Protein AF-A0A0S4IZ83-F1 (afdb_monomer_lite)

Foldseek 3Di:
DLVVQLVPDPVSVLVVCQVVCVPCVPCLLVSCVSHPDLLVSLVSHDPVCLLDQVSLLSSLLVALCSLQVRDLNLLADLSSLQSNCLNALVSLLSHDLVSLADLVNLLSSLLRALLCLQSGDLNLLADPVSNLSSCVNPVLSLLSHDLVVLQDCVSVLVSCVVPVLSLLSHHPVSLQDQVSLLVNCVVPLVSLLNRDPNNLPDPSSLLSSLLSALLCLQVRDPVCLAVLNSNLSNCLNPLVSVLSHDLVLLADPVSLLSSLLRALLSLQSHDPVLLAPQVSNLSNCLNALVSLQSHDLVNLADPVSLLSSLLRALLSLQSRDLVLLAPQNSLLSSLLRALLSLLSHDLVNLADLVSNQNSCVRPVLSLLSHDLVNLLPCVNQLVSCLVPVVSLQSHDLSSLARLSNLLSSLLNPLVSLLRHDPVLLQPQVSLLSSLLRYLVSLLVRPPNLLPDPSSLLSNLLNALLCLQVRPLVLLAVPVSCVSNCVVPVLSVQSRDPVCLPPPVNLVSDDPASNCVRNVDDDDDDPPQQEQAFDDLVQADDPVPDQAALQARHGDDPPWDWDAARRQNGTHTPVQKDWAGDYDPDPDDTGIHGPLLVVLRVLVRVLCVVLVQDPDPPPPPCLVVLLCCLCVAQVARSRLSVLLCLLVQAQEEEEDELAQQQQAFDPQDDQRHDDPDDDDDDDRTDGLLNSVLSLVQSVLVSCLVVVHFYHYAYPPPGPPDPDDPDRDGTDRHSVVCVVVSVDHGHDDAQPLVVVVVCCVVPDDPPDPGAYEYEYEDADAHPPGLVVVLVCLQVPPPLSRYAYEYEHSYPPVVVLVSLCQQAQAFDQDPVRDTHTGHRQRYHYAYRLVVLQVQLVVLPAPDTQHSSLSSSSSNRCSVRNSSVVSSHHSHDDPPDDDPDPPDDDDDDD

Sequence (906 aa):
MVQLAIERDYNAIVFATTSVLKKFESQICELISAIPSPLLLWQQLPSSIRHQRAIAIALLKRSGMTLDQMPSSIQNDEEAVVAAVENNGDAIRFACRSLRGTKRIALMAVQRDGLELQDLPSAMTDDIDVVTAAVRQNTLALQFASRRLRGNTDLVSRAVLFNPSVLLFASDDLQADPDLATRLISRNPAAFVDLCRSAKQKREISLAAVKRNGLLLKEVPSEFQKDPDVVLAAVTQNGDAIQFASRSLRADKGLALVAVRRDGMELRDLANSLQKDVDVVLAAVTQNGDALQFACRSLRANKQIALIAVSRDGLELRDVSSNLQNDDEVVSAACQQNGLALQFASKRLRGVASIVKLSVQRAKEALQYASVEQQCDDTIAVPVVTFSPIIFSLLCDEARAVESIALAACKAHGSMFMYIASKFRTVEAFALASMATYPSGYSNLPTVMQRNRNVVLTTVTVSGIELVNAPSEFRKDKGIVMAAMRNNRVAFQFADGSLKSDTELLTMLNDDLRYRFTGNWGIPLPQTYWVAACPKSSWVSDGVAPGCAACNKEFGMFRRRHHCRACGHVICGDCSFVGVAMANKSRGLHRCCTQCFQASRLHVQIRRSIGIPLVPHVEKGVEAYHTFLETTLGVPRQYCPFMDLVTAADIAVILDDSGSMKFPTNGAGTPGKSFAASRSGSDATSRWLEMQAILSNMFDVWSWLGLSIDVVFMNRNRVQRGGRTAPPPVSSMAELQSAFDAPPYGGTPSVTTLQSVFSRRLSNDASRPLLTYLFTDGEPDGSFEAFERFIEDRPHKQHSLLSVILCTDETEIVERYRRLENEVVLMPDGVWNSLGISGVDVTEDYAGEARDVALAGRPTPLLPGEYLVKCMVGALDPAVHLIDLPARPTFWRQPPVQQADGGGGD

InterPro domains:
  IPR000306 FYVE zinc finger [PF01363] (539-599)
  IPR000306 FYVE zinc finger [SM00064] (534-602)
  IPR011011 Zinc finger, FYVE/PHD-type [SSF57903] (538-604)
  IPR013083 Zinc finger, RING/FYVE/PHD-type [G3DSA:3.30.40.10] (531-605)
  IPR017455 Zinc finger, FYVE-related [PS50178] (542-601)
  IPR025197 Domain of unknown function DUF4116 [PF13475] (55-100)
  IPR025197 Domain of unknown function DUF4116 [PF13475] (104-150)
  IPR025197 Domain of unknown function DUF4116 [PF13475] (203-250)
  IPR025197 Domain of unknown function DUF4116 [PF13475] (252-300)
  IPR025197 Domain of unknown function DUF4116 [PF13475] (302-350)
  IPR025197 Domain of unknown function DUF4116 [PF13475] (452-500)
  IPR036465 von Willebrand factor A-like domain superfamily [SSF53300] (649-807)
  IPR052113 FYVE-type Zinc Finger Domain-Containing Protein [PTHR39490] (444-600)

Secondary structure (DSSP, 8-state):
-HHHHHTT-HHHHHHHHHHHHTT-TTSHHHHHHT-S-HHHHHHHS-TTTTT-HHHHHHHHTT-GGGGGGS-HHHHT-HHHHHHHHHH-GGGGGGS-HHHHT-HHHHHHHHHH-GGGGGGS-HHHHT-HHHHHHHHHH-GGGGGGS-HHHHT-HHHHHHHHHH-GGGGGGS-HHHHT-HHHHHHHHHH-TTHHHHS-HHHHTSHHHHHHHHHH-GGGGGTS-TTGGG-HHHHHHHHHH-GGGGGGS-TTGGG-HHHHHHHHHH-GGGGGTS-TTGGG-HHHHHHHHHH-GGGGGGS-HHHHT-HHHHHHHHHH-GGGGGTS-TTGGG-HHHHHHHHHH-GGGGGGS-TTGGG-HHHHHHHHHH-GGGGGGS-HHHHT-HHHHHHHHHH-GGGGGGS-HHHHT-HHHHHHHHHH-GGGGGGS-GGGTT-HHHHHHHHTT-GGGGGGS-HHHHT-HHHHHHHHHH-GGGGGGS-HHHHS-HHHHHHHHHH-GGGGGGS-GGGTT-HHHHHTS-HHHHHHHH----S---S---BPPPPGGGSPPGGG-SB-TTT-PBPBTTB--EE-TTT--EE-GGGEEEEE-BTTSSSS-EEEEHHHHHHHHHHHHHHHHTT-------TTTHHHHHHHHHHHS---TTTHHHHGGGGGSEEEEEE--SGGGGSBP-----SS------S------BHHHHHHHHHHHHHHHHHHTT--BEEEETTT----SS-S-PPPPB-SHHHHHHHHTSPP-S---HHHHHHHHHHHH--TT-SS-EEEEEEESSPPTT-HHHHHHHHHT-TTGGGEEEEEEE----HHHHHHHHTT--EEEE-TTS-EEEES-TTEEEE--HHHHHHHHHHTT-SSPPPHHHHHHHHHHTTT-GGGGGGSS-----TT-PPP----------

Organism: Bodo saltans (NCBI:txid75058)

Radius of gyration: 40.24 Å; chains: 1; bounding box: 96×80×108 Å

Structure (mmCIF, N/CA/C/O backbone):
data_AF-A0A0S4IZ83-F1
#
_entry.id   AF-A0A0S4IZ83-F1
#
loop_
_atom_site.group_PDB
_atom_site.id
_atom_site.type_symbol
_atom_site.label_atom_id
_atom_site.label_alt_id
_atom_site.label_comp_id
_atom_site.label_asym_id
_atom_site.label_entity_id
_atom_site.label_seq_id
_atom_site.pdbx_PDB_ins_code
_atom_site.Cartn_x
_atom_site.Cartn_y
_atom_site.Cartn_z
_atom_site.occupancy
_atom_site.B_iso_or_equiv
_atom_site.auth_seq_id
_atom_site.auth_comp_id
_atom_site.auth_asym_id
_atom_site.auth_atom_id
_atom_site.pdbx_PDB_model_num
ATOM 1 N N . MET A 1 1 ? 53.713 37.966 -8.383 1.00 41.47 1 MET A N 1
ATOM 2 C CA . MET A 1 1 ? 53.003 39.264 -8.504 1.00 41.47 1 MET A CA 1
ATOM 3 C C . MET A 1 1 ? 51.887 39.219 -9.538 1.00 41.47 1 MET A C 1
ATOM 5 O O . MET A 1 1 ? 50.761 39.463 -9.147 1.00 41.47 1 MET A O 1
ATOM 9 N N . VAL A 1 2 ? 52.147 38.847 -10.800 1.00 45.22 2 VAL A N 1
ATOM 10 C CA . VAL A 1 2 ? 51.085 38.672 -11.820 1.00 45.22 2 VAL A CA 1
ATOM 11 C C . VAL A 1 2 ? 50.038 37.641 -11.376 1.00 45.22 2 VAL A C 1
ATOM 13 O O . VAL A 1 2 ? 48.855 37.935 -11.386 1.00 45.22 2 VAL A O 1
ATOM 16 N N . GLN A 1 3 ? 50.475 36.490 -10.863 1.00 44.22 3 GLN A N 1
ATOM 17 C CA . GLN A 1 3 ? 49.598 35.430 -10.341 1.00 44.22 3 GLN A CA 1
ATOM 18 C C . GLN A 1 3 ? 48.741 35.876 -9.138 1.00 44.22 3 GLN A C 1
ATOM 20 O O . GLN A 1 3 ? 47.563 35.565 -9.072 1.00 44.22 3 GLN A O 1
ATOM 25 N N . LEU A 1 4 ? 49.302 36.715 -8.258 1.00 46.03 4 LEU A N 1
ATOM 26 C CA . LEU A 1 4 ? 48.592 37.340 -7.129 1.00 46.03 4 LEU A CA 1
ATOM 27 C C . LEU A 1 4 ? 47.621 38.454 -7.564 1.00 46.03 4 LEU A C 1
ATOM 29 O O . LEU A 1 4 ? 46.640 38.720 -6.875 1.00 46.03 4 LEU A O 1
ATOM 33 N N . ALA A 1 5 ? 47.891 39.121 -8.690 1.00 50.09 5 ALA A N 1
ATOM 34 C CA . ALA A 1 5 ? 46.977 40.089 -9.296 1.00 50.09 5 ALA A CA 1
ATOM 35 C C . ALA A 1 5 ? 45.812 39.388 -10.020 1.00 50.09 5 ALA A C 1
ATOM 37 O O . ALA A 1 5 ? 44.705 39.923 -10.042 1.00 50.09 5 ALA A O 1
ATOM 38 N N . ILE A 1 6 ? 46.047 38.175 -10.545 1.00 50.38 6 ILE A N 1
ATOM 39 C CA . ILE A 1 6 ? 45.040 37.346 -11.223 1.00 50.38 6 ILE A CA 1
ATOM 40 C C . ILE A 1 6 ? 43.911 36.891 -10.293 1.00 50.38 6 ILE A C 1
ATOM 42 O O . ILE A 1 6 ? 42.781 36.713 -10.731 1.00 50.38 6 ILE A O 1
ATOM 46 N N . GLU A 1 7 ? 44.178 36.789 -8.997 1.00 47.78 7 GLU A N 1
ATOM 47 C CA . GLU A 1 7 ? 43.197 36.328 -8.012 1.00 47.78 7 GLU A CA 1
ATOM 48 C C . GLU A 1 7 ? 42.296 37.443 -7.447 1.00 47.78 7 GLU A C 1
ATOM 50 O O . GLU A 1 7 ? 41.349 37.138 -6.725 1.00 47.78 7 GLU A O 1
ATOM 55 N N . ARG A 1 8 ? 42.575 38.731 -7.719 1.00 47.19 8 ARG A N 1
ATOM 56 C CA . ARG A 1 8 ? 41.964 39.849 -6.962 1.00 47.19 8 ARG A CA 1
ATOM 57 C C . ARG A 1 8 ? 41.268 40.946 -7.767 1.00 47.19 8 ARG A C 1
ATOM 59 O O . ARG A 1 8 ? 40.446 41.644 -7.182 1.00 47.19 8 ARG A O 1
ATOM 66 N N . ASP A 1 9 ? 41.553 41.120 -9.058 1.00 51.41 9 ASP A N 1
ATOM 67 C CA . ASP A 1 9 ? 40.913 42.168 -9.871 1.00 51.41 9 ASP A CA 1
ATOM 68 C C . ASP A 1 9 ? 40.878 41.795 -11.364 1.00 51.41 9 ASP A C 1
ATOM 70 O O . ASP A 1 9 ? 41.912 41.677 -12.027 1.00 51.41 9 ASP A O 1
ATOM 74 N N . TYR A 1 10 ? 39.667 41.638 -11.909 1.00 48.94 10 TYR A N 1
ATOM 75 C CA . TYR A 1 10 ? 39.438 41.206 -13.289 1.00 48.94 10 TYR A CA 1
ATOM 76 C C . TYR A 1 10 ? 39.984 42.202 -14.328 1.00 48.94 10 TYR A C 1
ATOM 78 O O . TYR A 1 10 ? 40.468 41.791 -15.381 1.00 48.94 10 TYR A O 1
ATOM 86 N N . ASN A 1 11 ? 39.979 43.509 -14.044 1.00 48.81 11 ASN A N 1
ATOM 87 C CA . ASN A 1 11 ? 40.490 44.519 -14.981 1.00 48.81 11 ASN A CA 1
ATOM 88 C C . ASN A 1 11 ? 42.025 44.621 -14.945 1.00 48.81 11 ASN A C 1
ATOM 90 O O . ASN A 1 11 ? 42.657 44.894 -15.970 1.00 48.81 11 ASN A O 1
ATOM 94 N N . ALA A 1 12 ? 42.639 44.324 -13.796 1.00 52.41 12 ALA A N 1
ATOM 95 C CA . ALA A 1 12 ? 44.092 44.247 -13.656 1.00 52.41 12 ALA A CA 1
ATOM 96 C C . ALA A 1 12 ? 44.684 43.035 -14.401 1.00 52.41 12 ALA A C 1
ATOM 98 O O . ALA A 1 12 ? 45.762 43.155 -14.989 1.00 52.41 12 ALA A O 1
ATOM 99 N N . ILE A 1 13 ? 43.961 41.904 -14.450 1.00 50.78 13 ILE A N 1
ATOM 100 C CA . ILE A 1 13 ? 44.312 40.714 -15.251 1.00 50.78 13 ILE A CA 1
ATOM 101 C C . ILE A 1 13 ? 44.521 41.110 -16.702 1.00 50.78 13 ILE A C 1
ATOM 103 O O . ILE A 1 13 ? 45.573 40.866 -17.275 1.00 50.78 13 ILE A O 1
ATOM 107 N N . VAL A 1 14 ? 43.544 41.773 -17.296 1.00 51.72 14 VAL A N 1
ATOM 108 C CA . VAL A 1 14 ? 43.506 42.077 -18.727 1.00 51.72 14 VAL A CA 1
ATOM 109 C C . VAL A 1 14 ? 44.645 43.014 -19.138 1.00 51.72 14 VAL A C 1
ATOM 111 O O . VAL A 1 14 ? 45.334 42.785 -20.140 1.00 51.72 14 VAL A O 1
ATOM 114 N N . PHE A 1 15 ? 44.901 44.038 -18.320 1.00 52.09 15 PHE A N 1
ATOM 115 C CA . PHE A 1 15 ? 45.951 45.026 -18.560 1.00 52.09 15 PHE A CA 1
ATOM 116 C C . PHE A 1 15 ? 47.362 44.441 -18.363 1.00 52.09 15 PHE A C 1
ATOM 118 O O . PHE A 1 15 ? 48.266 44.688 -19.170 1.00 52.09 15 PHE A O 1
ATOM 125 N N . ALA A 1 16 ? 47.548 43.599 -17.337 1.00 52.81 16 ALA A N 1
ATOM 126 C CA . ALA A 1 16 ? 48.803 42.889 -17.093 1.00 52.81 16 ALA A CA 1
ATOM 127 C C . ALA A 1 16 ? 49.077 41.837 -18.177 1.00 52.81 16 ALA A C 1
ATOM 129 O O . ALA A 1 16 ? 50.183 41.783 -18.712 1.00 52.81 16 ALA A O 1
ATOM 130 N N . THR A 1 17 ? 48.063 41.063 -18.570 1.00 54.91 17 THR A N 1
ATOM 131 C CA . THR A 1 17 ? 48.169 40.007 -19.589 1.00 54.91 17 THR A CA 1
ATOM 132 C C . THR A 1 17 ? 48.562 40.609 -20.940 1.00 54.91 17 THR A C 1
ATOM 134 O O . THR A 1 17 ? 49.468 40.111 -21.590 1.00 54.91 17 THR A O 1
ATOM 137 N N . THR A 1 18 ? 48.019 41.767 -21.319 1.00 53.75 18 THR A N 1
ATOM 138 C CA . THR A 1 18 ? 48.386 42.453 -22.572 1.00 53.75 18 THR A CA 1
ATOM 139 C C . THR A 1 18 ? 49.872 42.848 -22.654 1.00 53.75 18 THR A C 1
ATOM 141 O O . THR A 1 18 ? 50.501 42.736 -23.710 1.00 53.75 18 THR A O 1
ATOM 144 N N . SER A 1 19 ? 50.456 43.287 -21.535 1.00 55.12 19 SER A N 1
ATOM 145 C CA . SER A 1 19 ? 51.868 43.694 -21.453 1.00 55.12 19 SER A CA 1
ATOM 146 C C . SER A 1 19 ? 52.820 42.505 -21.254 1.00 55.12 19 SER A C 1
ATOM 148 O O . SER A 1 19 ? 53.958 42.540 -21.721 1.00 55.12 19 SER A O 1
ATOM 150 N N . VAL A 1 20 ? 52.351 41.444 -20.588 1.00 56.31 20 VAL A N 1
ATOM 151 C CA . VAL A 1 20 ? 53.094 40.200 -20.317 1.00 56.31 20 VAL A CA 1
ATOM 152 C C . VAL A 1 20 ? 53.119 39.278 -21.542 1.00 56.31 20 VAL A C 1
ATOM 154 O O . VAL A 1 20 ? 54.177 38.740 -21.863 1.00 56.31 20 VAL A O 1
ATOM 157 N N . LEU A 1 21 ? 52.015 39.171 -22.294 1.00 54.91 21 LEU A N 1
ATOM 158 C CA . LEU A 1 21 ? 51.926 38.386 -23.537 1.00 54.91 21 LEU A CA 1
ATOM 159 C C . LEU A 1 21 ? 52.879 38.899 -24.626 1.00 54.91 21 LEU A C 1
ATOM 161 O O . LEU A 1 21 ? 53.385 38.105 -25.407 1.00 54.91 21 LEU A O 1
ATOM 165 N N . LYS A 1 22 ? 53.202 40.203 -24.645 1.00 54.97 22 LYS A N 1
ATOM 166 C CA . LYS A 1 22 ? 54.238 40.765 -25.536 1.00 54.97 22 LYS A CA 1
ATOM 167 C C . LYS A 1 22 ? 55.662 40.282 -25.223 1.00 54.97 22 LYS A C 1
ATOM 169 O O . LYS A 1 22 ? 56.531 40.442 -26.072 1.00 54.97 22 LYS A O 1
ATOM 174 N N . LYS A 1 23 ? 55.929 39.780 -24.009 1.00 53.94 23 LYS A N 1
ATOM 175 C CA . LYS A 1 23 ? 57.286 39.480 -23.509 1.00 53.94 23 LYS A CA 1
ATOM 176 C C . LYS A 1 23 ? 57.587 37.988 -23.329 1.00 53.94 23 LYS A C 1
ATOM 178 O O . LYS A 1 23 ? 58.762 37.643 -23.278 1.00 53.94 23 LYS A O 1
ATOM 183 N N . PHE A 1 24 ? 56.576 37.123 -23.224 1.00 55.47 24 PHE A N 1
ATOM 184 C CA . PHE A 1 24 ? 56.755 35.710 -22.863 1.00 55.47 24 PHE A CA 1
ATOM 185 C C . PHE A 1 24 ? 55.904 34.781 -23.734 1.00 55.47 24 PHE A C 1
ATOM 187 O O . PHE A 1 24 ? 54.884 34.275 -23.285 1.00 55.47 24 PHE A O 1
ATOM 194 N N . GLU A 1 25 ? 56.340 34.541 -24.972 1.00 53.16 25 GLU A N 1
ATOM 195 C CA . GLU A 1 25 ? 55.628 33.721 -25.968 1.00 53.16 25 GLU A CA 1
ATOM 196 C C . GLU A 1 25 ? 55.525 32.229 -25.581 1.00 53.16 25 GLU A C 1
ATOM 198 O O . GLU A 1 25 ? 54.550 31.558 -25.909 1.00 53.16 25 GLU A O 1
ATOM 203 N N . SER A 1 26 ? 56.485 31.719 -24.800 1.00 54.91 26 SER A N 1
ATOM 204 C CA . SER A 1 26 ? 56.558 30.312 -24.380 1.00 54.91 26 SER A CA 1
ATOM 205 C C . SER A 1 26 ? 55.694 29.949 -23.164 1.00 54.91 26 SER A C 1
ATOM 207 O O . SER A 1 26 ? 55.408 28.774 -22.962 1.00 54.91 26 SER A O 1
ATOM 209 N N . GLN A 1 27 ? 55.248 30.929 -22.368 1.00 57.53 27 GLN A N 1
ATOM 210 C CA . GLN A 1 27 ? 54.473 30.711 -21.128 1.00 57.53 27 GLN A CA 1
ATOM 211 C C . GLN A 1 27 ? 52.979 31.051 -21.281 1.00 57.53 27 GLN A C 1
ATOM 213 O O . GLN A 1 27 ? 52.202 30.983 -20.329 1.00 57.53 27 GLN A O 1
ATOM 218 N N . ILE A 1 28 ? 52.554 31.407 -22.498 1.00 59.16 28 ILE A N 1
ATOM 219 C CA . ILE A 1 28 ? 51.202 31.905 -22.783 1.00 59.16 28 ILE A CA 1
ATOM 220 C C . ILE A 1 28 ? 50.119 30.855 -22.496 1.00 59.16 28 ILE A C 1
ATOM 222 O O . ILE A 1 28 ? 49.052 31.197 -21.988 1.00 59.16 28 ILE A O 1
ATOM 226 N N . CYS A 1 29 ? 50.386 29.577 -22.770 1.00 56.94 29 CYS A N 1
ATOM 227 C CA . CYS A 1 29 ? 49.402 28.509 -22.577 1.00 56.94 29 CYS A CA 1
ATOM 228 C C . CYS A 1 29 ? 49.044 28.289 -21.092 1.00 56.94 29 CYS A C 1
ATOM 230 O O . CYS A 1 29 ? 47.876 28.061 -20.770 1.00 56.94 29 CYS A O 1
ATOM 232 N N . GLU A 1 30 ? 50.015 28.414 -20.181 1.00 58.94 30 GLU A N 1
ATOM 233 C CA . GLU A 1 30 ? 49.791 28.288 -18.731 1.00 58.94 30 GLU A CA 1
ATOM 234 C C . GLU A 1 30 ? 48.971 29.465 -18.184 1.00 58.94 30 GLU A C 1
ATOM 236 O O . GLU A 1 30 ? 48.028 29.271 -17.418 1.00 58.94 30 GLU A O 1
ATOM 241 N N . LEU A 1 31 ? 49.257 30.684 -18.653 1.00 58.81 31 LEU A N 1
ATOM 242 C CA . LEU A 1 31 ? 48.514 31.896 -18.290 1.00 58.81 31 LEU A CA 1
ATOM 243 C C . LEU A 1 31 ? 47.069 31.878 -18.803 1.00 58.81 31 LEU A C 1
ATOM 245 O O . LEU A 1 31 ? 46.152 32.230 -18.063 1.00 58.81 31 LEU A O 1
ATOM 249 N N . ILE A 1 32 ? 46.846 31.432 -20.044 1.00 63.03 32 ILE A N 1
ATOM 250 C CA . ILE A 1 32 ? 45.499 31.306 -20.621 1.00 63.03 32 ILE A CA 1
ATOM 251 C C . ILE A 1 32 ? 44.657 30.300 -19.835 1.00 63.03 32 ILE A C 1
ATOM 253 O O . ILE A 1 32 ? 43.453 30.504 -19.707 1.00 63.03 32 ILE A O 1
ATOM 257 N N . SER A 1 33 ? 45.260 29.249 -19.277 1.00 60.88 33 SER A N 1
ATOM 258 C CA . SER A 1 33 ? 44.553 28.208 -18.517 1.00 60.88 33 SER A CA 1
ATOM 259 C C . SER A 1 33 ? 43.950 28.719 -17.200 1.00 60.88 33 SER A C 1
ATOM 261 O O . SER A 1 33 ? 42.930 28.197 -16.757 1.00 60.88 33 SER A O 1
ATOM 263 N N . ALA A 1 34 ? 44.520 29.778 -16.614 1.00 59.62 34 ALA A N 1
ATOM 264 C CA . ALA A 1 34 ? 44.091 30.356 -15.337 1.00 59.62 34 ALA A CA 1
ATOM 265 C C . ALA A 1 34 ? 42.948 31.390 -15.452 1.00 59.62 34 ALA A C 1
ATOM 267 O O . ALA A 1 34 ? 42.458 31.884 -14.438 1.00 59.62 34 ALA A O 1
ATOM 268 N N . ILE A 1 35 ? 42.521 31.750 -16.669 1.00 64.19 35 ILE A N 1
ATOM 269 C CA . ILE A 1 35 ? 41.580 32.862 -16.890 1.00 64.19 35 ILE A CA 1
ATOM 270 C C . ILE A 1 35 ? 40.125 32.352 -16.962 1.00 64.19 35 ILE A C 1
ATOM 272 O O . ILE A 1 35 ? 39.859 31.425 -17.725 1.00 64.19 35 ILE A O 1
ATOM 276 N N . PRO A 1 36 ? 39.148 32.941 -16.246 1.00 60.97 36 PRO A N 1
ATOM 277 C CA . PRO A 1 36 ? 37.779 32.408 -16.197 1.00 60.97 36 PRO A CA 1
ATOM 278 C C . PRO A 1 36 ? 36.993 32.474 -17.519 1.00 60.97 36 PRO A C 1
ATOM 280 O O . PRO A 1 36 ? 36.208 31.571 -17.790 1.00 60.97 36 PRO A O 1
ATOM 283 N N . SER A 1 37 ? 37.200 33.503 -18.357 1.00 76.12 37 SER A N 1
ATOM 284 C CA . SER A 1 37 ? 36.454 33.694 -19.618 1.00 76.12 37 SER A CA 1
ATOM 285 C C . SER A 1 37 ? 37.382 33.868 -20.834 1.00 76.12 37 SER A C 1
ATOM 287 O O . SER A 1 37 ? 37.955 34.948 -21.019 1.00 76.12 37 SER A O 1
ATOM 289 N N . PRO A 1 38 ? 37.522 32.839 -21.698 1.00 74.31 38 PRO A N 1
ATOM 290 C CA . PRO A 1 38 ? 38.321 32.908 -22.929 1.00 74.31 38 PRO A CA 1
ATOM 291 C C . PRO A 1 38 ? 37.839 33.976 -23.924 1.00 74.31 38 PRO A C 1
ATOM 293 O O . PRO A 1 38 ? 38.654 34.605 -24.598 1.00 74.31 38 PRO A O 1
ATOM 296 N N . LEU A 1 39 ? 36.523 34.211 -23.986 1.00 73.44 39 LEU A N 1
ATOM 297 C CA . LEU A 1 39 ? 35.908 35.182 -24.894 1.00 73.44 39 LEU A CA 1
ATOM 298 C C . LEU A 1 39 ? 36.241 36.625 -24.505 1.00 73.44 39 LEU A C 1
ATOM 300 O O . LEU A 1 39 ? 36.649 37.424 -25.346 1.00 73.44 39 LEU A O 1
ATOM 304 N N . LEU A 1 40 ? 36.095 36.952 -23.220 1.00 72.38 40 LEU A N 1
ATOM 305 C CA . LEU A 1 40 ? 36.361 38.301 -22.727 1.00 72.38 40 LEU A CA 1
ATOM 306 C C . LEU A 1 40 ? 37.855 38.636 -22.836 1.00 72.38 40 LEU A C 1
ATOM 308 O O . LEU A 1 40 ? 38.213 39.741 -23.238 1.00 72.38 40 LEU A O 1
ATOM 312 N N . LEU A 1 41 ? 38.719 37.645 -22.590 1.00 74.56 41 LEU A N 1
ATOM 313 C CA . LEU A 1 41 ? 40.152 37.763 -22.835 1.00 74.56 41 LEU A CA 1
ATOM 314 C C . LEU A 1 41 ? 40.448 38.073 -24.307 1.00 74.56 41 LEU A C 1
ATOM 316 O O . LEU A 1 41 ? 41.164 39.032 -24.587 1.00 74.56 41 LEU A O 1
ATOM 320 N N . TRP A 1 42 ? 39.866 37.320 -25.247 1.00 74.62 42 TRP A N 1
ATOM 321 C CA . TRP A 1 42 ? 40.037 37.569 -26.682 1.00 74.62 42 TRP A CA 1
ATOM 322 C C . TRP A 1 42 ? 39.644 38.999 -27.082 1.00 74.62 42 TRP A C 1
ATOM 324 O O . TRP A 1 42 ? 40.405 39.695 -27.760 1.00 74.62 42 TRP A O 1
ATOM 334 N N . GLN A 1 43 ? 38.485 39.466 -26.611 1.00 76.00 43 GLN A N 1
ATOM 335 C CA . GLN A 1 43 ? 37.952 40.801 -26.903 1.00 76.00 43 GLN A CA 1
ATOM 336 C C . GLN A 1 43 ? 38.812 41.949 -26.371 1.00 76.00 43 GLN A C 1
ATOM 338 O O . GLN A 1 43 ? 38.663 43.078 -26.842 1.00 76.00 43 GLN A O 1
ATOM 343 N N . GLN A 1 44 ? 39.717 41.688 -25.431 1.00 73.88 44 GLN A N 1
ATOM 344 C CA . GLN A 1 44 ? 40.561 42.709 -24.817 1.00 73.88 44 GLN A CA 1
ATOM 345 C C . GLN A 1 44 ? 42.028 42.647 -25.273 1.00 73.88 44 GLN A C 1
ATOM 347 O O . GLN A 1 44 ? 42.786 43.578 -25.006 1.00 73.88 44 GLN A O 1
ATOM 352 N N . LEU A 1 45 ? 42.434 41.616 -26.027 1.00 71.81 45 LEU A N 1
ATOM 353 C CA . LEU A 1 45 ? 43.773 41.554 -26.624 1.00 71.81 45 LEU A CA 1
ATOM 354 C C . LEU A 1 45 ? 43.977 42.686 -27.653 1.00 71.81 45 LEU A C 1
ATOM 356 O O . LEU A 1 45 ? 43.051 42.992 -28.406 1.00 71.81 45 LEU A O 1
ATOM 360 N N . PRO A 1 46 ? 45.171 43.289 -27.776 1.00 70.50 46 PRO A N 1
ATOM 361 C CA . PRO A 1 46 ? 45.480 44.222 -28.860 1.00 70.50 46 PRO A CA 1
ATOM 362 C C . PRO A 1 46 ? 45.376 43.563 -30.235 1.00 70.50 46 PRO A C 1
ATOM 364 O O . PRO A 1 46 ? 45.693 42.382 -30.388 1.00 70.50 46 PRO A O 1
ATOM 367 N N . SER A 1 47 ? 45.036 44.346 -31.262 1.00 68.69 47 SER A N 1
ATOM 368 C CA . SER A 1 47 ? 44.961 43.872 -32.653 1.00 68.69 47 SER A CA 1
ATOM 369 C C . SER A 1 47 ? 46.253 43.198 -33.129 1.00 68.69 47 SER A C 1
ATOM 371 O O . SER A 1 47 ? 46.187 42.193 -33.826 1.00 68.69 47 SER A O 1
ATOM 373 N N . SER A 1 48 ? 47.423 43.664 -32.680 1.00 68.62 48 SER A N 1
ATOM 374 C CA . SER A 1 48 ? 48.720 43.060 -33.018 1.00 68.62 48 SER A CA 1
ATOM 375 C C . SER A 1 48 ? 48.930 41.638 -32.478 1.00 68.62 48 SER A C 1
ATOM 377 O O . SER A 1 48 ? 49.756 40.912 -33.020 1.00 68.62 48 SER A O 1
ATOM 379 N N . ILE A 1 49 ? 48.193 41.228 -31.438 1.00 69.38 49 ILE A N 1
ATOM 380 C CA . ILE A 1 49 ? 48.270 39.887 -30.830 1.00 69.38 49 ILE A CA 1
ATOM 381 C C . ILE A 1 49 ? 47.139 38.979 -31.339 1.00 69.38 49 ILE A C 1
ATOM 383 O O . ILE A 1 49 ? 47.330 37.773 -31.459 1.00 69.38 49 ILE A O 1
ATOM 387 N N . ARG A 1 50 ? 45.985 39.536 -31.734 1.00 70.69 50 ARG A N 1
ATOM 388 C CA . ARG A 1 50 ? 44.843 38.771 -32.287 1.00 70.69 50 ARG A CA 1
ATOM 389 C C . ARG A 1 50 ? 45.121 38.066 -33.624 1.00 70.69 50 ARG A C 1
ATOM 391 O O . ARG A 1 50 ? 44.263 37.349 -34.124 1.00 70.69 50 ARG A O 1
ATOM 398 N N . HIS A 1 51 ? 46.305 38.239 -34.205 1.00 71.00 51 HIS A N 1
ATOM 399 C CA . HIS A 1 51 ? 46.757 37.475 -35.371 1.00 71.00 51 HIS A CA 1
ATOM 400 C C . HIS A 1 51 ? 47.701 36.313 -35.010 1.00 71.00 51 HIS A C 1
ATOM 402 O O . HIS A 1 51 ? 48.103 35.559 -35.893 1.00 71.00 51 HIS A O 1
ATOM 408 N N . GLN A 1 52 ? 48.056 36.135 -33.732 1.00 78.44 52 GLN A N 1
ATOM 409 C CA . GLN A 1 52 ? 48.938 35.056 -33.294 1.00 78.44 52 GLN A CA 1
ATOM 410 C C . GLN A 1 52 ? 48.185 33.726 -33.168 1.00 78.44 52 GLN A C 1
ATOM 412 O O . GLN A 1 52 ? 47.362 33.517 -32.274 1.00 78.44 52 GLN A O 1
ATOM 417 N N . ARG A 1 53 ? 48.538 32.795 -34.056 1.00 81.56 53 ARG A N 1
ATOM 418 C CA . ARG A 1 53 ? 47.946 31.456 -34.192 1.00 81.56 53 ARG A CA 1
ATOM 419 C C . ARG A 1 53 ? 47.945 30.641 -32.893 1.00 81.56 53 ARG A C 1
ATOM 421 O O . ARG A 1 53 ? 46.919 30.077 -32.528 1.00 81.56 53 ARG A O 1
ATOM 428 N N . ALA A 1 54 ? 49.065 30.617 -32.169 1.00 79.00 54 ALA A N 1
ATOM 429 C CA . ALA A 1 54 ? 49.216 29.819 -30.947 1.00 79.00 54 ALA A CA 1
ATOM 430 C C . ALA A 1 54 ? 48.239 30.236 -29.831 1.00 79.00 54 ALA A C 1
ATOM 432 O O . ALA A 1 54 ? 47.673 29.388 -29.142 1.00 79.00 54 ALA A O 1
ATOM 433 N N . ILE A 1 55 ? 47.994 31.542 -29.692 1.00 77.81 55 ILE A N 1
ATOM 434 C CA . ILE A 1 55 ? 47.078 32.104 -28.691 1.00 77.81 55 ILE A CA 1
ATOM 435 C C . ILE A 1 55 ? 45.632 31.776 -29.045 1.00 77.81 55 ILE A C 1
ATOM 437 O O . ILE A 1 55 ? 44.869 31.346 -28.182 1.00 77.81 55 ILE A O 1
ATOM 441 N N . ALA A 1 56 ? 45.265 31.941 -30.317 1.00 81.12 56 ALA A N 1
ATOM 442 C CA . ALA A 1 56 ? 43.929 31.616 -30.793 1.00 81.12 56 ALA A CA 1
ATOM 443 C C . ALA A 1 56 ? 43.593 30.133 -30.555 1.00 81.12 56 ALA A C 1
ATOM 445 O O . ALA A 1 56 ? 42.565 29.835 -29.953 1.00 81.12 56 ALA A O 1
ATOM 446 N N . ILE A 1 57 ? 44.494 29.211 -30.915 1.00 84.50 57 ILE A N 1
ATOM 447 C CA . ILE A 1 57 ? 44.315 27.766 -30.684 1.00 84.50 57 ILE A CA 1
ATOM 448 C C . ILE A 1 57 ? 44.152 27.455 -29.188 1.00 84.50 57 ILE A C 1
ATOM 450 O O . ILE A 1 57 ? 43.254 26.704 -28.812 1.00 84.50 57 ILE A O 1
ATOM 454 N N . ALA A 1 58 ? 44.983 28.042 -28.320 1.00 82.12 58 ALA A N 1
ATOM 455 C CA . ALA A 1 58 ? 44.895 27.825 -26.874 1.00 82.12 58 ALA A CA 1
ATOM 456 C C . ALA A 1 58 ? 43.539 28.267 -26.289 1.00 82.12 58 ALA A C 1
ATOM 458 O O . ALA A 1 58 ? 43.005 27.604 -25.399 1.00 82.12 58 ALA A O 1
ATOM 459 N N . LEU A 1 59 ? 42.956 29.353 -26.808 1.00 83.06 59 LEU A N 1
ATOM 460 C CA . LEU A 1 59 ? 41.625 29.820 -26.407 1.00 83.06 59 LEU A CA 1
ATOM 461 C C . LEU A 1 59 ? 40.511 28.918 -26.944 1.00 83.06 59 LEU A C 1
ATOM 463 O O . LEU A 1 59 ? 39.587 28.586 -26.201 1.00 83.06 59 LEU A O 1
ATOM 467 N N . LEU A 1 60 ? 40.615 28.481 -28.200 1.00 87.56 60 LEU A N 1
ATOM 468 C CA . LEU A 1 60 ? 39.625 27.615 -28.848 1.00 87.56 60 LEU A CA 1
ATOM 469 C C . LEU A 1 60 ? 39.519 26.241 -28.181 1.00 87.56 60 LEU A C 1
ATOM 471 O O . LEU A 1 60 ? 38.412 25.739 -28.021 1.00 87.56 60 LEU A O 1
ATOM 475 N N . LYS A 1 61 ? 40.630 25.694 -27.670 1.00 86.94 61 LYS A N 1
ATOM 476 C CA . LYS A 1 61 ? 40.623 24.461 -26.859 1.00 86.94 61 LYS A CA 1
ATOM 477 C C . LYS A 1 61 ? 39.780 24.572 -25.583 1.00 86.94 61 LYS A C 1
ATOM 479 O O . LYS A 1 61 ? 39.331 23.554 -25.062 1.00 86.94 61 LYS A O 1
ATOM 484 N N . ARG A 1 62 ? 39.579 25.788 -25.062 1.00 85.12 62 ARG A N 1
ATOM 485 C CA . ARG A 1 62 ? 38.761 26.058 -23.866 1.00 85.12 62 ARG A CA 1
ATOM 486 C C . ARG A 1 62 ? 37.334 26.484 -24.205 1.00 85.12 62 ARG A C 1
ATOM 488 O O . ARG A 1 62 ? 36.436 26.235 -23.410 1.00 85.12 62 ARG A O 1
ATOM 495 N N . SER A 1 63 ? 37.143 27.156 -25.339 1.00 86.62 63 SER A N 1
ATOM 496 C CA . SER A 1 63 ? 35.847 27.648 -25.809 1.00 86.62 63 SER A CA 1
ATOM 497 C C . SER A 1 63 ? 35.836 27.726 -27.336 1.00 86.62 63 SER A C 1
ATOM 499 O O . SER A 1 63 ? 36.250 28.735 -27.919 1.00 86.62 63 SER A O 1
ATOM 501 N N . GLY A 1 64 ? 35.336 26.676 -27.989 1.00 86.44 64 GLY A N 1
ATOM 502 C CA . GLY A 1 64 ? 35.281 26.574 -29.450 1.00 86.44 64 GLY A CA 1
ATOM 503 C C . GLY A 1 64 ? 34.422 27.660 -30.103 1.00 86.44 64 GLY A C 1
ATOM 504 O O . GLY A 1 64 ? 34.779 28.178 -31.157 1.00 86.44 64 GLY A O 1
ATOM 505 N N . MET A 1 65 ? 33.364 28.116 -29.420 1.00 87.94 65 MET A N 1
ATOM 506 C CA . MET A 1 65 ? 32.471 29.188 -29.900 1.00 87.94 65 MET A CA 1
ATOM 507 C C . MET A 1 65 ? 33.160 30.548 -30.050 1.00 87.94 65 MET A C 1
ATOM 509 O O . MET A 1 65 ? 32.634 31.445 -30.702 1.00 87.94 65 MET A O 1
ATOM 513 N N . THR A 1 66 ? 34.356 30.715 -29.479 1.00 86.69 66 THR A N 1
ATOM 514 C CA . THR A 1 66 ? 35.149 31.944 -29.638 1.00 86.69 66 THR A CA 1
ATOM 515 C C . THR A 1 66 ? 35.570 32.160 -31.099 1.00 86.69 66 THR A C 1
ATOM 517 O O . THR A 1 66 ? 35.868 33.292 -31.476 1.00 86.69 66 THR A O 1
ATOM 520 N N . LEU A 1 67 ? 35.556 31.108 -31.932 1.00 89.25 67 LEU A N 1
ATOM 521 C CA . LEU A 1 67 ? 35.948 31.149 -33.344 1.00 89.25 67 LEU A CA 1
ATOM 522 C C . LEU A 1 67 ? 35.156 32.179 -34.168 1.00 89.25 67 LEU A C 1
ATOM 524 O O . LEU A 1 67 ? 35.736 32.822 -35.041 1.00 89.25 67 LEU A O 1
ATOM 528 N N . ASP A 1 68 ? 33.874 32.394 -33.857 1.00 89.81 68 ASP A N 1
ATOM 529 C CA . ASP A 1 68 ? 33.006 33.387 -34.516 1.00 89.81 68 ASP A CA 1
ATOM 530 C C . ASP A 1 68 ? 33.585 34.811 -34.468 1.00 89.81 68 ASP A C 1
ATOM 532 O O . ASP A 1 68 ? 33.511 35.578 -35.424 1.00 89.81 68 ASP A O 1
ATOM 536 N N . GLN A 1 69 ? 34.251 35.151 -33.362 1.00 86.31 69 GLN A N 1
ATOM 537 C CA . GLN A 1 69 ? 34.803 36.488 -33.126 1.00 86.31 69 GLN A CA 1
ATOM 538 C C . GLN A 1 69 ? 36.280 36.616 -33.523 1.00 86.31 69 GLN A C 1
ATOM 540 O O . GLN A 1 69 ? 36.914 37.650 -33.273 1.00 86.31 69 GLN A O 1
ATOM 545 N N . MET A 1 70 ? 36.866 35.563 -34.093 1.00 88.38 70 MET A N 1
ATOM 546 C CA . MET A 1 70 ? 38.252 35.553 -34.555 1.00 88.38 70 MET A CA 1
ATOM 547 C C . MET A 1 70 ? 38.342 36.007 -36.023 1.00 88.38 70 MET A C 1
ATOM 549 O O . MET A 1 70 ? 37.405 35.809 -36.790 1.00 88.38 70 MET A O 1
ATOM 553 N N . PRO A 1 71 ? 39.451 36.639 -36.455 1.00 86.06 71 PRO A N 1
ATOM 554 C CA . PRO A 1 71 ? 39.593 37.108 -37.829 1.00 86.06 71 PRO A CA 1
ATOM 555 C C . PRO A 1 71 ? 39.593 35.942 -38.821 1.00 86.06 71 PRO A C 1
ATOM 557 O O . PRO A 1 71 ? 39.974 34.817 -38.487 1.00 86.06 71 PRO A O 1
ATOM 560 N N . SER A 1 72 ? 39.267 36.238 -40.081 1.00 86.00 72 SER A N 1
ATOM 561 C CA . SER A 1 72 ? 39.215 35.245 -41.162 1.00 86.00 72 SER A CA 1
ATOM 562 C C . SER A 1 72 ? 40.519 34.459 -41.331 1.00 86.00 72 SER A C 1
ATOM 564 O O . SER A 1 72 ? 40.483 33.291 -41.698 1.00 86.00 72 SER A O 1
ATOM 566 N N . SER A 1 73 ? 41.675 35.045 -40.997 1.00 85.94 73 SER A N 1
ATOM 567 C CA . SER A 1 73 ? 42.964 34.342 -40.999 1.00 85.94 73 SER A CA 1
ATOM 568 C C . SER A 1 73 ? 43.012 33.140 -40.045 1.00 85.94 73 SER A C 1
ATOM 570 O O . SER A 1 73 ? 43.725 32.189 -40.330 1.00 85.94 73 SER A O 1
ATOM 572 N N . ILE A 1 74 ? 42.266 33.175 -38.933 1.00 85.62 74 ILE A N 1
ATOM 573 C CA . ILE A 1 74 ? 42.157 32.083 -37.951 1.00 85.62 74 ILE A CA 1
ATOM 574 C C . ILE A 1 74 ? 40.972 31.163 -38.275 1.00 85.62 74 ILE A C 1
ATOM 576 O O . ILE A 1 74 ? 41.101 29.951 -38.167 1.00 85.62 74 ILE A O 1
ATOM 580 N N . GLN A 1 75 ? 39.842 31.707 -38.742 1.00 88.19 75 GLN A N 1
ATOM 581 C CA . GLN A 1 75 ? 38.695 30.903 -39.209 1.00 88.19 75 GLN A CA 1
ATOM 582 C C . GLN A 1 75 ? 39.019 30.046 -40.449 1.00 88.19 75 GLN A C 1
ATOM 584 O O . GLN A 1 75 ? 38.334 29.062 -40.735 1.00 88.19 75 GLN A O 1
ATOM 589 N N . ASN A 1 76 ? 40.071 30.420 -41.185 1.00 88.00 76 ASN A N 1
ATOM 590 C CA . ASN A 1 76 ? 40.626 29.673 -42.313 1.00 88.00 76 ASN A CA 1
ATOM 591 C C . ASN A 1 76 ? 41.815 28.776 -41.922 1.00 88.00 76 ASN A C 1
ATOM 593 O O . ASN A 1 76 ? 42.362 28.108 -42.799 1.00 88.00 76 ASN A O 1
ATOM 597 N N . ASP A 1 77 ? 42.242 28.771 -40.656 1.00 90.62 77 ASP A N 1
ATOM 598 C CA . ASP A 1 77 ? 43.341 27.928 -40.184 1.00 90.62 77 ASP A CA 1
ATOM 599 C C . ASP A 1 77 ? 42.813 26.560 -39.744 1.00 90.62 77 ASP A C 1
ATOM 601 O O . ASP A 1 77 ? 41.963 26.451 -38.861 1.00 90.62 77 ASP A O 1
ATOM 605 N N . GLU A 1 78 ? 43.331 25.498 -40.360 1.00 91.81 78 GLU A N 1
ATOM 606 C CA . GLU A 1 78 ? 42.864 24.133 -40.114 1.00 91.81 78 GLU A CA 1
ATOM 607 C C . GLU A 1 78 ? 43.057 23.691 -38.654 1.00 91.81 78 GLU A C 1
ATOM 609 O O . GLU A 1 78 ? 42.183 23.035 -38.093 1.00 91.81 78 GLU A O 1
ATOM 614 N N . GLU A 1 79 ? 44.168 24.059 -38.013 1.00 91.12 79 GLU A N 1
ATOM 615 C CA . GLU A 1 79 ? 44.475 23.638 -36.639 1.00 91.12 79 GLU A CA 1
ATOM 616 C C . GLU A 1 79 ? 43.622 24.395 -35.616 1.00 91.12 79 GLU A C 1
ATOM 618 O O . GLU A 1 79 ? 43.154 23.806 -34.642 1.00 91.12 79 GLU A O 1
ATOM 623 N N . ALA A 1 80 ? 43.355 25.680 -35.863 1.00 90.06 80 ALA A N 1
ATOM 624 C CA . ALA A 1 80 ? 42.418 26.467 -35.068 1.00 90.06 80 ALA A CA 1
ATOM 625 C C . ALA A 1 80 ? 40.989 25.921 -35.167 1.00 90.06 80 ALA A C 1
ATOM 627 O O . ALA A 1 80 ? 40.345 25.715 -34.138 1.00 90.06 80 ALA A O 1
ATOM 628 N N . VAL A 1 81 ? 40.510 25.624 -36.379 1.00 92.31 81 VAL A N 1
ATOM 629 C CA . VAL A 1 81 ? 39.177 25.038 -36.587 1.00 92.31 81 VAL A CA 1
ATOM 630 C C . VAL A 1 81 ? 39.070 23.669 -35.919 1.00 92.31 81 VAL A C 1
ATOM 632 O O . VAL A 1 81 ? 38.082 23.404 -35.243 1.00 92.31 81 VAL A O 1
ATOM 635 N N . VAL A 1 82 ? 40.094 22.820 -36.034 1.00 93.25 82 VAL A N 1
ATOM 636 C CA . VAL A 1 82 ? 40.145 21.529 -35.332 1.00 93.25 82 VAL A CA 1
ATOM 637 C C . VAL A 1 82 ? 40.041 21.715 -33.824 1.00 93.25 82 VAL A C 1
ATOM 639 O O . VAL A 1 82 ? 39.181 21.100 -33.205 1.00 93.25 82 VAL A O 1
ATOM 642 N N . ALA A 1 83 ? 40.858 22.592 -33.240 1.00 90.81 83 ALA A N 1
ATOM 643 C CA . ALA A 1 83 ? 40.832 22.855 -31.804 1.00 90.81 83 ALA A CA 1
ATOM 644 C C . ALA A 1 83 ? 39.466 23.376 -31.326 1.00 90.81 83 ALA A C 1
ATOM 646 O O . ALA A 1 83 ? 39.029 23.041 -30.225 1.00 90.81 83 ALA A O 1
ATOM 647 N N . ALA A 1 84 ? 38.789 24.177 -32.153 1.00 92.44 84 ALA A N 1
ATOM 648 C CA . ALA A 1 84 ? 37.456 24.684 -31.864 1.00 92.44 84 ALA A CA 1
ATOM 649 C C . ALA A 1 84 ? 36.396 23.574 -31.913 1.00 92.44 84 ALA A C 1
ATOM 651 O O . ALA A 1 84 ? 35.626 23.429 -30.967 1.00 92.44 84 ALA A O 1
ATOM 652 N N . VAL A 1 85 ? 36.399 22.769 -32.981 1.00 93.19 85 VAL A N 1
ATOM 653 C CA . VAL A 1 85 ? 35.448 21.668 -33.215 1.00 93.19 85 VAL A CA 1
ATOM 654 C C . VAL A 1 85 ? 35.629 20.532 -32.203 1.00 93.19 85 VAL A C 1
ATOM 656 O O . VAL A 1 85 ? 34.650 19.943 -31.753 1.00 93.19 85 VAL A O 1
ATOM 659 N N . GLU A 1 86 ? 36.866 20.232 -31.796 1.00 91.69 86 GLU A N 1
ATOM 660 C CA . GLU A 1 86 ? 37.152 19.245 -30.744 1.00 91.69 86 GLU A CA 1
ATOM 661 C C . GLU A 1 86 ? 36.518 19.619 -29.404 1.00 91.69 86 GLU A C 1
ATOM 663 O O . GLU A 1 86 ? 36.064 18.733 -28.677 1.00 91.69 86 GLU A O 1
ATOM 668 N N . ASN A 1 87 ? 36.501 20.916 -29.086 1.00 89.75 87 ASN A N 1
ATOM 669 C CA . ASN A 1 87 ? 35.880 21.447 -27.880 1.00 89.75 87 ASN A CA 1
ATOM 670 C C . ASN A 1 87 ? 34.352 21.522 -28.016 1.00 89.75 87 ASN A C 1
ATOM 672 O O . ASN A 1 87 ? 33.639 21.087 -27.114 1.00 89.75 87 ASN A O 1
ATOM 676 N N . ASN A 1 88 ? 33.860 22.064 -29.132 1.00 89.69 88 ASN A N 1
ATOM 677 C CA . ASN A 1 88 ? 32.440 22.210 -29.422 1.00 89.69 88 ASN A CA 1
ATOM 678 C C . ASN A 1 88 ? 32.185 21.990 -30.921 1.00 89.69 88 ASN A C 1
ATOM 680 O O . ASN A 1 88 ? 32.635 22.796 -31.736 1.00 89.69 88 ASN A O 1
ATOM 684 N N . GLY A 1 89 ? 31.441 20.930 -31.267 1.00 88.94 89 GLY A N 1
ATOM 685 C CA . GLY A 1 89 ? 31.116 20.580 -32.656 1.00 88.94 89 GLY A CA 1
ATOM 686 C C . GLY A 1 89 ? 30.498 21.745 -33.428 1.00 88.94 89 GLY A C 1
ATOM 687 O O . GLY A 1 89 ? 30.858 21.969 -34.583 1.00 88.94 89 GLY A O 1
ATOM 688 N N . ASP A 1 90 ? 29.707 22.558 -32.728 1.00 90.00 90 ASP A N 1
ATOM 689 C CA . ASP A 1 90 ? 29.016 23.726 -33.259 1.00 90.00 90 ASP A CA 1
ATOM 690 C C . ASP A 1 90 ? 29.943 24.818 -33.813 1.00 90.00 90 ASP A C 1
ATOM 692 O O . ASP A 1 90 ? 29.594 25.619 -34.682 1.00 90.00 90 ASP A O 1
ATOM 696 N N . ALA A 1 91 ? 31.205 24.828 -33.382 1.00 91.94 91 ALA A N 1
ATOM 697 C CA . ALA A 1 91 ? 32.186 25.769 -33.904 1.00 91.94 91 ALA A CA 1
ATOM 698 C C . ALA A 1 91 ? 32.405 25.623 -35.424 1.00 91.94 91 ALA A C 1
ATOM 700 O O . ALA A 1 91 ? 32.887 26.559 -36.068 1.00 91.94 91 ALA A O 1
ATOM 701 N N . ILE A 1 92 ? 32.032 24.481 -36.021 1.00 92.31 92 ILE A N 1
ATOM 702 C CA . ILE A 1 92 ? 32.193 24.229 -37.453 1.00 92.31 92 ILE A CA 1
ATOM 703 C C . ILE A 1 92 ? 31.445 25.241 -38.326 1.00 92.31 92 ILE A C 1
ATOM 705 O O . ILE A 1 92 ? 31.940 25.568 -39.409 1.00 92.31 92 ILE A O 1
ATOM 709 N N . ARG A 1 93 ? 30.315 25.800 -37.867 1.00 91.38 93 ARG A N 1
ATOM 710 C CA . ARG A 1 93 ? 29.527 26.779 -38.640 1.00 91.38 93 ARG A CA 1
ATOM 711 C C . ARG A 1 93 ? 30.319 28.049 -38.978 1.00 91.38 93 ARG A C 1
ATOM 713 O O . ARG A 1 93 ? 30.067 28.677 -40.007 1.00 91.38 93 ARG A O 1
ATOM 720 N N . PHE A 1 94 ? 31.311 28.385 -38.150 1.00 90.56 94 PHE A N 1
ATOM 721 C CA . PHE A 1 94 ? 32.180 29.555 -38.313 1.00 90.56 94 PHE A CA 1
ATOM 722 C C . PHE A 1 94 ? 33.419 29.276 -39.176 1.00 90.56 94 PHE A C 1
ATOM 724 O O . PHE A 1 94 ? 34.142 30.203 -39.537 1.00 90.56 94 PHE A O 1
ATOM 731 N N . ALA A 1 95 ? 33.673 28.016 -39.542 1.00 89.31 95 ALA A N 1
ATOM 732 C CA . ALA A 1 95 ? 34.765 27.659 -40.437 1.00 89.31 95 ALA A CA 1
ATOM 733 C C . ALA A 1 95 ? 34.432 27.992 -41.902 1.00 89.31 95 ALA A C 1
ATOM 735 O O . ALA A 1 95 ? 33.279 27.957 -42.362 1.00 89.31 95 ALA A O 1
ATOM 736 N N . CYS A 1 96 ? 35.466 28.270 -42.694 1.00 88.31 96 CYS A N 1
ATOM 737 C CA . CYS A 1 96 ? 35.275 28.538 -44.113 1.00 88.31 96 CYS A CA 1
ATOM 738 C C . CYS A 1 96 ? 34.769 27.307 -44.876 1.00 88.31 96 CYS A C 1
ATOM 740 O O . CYS A 1 96 ? 34.969 26.157 -44.480 1.00 88.31 96 CYS A O 1
ATOM 742 N N . ARG A 1 97 ? 34.109 27.544 -46.016 1.00 85.00 97 ARG A N 1
ATOM 743 C CA . ARG A 1 97 ? 33.440 26.489 -46.798 1.00 85.00 97 ARG A CA 1
ATOM 744 C C . ARG A 1 97 ? 34.379 25.350 -47.215 1.00 85.00 97 ARG A C 1
ATOM 746 O O . ARG A 1 97 ? 33.932 24.212 -47.286 1.00 85.00 97 ARG A O 1
ATOM 753 N N . SER A 1 98 ? 35.651 25.663 -47.474 1.00 88.25 98 SER A N 1
ATOM 754 C CA . SER A 1 98 ? 36.673 24.666 -47.812 1.00 88.25 98 SER A CA 1
ATOM 755 C C . SER A 1 98 ? 36.903 23.694 -46.650 1.00 88.25 98 SER A C 1
ATOM 757 O O . SER A 1 98 ? 36.773 22.488 -46.829 1.00 88.25 98 SER A O 1
ATOM 759 N N . LEU A 1 99 ? 37.129 24.216 -45.437 1.00 90.75 99 LEU A N 1
ATOM 760 C CA . LEU A 1 99 ? 37.383 23.408 -44.240 1.00 90.75 99 LEU A CA 1
ATOM 761 C C . LEU A 1 99 ? 36.143 22.637 -43.770 1.00 90.75 99 LEU A C 1
ATOM 763 O O . LEU A 1 99 ? 36.264 21.479 -43.376 1.00 90.75 99 LEU A O 1
ATOM 767 N N . ARG A 1 100 ? 34.941 23.218 -43.896 1.00 89.81 100 ARG A N 1
ATOM 768 C CA . ARG A 1 100 ? 33.675 22.492 -43.667 1.00 89.81 100 ARG A CA 1
ATOM 769 C C . ARG A 1 100 ? 33.461 21.334 -44.645 1.00 89.81 100 ARG A C 1
ATOM 771 O O . ARG A 1 100 ? 32.748 20.388 -44.334 1.00 89.81 100 ARG A O 1
ATOM 778 N N . GLY A 1 101 ? 34.053 21.413 -45.836 1.00 87.06 101 GLY A N 1
ATOM 779 C CA . GLY A 1 101 ? 34.026 20.349 -46.841 1.00 87.06 101 GLY A CA 1
ATOM 780 C C . GLY A 1 101 ? 35.044 19.235 -46.599 1.00 87.06 101 GLY A C 1
ATOM 781 O O . GLY A 1 101 ? 35.033 18.240 -47.322 1.00 87.06 101 GLY A O 1
ATOM 782 N N . THR A 1 102 ? 35.922 19.371 -45.605 1.00 94.00 102 THR A N 1
ATOM 783 C CA . THR A 1 102 ? 36.921 18.354 -45.286 1.00 94.00 102 THR A CA 1
ATOM 784 C C . THR A 1 102 ? 36.288 17.245 -44.454 1.00 94.00 102 THR A C 1
ATOM 786 O O . THR A 1 102 ? 35.933 17.458 -43.294 1.00 94.00 102 THR A O 1
ATOM 789 N N . LYS A 1 103 ? 36.239 16.022 -45.000 1.00 93.88 103 LYS A N 1
ATOM 790 C CA . LYS A 1 103 ? 35.661 14.838 -44.334 1.00 93.88 103 LYS A CA 1
ATOM 791 C C . LYS A 1 103 ? 36.174 14.623 -42.907 1.00 93.88 103 LYS A C 1
ATOM 793 O O . LYS A 1 103 ? 35.395 14.277 -42.029 1.00 93.88 103 LYS A O 1
ATOM 798 N N . ARG A 1 104 ? 37.467 14.871 -42.660 1.00 94.38 104 ARG A N 1
ATOM 799 C CA . ARG A 1 104 ? 38.077 14.778 -41.323 1.00 94.38 104 ARG A CA 1
ATOM 800 C C . ARG A 1 104 ? 37.393 15.702 -40.309 1.00 94.38 104 ARG A C 1
ATOM 802 O O . ARG A 1 104 ? 36.977 15.234 -39.260 1.00 94.38 104 ARG A O 1
ATOM 809 N N . ILE A 1 105 ? 37.262 16.989 -40.631 1.00 93.50 105 ILE A N 1
ATOM 810 C CA . ILE A 1 105 ? 36.685 18.001 -39.731 1.00 93.50 105 ILE A CA 1
ATOM 811 C C . ILE A 1 105 ? 35.172 17.792 -39.604 1.00 93.50 105 ILE A C 1
ATOM 813 O O . ILE A 1 105 ? 34.638 17.862 -38.501 1.00 93.50 105 ILE A O 1
ATOM 817 N N . ALA A 1 106 ? 34.501 17.448 -40.708 1.00 94.69 106 ALA A N 1
ATOM 818 C CA . ALA A 1 106 ? 33.087 17.087 -40.712 1.00 94.69 106 ALA A CA 1
ATOM 819 C C . ALA A 1 106 ? 32.791 15.906 -39.773 1.00 94.69 106 ALA A C 1
ATOM 821 O O . ALA A 1 106 ? 31.884 16.002 -38.954 1.00 94.69 106 ALA A O 1
ATOM 822 N N . LEU A 1 107 ? 33.586 14.826 -39.834 1.00 96.12 107 LEU A N 1
ATOM 823 C CA . LEU A 1 107 ? 33.463 13.685 -38.920 1.00 96.12 107 LEU A CA 1
ATOM 824 C C . LEU A 1 107 ? 33.660 14.099 -37.461 1.00 96.12 107 LEU A C 1
ATOM 826 O O . LEU A 1 107 ? 32.885 13.677 -36.610 1.00 96.12 107 LEU A O 1
ATOM 830 N N . MET A 1 108 ? 34.659 14.937 -37.175 1.00 93.50 108 MET A N 1
ATOM 831 C CA . MET A 1 108 ? 34.913 15.425 -35.817 1.00 93.50 108 MET A CA 1
ATOM 832 C C . MET A 1 108 ? 33.732 16.234 -35.271 1.00 93.50 108 MET A C 1
ATOM 834 O O . MET A 1 108 ? 33.353 16.031 -34.121 1.00 93.50 108 MET A O 1
ATOM 838 N N . ALA A 1 109 ? 33.123 17.095 -36.092 1.00 94.50 109 ALA A N 1
ATOM 839 C CA . ALA A 1 109 ? 31.957 17.878 -35.691 1.00 94.50 109 ALA A CA 1
ATOM 840 C C . ALA A 1 109 ? 30.740 16.989 -35.421 1.00 94.50 109 ALA A C 1
ATOM 842 O O . ALA A 1 109 ? 30.202 17.023 -34.318 1.00 94.50 109 ALA A O 1
ATOM 843 N N . VAL A 1 110 ? 30.366 16.119 -36.367 1.00 96.06 110 VAL A N 1
ATOM 844 C CA . VAL A 1 110 ? 29.159 15.285 -36.218 1.00 96.06 110 VAL A CA 1
ATOM 845 C C . VAL A 1 110 ? 29.290 14.199 -35.146 1.00 96.06 110 VAL A C 1
ATOM 847 O O . VAL A 1 110 ? 28.293 13.728 -34.609 1.00 96.06 110 VAL A O 1
ATOM 850 N N . GLN A 1 111 ? 30.516 13.782 -34.815 1.00 95.81 111 GLN A N 1
ATOM 851 C CA . GLN A 1 111 ? 30.774 12.886 -33.682 1.00 95.81 111 GLN A CA 1
ATOM 852 C C . GLN A 1 111 ? 30.624 13.592 -32.331 1.00 95.81 111 GLN A C 1
ATOM 854 O O . GLN A 1 111 ? 30.376 12.922 -31.328 1.00 95.81 111 GLN A O 1
ATOM 859 N N . ARG A 1 112 ? 30.781 14.921 -32.287 1.00 93.31 112 ARG A N 1
ATOM 860 C CA . ARG A 1 112 ? 30.536 15.733 -31.089 1.00 93.31 112 ARG A CA 1
ATOM 861 C C . ARG A 1 112 ? 29.060 16.064 -30.950 1.00 93.31 112 ARG A C 1
ATOM 863 O O . ARG A 1 112 ? 28.495 15.783 -29.895 1.00 93.31 112 ARG A O 1
ATOM 870 N N . ASP A 1 113 ? 28.450 16.571 -32.014 1.00 92.94 113 ASP A N 1
ATOM 871 C CA . ASP A 1 113 ? 27.013 16.813 -32.113 1.00 92.94 113 ASP A CA 1
ATOM 872 C C . ASP A 1 113 ? 26.504 16.420 -33.508 1.00 92.94 113 ASP A C 1
ATOM 874 O O . ASP A 1 113 ? 26.868 17.011 -34.519 1.00 92.94 113 ASP A O 1
ATOM 878 N N . GLY A 1 114 ? 25.665 15.386 -33.581 1.00 94.19 114 GLY A N 1
ATOM 879 C CA . GLY A 1 114 ? 25.158 14.851 -34.840 1.00 94.19 114 GLY A CA 1
ATOM 880 C C . GLY A 1 114 ? 24.290 15.844 -35.613 1.00 94.19 114 GLY A C 1
ATOM 881 O O . GLY A 1 114 ? 24.181 15.724 -36.835 1.00 94.19 114 GLY A O 1
ATOM 882 N N . LEU A 1 115 ? 23.696 16.840 -34.944 1.00 95.50 115 LEU A N 1
ATOM 883 C CA . LEU A 1 115 ? 22.872 17.861 -35.599 1.00 95.50 115 LEU A CA 1
ATOM 884 C C . LEU A 1 115 ? 23.697 18.841 -36.442 1.00 95.50 115 LEU A C 1
ATOM 886 O O . LEU A 1 115 ? 23.145 19.431 -37.370 1.00 95.50 115 LEU A O 1
ATOM 890 N N . GLU A 1 116 ? 25.015 18.911 -36.232 1.00 95.00 116 GLU A N 1
ATOM 891 C CA . GLU A 1 116 ? 25.949 19.726 -37.031 1.00 95.00 116 GLU A CA 1
ATOM 892 C C . GLU A 1 116 ? 25.991 19.330 -38.507 1.00 95.00 116 GLU A C 1
ATOM 894 O O . GLU A 1 116 ? 26.500 20.067 -39.351 1.00 95.00 116 GLU A O 1
ATOM 899 N N . LEU A 1 117 ? 25.408 18.181 -38.860 1.00 95.75 117 LEU A N 1
ATOM 900 C CA . LEU A 1 117 ? 25.195 17.799 -40.249 1.00 95.75 117 LEU A CA 1
ATOM 901 C C . LEU A 1 117 ? 24.443 18.884 -41.046 1.00 95.75 117 LEU A C 1
ATOM 903 O O . LEU A 1 117 ? 24.683 19.012 -42.245 1.00 95.75 117 LEU A O 1
ATOM 907 N N . GLN A 1 118 ? 23.584 19.682 -40.400 1.00 95.00 118 GLN A N 1
ATOM 908 C CA . GLN A 1 118 ? 22.858 20.792 -41.033 1.00 95.00 118 GLN A CA 1
ATOM 909 C C . GLN A 1 118 ? 23.776 21.921 -41.540 1.00 95.00 118 GLN A C 1
ATOM 911 O O . GLN A 1 118 ? 23.440 22.596 -42.514 1.00 95.00 118 GLN A O 1
ATOM 916 N N . ASP A 1 119 ? 24.930 22.120 -40.895 1.00 92.19 119 ASP A N 1
ATOM 917 C CA . ASP A 1 119 ? 25.855 23.233 -41.144 1.00 92.19 119 ASP A CA 1
ATOM 918 C C . ASP A 1 119 ? 26.964 22.869 -42.154 1.00 92.19 119 ASP A C 1
ATOM 920 O O . ASP A 1 119 ? 27.767 23.717 -42.587 1.00 92.19 119 ASP A O 1
ATOM 924 N N . LEU A 1 120 ? 26.981 21.602 -42.580 1.00 94.62 120 LEU A N 1
ATOM 925 C CA . LEU A 1 120 ? 27.915 21.039 -43.543 1.00 94.62 120 LEU A CA 1
ATOM 926 C C . LEU A 1 120 ? 27.465 21.247 -45.004 1.00 94.62 120 LEU A C 1
ATOM 928 O O . LEU A 1 120 ? 26.276 21.284 -45.318 1.00 94.62 120 LEU A O 1
ATOM 932 N N . PRO A 1 121 ? 28.411 21.359 -45.957 1.00 94.44 121 PRO A N 1
ATOM 933 C CA . PRO A 1 121 ? 28.077 21.475 -47.372 1.00 94.44 121 PRO A CA 1
ATOM 934 C C . PRO A 1 121 ? 27.447 20.185 -47.915 1.00 94.44 121 PRO A C 1
ATOM 936 O O . PRO A 1 121 ? 27.694 19.091 -47.407 1.00 94.44 121 PRO A O 1
ATOM 939 N N . SER A 1 122 ? 26.715 20.302 -49.029 1.00 93.38 122 SER A N 1
ATOM 940 C CA . SER A 1 122 ? 25.963 19.189 -49.631 1.00 93.38 122 SER A CA 1
ATOM 941 C C . SER A 1 122 ? 26.791 17.917 -49.857 1.00 93.38 122 SER A C 1
ATOM 943 O O . SER A 1 122 ? 26.291 16.817 -49.634 1.00 93.38 122 SER A O 1
ATOM 945 N N . ALA A 1 123 ? 28.070 18.065 -50.225 1.00 93.69 123 ALA A N 1
ATOM 946 C CA . ALA A 1 123 ? 29.009 16.958 -50.400 1.00 93.69 123 ALA A CA 1
ATOM 947 C C . ALA A 1 123 ? 29.176 16.088 -49.139 1.00 93.69 123 ALA A C 1
ATOM 949 O O . ALA A 1 123 ? 29.335 14.881 -49.259 1.00 93.69 123 ALA A O 1
ATOM 950 N N . MET A 1 124 ? 29.117 16.681 -47.941 1.00 95.81 124 MET A N 1
ATOM 951 C CA . MET A 1 124 ? 29.209 15.958 -46.667 1.00 95.81 124 MET A CA 1
ATOM 952 C C . MET A 1 124 ? 27.848 15.407 -46.223 1.00 95.81 124 MET A C 1
ATOM 954 O O . MET A 1 124 ? 27.782 14.304 -45.695 1.00 95.81 124 MET A O 1
ATOM 958 N N . THR A 1 125 ? 26.749 16.120 -46.500 1.00 95.19 125 THR A N 1
ATOM 959 C CA . THR A 1 125 ? 25.382 15.619 -46.234 1.00 95.19 125 THR A CA 1
ATOM 960 C C . THR A 1 125 ? 24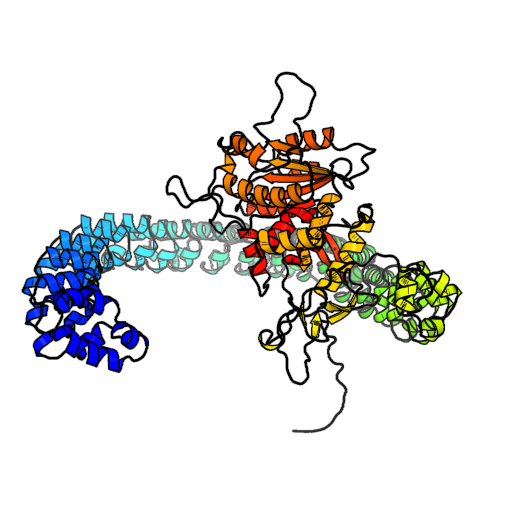.966 14.451 -47.141 1.00 95.19 125 THR A C 1
ATOM 962 O O . THR A 1 125 ? 23.951 13.801 -46.892 1.00 95.19 125 THR A O 1
ATOM 965 N N . ASP A 1 126 ? 25.732 14.189 -48.206 1.00 95.69 126 ASP A N 1
ATOM 966 C CA . ASP A 1 126 ? 25.592 13.027 -49.092 1.00 95.69 126 ASP A CA 1
ATOM 967 C C . ASP A 1 126 ? 26.733 11.997 -48.924 1.00 95.69 126 ASP A C 1
ATOM 969 O O . ASP A 1 126 ? 26.726 10.964 -49.597 1.00 95.69 126 ASP A O 1
ATOM 973 N N . ASP A 1 127 ? 27.694 12.222 -48.017 1.00 97.06 127 ASP A N 1
ATOM 974 C CA . ASP A 1 127 ? 28.736 11.241 -47.678 1.00 97.06 127 ASP A CA 1
ATOM 975 C C . ASP A 1 127 ? 28.200 10.252 -46.631 1.00 97.06 127 ASP A C 1
ATOM 977 O O . ASP A 1 127 ? 27.787 10.633 -45.534 1.00 97.06 127 ASP A O 1
ATOM 981 N N . ILE A 1 128 ? 28.199 8.960 -46.968 1.00 95.88 128 ILE A N 1
ATOM 982 C CA . ILE A 1 128 ? 27.601 7.924 -46.117 1.00 95.88 128 ILE A CA 1
ATOM 983 C C . ILE A 1 128 ? 28.300 7.792 -44.761 1.00 95.88 128 ILE A C 1
ATOM 985 O O . ILE A 1 128 ? 27.622 7.521 -43.772 1.00 95.88 128 ILE A O 1
ATOM 989 N N . ASP A 1 129 ? 29.616 7.995 -44.677 1.00 96.81 129 ASP A N 1
ATOM 990 C CA . ASP A 1 129 ? 30.355 7.813 -43.425 1.00 96.81 129 ASP A CA 1
ATOM 991 C C . ASP A 1 129 ? 30.079 8.973 -42.470 1.00 96.81 129 ASP A C 1
ATOM 993 O O . ASP A 1 129 ? 29.844 8.749 -41.281 1.00 96.81 129 ASP A O 1
ATOM 997 N N . VAL A 1 130 ? 30.045 10.202 -42.999 1.00 97.25 130 VAL A N 1
ATOM 998 C CA . VAL A 1 130 ? 29.701 11.407 -42.229 1.00 97.25 130 VAL A CA 1
ATOM 999 C C . VAL A 1 130 ? 28.266 11.311 -41.721 1.00 97.25 130 VAL A C 1
ATOM 1001 O O . VAL A 1 130 ? 28.030 11.453 -40.523 1.00 97.25 130 VAL A O 1
ATOM 1004 N N . VAL A 1 131 ? 27.311 10.991 -42.599 1.00 97.44 131 VAL A N 1
ATOM 1005 C CA . VAL A 1 131 ? 25.902 10.848 -42.209 1.00 97.44 131 VAL A CA 1
ATOM 1006 C C . VAL A 1 131 ? 25.709 9.687 -41.235 1.00 97.44 131 VAL A C 1
ATOM 1008 O O . VAL A 1 131 ? 24.969 9.825 -40.267 1.00 97.44 131 VAL A O 1
ATOM 1011 N N . THR A 1 132 ? 26.389 8.554 -41.426 1.00 96.50 132 THR A N 1
ATOM 1012 C CA . THR A 1 132 ? 26.304 7.426 -40.485 1.00 96.50 132 THR A CA 1
ATOM 1013 C C . THR A 1 132 ? 26.857 7.804 -39.114 1.00 96.50 132 THR A C 1
ATOM 1015 O O . THR A 1 132 ? 26.262 7.431 -38.105 1.00 96.50 132 THR A O 1
ATOM 1018 N N . ALA A 1 133 ? 27.969 8.543 -39.049 1.00 95.88 133 ALA A N 1
ATOM 1019 C CA . ALA A 1 133 ? 28.513 9.044 -37.789 1.00 95.88 133 ALA A CA 1
ATOM 1020 C C . ALA A 1 133 ? 27.541 10.019 -37.103 1.00 95.88 133 ALA A C 1
ATOM 1022 O O . ALA A 1 133 ? 27.267 9.852 -35.916 1.00 95.88 133 ALA A O 1
ATOM 1023 N N . ALA A 1 134 ? 26.957 10.952 -37.863 1.00 96.50 134 ALA A N 1
ATOM 1024 C CA . ALA A 1 134 ? 25.961 11.902 -37.372 1.00 96.50 134 ALA A CA 1
ATOM 1025 C C . ALA A 1 134 ? 24.717 11.196 -36.812 1.00 96.50 134 ALA A C 1
ATOM 1027 O O . ALA A 1 134 ? 24.325 11.433 -35.676 1.00 96.50 134 ALA A O 1
ATOM 1028 N N . VAL A 1 135 ? 24.139 10.262 -37.576 1.00 95.81 135 VAL A N 1
ATOM 1029 C CA . VAL A 1 135 ? 22.941 9.494 -37.191 1.00 95.81 135 VAL A CA 1
ATOM 1030 C C . VAL A 1 135 ? 23.206 8.577 -35.994 1.00 95.81 135 VAL A C 1
ATOM 1032 O O . VAL A 1 135 ? 22.314 8.375 -35.172 1.00 95.81 135 VAL A O 1
ATOM 1035 N N . ARG A 1 136 ? 24.421 8.022 -35.873 1.00 94.62 136 ARG A N 1
ATOM 1036 C CA . ARG A 1 136 ? 24.834 7.233 -34.699 1.00 94.62 136 ARG A CA 1
ATOM 1037 C C . ARG A 1 136 ? 24.922 8.073 -33.430 1.00 94.62 136 ARG A C 1
ATOM 1039 O O . ARG A 1 136 ? 24.619 7.548 -32.366 1.00 94.62 136 ARG A O 1
ATOM 1046 N N . GLN A 1 137 ? 25.355 9.326 -33.542 1.00 94.25 137 GLN A N 1
ATOM 1047 C CA . GLN A 1 137 ? 25.412 10.255 -32.415 1.00 94.25 137 GLN A CA 1
ATOM 1048 C C . GLN A 1 137 ? 23.997 10.744 -32.063 1.00 94.25 137 GLN A C 1
ATOM 1050 O O . GLN A 1 137 ? 23.576 10.627 -30.914 1.00 94.25 137 GLN A O 1
ATOM 1055 N N . ASN A 1 138 ? 23.236 11.204 -33.062 1.00 93.88 138 ASN A N 1
ATOM 1056 C CA . ASN A 1 138 ? 21.857 11.657 -32.922 1.00 93.88 138 ASN A CA 1
ATOM 1057 C C . ASN A 1 138 ? 21.026 11.268 -34.150 1.00 93.88 138 ASN A C 1
ATOM 1059 O O . ASN A 1 138 ? 21.192 11.792 -35.249 1.00 93.88 138 ASN A O 1
ATOM 1063 N N . THR A 1 139 ? 20.058 10.379 -33.940 1.00 93.12 139 THR A N 1
ATOM 1064 C CA . THR A 1 139 ? 19.182 9.855 -35.001 1.00 93.12 139 THR A CA 1
ATOM 1065 C C . THR A 1 139 ? 18.387 10.932 -35.754 1.00 93.12 139 THR A C 1
ATOM 1067 O O . THR A 1 139 ? 18.100 10.753 -36.939 1.00 93.12 139 THR A O 1
ATOM 1070 N N . LEU A 1 140 ? 18.084 12.076 -35.121 1.00 93.00 140 LEU A N 1
ATOM 1071 C CA . LEU A 1 140 ? 17.397 13.205 -35.764 1.00 93.00 140 LEU A CA 1
ATOM 1072 C C . LEU A 1 140 ? 18.258 13.892 -36.833 1.00 93.00 140 LEU A C 1
ATOM 1074 O O . LEU A 1 140 ? 17.710 14.600 -37.677 1.00 93.00 140 LEU A O 1
ATOM 1078 N N . ALA A 1 141 ? 19.574 13.653 -36.860 1.00 95.38 141 ALA A N 1
ATOM 1079 C CA . ALA A 1 141 ? 20.463 14.147 -37.910 1.00 95.38 141 ALA A CA 1
ATOM 1080 C C . ALA A 1 141 ? 20.064 13.640 -39.305 1.00 95.38 141 ALA A C 1
ATOM 1082 O O . ALA A 1 141 ? 20.342 14.300 -40.305 1.00 95.38 141 ALA A O 1
ATOM 1083 N N . LEU A 1 142 ? 19.349 12.508 -39.387 1.00 95.19 142 LEU A N 1
ATOM 1084 C CA . LEU A 1 142 ? 18.858 11.949 -40.648 1.00 95.19 142 LEU A CA 1
ATOM 1085 C C . LEU A 1 142 ? 18.051 12.970 -41.468 1.00 95.19 142 LEU A C 1
ATOM 1087 O O . LEU A 1 142 ? 18.099 12.919 -42.693 1.00 95.19 142 LEU A O 1
ATOM 1091 N N . GLN A 1 143 ? 17.361 13.921 -40.824 1.00 94.75 143 GLN A N 1
ATOM 1092 C CA . GLN A 1 143 ? 16.581 14.962 -41.506 1.00 94.75 143 GLN A CA 1
ATOM 1093 C C . GLN A 1 143 ? 17.426 15.864 -42.423 1.00 94.75 143 GLN A C 1
ATOM 1095 O O . GLN A 1 143 ? 16.915 16.367 -43.424 1.00 94.75 143 GLN A O 1
ATOM 1100 N N . PHE A 1 144 ? 18.715 16.027 -42.113 1.00 95.81 144 PHE A N 1
ATOM 1101 C CA . PHE A 1 144 ? 19.656 16.862 -42.864 1.00 95.81 144 PHE A CA 1
ATOM 1102 C C . PHE A 1 144 ? 20.410 16.089 -43.952 1.00 95.81 144 PHE A C 1
ATOM 1104 O O . PHE A 1 144 ? 21.113 16.689 -44.763 1.00 95.81 144 PHE A O 1
ATOM 1111 N N . ALA A 1 145 ? 20.259 14.763 -44.007 1.00 96.06 145 ALA A N 1
ATOM 1112 C CA . ALA A 1 145 ? 20.893 13.944 -45.028 1.00 96.06 145 ALA A CA 1
ATOM 1113 C C . ALA A 1 145 ? 20.274 14.170 -46.420 1.00 96.06 145 ALA A C 1
ATOM 1115 O O . ALA A 1 145 ? 19.098 14.534 -46.585 1.00 96.06 145 ALA A O 1
ATOM 1116 N N . SER A 1 146 ? 21.067 13.894 -47.455 1.00 95.38 146 SER A N 1
ATOM 1117 C CA . SER A 1 146 ? 20.613 13.951 -48.843 1.00 95.38 146 SER A CA 1
ATOM 1118 C C . SER A 1 146 ? 19.392 13.049 -49.077 1.00 95.38 146 SER A C 1
ATOM 1120 O O . SER A 1 146 ? 19.208 12.028 -48.411 1.00 95.38 146 SER A O 1
ATOM 1122 N N . ARG A 1 147 ? 18.554 13.374 -50.074 1.00 91.06 147 ARG A N 1
ATOM 1123 C CA . ARG A 1 147 ? 17.408 12.515 -50.445 1.00 91.06 147 ARG A CA 1
ATOM 1124 C C . ARG A 1 147 ? 17.833 11.072 -50.741 1.00 91.06 147 ARG A C 1
ATOM 1126 O O . ARG A 1 147 ? 17.118 10.148 -50.376 1.00 91.06 147 ARG A O 1
ATOM 1133 N N . ARG A 1 148 ? 19.008 10.890 -51.357 1.00 93.81 148 ARG A N 1
ATOM 1134 C CA . ARG A 1 148 ? 19.589 9.578 -51.664 1.00 93.81 148 ARG A CA 1
ATOM 1135 C C . ARG A 1 148 ? 19.863 8.774 -50.392 1.00 93.81 148 ARG A C 1
ATOM 1137 O O . ARG A 1 148 ? 19.507 7.604 -50.332 1.00 93.81 148 ARG A O 1
ATOM 1144 N N . LEU A 1 149 ? 20.461 9.394 -49.373 1.00 95.25 149 LEU A N 1
ATOM 1145 C CA . LEU A 1 149 ? 20.767 8.728 -48.104 1.00 95.25 149 LEU A CA 1
ATOM 1146 C C . LEU A 1 149 ? 19.539 8.555 -47.202 1.00 95.25 149 LEU A C 1
ATOM 1148 O O . LEU A 1 149 ? 19.445 7.550 -46.507 1.00 95.25 149 LEU A O 1
ATOM 1152 N N . ARG A 1 150 ? 18.549 9.451 -47.277 1.00 93.12 150 ARG A N 1
ATOM 1153 C CA . ARG A 1 150 ? 17.231 9.250 -46.639 1.00 93.12 150 ARG A CA 1
ATOM 1154 C C . ARG A 1 150 ? 16.415 8.124 -47.287 1.00 93.12 150 ARG A C 1
ATOM 1156 O O . ARG A 1 150 ? 15.468 7.643 -46.676 1.00 93.12 150 ARG A O 1
ATOM 1163 N N . GLY A 1 151 ? 16.797 7.689 -48.489 1.00 89.50 151 GLY A N 1
ATOM 1164 C CA . GLY A 1 151 ? 16.317 6.470 -49.146 1.00 89.50 151 GLY A CA 1
ATOM 1165 C C . GLY A 1 151 ? 17.222 5.247 -48.958 1.00 89.50 151 GLY A C 1
ATOM 1166 O O . GLY A 1 151 ? 16.983 4.213 -49.574 1.00 89.50 151 GLY A O 1
ATOM 1167 N N . ASN A 1 152 ? 18.277 5.329 -48.140 1.00 92.81 152 ASN A N 1
ATOM 1168 C CA . ASN A 1 152 ? 19.162 4.195 -47.889 1.00 92.81 152 ASN A CA 1
ATOM 1169 C C . ASN A 1 152 ? 18.549 3.258 -46.838 1.00 92.81 152 ASN A C 1
ATOM 1171 O O . ASN A 1 152 ? 18.495 3.591 -45.653 1.00 92.81 152 ASN A O 1
ATOM 1175 N N . THR A 1 153 ? 18.131 2.068 -47.272 1.00 87.69 153 THR A N 1
ATOM 1176 C CA . THR A 1 153 ? 17.440 1.088 -46.425 1.00 87.69 153 THR A CA 1
ATOM 1177 C C . THR A 1 153 ? 18.239 0.702 -45.183 1.00 87.69 153 THR A C 1
ATOM 1179 O O . THR A 1 153 ? 17.657 0.630 -44.105 1.00 87.69 153 THR A O 1
ATOM 1182 N N . ASP A 1 154 ? 19.554 0.494 -45.288 1.00 88.50 154 ASP A N 1
ATOM 1183 C CA . ASP A 1 154 ? 20.387 0.062 -44.157 1.00 88.50 154 ASP A CA 1
ATOM 1184 C C . ASP A 1 154 ? 20.558 1.163 -43.106 1.00 88.50 154 ASP A C 1
ATOM 1186 O O . ASP A 1 154 ? 20.440 0.907 -41.904 1.00 88.50 154 ASP A O 1
ATOM 1190 N N . LEU A 1 155 ? 20.834 2.391 -43.552 1.00 91.56 155 LEU A N 1
ATOM 1191 C CA . LEU A 1 155 ? 20.988 3.555 -42.682 1.00 91.56 155 LEU A CA 1
ATOM 1192 C C . LEU A 1 155 ? 19.679 3.848 -41.945 1.00 91.56 155 LEU A C 1
ATOM 1194 O O . LEU A 1 155 ? 19.671 3.939 -40.717 1.00 91.56 155 LEU A O 1
ATOM 1198 N N . VAL A 1 156 ? 18.578 3.950 -42.696 1.00 88.88 156 VAL A N 1
ATOM 1199 C CA . VAL A 1 156 ? 17.252 4.252 -42.150 1.00 88.88 156 VAL A CA 1
ATOM 1200 C C . VAL A 1 156 ? 16.788 3.119 -41.247 1.00 88.88 156 VAL A C 1
ATOM 1202 O O . VAL A 1 156 ? 16.429 3.380 -40.105 1.00 88.88 156 VAL A O 1
ATOM 1205 N N . SER A 1 157 ? 16.869 1.857 -41.684 1.00 82.56 157 SER A N 1
ATOM 1206 C CA . SER A 1 157 ? 16.430 0.726 -40.858 1.00 82.56 157 SER A CA 1
ATOM 1207 C C . SER A 1 157 ? 17.147 0.716 -39.518 1.00 82.56 157 SER A C 1
ATOM 1209 O O . SER A 1 157 ? 16.483 0.579 -38.501 1.00 82.56 157 SER A O 1
ATOM 1211 N N . ARG A 1 158 ? 18.470 0.936 -39.476 1.00 84.25 158 ARG A N 1
ATOM 1212 C CA . ARG A 1 158 ? 19.212 1.022 -38.207 1.00 84.25 158 ARG A CA 1
ATOM 1213 C C . ARG A 1 158 ? 18.785 2.223 -37.368 1.00 84.25 158 ARG A C 1
ATOM 1215 O O . ARG A 1 158 ? 18.581 2.046 -36.173 1.00 84.25 158 ARG A O 1
ATOM 1222 N N . ALA A 1 159 ? 18.633 3.405 -37.966 1.00 88.12 159 ALA A N 1
ATOM 1223 C CA . ALA A 1 159 ? 18.235 4.618 -37.249 1.00 88.12 159 ALA A CA 1
ATOM 1224 C C . ALA A 1 159 ? 16.864 4.462 -36.574 1.00 88.12 159 ALA A C 1
ATOM 1226 O O . ALA A 1 159 ? 16.703 4.784 -35.396 1.00 88.12 159 ALA A O 1
ATOM 1227 N N . VAL A 1 160 ? 15.898 3.893 -37.298 1.00 81.19 160 VAL A N 1
ATOM 1228 C CA . VAL A 1 160 ? 14.523 3.744 -36.815 1.00 81.19 160 VAL A CA 1
ATOM 1229 C C . VAL A 1 160 ? 14.421 2.686 -35.697 1.00 81.19 160 VAL A C 1
ATOM 1231 O O . VAL A 1 160 ? 13.521 2.767 -34.863 1.00 81.19 160 VAL A O 1
ATOM 1234 N N . LEU A 1 161 ? 15.372 1.740 -35.583 1.00 76.81 161 LEU A N 1
ATOM 1235 C CA . LEU A 1 161 ? 15.431 0.829 -34.423 1.00 76.81 161 LEU A CA 1
ATOM 1236 C C . LEU A 1 161 ? 15.731 1.552 -33.104 1.00 76.81 161 LEU A C 1
ATOM 1238 O O . LEU A 1 161 ? 15.328 1.047 -32.058 1.00 76.81 161 LEU A O 1
ATOM 1242 N N . PHE A 1 162 ? 16.443 2.680 -33.145 1.00 81.75 162 PHE A N 1
ATOM 1243 C CA . PHE A 1 162 ? 16.778 3.467 -31.956 1.00 81.75 162 PHE A CA 1
ATOM 1244 C C . PHE A 1 162 ? 15.754 4.573 -31.691 1.00 81.75 162 PHE A C 1
ATOM 1246 O O . PHE A 1 162 ? 15.437 4.840 -30.536 1.00 81.75 162 PHE A O 1
ATOM 1253 N N . ASN A 1 163 ? 15.216 5.198 -32.743 1.00 84.75 163 ASN A N 1
ATOM 1254 C CA . ASN A 1 163 ? 14.198 6.240 -32.628 1.00 84.75 163 ASN A CA 1
ATOM 1255 C C . ASN A 1 163 ? 13.152 6.108 -33.752 1.00 84.75 163 ASN A C 1
ATOM 1257 O O . ASN A 1 163 ? 13.418 6.533 -34.875 1.00 84.75 163 ASN A O 1
ATOM 1261 N N . PRO A 1 164 ? 11.959 5.551 -33.477 1.00 78.69 164 PRO A N 1
ATOM 1262 C CA . PRO A 1 164 ? 10.945 5.308 -34.502 1.00 78.69 164 PRO A CA 1
ATOM 1263 C C . PRO A 1 164 ? 10.457 6.555 -35.250 1.00 78.69 164 PRO A C 1
ATOM 1265 O O . PRO A 1 164 ? 10.163 6.474 -36.443 1.00 78.69 164 PRO A O 1
ATOM 1268 N N . SER A 1 165 ? 10.429 7.717 -34.592 1.00 79.19 165 SER A N 1
ATOM 1269 C CA . SER A 1 165 ? 9.917 8.955 -35.190 1.00 79.19 165 SER A 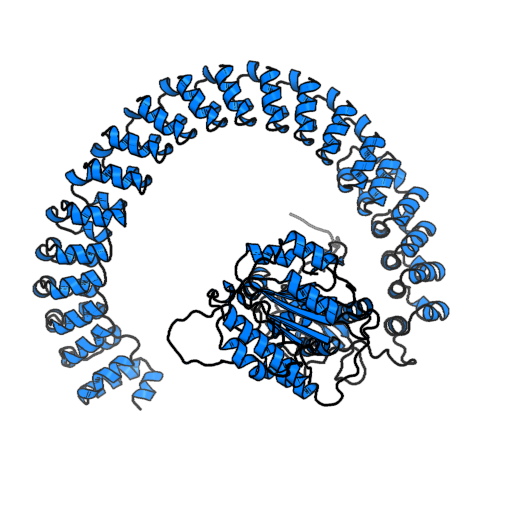CA 1
ATOM 1270 C C . SER A 1 165 ? 10.812 9.500 -36.307 1.00 79.19 165 SER A C 1
ATOM 1272 O O . SER A 1 165 ? 10.372 10.342 -37.084 1.00 79.19 165 SER A O 1
ATOM 1274 N N . VAL A 1 166 ? 12.043 8.991 -36.473 1.00 85.69 166 VAL A N 1
ATOM 1275 C CA . VAL A 1 166 ? 12.914 9.390 -37.598 1.00 85.69 166 VAL A CA 1
ATOM 1276 C C . VAL A 1 166 ? 12.443 8.857 -38.946 1.00 85.69 166 VAL A C 1
ATOM 1278 O O . VAL A 1 166 ? 12.919 9.325 -39.980 1.00 85.69 166 VAL A O 1
ATOM 1281 N N . LEU A 1 167 ? 11.494 7.915 -38.959 1.00 82.94 167 LEU A N 1
ATOM 1282 C CA . LEU A 1 167 ? 10.890 7.424 -40.194 1.00 82.94 167 LEU A CA 1
ATOM 1283 C C . LEU A 1 167 ? 10.221 8.555 -40.993 1.00 82.94 167 LEU A C 1
ATOM 1285 O O . LEU A 1 167 ? 10.293 8.535 -42.217 1.00 82.94 167 LEU A O 1
ATOM 1289 N N . LEU A 1 168 ? 9.685 9.581 -40.318 1.00 82.38 168 LEU A N 1
ATOM 1290 C CA . LEU A 1 168 ? 9.198 10.839 -40.911 1.00 82.38 168 LEU A CA 1
ATOM 1291 C C . LEU A 1 168 ? 10.191 11.462 -41.906 1.00 82.38 168 LEU A C 1
ATOM 1293 O O . LEU A 1 168 ? 9.789 12.129 -42.860 1.00 82.38 168 LEU A O 1
ATOM 1297 N N . PHE A 1 169 ? 11.491 11.289 -41.663 1.00 87.38 169 PHE A N 1
ATOM 1298 C CA . PHE A 1 169 ? 12.547 11.879 -42.479 1.00 87.38 169 PHE A CA 1
ATOM 1299 C C . PHE A 1 169 ? 12.994 10.976 -43.631 1.00 87.38 169 PHE A C 1
ATOM 1301 O O . PHE A 1 169 ? 13.652 11.468 -44.553 1.00 87.38 169 PHE A O 1
ATOM 1308 N N . ALA A 1 170 ? 12.644 9.686 -43.609 1.00 87.19 170 ALA A N 1
ATOM 1309 C CA . ALA A 1 170 ? 12.964 8.746 -44.679 1.00 87.19 170 ALA A CA 1
ATOM 1310 C C . ALA A 1 170 ? 12.272 9.137 -45.997 1.00 87.19 170 ALA A C 1
ATOM 1312 O O . ALA A 1 170 ? 11.323 9.919 -46.012 1.00 87.19 170 ALA A O 1
ATOM 1313 N N . SER A 1 171 ? 12.736 8.595 -47.121 1.00 86.62 171 SER A N 1
ATOM 1314 C CA . SER A 1 171 ? 12.050 8.749 -48.411 1.00 86.62 171 SER A CA 1
ATOM 1315 C C . SER A 1 171 ? 10.644 8.141 -48.382 1.00 86.62 171 SER A C 1
ATOM 1317 O O . SER A 1 171 ? 10.457 7.107 -47.740 1.00 86.62 171 SER A O 1
ATOM 1319 N N . ASP A 1 172 ? 9.712 8.697 -49.160 1.00 79.75 172 ASP A N 1
ATOM 1320 C CA . ASP A 1 172 ? 8.325 8.215 -49.268 1.00 79.75 172 ASP A CA 1
ATOM 1321 C C . ASP A 1 172 ? 8.229 6.699 -49.534 1.00 79.75 172 ASP A C 1
ATOM 1323 O O . ASP A 1 172 ? 7.403 6.021 -48.922 1.00 79.75 172 ASP A O 1
ATOM 1327 N N . ASP A 1 173 ? 9.124 6.152 -50.366 1.00 82.19 173 ASP A N 1
ATOM 1328 C CA . ASP A 1 173 ? 9.187 4.717 -50.679 1.00 82.19 173 ASP A CA 1
ATOM 1329 C C . ASP A 1 173 ? 9.467 3.852 -49.438 1.00 82.19 173 ASP A C 1
ATOM 1331 O O . ASP A 1 173 ? 8.798 2.845 -49.216 1.00 82.19 173 ASP A O 1
ATOM 1335 N N . LEU A 1 174 ? 10.415 4.272 -48.591 1.00 82.69 174 LEU A N 1
ATOM 1336 C CA . LEU A 1 174 ? 10.750 3.586 -47.337 1.00 82.69 174 LEU A CA 1
ATOM 1337 C C . LEU A 1 174 ? 9.690 3.803 -46.255 1.00 82.69 174 LEU A C 1
ATOM 1339 O O . LEU A 1 174 ? 9.434 2.899 -45.465 1.00 82.69 174 LEU A O 1
ATOM 1343 N N . GLN A 1 175 ? 9.045 4.973 -46.212 1.00 78.75 175 GLN A N 1
ATOM 1344 C CA . GLN A 1 175 ? 7.913 5.197 -45.305 1.00 78.75 175 GLN A CA 1
ATOM 1345 C C . GLN A 1 175 ? 6.728 4.285 -45.643 1.00 78.75 175 GLN A C 1
ATOM 1347 O O . GLN A 1 175 ? 5.979 3.883 -44.753 1.00 78.75 175 GLN A O 1
ATOM 1352 N N . ALA A 1 176 ? 6.564 3.954 -46.926 1.00 75.38 176 ALA A N 1
ATOM 1353 C CA . ALA A 1 176 ? 5.528 3.062 -47.426 1.00 75.38 176 ALA A CA 1
ATOM 1354 C C . ALA A 1 176 ? 5.946 1.580 -47.474 1.00 75.38 176 ALA A C 1
ATOM 1356 O O . ALA A 1 176 ? 5.126 0.754 -47.889 1.00 75.38 176 ALA A O 1
ATOM 1357 N N . ASP A 1 177 ? 7.169 1.223 -47.070 1.00 83.25 177 ASP A N 1
ATOM 1358 C CA . ASP A 1 177 ? 7.668 -0.157 -47.061 1.00 83.25 177 ASP A CA 1
ATOM 1359 C C . ASP A 1 177 ? 6.921 -1.000 -45.998 1.00 83.25 177 ASP A C 1
ATOM 1361 O O . ASP A 1 177 ? 7.051 -0.736 -44.795 1.00 83.25 177 ASP A O 1
ATOM 1365 N N . PRO A 1 178 ? 6.140 -2.026 -46.405 1.00 79.75 178 PRO A N 1
ATOM 1366 C CA . PRO A 1 178 ? 5.399 -2.877 -45.474 1.00 79.75 178 PRO A CA 1
ATOM 1367 C C . PRO A 1 178 ? 6.281 -3.640 -44.493 1.00 79.75 178 PRO A C 1
ATOM 1369 O O . PRO A 1 178 ? 5.895 -3.806 -43.333 1.00 79.75 178 PRO A O 1
ATOM 1372 N N . ASP A 1 179 ? 7.458 -4.089 -44.927 1.00 82.81 179 ASP A N 1
ATOM 1373 C CA . ASP A 1 179 ? 8.348 -4.892 -44.095 1.00 82.81 179 ASP A CA 1
ATOM 1374 C C . ASP A 1 179 ? 8.977 -4.031 -43.004 1.00 82.81 179 ASP A C 1
ATOM 1376 O O . ASP A 1 179 ? 9.041 -4.428 -41.835 1.00 82.81 179 ASP A O 1
ATOM 1380 N N . LEU A 1 180 ? 9.415 -2.824 -43.368 1.00 81.56 180 LEU A N 1
ATOM 1381 C CA . LEU A 1 180 ? 9.914 -1.854 -42.404 1.00 81.56 180 LEU A CA 1
ATOM 1382 C C . LEU A 1 180 ? 8.798 -1.446 -41.437 1.00 81.56 180 LEU A C 1
ATOM 1384 O O . LEU A 1 180 ? 8.969 -1.610 -40.231 1.00 81.56 180 LEU A O 1
ATOM 1388 N N . ALA A 1 181 ? 7.635 -1.017 -41.934 1.00 81.00 181 ALA A N 1
ATOM 1389 C CA . ALA A 1 181 ? 6.509 -0.608 -41.094 1.00 81.00 181 ALA A CA 1
ATOM 1390 C C . ALA A 1 181 ? 6.070 -1.715 -40.117 1.00 81.00 181 ALA A C 1
ATOM 1392 O O . ALA A 1 181 ? 5.900 -1.460 -38.924 1.00 81.00 181 ALA A O 1
ATOM 1393 N N . THR A 1 182 ? 5.967 -2.966 -40.576 1.00 80.31 182 THR A N 1
ATOM 1394 C CA . THR A 1 182 ? 5.567 -4.105 -39.732 1.00 80.31 182 THR A CA 1
ATOM 1395 C C . THR A 1 182 ? 6.607 -4.419 -38.656 1.00 80.31 182 THR A C 1
ATOM 1397 O O . THR A 1 182 ? 6.243 -4.685 -37.503 1.00 80.31 182 THR A O 1
ATOM 1400 N N . ARG A 1 183 ? 7.909 -4.354 -38.981 1.00 80.81 183 ARG A N 1
ATOM 1401 C CA . ARG A 1 183 ? 8.991 -4.510 -37.990 1.00 80.81 183 ARG A CA 1
ATOM 1402 C C . ARG A 1 183 ? 8.940 -3.421 -36.920 1.00 80.81 183 ARG A C 1
ATOM 1404 O O . ARG A 1 183 ? 9.139 -3.725 -35.744 1.00 80.81 183 ARG A O 1
ATOM 1411 N N . LEU A 1 184 ? 8.651 -2.182 -37.315 1.00 80.00 184 LEU A N 1
ATOM 1412 C CA . LEU A 1 184 ? 8.555 -1.045 -36.400 1.00 80.00 184 LEU A CA 1
ATOM 1413 C C . LEU A 1 184 ? 7.373 -1.174 -35.458 1.00 80.00 184 LEU A C 1
ATOM 1415 O O . LEU A 1 184 ? 7.566 -1.144 -34.247 1.00 80.00 184 LEU A O 1
ATOM 1419 N N . ILE A 1 185 ? 6.184 -1.427 -36.000 1.00 84.69 185 ILE A N 1
ATOM 1420 C CA . ILE A 1 185 ? 4.964 -1.662 -35.221 1.00 84.69 185 ILE A CA 1
ATOM 1421 C C . ILE A 1 185 ? 5.153 -2.824 -34.239 1.00 84.69 185 ILE A C 1
ATOM 1423 O O . ILE A 1 185 ? 4.702 -2.757 -33.098 1.00 84.69 185 ILE A O 1
ATOM 1427 N N . SER A 1 186 ? 5.843 -3.888 -34.663 1.00 82.25 186 SER A N 1
ATOM 1428 C CA . SER A 1 186 ? 6.102 -5.054 -33.812 1.00 82.25 186 SER A CA 1
ATOM 1429 C C . SER A 1 186 ? 6.980 -4.741 -32.599 1.00 82.25 186 SER A C 1
ATOM 1431 O O . SER A 1 186 ? 6.852 -5.425 -31.586 1.00 82.25 186 SER A O 1
ATOM 1433 N N . ARG A 1 187 ? 7.868 -3.742 -32.693 1.00 81.56 187 ARG A N 1
ATOM 1434 C CA . ARG A 1 187 ? 8.724 -3.293 -31.582 1.00 81.56 187 ARG A CA 1
ATOM 1435 C C . ARG A 1 187 ? 8.089 -2.166 -30.772 1.00 81.56 187 ARG A C 1
ATOM 1437 O O . ARG A 1 187 ? 8.182 -2.179 -29.552 1.00 81.56 187 ARG A O 1
ATOM 1444 N N . ASN A 1 188 ? 7.464 -1.206 -31.446 1.00 83.06 188 ASN A N 1
ATOM 1445 C CA . ASN A 1 188 ? 6.796 -0.063 -30.842 1.00 83.06 188 ASN A CA 1
ATOM 1446 C C . ASN A 1 188 ? 5.489 0.247 -31.599 1.00 83.06 188 ASN A C 1
ATOM 1448 O O . ASN A 1 188 ? 5.526 0.902 -32.644 1.00 83.06 188 ASN A O 1
ATOM 1452 N N . PRO A 1 189 ? 4.323 -0.156 -31.067 1.00 84.75 189 PRO A N 1
ATOM 1453 C CA . PRO A 1 189 ? 3.035 0.089 -31.713 1.00 84.75 189 PRO A CA 1
ATOM 1454 C C . PRO A 1 189 ? 2.711 1.578 -31.898 1.00 84.75 189 PRO A C 1
ATOM 1456 O O . PRO A 1 189 ? 2.011 1.932 -32.844 1.00 84.75 189 PRO A O 1
ATOM 1459 N N . ALA A 1 190 ? 3.244 2.465 -31.046 1.00 82.50 190 ALA A N 1
ATOM 1460 C CA . ALA A 1 190 ? 3.018 3.908 -31.159 1.00 82.50 190 ALA A CA 1
ATOM 1461 C C . ALA A 1 190 ? 3.596 4.498 -32.457 1.00 82.50 190 ALA A C 1
ATOM 1463 O O . ALA A 1 190 ? 3.068 5.488 -32.958 1.00 82.50 190 ALA A O 1
ATOM 1464 N N . ALA A 1 191 ? 4.598 3.843 -33.061 1.00 82.50 191 ALA A N 1
ATOM 1465 C CA . ALA A 1 191 ? 5.170 4.244 -34.347 1.00 82.50 191 ALA A CA 1
ATOM 1466 C C . ALA A 1 191 ? 4.135 4.256 -35.485 1.00 82.50 191 ALA A C 1
ATOM 1468 O O . ALA A 1 191 ? 4.332 4.944 -36.482 1.00 82.50 191 ALA A O 1
ATOM 1469 N N . PHE A 1 192 ? 3.012 3.538 -35.339 1.00 87.69 192 PHE A N 1
ATOM 1470 C CA . PHE A 1 192 ? 1.919 3.590 -36.307 1.00 87.69 192 PHE A CA 1
ATOM 1471 C C . PHE A 1 192 ? 1.389 5.017 -36.506 1.00 87.69 192 PHE A C 1
ATOM 1473 O O . PHE A 1 192 ? 1.028 5.372 -37.624 1.00 87.69 192 PHE A O 1
ATOM 1480 N N . VAL A 1 193 ? 1.366 5.850 -35.457 1.00 86.19 193 VAL A N 1
ATOM 1481 C CA . VAL A 1 193 ? 0.879 7.239 -35.532 1.00 86.19 193 VAL A CA 1
ATOM 1482 C C . VAL A 1 193 ? 1.723 8.068 -36.502 1.00 86.19 193 VAL A C 1
ATOM 1484 O O . VAL A 1 193 ? 1.154 8.833 -37.284 1.00 86.19 193 VAL A O 1
ATOM 1487 N N . ASP A 1 194 ? 3.032 7.829 -36.531 1.00 81.00 194 ASP A N 1
ATOM 1488 C CA . ASP A 1 194 ? 4.001 8.566 -37.349 1.00 81.00 194 ASP A CA 1
ATOM 1489 C C . ASP A 1 194 ? 4.072 8.064 -38.804 1.00 81.00 194 ASP A C 1
ATOM 1491 O O . ASP A 1 194 ? 4.702 8.699 -39.650 1.00 81.00 194 ASP A O 1
ATOM 1495 N N . LEU A 1 195 ? 3.412 6.945 -39.134 1.00 82.69 195 LEU A N 1
ATOM 1496 C CA . LEU A 1 195 ? 3.375 6.429 -40.504 1.00 82.69 195 LEU A CA 1
ATOM 1497 C C . LEU A 1 195 ? 2.624 7.368 -41.456 1.00 82.69 195 LEU A C 1
ATOM 1499 O O . LEU A 1 195 ? 1.576 7.940 -41.130 1.00 82.69 195 LEU A O 1
ATOM 1503 N N . CYS A 1 196 ? 3.117 7.443 -42.692 1.00 82.12 196 CYS A N 1
ATOM 1504 C CA . CYS A 1 196 ? 2.468 8.181 -43.765 1.00 82.12 196 CYS A CA 1
ATOM 1505 C C . CYS A 1 196 ? 1.090 7.586 -44.116 1.00 82.12 196 CYS A C 1
ATOM 1507 O O . CYS A 1 196 ? 0.790 6.412 -43.870 1.00 82.12 196 CYS A O 1
ATOM 1509 N N . ARG A 1 197 ? 0.214 8.404 -44.717 1.00 85.19 197 ARG A N 1
ATOM 1510 C CA . ARG A 1 197 ? -1.162 7.987 -45.051 1.00 85.19 197 ARG A CA 1
ATOM 1511 C C . ARG A 1 197 ? -1.203 6.769 -45.978 1.00 85.19 197 ARG A C 1
ATOM 1513 O O . ARG A 1 197 ? -2.042 5.899 -45.772 1.00 85.19 197 ARG A O 1
ATOM 1520 N N . SER A 1 198 ? -0.304 6.695 -46.959 1.00 85.25 198 SER A N 1
ATOM 1521 C CA . SER A 1 198 ? -0.222 5.569 -47.896 1.00 85.25 198 SER A CA 1
ATOM 1522 C C . SER A 1 198 ? 0.153 4.258 -47.199 1.00 85.25 198 SER A C 1
ATOM 1524 O O . SER A 1 198 ? -0.409 3.219 -47.533 1.00 85.25 198 SER A O 1
ATOM 1526 N N . ALA A 1 199 ? 1.034 4.292 -46.192 1.00 84.19 199 ALA A N 1
ATOM 1527 C CA . ALA A 1 199 ? 1.345 3.127 -45.362 1.00 84.19 199 ALA A CA 1
ATOM 1528 C C . ALA A 1 199 ? 0.139 2.695 -44.513 1.00 84.19 199 ALA A C 1
ATOM 1530 O O . ALA A 1 199 ? -0.231 1.523 -44.513 1.00 84.19 199 ALA A O 1
ATOM 1531 N N . LYS A 1 200 ? -0.545 3.637 -43.849 1.00 89.31 200 LYS A N 1
ATOM 1532 C CA . LYS A 1 200 ? -1.754 3.342 -43.053 1.00 89.31 200 LYS A CA 1
ATOM 1533 C C . LYS A 1 200 ? -2.892 2.739 -43.892 1.00 89.31 200 LYS A C 1
ATOM 1535 O O . LYS A 1 200 ? -3.646 1.913 -43.385 1.00 89.31 200 LYS A O 1
ATOM 1540 N N . GLN A 1 201 ? -2.997 3.105 -45.172 1.00 90.56 201 GLN A N 1
ATOM 1541 C CA . GLN A 1 201 ? -3.968 2.543 -46.126 1.00 90.56 201 GLN A CA 1
ATOM 1542 C C . GLN A 1 201 ? -3.675 1.091 -46.535 1.00 90.56 201 GLN A C 1
ATOM 1544 O O . GLN A 1 201 ? -4.511 0.448 -47.166 1.00 90.56 201 GLN A O 1
ATOM 1549 N N . LYS A 1 202 ? -2.522 0.521 -46.168 1.00 89.75 202 LYS A N 1
ATOM 1550 C CA . LYS A 1 202 ? -2.265 -0.906 -46.377 1.00 89.75 202 LYS A CA 1
ATOM 1551 C C . LYS A 1 202 ? -2.900 -1.711 -45.251 1.00 89.75 202 LYS A C 1
ATOM 1553 O O . LYS A 1 202 ? -2.524 -1.588 -44.083 1.00 89.75 202 LYS A O 1
ATOM 1558 N N . ARG A 1 203 ? -3.840 -2.586 -45.619 1.00 92.00 203 ARG A N 1
ATOM 1559 C CA . ARG A 1 203 ? -4.589 -3.432 -44.677 1.00 92.00 203 ARG A CA 1
ATOM 1560 C C . ARG A 1 203 ? -3.676 -4.229 -43.745 1.00 92.00 203 ARG A C 1
ATOM 1562 O O . ARG A 1 203 ? -3.947 -4.307 -42.554 1.00 92.00 203 ARG A O 1
ATOM 1569 N N . GLU A 1 204 ? -2.596 -4.802 -44.274 1.00 90.56 204 GLU A N 1
ATOM 1570 C CA . GLU A 1 204 ? -1.635 -5.607 -43.508 1.00 90.56 204 GLU A CA 1
ATOM 1571 C C . GLU A 1 204 ? -0.955 -4.817 -42.378 1.00 90.56 204 GLU A C 1
ATOM 1573 O O . GLU A 1 204 ? -0.839 -5.324 -41.263 1.00 90.56 204 GLU A O 1
ATOM 1578 N N . ILE A 1 205 ? -0.603 -3.552 -42.633 1.00 89.44 205 ILE A N 1
ATOM 1579 C CA . ILE A 1 205 ? 0.053 -2.658 -41.673 1.00 89.44 205 ILE A CA 1
ATOM 1580 C C . ILE A 1 205 ? -0.944 -2.247 -40.584 1.00 89.44 205 ILE A C 1
ATOM 1582 O O . ILE A 1 205 ? -0.650 -2.374 -39.395 1.00 89.44 205 ILE A O 1
ATOM 1586 N N . SER A 1 206 ? -2.148 -1.818 -40.979 1.00 93.25 206 SER A N 1
ATOM 1587 C CA . SER A 1 206 ? -3.226 -1.478 -40.037 1.00 93.25 206 SER A CA 1
ATOM 1588 C C . SER A 1 206 ? -3.626 -2.673 -39.166 1.00 93.25 206 SER A C 1
ATOM 1590 O O . SER A 1 206 ? -3.776 -2.534 -37.953 1.00 93.25 206 SER A O 1
ATOM 1592 N N . LEU A 1 207 ? -3.723 -3.871 -39.751 1.00 93.81 207 LEU A N 1
ATOM 1593 C CA . LEU A 1 207 ? -4.008 -5.104 -39.017 1.00 93.81 207 LEU A CA 1
ATOM 1594 C C . LEU A 1 207 ? -2.875 -5.466 -38.044 1.00 93.81 207 LEU A C 1
ATOM 1596 O O . LEU A 1 207 ? -3.144 -5.857 -36.908 1.00 93.81 207 LEU A O 1
ATOM 1600 N N . ALA A 1 208 ? -1.611 -5.338 -38.459 1.00 91.00 208 ALA A N 1
ATOM 1601 C CA . ALA A 1 208 ? -0.461 -5.577 -37.588 1.00 91.00 208 ALA A CA 1
ATOM 1602 C C . ALA A 1 208 ? -0.429 -4.599 -36.400 1.00 91.00 208 ALA A C 1
ATOM 1604 O O . ALA A 1 208 ? -0.115 -5.012 -35.282 1.00 91.00 208 ALA A O 1
ATOM 1605 N N . ALA A 1 209 ? -0.806 -3.336 -36.623 1.00 93.00 209 ALA A N 1
ATOM 1606 C CA . ALA A 1 209 ? -0.889 -2.310 -35.587 1.00 93.00 209 ALA A CA 1
ATOM 1607 C C . ALA A 1 209 ? -1.928 -2.649 -34.521 1.00 93.00 209 ALA A C 1
ATOM 1609 O O . ALA A 1 209 ? -1.584 -2.755 -33.341 1.00 93.00 209 ALA A O 1
ATOM 1610 N N . VAL A 1 210 ? -3.174 -2.905 -34.926 1.00 95.94 210 VAL A N 1
ATOM 1611 C CA . VAL A 1 210 ? -4.252 -3.185 -33.965 1.00 95.94 210 VAL A CA 1
ATOM 1612 C C . VAL A 1 210 ? -4.058 -4.505 -33.220 1.00 95.94 210 VAL A C 1
ATOM 1614 O O . VAL A 1 210 ? -4.436 -4.610 -32.058 1.00 95.94 210 VAL A O 1
ATOM 1617 N N . LYS A 1 211 ? -3.390 -5.495 -33.833 1.00 95.12 211 LYS A N 1
ATOM 1618 C CA . LYS A 1 211 ? -2.999 -6.744 -33.153 1.00 95.12 211 LYS A CA 1
ATOM 1619 C C . LYS A 1 211 ? -2.016 -6.524 -32.004 1.00 95.12 211 LYS A C 1
ATOM 1621 O O . LYS A 1 211 ? -1.950 -7.355 -31.102 1.00 95.12 211 LYS A O 1
ATOM 1626 N N . ARG A 1 212 ? -1.217 -5.455 -32.048 1.00 93.88 212 ARG A N 1
ATOM 1627 C CA . ARG A 1 212 ? -0.268 -5.105 -30.983 1.00 93.88 212 ARG A CA 1
ATOM 1628 C C . ARG A 1 212 ? -0.858 -4.126 -29.974 1.00 93.88 212 ARG A C 1
ATOM 1630 O O . ARG A 1 212 ? -0.532 -4.229 -28.797 1.00 93.88 212 ARG A O 1
ATOM 1637 N N . ASN A 1 213 ? -1.707 -3.206 -30.428 1.00 94.44 213 ASN A N 1
ATOM 1638 C CA . ASN A 1 213 ? -2.432 -2.257 -29.590 1.00 94.44 213 ASN A CA 1
ATOM 1639 C C . ASN A 1 213 ? -3.792 -1.925 -30.226 1.00 94.44 213 ASN A C 1
ATOM 1641 O O . ASN A 1 213 ? -3.866 -1.142 -31.173 1.00 94.44 213 ASN A O 1
ATOM 1645 N N . GLY A 1 214 ? -4.870 -2.491 -29.685 1.00 95.44 214 GLY A N 1
ATOM 1646 C CA . GLY A 1 214 ? -6.230 -2.374 -30.207 1.00 95.44 214 GLY A CA 1
ATOM 1647 C C . GLY A 1 214 ? -6.756 -0.940 -30.226 1.00 95.44 214 GLY A C 1
ATOM 1648 O O . GLY A 1 214 ? -7.505 -0.579 -31.132 1.00 95.44 214 GLY A O 1
ATOM 1649 N N . LEU A 1 215 ? -6.290 -0.075 -29.316 1.00 96.31 215 LEU A N 1
ATOM 1650 C CA . LEU A 1 215 ? -6.679 1.341 -29.279 1.00 96.31 215 LEU A CA 1
ATOM 1651 C C . LEU A 1 215 ? -6.182 2.133 -30.495 1.00 96.31 215 LEU A C 1
ATOM 1653 O O . LEU A 1 215 ? -6.688 3.223 -30.757 1.00 96.31 215 LEU A O 1
ATOM 1657 N N . LEU A 1 216 ? -5.229 1.598 -31.269 1.00 96.00 216 LEU A N 1
ATOM 1658 C CA . LEU A 1 216 ? -4.810 2.197 -32.539 1.00 96.00 216 LEU A CA 1
ATOM 1659 C C . LEU A 1 216 ? -5.902 2.139 -33.609 1.00 96.00 216 LEU A C 1
ATOM 1661 O O . LEU A 1 216 ? -5.777 2.832 -34.614 1.00 96.00 216 LEU A O 1
ATOM 1665 N N . LEU A 1 217 ? -6.999 1.400 -33.395 1.00 96.69 217 LEU A N 1
ATOM 1666 C CA . LEU A 1 217 ? -8.145 1.401 -34.306 1.00 96.69 217 LEU A CA 1
ATOM 1667 C C . LEU A 1 217 ? -8.688 2.821 -34.563 1.00 96.69 217 LEU A C 1
ATOM 1669 O O . LEU A 1 217 ? -9.150 3.107 -35.666 1.00 96.69 217 LEU A O 1
ATOM 1673 N N . LYS A 1 218 ? -8.553 3.738 -33.593 1.00 96.25 218 LYS A N 1
ATOM 1674 C CA . LYS A 1 218 ? -8.913 5.157 -33.758 1.00 96.25 218 LYS A CA 1
ATOM 1675 C C . LYS A 1 218 ? -8.078 5.888 -34.823 1.00 96.25 218 LYS A C 1
ATOM 1677 O O . LYS A 1 218 ? -8.579 6.811 -35.454 1.00 96.25 218 LYS A O 1
ATOM 1682 N N . GLU A 1 219 ? -6.824 5.471 -35.015 1.00 94.50 219 GLU A N 1
ATOM 1683 C CA . GLU A 1 219 ? -5.847 6.065 -35.944 1.00 94.50 219 GLU A CA 1
ATOM 1684 C C . GLU A 1 219 ? -5.851 5.380 -37.318 1.00 94.50 219 GLU A C 1
ATOM 1686 O O . GLU A 1 219 ? -5.303 5.895 -38.296 1.00 94.50 219 GLU A O 1
ATOM 1691 N N . VAL A 1 220 ? -6.436 4.184 -37.387 1.00 94.88 220 VAL A N 1
ATOM 1692 C CA . VAL A 1 220 ? -6.576 3.402 -38.611 1.00 94.88 220 VAL A CA 1
ATOM 1693 C C . VAL A 1 220 ? -7.591 4.082 -39.551 1.00 94.88 220 VAL A C 1
ATOM 1695 O O . VAL A 1 220 ? -8.609 4.598 -39.081 1.00 94.88 220 VAL A O 1
ATOM 1698 N N . PRO A 1 221 ? -7.368 4.079 -40.882 1.00 95.44 221 PRO A N 1
ATOM 1699 C CA . PRO A 1 221 ? -8.312 4.634 -41.850 1.00 95.44 221 PRO A CA 1
ATOM 1700 C C . PRO A 1 221 ? -9.753 4.130 -41.676 1.00 95.44 221 PRO A C 1
ATOM 1702 O O . PRO A 1 221 ? -9.998 2.954 -41.404 1.00 95.44 221 PRO A O 1
ATOM 1705 N N . SER A 1 222 ? -10.729 5.018 -41.903 1.00 94.31 222 SER A N 1
ATOM 1706 C CA . SER A 1 222 ? -12.158 4.735 -41.664 1.00 94.31 222 SER A CA 1
ATOM 1707 C C . SER A 1 222 ? -12.730 3.541 -42.449 1.00 94.31 222 SER A C 1
ATOM 1709 O O . SER A 1 222 ? -13.766 2.994 -42.070 1.00 94.31 222 SER A O 1
ATOM 1711 N N . GLU A 1 223 ? -12.072 3.129 -43.536 1.00 94.50 223 GLU A N 1
ATOM 1712 C CA . GLU A 1 223 ? -12.409 1.920 -44.294 1.00 94.50 223 GLU A CA 1
ATOM 1713 C C . GLU A 1 223 ? -12.160 0.642 -43.480 1.00 94.50 223 GLU A C 1
ATOM 1715 O O . GLU A 1 223 ? -13.006 -0.248 -43.471 1.00 94.50 223 GLU A O 1
ATOM 1720 N N . PHE A 1 224 ? -11.076 0.588 -42.700 1.00 96.31 224 PHE A N 1
ATOM 1721 C CA . PHE A 1 224 ? -10.735 -0.565 -41.865 1.00 96.31 224 PHE A CA 1
ATOM 1722 C C . PHE A 1 224 ? -11.412 -0.531 -40.486 1.00 96.31 224 PHE A C 1
ATOM 1724 O O . PHE A 1 224 ? -11.569 -1.573 -39.865 1.00 96.31 224 PHE A O 1
ATOM 1731 N N . GLN A 1 225 ? -11.931 0.620 -40.037 1.00 95.94 225 GLN A N 1
ATOM 1732 C CA . GLN A 1 225 ? -12.872 0.688 -38.897 1.00 95.94 225 GLN A CA 1
ATOM 1733 C C . GLN A 1 225 ? -14.242 0.042 -39.205 1.00 95.94 225 GLN A C 1
ATOM 1735 O O . GLN A 1 225 ? -15.085 -0.137 -38.318 1.00 95.94 225 GLN A O 1
ATOM 1740 N N . LYS A 1 226 ? -14.488 -0.279 -40.482 1.00 96.12 226 LYS A N 1
ATOM 1741 C CA . LYS A 1 226 ? -15.646 -1.037 -40.974 1.00 96.12 226 LYS A CA 1
ATOM 1742 C C . LYS A 1 226 ? -15.278 -2.470 -41.377 1.00 96.12 226 LYS A C 1
ATOM 1744 O O . LYS A 1 226 ? -16.186 -3.230 -41.697 1.00 96.12 226 LYS A O 1
ATOM 1749 N N . ASP A 1 227 ? -13.993 -2.832 -41.370 1.00 96.69 227 ASP A N 1
ATOM 1750 C CA . ASP A 1 227 ? -13.511 -4.176 -41.707 1.00 96.69 227 ASP A CA 1
ATOM 1751 C C . ASP A 1 227 ? -13.679 -5.097 -40.482 1.00 96.69 227 ASP A C 1
ATOM 1753 O O . ASP A 1 227 ? -13.044 -4.850 -39.450 1.00 96.69 227 ASP A O 1
ATOM 1757 N N . PRO A 1 228 ? -14.521 -6.147 -40.562 1.00 95.62 228 PRO A N 1
ATOM 1758 C CA . PRO A 1 228 ? -14.786 -7.030 -39.431 1.00 95.62 228 PRO A CA 1
ATOM 1759 C C . PRO A 1 228 ? -13.531 -7.688 -38.852 1.00 95.62 228 PRO A C 1
ATOM 1761 O O . PRO A 1 228 ? -13.440 -7.815 -37.635 1.00 95.62 228 PRO A O 1
ATOM 1764 N N . ASP A 1 229 ? -12.549 -8.065 -39.675 1.00 96.38 229 ASP A N 1
ATOM 1765 C CA . ASP A 1 229 ? -11.358 -8.781 -39.202 1.00 96.38 229 ASP A CA 1
ATOM 1766 C C . ASP A 1 229 ? -10.402 -7.846 -38.458 1.00 96.38 229 ASP A C 1
ATOM 1768 O O . ASP A 1 229 ? -9.808 -8.225 -37.447 1.00 96.38 229 ASP A O 1
ATOM 1772 N N . VAL A 1 230 ? -10.235 -6.619 -38.965 1.00 97.19 230 VAL A N 1
ATOM 1773 C CA . VAL A 1 230 ? -9.372 -5.607 -38.336 1.00 97.19 230 VAL A CA 1
ATOM 1774 C C . VAL A 1 230 ? -9.972 -5.191 -36.999 1.00 97.19 230 VAL A C 1
ATOM 1776 O O . VAL A 1 230 ? -9.265 -5.158 -35.992 1.00 97.19 230 VAL A O 1
ATOM 1779 N N . VAL A 1 231 ? -11.283 -4.941 -36.965 1.00 97.56 231 VAL A N 1
ATOM 1780 C CA . VAL A 1 231 ? -11.988 -4.596 -35.728 1.00 97.56 231 VAL A CA 1
ATOM 1781 C C . VAL A 1 231 ? -11.988 -5.770 -34.750 1.00 97.56 231 VAL A C 1
ATOM 1783 O O . VAL A 1 231 ? -11.704 -5.566 -33.574 1.00 97.56 231 VAL A O 1
ATOM 1786 N N . LEU A 1 232 ? -12.223 -7.002 -35.207 1.00 97.50 232 LEU A N 1
ATOM 1787 C CA . LEU A 1 232 ? -12.151 -8.185 -34.350 1.00 97.50 232 LEU A CA 1
ATOM 1788 C C . LEU A 1 232 ? -10.755 -8.353 -33.747 1.00 97.50 232 LEU A C 1
ATOM 1790 O O . LEU A 1 232 ? -10.644 -8.625 -32.553 1.00 97.50 232 LEU A O 1
ATOM 1794 N N . ALA A 1 233 ? -9.691 -8.161 -34.531 1.00 96.81 233 ALA A N 1
ATOM 1795 C CA . ALA A 1 233 ? -8.321 -8.211 -34.028 1.00 96.81 233 ALA A CA 1
ATOM 1796 C C . ALA A 1 233 ? -8.054 -7.121 -32.976 1.00 96.81 233 ALA A C 1
ATOM 1798 O O . ALA A 1 233 ? -7.446 -7.417 -31.948 1.00 96.81 233 ALA A O 1
ATOM 1799 N N . ALA A 1 234 ? -8.547 -5.898 -33.206 1.00 97.06 234 ALA A N 1
ATOM 1800 C CA . ALA A 1 234 ? -8.442 -4.789 -32.260 1.00 97.06 234 ALA A CA 1
ATOM 1801 C C . ALA A 1 234 ? -9.166 -5.092 -30.939 1.00 97.06 234 ALA A C 1
ATOM 1803 O O . ALA A 1 234 ? -8.552 -5.030 -29.879 1.00 97.06 234 ALA A O 1
ATOM 1804 N N . VAL A 1 235 ? -10.438 -5.497 -31.014 1.00 96.69 235 VAL A N 1
ATOM 1805 C CA . VAL A 1 235 ? -11.299 -5.809 -29.858 1.00 96.69 235 VAL A CA 1
ATOM 1806 C C . VAL A 1 235 ? -10.794 -7.027 -29.085 1.00 96.69 235 VAL A C 1
ATOM 1808 O O . VAL A 1 235 ? -10.839 -7.065 -27.859 1.00 96.69 235 VAL A O 1
ATOM 1811 N N . THR A 1 236 ? -10.263 -8.032 -29.787 1.00 96.12 236 THR A N 1
ATOM 1812 C CA . THR A 1 236 ? -9.662 -9.214 -29.148 1.00 96.12 236 THR A CA 1
ATOM 1813 C C . THR A 1 236 ? -8.429 -8.842 -28.326 1.00 96.12 236 THR A C 1
ATOM 1815 O O . THR A 1 236 ? -8.174 -9.479 -27.301 1.00 96.12 236 THR A O 1
ATOM 1818 N N . GLN A 1 237 ? -7.668 -7.841 -28.781 1.00 94.56 237 GLN A N 1
ATOM 1819 C CA . GLN A 1 237 ? -6.496 -7.321 -28.081 1.00 94.56 237 GLN A CA 1
ATOM 1820 C C . GLN A 1 237 ? -6.899 -6.394 -26.922 1.00 94.56 237 GLN A C 1
ATOM 1822 O O . GLN A 1 237 ? -6.337 -6.531 -25.837 1.00 94.56 237 GLN A O 1
ATOM 1827 N N . ASN A 1 238 ? -7.876 -5.504 -27.130 1.00 94.56 238 ASN A N 1
ATOM 1828 C CA . ASN A 1 238 ? -8.413 -4.586 -26.125 1.00 94.56 238 ASN A CA 1
ATOM 1829 C C . ASN A 1 238 ? -9.908 -4.305 -26.387 1.00 94.56 238 ASN A C 1
ATOM 1831 O O . ASN A 1 238 ? -10.249 -3.779 -27.447 1.00 94.56 238 ASN A O 1
ATOM 1835 N N . GLY A 1 239 ? -10.773 -4.626 -25.415 1.00 92.75 239 GLY A N 1
ATOM 1836 C CA . GLY A 1 239 ? -12.233 -4.488 -25.513 1.00 92.75 239 GLY A CA 1
ATOM 1837 C C . GLY A 1 239 ? -12.684 -3.073 -25.885 1.00 92.75 239 GLY A C 1
ATOM 1838 O O . GLY A 1 239 ? -13.454 -2.927 -26.836 1.00 92.75 239 GLY A O 1
ATOM 1839 N N . ASP A 1 240 ? -12.092 -2.057 -25.248 1.00 94.19 240 ASP A N 1
ATOM 1840 C CA . ASP A 1 240 ? -12.332 -0.619 -25.451 1.00 94.19 240 ASP A CA 1
ATOM 1841 C C . ASP A 1 240 ? -12.215 -0.178 -26.909 1.00 94.19 240 ASP A C 1
ATOM 1843 O O . ASP A 1 240 ? -12.762 0.854 -27.306 1.00 94.19 240 ASP A O 1
ATOM 1847 N N . ALA A 1 241 ? -11.490 -0.932 -27.742 1.00 96.19 241 ALA A N 1
ATOM 1848 C CA . ALA A 1 241 ? -11.357 -0.626 -29.159 1.00 96.19 241 ALA A CA 1
ATOM 1849 C C . ALA A 1 241 ? -12.715 -0.606 -29.883 1.00 96.19 241 ALA A C 1
ATOM 1851 O O . ALA A 1 241 ? -12.850 0.078 -30.901 1.00 96.19 241 ALA A O 1
ATOM 1852 N N . ILE A 1 242 ? -13.735 -1.304 -29.365 1.00 96.00 242 ILE A N 1
ATOM 1853 C CA . ILE A 1 242 ? -15.060 -1.378 -29.991 1.00 96.00 242 ILE A CA 1
ATOM 1854 C C . ILE A 1 242 ? -15.718 -0.004 -30.145 1.00 96.00 242 ILE A C 1
ATOM 1856 O O . ILE A 1 242 ? -16.458 0.199 -31.109 1.00 96.00 242 ILE A O 1
ATOM 1860 N N . GLN A 1 243 ? -15.399 0.969 -29.283 1.00 95.56 243 GLN A N 1
ATOM 1861 C CA . GLN A 1 243 ? -15.921 2.337 -29.375 1.00 95.56 243 GLN A CA 1
ATOM 1862 C C . GLN A 1 243 ? -15.546 3.031 -30.701 1.00 95.56 243 GLN A C 1
ATOM 1864 O O . GLN A 1 243 ? -16.289 3.885 -31.192 1.00 95.56 243 GLN A O 1
ATOM 1869 N N . PHE A 1 244 ? -14.424 2.633 -31.316 1.00 96.31 244 PHE A N 1
ATOM 1870 C CA . PHE A 1 244 ? -13.936 3.163 -32.595 1.00 96.31 244 PHE A CA 1
ATOM 1871 C C . PHE A 1 244 ? -14.476 2.399 -33.811 1.00 96.31 244 PHE A C 1
ATOM 1873 O O . PHE A 1 244 ? -14.256 2.813 -34.949 1.00 96.31 244 PHE A O 1
ATOM 1880 N N . ALA A 1 245 ? -15.192 1.293 -33.600 1.00 96.12 245 ALA A N 1
ATOM 1881 C CA . ALA A 1 245 ? -15.809 0.540 -34.678 1.00 96.12 245 ALA A CA 1
ATOM 1882 C C . ALA A 1 245 ? -17.021 1.281 -35.267 1.00 96.12 245 ALA A C 1
ATOM 1884 O O . ALA A 1 245 ? -17.735 2.048 -34.608 1.00 96.12 245 ALA A O 1
ATOM 1885 N N . SER A 1 246 ? -17.306 1.002 -36.538 1.00 95.62 246 SER A N 1
ATOM 1886 C CA . SER A 1 246 ? -18.506 1.519 -37.199 1.00 95.62 246 SER A CA 1
ATOM 1887 C C . SER A 1 246 ? -19.802 1.128 -36.470 1.00 95.62 246 SER A C 1
ATOM 1889 O O . SER A 1 246 ? -19.892 0.080 -35.831 1.00 95.62 246 SER A O 1
ATOM 1891 N N . ARG A 1 247 ? -20.853 1.955 -36.594 1.00 94.44 247 ARG A N 1
ATOM 1892 C CA . ARG A 1 247 ? -22.152 1.713 -35.927 1.00 94.44 247 ARG A CA 1
ATOM 1893 C C . ARG A 1 247 ? -22.748 0.334 -36.237 1.00 94.44 247 ARG A C 1
ATOM 1895 O O . ARG A 1 247 ? -23.390 -0.238 -35.367 1.00 94.44 247 ARG A O 1
ATOM 1902 N N . SER A 1 248 ? -22.545 -0.182 -37.450 1.00 95.19 248 SER A N 1
ATOM 1903 C CA . SER A 1 248 ? -23.000 -1.519 -37.844 1.00 95.19 248 SER A CA 1
ATOM 1904 C C . SER A 1 248 ? -22.267 -2.624 -37.086 1.00 95.19 248 SER A C 1
ATOM 1906 O O . SER A 1 248 ? -22.911 -3.552 -36.618 1.00 95.19 248 SER A O 1
ATOM 1908 N N . LEU A 1 249 ? -20.947 -2.504 -36.901 1.00 95.94 249 LEU A N 1
ATOM 1909 C CA . LEU A 1 249 ? -20.153 -3.485 -36.154 1.00 95.94 249 LEU A CA 1
ATOM 1910 C C . LEU A 1 249 ? -20.408 -3.416 -34.644 1.00 95.94 249 LEU A C 1
ATOM 1912 O O . LEU A 1 249 ? -20.435 -4.447 -33.987 1.00 95.94 249 LEU A O 1
ATOM 1916 N N . ARG A 1 250 ? -20.710 -2.235 -34.090 1.00 95.88 250 ARG A N 1
ATOM 1917 C CA . ARG A 1 250 ? -21.171 -2.107 -32.690 1.00 95.88 250 ARG A CA 1
ATOM 1918 C C . ARG A 1 250 ? -22.564 -2.696 -32.434 1.00 95.88 250 ARG A C 1
ATOM 1920 O O . ARG A 1 250 ? -22.992 -2.774 -31.285 1.00 95.88 250 ARG A O 1
ATOM 1927 N N . ALA A 1 251 ? -23.282 -3.076 -33.490 1.00 95.88 251 ALA A N 1
ATOM 1928 C CA . ALA A 1 251 ? -24.533 -3.824 -33.420 1.00 95.88 251 ALA A CA 1
ATOM 1929 C C . ALA A 1 251 ? -24.348 -5.321 -33.739 1.00 95.88 251 ALA A C 1
ATOM 1931 O O . ALA A 1 251 ? -25.324 -6.070 -33.684 1.00 95.88 251 ALA A O 1
ATOM 1932 N N . ASP A 1 252 ? -23.124 -5.767 -34.045 1.00 96.94 252 ASP A N 1
ATOM 1933 C CA . ASP A 1 252 ? -22.819 -7.173 -34.295 1.00 96.94 252 ASP A CA 1
ATOM 1934 C C . ASP A 1 252 ? -22.699 -7.948 -32.976 1.00 96.94 252 ASP A C 1
ATOM 1936 O O . ASP A 1 252 ? -21.871 -7.638 -32.116 1.00 96.94 252 ASP A O 1
ATOM 1940 N N . LYS A 1 253 ? -23.533 -8.980 -32.812 1.00 96.62 253 LYS A N 1
ATOM 1941 C CA . LYS A 1 253 ? -23.583 -9.781 -31.581 1.00 96.62 253 LYS A CA 1
ATOM 1942 C C . LYS A 1 253 ? -22.300 -10.585 -31.350 1.00 96.62 253 LYS A C 1
ATOM 1944 O O . LYS A 1 253 ? -21.891 -10.744 -30.202 1.00 96.62 253 LYS A O 1
ATOM 1949 N N . GLY A 1 254 ? -21.669 -11.097 -32.408 1.00 95.88 254 GLY A N 1
ATOM 1950 C CA . GLY A 1 254 ? -20.446 -11.893 -32.296 1.00 95.88 254 GLY A CA 1
ATOM 1951 C C . GLY A 1 254 ? -19.285 -11.057 -31.767 1.00 95.88 254 GLY A C 1
ATOM 1952 O O . GLY A 1 254 ? -18.642 -11.435 -30.788 1.00 95.88 254 GLY A O 1
ATOM 1953 N N . LEU A 1 255 ? -19.076 -9.881 -32.358 1.00 95.94 255 LEU A N 1
ATOM 1954 C CA . LEU A 1 255 ? -18.060 -8.925 -31.933 1.00 95.94 255 LEU A CA 1
ATOM 1955 C C . LEU A 1 255 ? -18.343 -8.379 -30.528 1.00 95.94 255 LEU A C 1
ATOM 1957 O O . LEU A 1 255 ? -17.432 -8.305 -29.705 1.00 95.94 255 LEU A O 1
ATOM 1961 N N . ALA A 1 256 ? -19.605 -8.062 -30.229 1.00 96.38 256 ALA A N 1
ATOM 1962 C CA . ALA A 1 256 ? -20.020 -7.623 -28.903 1.00 96.38 256 ALA A CA 1
ATOM 1963 C C . ALA A 1 256 ? -19.687 -8.647 -27.815 1.00 96.38 256 ALA A C 1
ATOM 1965 O O . ALA A 1 256 ? -19.151 -8.271 -26.778 1.00 96.38 256 ALA A O 1
ATOM 1966 N N . LEU A 1 257 ? -19.939 -9.939 -28.059 1.00 97.44 257 LEU A N 1
ATOM 1967 C CA . LEU A 1 257 ? -19.582 -11.004 -27.120 1.00 97.44 257 LEU A CA 1
ATOM 1968 C C . LEU A 1 257 ? -18.069 -11.094 -26.888 1.00 97.44 257 LEU A C 1
ATOM 1970 O O . LEU A 1 257 ? -17.655 -11.401 -25.774 1.00 97.44 257 LEU A O 1
ATOM 1974 N N . VAL A 1 258 ? -17.240 -10.829 -27.902 1.00 96.44 258 VAL A N 1
ATOM 1975 C CA . VAL A 1 258 ? -15.779 -10.772 -27.730 1.00 96.44 258 VAL A CA 1
ATOM 1976 C C . VAL A 1 258 ? -15.382 -9.572 -26.869 1.00 96.44 258 VAL A C 1
ATOM 1978 O O . VAL A 1 258 ? -14.592 -9.749 -25.943 1.00 96.44 258 VAL A O 1
ATOM 1981 N N . ALA A 1 259 ? -15.964 -8.394 -27.122 1.00 96.25 259 ALA A N 1
ATOM 1982 C CA . ALA A 1 259 ? -15.690 -7.178 -26.355 1.00 96.25 259 ALA A CA 1
ATOM 1983 C C . ALA A 1 259 ? -16.060 -7.341 -24.875 1.00 96.25 259 ALA A C 1
ATOM 1985 O O . ALA A 1 259 ? -15.193 -7.234 -24.013 1.00 96.25 259 ALA A O 1
ATOM 1986 N N . VAL A 1 260 ? -17.311 -7.712 -24.576 1.00 96.94 260 VAL A N 1
ATOM 1987 C CA . VAL A 1 260 ? -17.799 -7.775 -23.185 1.00 96.94 260 VAL A CA 1
ATOM 1988 C C . VAL A 1 260 ? -17.180 -8.909 -22.368 1.00 96.94 260 VAL A C 1
ATOM 1990 O O . VAL A 1 260 ? -17.129 -8.842 -21.145 1.00 96.94 260 VAL A O 1
ATOM 1993 N N . ARG A 1 261 ? -16.687 -9.971 -23.022 1.00 96.12 261 ARG A N 1
ATOM 1994 C CA . ARG A 1 261 ? -15.916 -11.030 -22.347 1.00 96.12 261 ARG A CA 1
ATOM 1995 C C . ARG A 1 261 ? -14.497 -10.589 -21.999 1.00 96.12 261 ARG A C 1
ATOM 1997 O O . ARG A 1 261 ? -13.878 -11.215 -21.142 1.00 96.12 261 ARG A O 1
ATOM 2004 N N . ARG A 1 262 ? -13.967 -9.569 -22.679 1.00 93.88 262 ARG A N 1
ATOM 2005 C CA . ARG A 1 262 ? -12.684 -8.948 -22.339 1.00 93.88 262 ARG A CA 1
ATOM 2006 C C . ARG A 1 262 ? -12.860 -7.911 -21.245 1.00 93.88 262 ARG A C 1
ATOM 2008 O O . ARG A 1 262 ? -12.162 -8.019 -20.242 1.00 93.88 262 ARG A O 1
ATOM 2015 N N . ASP A 1 263 ? -13.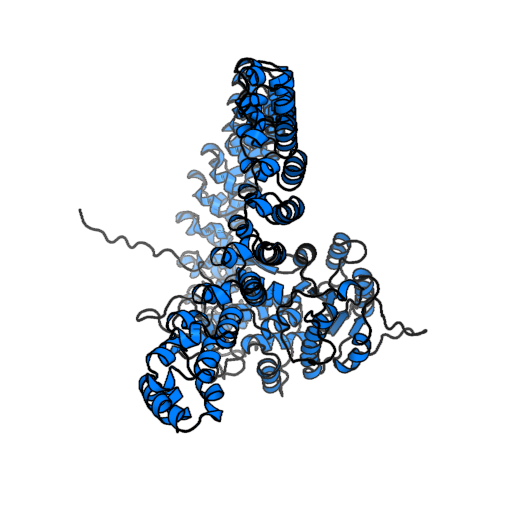814 -7.003 -21.417 1.00 94.12 263 ASP A N 1
ATOM 2016 C CA . ASP A 1 263 ? -14.222 -6.019 -20.417 1.00 94.12 263 ASP A CA 1
ATOM 2017 C C . ASP A 1 263 ? -15.745 -5.823 -20.461 1.00 94.12 263 ASP A C 1
ATOM 2019 O O . ASP A 1 263 ? -16.300 -5.361 -21.457 1.00 94.12 263 ASP A O 1
ATOM 2023 N N . GLY A 1 264 ? -16.440 -6.189 -19.381 1.00 95.25 264 GLY A N 1
ATOM 2024 C CA . GLY A 1 264 ? -17.895 -6.101 -19.286 1.00 95.25 264 GLY A CA 1
ATOM 2025 C C . GLY A 1 264 ? -18.430 -4.672 -19.409 1.00 95.25 264 GLY A C 1
ATOM 2026 O O . GLY A 1 264 ? -19.571 -4.487 -19.841 1.00 95.25 264 GLY A O 1
ATOM 2027 N N . MET A 1 265 ? -17.618 -3.654 -19.105 1.00 96.06 265 MET A N 1
ATOM 2028 C CA . MET A 1 265 ? -18.021 -2.246 -19.188 1.00 96.06 265 MET A CA 1
ATOM 2029 C C . MET A 1 265 ? -18.265 -1.779 -20.625 1.00 96.06 265 MET A C 1
ATOM 2031 O O . MET A 1 265 ? -19.022 -0.827 -20.833 1.00 96.06 265 MET A O 1
ATOM 2035 N N . GLU A 1 266 ? -17.740 -2.504 -21.615 1.00 96.44 266 GLU A N 1
ATOM 2036 C CA . GLU A 1 266 ? -17.933 -2.227 -23.043 1.00 96.44 266 GLU A CA 1
ATOM 2037 C C . GLU A 1 266 ? -19.390 -2.328 -23.493 1.00 96.44 266 GLU A C 1
ATOM 2039 O O . GLU A 1 266 ? -19.765 -1.808 -24.546 1.00 96.44 266 GLU A O 1
ATOM 2044 N N . LEU A 1 267 ? -20.263 -2.911 -22.666 1.00 96.75 267 LEU A N 1
ATOM 2045 C CA . LEU A 1 267 ? -21.707 -2.884 -22.874 1.00 96.75 267 LEU A CA 1
ATOM 2046 C C . LEU A 1 267 ? -22.249 -1.456 -23.096 1.00 96.75 267 LEU A C 1
ATOM 2048 O O . LEU A 1 267 ? -23.209 -1.276 -23.854 1.00 96.75 267 LEU A O 1
ATOM 2052 N N . ARG A 1 268 ? -21.624 -0.436 -22.489 1.00 96.12 268 ARG A N 1
ATOM 2053 C CA . ARG A 1 268 ? -22.001 0.981 -22.644 1.00 96.12 268 ARG A CA 1
ATOM 2054 C C . ARG A 1 268 ? -21.829 1.505 -24.074 1.00 96.12 268 ARG A C 1
ATOM 2056 O O . ARG A 1 268 ? -22.584 2.381 -24.491 1.00 96.12 268 ARG A O 1
ATOM 2063 N N . ASP A 1 269 ? -20.870 0.954 -24.816 1.00 95.06 269 ASP A N 1
ATOM 2064 C CA . ASP A 1 269 ? -20.469 1.422 -26.144 1.00 95.06 269 ASP A CA 1
ATOM 2065 C C . ASP A 1 269 ? -21.178 0.656 -27.278 1.00 95.06 269 ASP A C 1
ATOM 2067 O O . ASP A 1 269 ? -21.173 1.088 -28.439 1.00 95.06 269 ASP A O 1
ATOM 2071 N N . LEU A 1 270 ? -21.856 -0.448 -26.949 1.00 96.00 270 LEU A N 1
ATOM 2072 C CA . LEU A 1 270 ? -22.661 -1.244 -27.875 1.00 96.00 270 LEU A CA 1
ATOM 2073 C C . LEU A 1 270 ? -23.980 -0.565 -28.272 1.00 96.00 270 LEU A C 1
ATOM 2075 O O . LEU A 1 270 ? -24.493 0.336 -27.610 1.00 96.00 270 LEU A O 1
ATOM 2079 N N . ALA A 1 271 ? -24.578 -1.032 -29.370 1.00 95.69 271 ALA A N 1
ATOM 2080 C CA . ALA A 1 271 ? -25.897 -0.570 -29.788 1.00 95.69 271 ALA A CA 1
ATOM 2081 C C . ALA A 1 271 ? -26.987 -0.884 -28.740 1.00 95.69 271 ALA A C 1
ATOM 2083 O O . ALA A 1 271 ? -27.006 -1.959 -28.141 1.00 95.69 271 ALA A O 1
ATOM 2084 N N . ASN A 1 272 ? -27.982 0.004 -28.611 1.00 94.62 272 ASN A N 1
ATOM 2085 C CA . ASN A 1 272 ? -29.122 -0.158 -27.692 1.00 94.62 272 ASN A CA 1
ATOM 2086 C C . ASN A 1 272 ? -29.893 -1.485 -27.861 1.00 94.62 272 ASN A C 1
ATOM 2088 O O . ASN A 1 272 ? -30.595 -1.908 -26.944 1.00 94.62 272 ASN A O 1
ATOM 2092 N N . SER A 1 273 ? -29.831 -2.118 -29.038 1.00 95.88 273 SER A N 1
ATOM 2093 C CA . SER A 1 273 ? -30.404 -3.449 -29.275 1.00 95.88 273 SER A CA 1
ATOM 2094 C C . SER A 1 273 ? -29.662 -4.544 -28.506 1.00 95.88 273 SER A C 1
ATOM 2096 O O . SER A 1 273 ? -30.308 -5.442 -27.979 1.00 95.88 273 SER A O 1
ATOM 2098 N N . LEU A 1 274 ? -28.334 -4.447 -28.388 1.00 96.94 274 LEU A N 1
ATOM 2099 C CA . LEU A 1 274 ? -27.487 -5.411 -27.681 1.00 96.94 274 LEU A CA 1
ATOM 2100 C C . LEU A 1 274 ? -27.488 -5.197 -26.162 1.00 96.94 274 LEU A C 1
ATOM 2102 O O . LEU A 1 274 ? -27.417 -6.165 -25.419 1.00 96.94 274 LEU A O 1
ATOM 2106 N N . GLN A 1 275 ? -27.707 -3.969 -25.682 1.00 95.81 275 GLN A N 1
ATOM 2107 C CA . GLN A 1 275 ? -27.978 -3.689 -24.256 1.00 95.81 275 GLN A CA 1
ATOM 2108 C C . GLN A 1 275 ? -29.310 -4.285 -23.749 1.00 95.81 275 GLN A C 1
ATOM 2110 O O . GLN A 1 275 ? -29.610 -4.278 -22.550 1.00 95.81 275 GLN A O 1
ATOM 2115 N N . LYS A 1 276 ? -30.143 -4.779 -24.673 1.00 96.12 276 LYS A N 1
ATOM 2116 C CA . LYS A 1 276 ? -31.380 -5.525 -24.407 1.00 96.12 276 LYS A CA 1
ATOM 2117 C C . LYS A 1 276 ? -31.241 -7.020 -24.707 1.00 96.12 276 LYS A C 1
ATOM 2119 O O . LYS A 1 276 ? -32.176 -7.766 -24.424 1.00 96.12 276 LYS A O 1
ATOM 2124 N N . ASP A 1 277 ? -30.122 -7.450 -25.288 1.00 97.56 277 ASP A N 1
ATOM 2125 C CA . ASP A 1 277 ? -29.864 -8.853 -25.598 1.00 97.56 277 ASP A CA 1
ATOM 2126 C C . ASP A 1 277 ? -29.393 -9.572 -24.331 1.00 97.56 277 ASP A C 1
ATOM 2128 O O . ASP A 1 277 ? -28.428 -9.164 -23.683 1.00 97.56 277 ASP A O 1
ATOM 2132 N N . VAL A 1 278 ? -30.107 -10.636 -23.964 1.00 96.88 278 VAL A N 1
ATOM 2133 C CA . VAL A 1 278 ? -29.864 -11.379 -22.722 1.00 96.88 278 VAL A CA 1
ATOM 2134 C C . VAL A 1 278 ? -28.457 -11.970 -22.698 1.00 96.88 278 VAL A C 1
ATOM 2136 O O . VAL A 1 278 ? -27.800 -11.886 -21.667 1.00 96.88 278 VAL A O 1
ATOM 2139 N N . ASP A 1 279 ? -27.972 -12.525 -23.811 1.00 97.25 279 ASP A N 1
ATOM 2140 C CA . ASP A 1 279 ? -26.692 -13.241 -23.844 1.00 97.25 279 ASP A CA 1
ATOM 2141 C C . ASP A 1 279 ? -25.511 -12.278 -23.720 1.00 97.25 279 ASP A C 1
ATOM 2143 O O . ASP A 1 279 ? -24.539 -12.567 -23.022 1.00 97.25 279 ASP A O 1
ATOM 2147 N N . VAL A 1 280 ? -25.598 -11.120 -24.384 1.00 97.88 280 VAL A N 1
ATOM 2148 C CA . VAL A 1 280 ? -24.559 -10.082 -24.319 1.00 97.88 280 VAL A CA 1
ATOM 2149 C C . VAL A 1 280 ? -24.494 -9.480 -22.919 1.00 97.88 280 VAL A C 1
ATOM 2151 O O . VAL A 1 280 ? -23.411 -9.402 -22.344 1.00 97.88 280 VAL A O 1
ATOM 2154 N N . VAL A 1 281 ? -25.642 -9.112 -22.339 1.00 97.81 281 VAL A N 1
ATOM 2155 C CA . VAL A 1 281 ? -25.698 -8.567 -20.973 1.00 97.81 281 VAL A CA 1
ATOM 2156 C C . VAL A 1 281 ? -25.238 -9.600 -19.951 1.00 97.81 281 VAL A C 1
ATOM 2158 O O . VAL A 1 281 ? -24.471 -9.266 -19.055 1.00 97.81 281 VAL A O 1
ATOM 2161 N N . LEU A 1 282 ? -25.651 -10.860 -20.092 1.00 97.19 282 LEU A N 1
ATOM 2162 C CA . LEU A 1 282 ? -25.213 -11.936 -19.209 1.00 97.19 282 LEU A CA 1
ATOM 2163 C C . LEU A 1 282 ? -23.694 -12.122 -19.274 1.00 97.19 282 LEU A C 1
ATOM 2165 O O . LEU A 1 282 ? -23.058 -12.241 -18.229 1.00 97.19 282 LEU A O 1
ATOM 2169 N N . ALA A 1 283 ? -23.103 -12.115 -20.473 1.00 97.00 283 ALA A N 1
ATOM 2170 C CA . ALA A 1 283 ? -21.656 -12.203 -20.640 1.00 97.00 283 ALA A CA 1
ATOM 2171 C C . ALA A 1 283 ? -20.929 -11.007 -20.003 1.00 97.00 283 ALA A C 1
ATOM 2173 O O . ALA A 1 283 ? -19.942 -11.219 -19.301 1.00 97.00 283 ALA A O 1
ATOM 2174 N N . ALA A 1 284 ? -21.447 -9.789 -20.193 1.00 97.25 284 ALA A N 1
ATOM 2175 C CA . ALA A 1 284 ? -20.898 -8.567 -19.609 1.00 97.25 284 ALA A CA 1
ATOM 2176 C C . ALA A 1 284 ? -20.927 -8.602 -18.074 1.00 97.25 284 ALA A C 1
ATOM 2178 O O . ALA A 1 284 ? -19.890 -8.464 -17.437 1.00 97.25 284 ALA A O 1
ATOM 2179 N N . VAL A 1 285 ? -22.094 -8.888 -17.488 1.00 97.00 285 VAL A N 1
ATOM 2180 C CA . VAL A 1 285 ? -22.309 -8.945 -16.030 1.00 97.00 285 VAL A CA 1
ATOM 2181 C C . VAL A 1 285 ? -21.522 -10.083 -15.376 1.00 97.00 285 VAL A C 1
ATOM 2183 O O . VAL A 1 285 ? -21.052 -9.960 -14.248 1.00 97.00 285 VAL A O 1
ATOM 2186 N N . THR A 1 286 ? -21.348 -11.206 -16.079 1.00 96.44 286 THR A N 1
ATOM 2187 C CA . THR A 1 286 ? -20.517 -12.320 -15.593 1.00 96.44 286 THR A CA 1
ATOM 2188 C C . THR A 1 286 ? -19.042 -11.927 -15.502 1.00 96.44 286 THR A C 1
ATOM 2190 O O . THR A 1 286 ? -18.339 -12.405 -14.610 1.00 96.44 286 THR A O 1
ATOM 2193 N N . GLN A 1 287 ? -18.574 -11.081 -16.425 1.00 95.12 287 GLN A N 1
ATOM 2194 C CA . GLN A 1 287 ? -17.208 -10.565 -16.435 1.00 95.12 287 GLN A CA 1
ATOM 2195 C C . GLN A 1 287 ? -17.038 -9.466 -15.369 1.00 95.12 287 GLN A C 1
ATOM 2197 O O . GLN A 1 287 ? -16.128 -9.574 -14.549 1.00 95.12 287 GLN A O 1
ATOM 2202 N N . ASN A 1 288 ? -17.949 -8.486 -15.326 1.00 94.94 288 ASN A N 1
ATOM 2203 C CA . ASN A 1 288 ? -17.962 -7.377 -14.370 1.00 94.94 288 ASN A CA 1
ATOM 2204 C C . ASN A 1 288 ? -19.406 -7.029 -13.959 1.00 94.94 288 ASN A C 1
ATOM 2206 O O . ASN A 1 288 ? -20.220 -6.660 -14.807 1.00 94.94 288 ASN A O 1
ATOM 2210 N N . GLY A 1 289 ? -19.709 -7.118 -12.658 1.00 94.06 289 GLY A N 1
ATOM 2211 C CA . GLY A 1 289 ? -21.047 -6.869 -12.106 1.00 94.06 289 GLY A CA 1
ATOM 2212 C C . GLY A 1 289 ? -21.596 -5.479 -12.447 1.00 94.06 289 GLY A C 1
ATOM 2213 O O . GLY A 1 289 ? -22.752 -5.378 -12.861 1.00 94.06 289 GLY A O 1
ATOM 2214 N N . ASP A 1 290 ? -20.737 -4.456 -12.401 1.00 94.88 290 ASP A N 1
ATOM 2215 C CA . ASP A 1 290 ? -21.044 -3.043 -12.675 1.00 94.88 290 ASP A CA 1
ATOM 2216 C C . ASP A 1 290 ? -21.606 -2.803 -14.077 1.00 94.88 290 ASP A C 1
ATOM 2218 O O . ASP A 1 290 ? -22.277 -1.797 -14.325 1.00 94.88 290 ASP A O 1
ATOM 2222 N N . ALA A 1 291 ? -21.378 -3.730 -15.013 1.00 96.50 291 ALA A N 1
ATOM 2223 C CA . ALA A 1 291 ? -21.949 -3.655 -16.350 1.00 96.50 291 ALA A CA 1
ATOM 2224 C C . ALA A 1 291 ? -23.490 -3.665 -16.326 1.00 96.50 291 ALA A C 1
ATOM 2226 O O . ALA A 1 291 ? -24.127 -3.173 -17.263 1.00 96.50 291 ALA A O 1
ATOM 2227 N N . LEU A 1 292 ? -24.111 -4.171 -15.249 1.00 96.44 292 LEU A N 1
ATOM 2228 C CA . LEU A 1 292 ? -25.564 -4.215 -15.085 1.00 96.44 292 LEU A CA 1
ATOM 2229 C C . LEU A 1 292 ? -26.213 -2.828 -15.212 1.00 96.44 292 LEU A C 1
ATOM 2231 O O . LEU A 1 292 ? -27.338 -2.726 -15.714 1.00 96.44 292 LEU A O 1
ATOM 2235 N N . GLN A 1 293 ? -25.511 -1.758 -14.827 1.00 95.75 293 GLN A N 1
ATOM 2236 C CA . GLN A 1 293 ? -26.023 -0.388 -14.915 1.00 95.75 293 GLN A CA 1
ATOM 2237 C C . GLN A 1 293 ? -26.383 0.031 -16.355 1.00 95.75 293 GLN A C 1
ATOM 2239 O O . GLN A 1 293 ? -27.309 0.826 -16.544 1.00 95.75 293 GLN A O 1
ATOM 2244 N N . PHE A 1 294 ? -25.710 -0.542 -17.364 1.00 96.06 294 PHE A N 1
ATOM 2245 C CA . PHE A 1 294 ? -25.942 -0.272 -18.790 1.00 96.06 294 PHE A CA 1
ATOM 2246 C C . PHE A 1 294 ? -27.004 -1.183 -19.417 1.00 96.06 294 PHE A C 1
ATOM 2248 O O . PHE A 1 294 ? -27.439 -0.947 -20.545 1.00 96.06 294 PHE A O 1
ATOM 2255 N N . ALA A 1 295 ? -27.452 -2.219 -18.704 1.00 96.19 295 ALA A N 1
ATOM 2256 C CA . ALA A 1 295 ? -28.523 -3.081 -19.172 1.00 96.19 295 ALA A CA 1
ATOM 2257 C C . ALA A 1 295 ? -29.879 -2.362 -19.122 1.00 96.19 295 ALA A C 1
ATOM 2259 O O . ALA A 1 295 ? -30.161 -1.517 -18.264 1.00 96.19 295 ALA A O 1
ATOM 2260 N N . CYS A 1 296 ? -30.785 -2.735 -20.024 1.00 94.50 296 CYS A N 1
ATOM 2261 C CA . CYS A 1 296 ? -32.134 -2.179 -20.004 1.00 94.50 296 CYS A CA 1
ATOM 2262 C C . CYS A 1 296 ? -32.924 -2.578 -18.736 1.00 94.50 296 CYS A C 1
ATOM 2264 O O . CYS A 1 296 ? -32.670 -3.604 -18.102 1.00 94.50 296 CYS A O 1
ATOM 2266 N N . ARG A 1 297 ? -33.949 -1.784 -18.387 1.00 94.19 297 ARG A N 1
ATOM 2267 C CA . ARG A 1 297 ? -34.739 -1.960 -17.149 1.00 94.19 297 ARG A CA 1
ATOM 2268 C C . ARG A 1 297 ? -35.321 -3.367 -16.968 1.00 94.19 297 ARG A C 1
ATOM 2270 O O . ARG A 1 297 ? -35.376 -3.845 -15.840 1.00 94.19 297 ARG A O 1
ATOM 2277 N N . SER A 1 298 ? -35.748 -4.029 -18.046 1.00 95.12 298 SER A N 1
ATOM 2278 C CA . SER A 1 298 ? -36.294 -5.391 -17.970 1.00 95.12 298 SER A CA 1
ATOM 2279 C C . SER A 1 298 ? -35.236 -6.429 -17.590 1.00 95.12 298 SER A C 1
ATOM 2281 O O . SER A 1 298 ? -35.552 -7.364 -16.862 1.00 95.12 298 SER A O 1
ATOM 2283 N N . LEU A 1 299 ? -33.982 -6.253 -18.018 1.00 96.12 299 LEU A N 1
ATOM 2284 C CA . LEU A 1 299 ? -32.875 -7.144 -17.652 1.00 96.12 299 LEU A CA 1
ATOM 2285 C C . LEU A 1 299 ? -32.339 -6.858 -16.246 1.00 96.12 299 LEU A C 1
ATOM 2287 O O . LEU A 1 299 ? -32.013 -7.796 -15.528 1.00 96.12 299 LEU A O 1
ATOM 2291 N N . ARG A 1 300 ? -32.375 -5.601 -15.789 1.00 96.06 300 ARG A N 1
ATOM 2292 C CA . ARG A 1 300 ? -32.129 -5.241 -14.374 1.00 96.06 300 ARG A CA 1
ATOM 2293 C C . ARG A 1 300 ? -33.179 -5.809 -13.407 1.00 96.06 300 ARG A C 1
ATOM 2295 O O . ARG A 1 300 ? -32.950 -5.873 -12.201 1.00 96.06 300 ARG A O 1
ATOM 2302 N N . ALA A 1 301 ? -34.342 -6.207 -13.925 1.00 95.81 301 ALA A N 1
ATOM 2303 C CA . ALA A 1 301 ? -35.388 -6.915 -13.186 1.00 95.81 301 ALA A CA 1
ATOM 2304 C C . ALA A 1 301 ? -35.310 -8.446 -13.334 1.00 95.81 301 ALA A C 1
ATOM 2306 O O . ALA A 1 301 ? -36.136 -9.159 -12.765 1.00 95.81 301 ALA A O 1
ATOM 2307 N N . ASN A 1 302 ? -34.333 -8.970 -14.080 1.00 97.06 302 ASN A N 1
ATOM 2308 C CA . ASN A 1 302 ? -34.130 -10.404 -14.220 1.00 97.06 302 ASN A CA 1
ATOM 2309 C C . ASN A 1 302 ? -33.349 -10.944 -13.014 1.00 97.06 302 ASN A C 1
ATOM 2311 O O . ASN A 1 302 ? -32.191 -10.587 -12.798 1.00 97.06 302 ASN A O 1
ATOM 2315 N N . LYS A 1 303 ? -33.979 -11.842 -12.250 1.00 96.75 303 LYS A N 1
ATOM 2316 C CA . LYS A 1 303 ? -33.403 -12.417 -11.028 1.00 96.75 303 LYS A CA 1
ATOM 2317 C C . LYS A 1 303 ? -32.083 -13.160 -11.266 1.00 96.75 303 LYS A C 1
ATOM 2319 O O . LYS A 1 303 ? -31.176 -13.031 -10.455 1.00 96.75 303 LYS A O 1
ATOM 2324 N N . GLN A 1 304 ? -31.945 -13.895 -12.369 1.00 96.44 304 GLN A N 1
ATOM 2325 C CA . GLN A 1 304 ? -30.724 -14.651 -12.666 1.00 96.44 304 GLN A CA 1
ATOM 2326 C C . GLN A 1 304 ? -29.541 -13.719 -12.957 1.00 96.44 304 GLN A C 1
ATOM 2328 O O . GLN A 1 304 ? -28.454 -13.927 -12.425 1.00 96.44 304 GLN A O 1
ATOM 2333 N N . ILE A 1 305 ? -29.760 -12.670 -13.758 1.00 96.88 305 ILE A N 1
ATOM 2334 C CA . ILE A 1 305 ? -28.729 -11.660 -14.044 1.00 96.88 305 ILE A CA 1
ATOM 2335 C C . ILE A 1 305 ? -28.357 -10.916 -12.756 1.00 96.88 305 ILE A C 1
ATOM 2337 O O . ILE A 1 305 ? -27.176 -10.732 -12.479 1.00 96.88 305 ILE A O 1
ATOM 2341 N N . ALA A 1 306 ? -29.352 -10.548 -11.944 1.00 97.19 306 ALA A N 1
ATOM 2342 C CA . ALA A 1 306 ? -29.131 -9.889 -10.662 1.00 97.19 306 ALA A CA 1
ATOM 2343 C C . ALA A 1 306 ? -28.301 -10.748 -9.698 1.00 97.19 306 ALA A C 1
ATOM 2345 O O . ALA A 1 306 ? -27.354 -10.233 -9.117 1.00 97.19 306 ALA A O 1
ATOM 2346 N N . LEU A 1 307 ? -28.602 -12.046 -9.561 1.00 97.94 307 LEU A N 1
ATOM 2347 C CA . LEU A 1 307 ? -27.824 -12.965 -8.720 1.00 97.94 307 LEU A CA 1
ATOM 2348 C C . LEU A 1 307 ? -26.362 -13.052 -9.169 1.00 97.94 307 LEU A C 1
ATOM 2350 O O . LEU A 1 307 ? -25.465 -13.052 -8.331 1.00 97.94 307 LEU A O 1
ATOM 2354 N N . ILE A 1 308 ? -26.112 -13.079 -10.481 1.00 96.62 308 ILE A N 1
ATOM 2355 C CA . ILE A 1 308 ? -24.747 -13.076 -11.015 1.00 96.62 308 ILE A CA 1
ATOM 2356 C C . ILE A 1 308 ? -24.057 -11.746 -10.698 1.00 96.62 308 ILE A C 1
ATOM 2358 O O . ILE A 1 308 ? -22.949 -11.778 -10.166 1.00 96.62 308 ILE A O 1
ATOM 2362 N N . ALA A 1 309 ? -24.714 -10.606 -10.936 1.00 97.19 309 ALA A N 1
ATOM 2363 C CA . ALA A 1 309 ? -24.162 -9.283 -10.638 1.00 97.19 309 ALA A CA 1
ATOM 2364 C C . ALA A 1 309 ? -23.765 -9.154 -9.161 1.00 97.19 309 ALA A C 1
ATOM 2366 O O . ALA A 1 309 ? -22.600 -8.908 -8.857 1.00 97.19 309 ALA A O 1
ATOM 2367 N N . VAL A 1 310 ? -24.696 -9.435 -8.240 1.00 97.44 310 VAL A N 1
ATOM 2368 C CA . VAL A 1 310 ? -24.443 -9.293 -6.796 1.00 97.44 310 VAL A CA 1
ATOM 2369 C C . VAL A 1 310 ? -23.467 -10.335 -6.247 1.00 97.44 310 VAL A C 1
ATOM 2371 O O . VAL A 1 310 ? -22.833 -10.106 -5.222 1.00 97.44 310 VAL A O 1
ATOM 2374 N N . SER A 1 311 ? -23.316 -11.482 -6.922 1.00 95.88 311 SER A N 1
ATOM 2375 C CA . SER A 1 311 ? -22.277 -12.463 -6.581 1.00 95.88 311 SER A CA 1
ATOM 2376 C C . SER A 1 311 ? -20.870 -12.004 -6.973 1.00 95.88 311 SER A C 1
ATOM 2378 O O . SER A 1 311 ? -19.895 -12.478 -6.389 1.00 95.88 311 SER A O 1
ATOM 2380 N N . ARG A 1 312 ? -20.754 -11.100 -7.957 1.00 94.00 312 ARG A N 1
ATOM 2381 C CA . ARG A 1 312 ? -19.486 -10.495 -8.387 1.00 94.00 312 ARG A CA 1
ATOM 2382 C C . ARG A 1 312 ? -19.139 -9.304 -7.508 1.00 94.00 312 ARG A C 1
ATOM 2384 O O . ARG A 1 312 ? -18.051 -9.293 -6.940 1.00 94.00 312 ARG A O 1
ATOM 2391 N N . ASP A 1 313 ? -20.087 -8.386 -7.341 1.00 94.38 313 ASP A N 1
ATOM 2392 C CA . ASP A 1 313 ? -20.010 -7.260 -6.412 1.00 94.38 313 ASP A CA 1
ATOM 2393 C C . ASP A 1 313 ? -21.369 -7.040 -5.731 1.00 94.38 313 ASP A C 1
ATOM 2395 O O . ASP A 1 313 ? -22.359 -6.687 -6.367 1.00 94.38 313 ASP A O 1
ATOM 2399 N N . GLY A 1 314 ? -21.431 -7.238 -4.412 1.00 96.19 314 GLY A N 1
ATOM 2400 C CA . GLY A 1 314 ? -22.655 -7.107 -3.628 1.00 96.19 314 GLY A CA 1
ATOM 2401 C C . GLY A 1 314 ? -23.252 -5.697 -3.654 1.00 96.19 314 GLY A C 1
ATOM 2402 O O . GLY A 1 314 ? -24.459 -5.544 -3.455 1.00 96.19 314 GLY A O 1
ATOM 2403 N N . LEU A 1 315 ? -22.457 -4.658 -3.937 1.00 96.75 315 LEU A N 1
ATOM 2404 C CA . LEU A 1 315 ? -22.955 -3.283 -4.046 1.00 96.75 315 LEU A CA 1
ATOM 2405 C C . LEU A 1 315 ? -23.812 -3.057 -5.296 1.00 96.75 315 LEU A C 1
ATOM 2407 O O . LEU A 1 315 ? -24.620 -2.125 -5.305 1.00 96.75 315 LEU A O 1
ATOM 2411 N N . GLU A 1 316 ? -23.752 -3.959 -6.278 1.00 97.06 316 GLU A N 1
ATOM 2412 C CA . GLU A 1 316 ? -24.601 -3.937 -7.476 1.00 97.06 316 GLU A CA 1
ATOM 2413 C C . GLU A 1 316 ? -26.084 -4.157 -7.169 1.00 97.06 316 GLU A C 1
ATOM 2415 O O . GLU A 1 316 ? -26.951 -3.929 -8.014 1.00 97.06 316 GLU A O 1
ATOM 2420 N N . LEU A 1 317 ? -26.426 -4.474 -5.915 1.00 97.44 317 LEU A N 1
ATOM 2421 C CA . LEU A 1 317 ? -27.797 -4.379 -5.423 1.00 97.44 317 LEU A CA 1
ATOM 2422 C C . LEU A 1 317 ? -28.391 -2.967 -5.618 1.00 97.44 317 LEU A C 1
ATOM 2424 O O . LEU A 1 317 ? -29.606 -2.829 -5.765 1.00 97.44 317 LEU A O 1
ATOM 2428 N N . ARG A 1 318 ? -27.570 -1.910 -5.683 1.00 96.69 318 ARG A N 1
ATOM 2429 C CA . ARG A 1 318 ? -28.025 -0.551 -6.033 1.00 96.69 318 ARG A CA 1
ATOM 2430 C C . ARG A 1 318 ? -28.619 -0.473 -7.443 1.00 96.69 318 ARG A C 1
ATOM 2432 O O . ARG A 1 318 ? -29.513 0.338 -7.683 1.00 96.69 318 ARG A O 1
ATOM 2439 N N . ASP A 1 319 ? -28.143 -1.329 -8.346 1.00 95.38 319 ASP A N 1
ATOM 2440 C CA . ASP A 1 319 ? -28.487 -1.319 -9.760 1.00 95.38 319 ASP A CA 1
ATOM 2441 C C . ASP A 1 319 ? -29.537 -2.367 -10.146 1.00 95.38 319 ASP A C 1
ATOM 2443 O O . ASP A 1 319 ? -30.142 -2.276 -11.218 1.00 95.38 319 ASP A O 1
ATOM 2447 N N . VAL A 1 320 ? -29.891 -3.305 -9.272 1.00 96.56 320 VAL A N 1
ATOM 2448 C CA . VAL A 1 320 ? -31.041 -4.186 -9.533 1.00 96.56 320 VAL A CA 1
ATOM 2449 C C . VAL A 1 320 ? -32.370 -3.426 -9.395 1.00 96.56 320 VAL A C 1
ATOM 2451 O O . VAL A 1 320 ? -32.463 -2.368 -8.773 1.00 96.56 320 VAL A O 1
ATOM 2454 N N . SER A 1 321 ? -33.442 -3.951 -9.994 1.00 97.06 321 SER A N 1
ATOM 2455 C CA . SER A 1 321 ? -34.777 -3.348 -9.850 1.00 97.06 321 SER A CA 1
ATOM 2456 C C . SER A 1 321 ? -35.258 -3.323 -8.390 1.00 97.06 321 SER A C 1
ATOM 2458 O O . SER A 1 321 ? -34.945 -4.225 -7.613 1.00 97.06 321 SER A O 1
ATOM 2460 N N . SER A 1 322 ? -36.116 -2.363 -8.034 1.00 96.12 322 SER A N 1
ATOM 2461 C CA . SER A 1 322 ? -36.692 -2.250 -6.682 1.00 96.12 322 SER A CA 1
ATOM 2462 C C . SER A 1 322 ? -37.429 -3.512 -6.211 1.00 96.12 322 SER A C 1
ATOM 2464 O O . SER A 1 322 ? -37.440 -3.813 -5.019 1.00 96.12 322 SER A O 1
ATOM 2466 N N . ASN A 1 323 ? -38.008 -4.283 -7.139 1.00 96.50 323 ASN A N 1
ATOM 2467 C CA . ASN A 1 323 ? -38.632 -5.572 -6.832 1.00 96.50 323 ASN A CA 1
ATOM 2468 C C . ASN A 1 323 ? -37.600 -6.594 -6.328 1.00 96.50 323 ASN A C 1
ATOM 2470 O O . ASN A 1 323 ? -37.880 -7.311 -5.373 1.00 96.50 323 ASN A O 1
ATOM 2474 N N . LEU A 1 324 ? -36.405 -6.629 -6.927 1.00 97.69 324 LEU A N 1
ATOM 2475 C CA . LEU A 1 324 ? -35.315 -7.529 -6.531 1.00 97.69 324 LEU A CA 1
ATOM 2476 C C . LEU A 1 324 ? -34.521 -7.010 -5.325 1.00 97.69 324 LEU A C 1
ATOM 2478 O O . LEU A 1 324 ? -34.028 -7.812 -4.543 1.00 97.69 324 LEU A O 1
ATOM 2482 N N . GLN A 1 325 ? -34.487 -5.695 -5.086 1.00 97.81 325 GLN A N 1
ATOM 2483 C CA . GLN A 1 325 ? -34.033 -5.128 -3.802 1.00 97.81 325 GLN A CA 1
ATOM 2484 C C . GLN A 1 325 ? -34.930 -5.543 -2.623 1.00 97.81 325 GLN A C 1
ATOM 2486 O O . GLN A 1 325 ? -34.574 -5.347 -1.461 1.00 97.81 325 GLN A O 1
ATOM 2491 N N . ASN A 1 326 ? -36.111 -6.096 -2.912 1.00 97.31 326 ASN A N 1
ATOM 2492 C CA . ASN A 1 326 ? -37.024 -6.689 -1.946 1.00 97.31 326 ASN A CA 1
ATOM 2493 C C . ASN A 1 326 ? -37.106 -8.225 -2.065 1.00 97.31 326 ASN A C 1
ATOM 2495 O O . ASN A 1 326 ? -37.995 -8.808 -1.449 1.00 97.31 326 ASN A O 1
ATOM 2499 N N . ASP A 1 327 ? -36.223 -8.879 -2.826 1.00 98.38 327 ASP A N 1
ATOM 2500 C CA . ASP A 1 327 ? -36.140 -10.342 -2.923 1.00 98.38 327 ASP A CA 1
ATOM 2501 C C . ASP A 1 327 ? -35.118 -10.881 -1.910 1.00 98.38 327 ASP A C 1
ATOM 2503 O O . ASP A 1 327 ? -33.954 -10.477 -1.904 1.00 98.38 327 ASP A O 1
ATOM 2507 N N . ASP A 1 328 ? -35.567 -11.782 -1.036 1.00 97.38 328 ASP A N 1
ATOM 2508 C CA . ASP A 1 328 ? -34.774 -12.318 0.074 1.00 97.38 328 ASP A CA 1
ATOM 2509 C C . ASP A 1 328 ? -33.484 -13.001 -0.411 1.00 97.38 328 ASP A C 1
ATOM 2511 O O . ASP A 1 328 ? -32.440 -12.860 0.225 1.00 97.38 328 ASP A O 1
ATOM 2515 N N . GLU A 1 329 ? -33.533 -13.717 -1.537 1.00 97.94 329 GLU A N 1
ATOM 2516 C CA . GLU A 1 329 ? -32.405 -14.481 -2.075 1.00 97.94 329 GLU A CA 1
ATOM 2517 C C . GLU A 1 329 ? -31.355 -13.554 -2.691 1.00 97.94 329 GLU A C 1
ATOM 2519 O O . GLU A 1 329 ? -30.171 -13.672 -2.375 1.00 97.94 329 GLU A O 1
ATOM 2524 N N . VAL A 1 330 ? -31.787 -12.589 -3.512 1.00 98.38 330 VAL A N 1
ATOM 2525 C CA . VAL A 1 330 ? -30.885 -11.609 -4.141 1.00 98.38 330 VAL A CA 1
ATOM 2526 C C . VAL A 1 330 ? -30.188 -10.757 -3.084 1.00 98.38 330 VAL A C 1
ATOM 2528 O O . VAL A 1 330 ? -28.970 -10.590 -3.132 1.00 98.38 330 VAL A O 1
ATOM 2531 N N . VAL A 1 331 ? -30.934 -10.253 -2.096 1.00 98.50 331 VAL A N 1
ATOM 2532 C CA . VAL A 1 331 ? -30.358 -9.440 -1.017 1.00 98.50 331 VAL A CA 1
ATOM 2533 C C . VAL A 1 331 ? -29.436 -10.268 -0.129 1.00 98.50 331 VAL A C 1
ATOM 2535 O O . VAL A 1 331 ? -28.359 -9.793 0.219 1.00 98.50 331 VAL A O 1
ATOM 2538 N N . SER A 1 332 ? -29.800 -11.509 0.209 1.00 98.06 332 SER A N 1
ATOM 2539 C CA . SER A 1 332 ? -28.918 -12.378 0.999 1.00 98.06 332 SER A CA 1
ATOM 2540 C C . SER A 1 332 ? -27.611 -12.670 0.264 1.00 98.06 332 SER A C 1
ATOM 2542 O O . SER A 1 332 ? -26.550 -12.593 0.878 1.00 98.06 332 SER A O 1
ATOM 2544 N N . ALA A 1 333 ? -27.665 -12.943 -1.045 1.00 97.94 333 ALA A N 1
ATOM 2545 C CA . ALA A 1 333 ? -26.475 -13.143 -1.870 1.00 97.94 333 ALA A CA 1
ATOM 2546 C C . ALA A 1 333 ? -25.588 -11.886 -1.909 1.00 97.94 333 ALA A C 1
ATOM 2548 O O . ALA A 1 333 ? -24.380 -11.984 -1.692 1.00 97.94 333 ALA A O 1
ATOM 2549 N N . ALA A 1 334 ? -26.189 -10.705 -2.093 1.00 98.25 334 ALA A N 1
ATOM 2550 C CA . ALA A 1 334 ? -25.482 -9.426 -2.080 1.00 98.25 334 ALA A CA 1
ATOM 2551 C C . ALA A 1 334 ? -24.800 -9.155 -0.729 1.00 98.25 334 ALA A C 1
ATOM 2553 O O . ALA A 1 334 ? -23.602 -8.890 -0.676 1.00 98.25 334 ALA A O 1
ATOM 2554 N N . CYS A 1 335 ? -25.542 -9.291 0.374 1.00 98.12 335 CYS A N 1
ATOM 2555 C CA . CYS A 1 335 ? -25.041 -9.093 1.735 1.00 98.12 335 CYS A CA 1
ATOM 2556 C C . CYS A 1 335 ? -23.975 -10.121 2.140 1.00 98.12 335 CYS A C 1
ATOM 2558 O O . CYS A 1 335 ? -23.084 -9.804 2.927 1.00 98.12 335 CYS A O 1
ATOM 2560 N N . GLN A 1 336 ? -24.057 -11.351 1.622 1.00 97.69 336 GLN A N 1
ATOM 2561 C CA . GLN A 1 336 ? -23.051 -12.394 1.827 1.00 97.69 336 GLN A CA 1
ATOM 2562 C C . GLN A 1 336 ? -21.726 -12.054 1.137 1.00 97.69 336 GLN A C 1
ATOM 2564 O O . GLN A 1 336 ? -20.667 -12.378 1.682 1.00 97.69 336 GLN A O 1
ATOM 2569 N N . GLN A 1 337 ? -21.786 -11.432 -0.042 1.00 96.81 337 GLN A N 1
ATOM 2570 C CA . GLN A 1 337 ? -20.615 -10.966 -0.782 1.00 96.81 337 GLN A CA 1
ATOM 2571 C C . GLN A 1 337 ? -20.035 -9.705 -0.115 1.00 96.81 337 GLN A C 1
ATOM 2573 O O . GLN A 1 337 ? -18.854 -9.691 0.231 1.00 96.81 337 GLN A O 1
ATOM 2578 N N . ASN A 1 338 ? -20.875 -8.701 0.168 1.00 97.50 338 ASN A N 1
ATOM 2579 C CA . ASN A 1 338 ? -20.499 -7.451 0.828 1.00 97.50 338 ASN A CA 1
ATOM 2580 C C . ASN A 1 338 ? -21.601 -6.987 1.793 1.00 97.50 338 ASN A C 1
ATOM 2582 O O . ASN A 1 338 ? -22.698 -6.613 1.382 1.00 97.50 338 ASN A O 1
ATOM 2586 N N . GLY A 1 339 ? -21.291 -6.936 3.093 1.00 97.44 339 GLY A N 1
ATOM 2587 C CA . GLY A 1 339 ? -22.262 -6.577 4.133 1.00 97.44 339 GLY A CA 1
ATOM 2588 C C . GLY A 1 339 ? -22.870 -5.178 3.982 1.00 97.44 339 GLY A C 1
ATOM 2589 O O . GLY A 1 339 ? -24.010 -4.955 4.390 1.00 97.44 339 GLY A O 1
ATOM 2590 N N . LEU A 1 340 ? -22.161 -4.239 3.345 1.00 98.00 340 LEU A N 1
ATOM 2591 C CA . LEU A 1 340 ? -22.659 -2.881 3.101 1.00 98.00 340 LEU A CA 1
ATOM 2592 C C . LEU A 1 340 ? -23.750 -2.825 2.025 1.00 98.00 340 LEU A C 1
ATOM 2594 O O . LEU A 1 340 ? -24.423 -1.799 1.912 1.00 98.00 340 LEU A O 1
ATOM 2598 N N . ALA A 1 341 ? -23.978 -3.913 1.279 1.00 98.25 341 ALA A N 1
ATOM 2599 C CA . ALA A 1 341 ? -25.088 -4.029 0.337 1.00 98.25 341 ALA A CA 1
ATOM 2600 C C . ALA A 1 341 ? -26.455 -3.837 1.017 1.00 98.25 341 ALA A C 1
ATOM 2602 O O . ALA A 1 341 ? -27.400 -3.372 0.380 1.00 98.25 341 ALA A O 1
ATOM 2603 N N . LEU A 1 342 ? -26.555 -4.095 2.329 1.00 98.31 342 LEU A N 1
ATOM 2604 C CA . LEU A 1 342 ? -27.776 -3.903 3.118 1.00 98.31 342 LEU A CA 1
ATOM 2605 C C . LEU A 1 342 ? -28.383 -2.494 2.962 1.00 98.31 342 LEU A C 1
ATOM 2607 O O . LEU A 1 342 ? -29.604 -2.337 3.022 1.00 98.31 342 LEU A O 1
ATOM 2611 N N . GLN A 1 343 ? -27.557 -1.474 2.699 1.00 97.94 343 GLN A N 1
ATOM 2612 C CA . GLN A 1 343 ? -28.009 -0.098 2.470 1.00 97.94 343 GLN A CA 1
ATOM 2613 C C . GLN A 1 343 ? -28.934 0.061 1.250 1.00 97.94 343 GLN A C 1
ATOM 2615 O O . GLN A 1 343 ? -29.712 1.016 1.197 1.00 97.94 343 GLN A O 1
ATOM 2620 N N . PHE A 1 344 ? -28.874 -0.864 0.286 1.00 98.06 344 PHE A N 1
ATOM 2621 C CA . PHE A 1 344 ? -29.692 -0.866 -0.932 1.00 98.06 344 PHE A CA 1
ATOM 2622 C C . PHE A 1 344 ? -30.897 -1.809 -0.838 1.00 98.06 344 PHE A C 1
ATOM 2624 O O . PHE A 1 344 ? -31.784 -1.757 -1.686 1.00 98.06 344 PHE A O 1
ATOM 2631 N N . ALA A 1 345 ? -30.979 -2.633 0.210 1.00 98.12 345 ALA A N 1
ATOM 2632 C CA . ALA A 1 345 ? -32.124 -3.504 0.442 1.00 98.12 345 ALA A CA 1
ATOM 2633 C C . ALA A 1 345 ? -33.394 -2.698 0.767 1.00 98.12 345 ALA A C 1
ATOM 2635 O O . ALA A 1 345 ? -33.342 -1.559 1.248 1.00 98.12 345 ALA A O 1
ATOM 2636 N N . SER A 1 346 ? -34.561 -3.303 0.558 1.00 98.00 346 SER A N 1
ATOM 2637 C CA . SER A 1 346 ? -35.846 -2.728 0.956 1.00 98.00 346 SER A CA 1
ATOM 2638 C C . SER A 1 346 ? -35.938 -2.521 2.474 1.00 98.00 346 SER A C 1
ATOM 2640 O O . SER A 1 346 ? -35.314 -3.237 3.258 1.00 98.00 346 SER A O 1
ATOM 2642 N N . LYS A 1 347 ? -36.784 -1.581 2.924 1.00 96.69 347 LYS A N 1
ATOM 2643 C CA . LYS A 1 347 ? -37.035 -1.362 4.365 1.00 96.69 347 LYS A CA 1
ATOM 2644 C C . LYS A 1 347 ? -37.457 -2.645 5.091 1.00 96.69 347 LYS A C 1
ATOM 2646 O O . LYS A 1 347 ? -37.042 -2.860 6.222 1.00 96.69 347 LYS A O 1
ATOM 2651 N N . ARG A 1 348 ? -38.239 -3.505 4.422 1.00 96.56 348 ARG A N 1
ATOM 2652 C CA . ARG A 1 348 ? -38.656 -4.814 4.947 1.00 96.56 348 ARG A CA 1
ATOM 2653 C C . ARG A 1 348 ? -37.442 -5.691 5.253 1.00 96.56 348 ARG A C 1
ATOM 2655 O O . ARG A 1 348 ? -37.348 -6.227 6.349 1.00 96.56 348 ARG A O 1
ATOM 2662 N N . LEU A 1 349 ? -36.516 -5.819 4.302 1.00 97.88 349 LEU A N 1
ATOM 2663 C CA . LEU A 1 349 ? -35.359 -6.710 4.425 1.00 97.88 349 LEU A CA 1
ATOM 2664 C C . LEU A 1 349 ? -34.285 -6.189 5.378 1.00 97.88 349 LEU A C 1
ATOM 2666 O O . LEU A 1 349 ? -33.624 -6.988 6.035 1.00 97.88 349 LEU A O 1
ATOM 2670 N N . ARG A 1 350 ? -34.190 -4.869 5.561 1.00 98.06 350 ARG A N 1
ATOM 2671 C CA . ARG A 1 350 ? -33.371 -4.273 6.630 1.00 98.06 350 ARG A CA 1
ATOM 2672 C C . ARG A 1 350 ? -33.873 -4.604 8.040 1.00 98.06 350 ARG A C 1
ATOM 2674 O O . ARG A 1 350 ? -33.119 -4.433 8.991 1.00 98.06 350 ARG A O 1
ATOM 2681 N N . GLY A 1 351 ? -35.114 -5.076 8.179 1.00 96.56 351 GLY A N 1
ATOM 2682 C CA . GLY A 1 351 ? -35.678 -5.574 9.437 1.00 96.56 351 GLY A CA 1
ATOM 2683 C C . GLY A 1 351 ? -35.586 -7.092 9.623 1.00 96.56 351 GLY A C 1
ATOM 2684 O O . GLY A 1 351 ? -35.976 -7.599 10.672 1.00 96.56 351 GLY A O 1
ATOM 2685 N N . VAL A 1 352 ? -35.087 -7.843 8.634 1.00 97.88 352 VAL A N 1
ATOM 2686 C CA . VAL A 1 352 ? -34.976 -9.306 8.724 1.00 97.88 352 VAL A CA 1
ATOM 2687 C C . VAL A 1 352 ? -33.693 -9.682 9.464 1.00 97.88 352 VAL A C 1
ATOM 2689 O O . VAL A 1 352 ? -32.590 -9.555 8.932 1.00 97.88 352 VAL A O 1
ATOM 2692 N N . ALA A 1 353 ? -33.840 -10.200 10.685 1.00 96.81 353 ALA A N 1
ATOM 2693 C CA . ALA A 1 353 ? -32.723 -10.490 11.585 1.00 96.81 353 ALA A CA 1
ATOM 2694 C C . ALA A 1 353 ? -31.642 -11.408 10.986 1.00 96.81 353 ALA A C 1
ATOM 2696 O O . ALA A 1 353 ? -30.456 -11.178 11.210 1.00 96.81 353 ALA A O 1
ATOM 2697 N N . SER A 1 354 ? -32.012 -12.434 10.210 1.00 97.25 354 SER A N 1
ATOM 2698 C CA . SER A 1 354 ? -31.041 -13.337 9.570 1.00 97.25 354 SER A CA 1
ATOM 2699 C C . SER A 1 354 ? -30.159 -12.616 8.545 1.00 97.25 354 SER A C 1
ATOM 2701 O O . SER A 1 354 ? -28.946 -12.815 8.542 1.00 97.25 354 SER A O 1
ATOM 2703 N N . ILE A 1 355 ? -30.742 -11.731 7.730 1.00 98.00 355 ILE A N 1
ATOM 2704 C CA . ILE A 1 355 ? -30.027 -10.932 6.723 1.00 98.00 355 ILE A CA 1
ATOM 2705 C C . ILE A 1 355 ? -29.158 -9.867 7.395 1.00 98.00 355 ILE A C 1
ATOM 2707 O O . ILE A 1 355 ? -28.010 -9.667 6.996 1.00 98.00 355 ILE A O 1
ATOM 2711 N N . VAL A 1 356 ? -29.658 -9.207 8.443 1.00 98.19 356 VAL A N 1
ATOM 2712 C CA . VAL A 1 356 ? -28.868 -8.225 9.201 1.00 98.19 356 VAL A CA 1
ATOM 2713 C C . VAL A 1 356 ? -27.676 -8.902 9.877 1.00 98.19 356 VAL A C 1
ATOM 2715 O O . VAL A 1 356 ? -26.552 -8.433 9.719 1.00 98.19 356 VAL A O 1
ATOM 2718 N N . LYS A 1 357 ? -27.881 -10.041 10.554 1.00 97.62 357 LYS A N 1
ATOM 2719 C CA . LYS A 1 357 ? -26.794 -10.825 11.169 1.00 97.62 357 LYS A CA 1
ATOM 2720 C C . LYS A 1 357 ? -25.749 -11.239 10.136 1.00 97.62 357 LYS A C 1
ATOM 2722 O O . LYS A 1 357 ? -24.559 -11.075 10.388 1.00 97.62 357 LYS A O 1
ATOM 2727 N N . LEU A 1 358 ? -26.185 -11.709 8.968 1.00 97.38 358 LEU A N 1
ATOM 2728 C CA . LEU A 1 358 ? -25.303 -12.040 7.851 1.00 97.38 358 LEU A CA 1
ATOM 2729 C C . LEU A 1 358 ? -24.479 -10.828 7.385 1.00 97.38 358 LEU A C 1
ATOM 2731 O O . LEU A 1 358 ? -23.257 -10.911 7.278 1.00 97.38 358 LEU A O 1
ATOM 2735 N N . SER A 1 359 ? -25.139 -9.689 7.174 1.00 98.00 359 SER A N 1
ATOM 2736 C CA . SER A 1 359 ? -24.507 -8.444 6.716 1.00 98.00 359 SER A CA 1
ATOM 2737 C C . SER A 1 359 ? -23.460 -7.950 7.717 1.00 98.00 359 SER A C 1
ATOM 2739 O O . SER A 1 359 ? -22.323 -7.667 7.352 1.00 98.00 359 SER A O 1
ATOM 2741 N N . VAL A 1 360 ? -23.816 -7.938 9.003 1.00 97.12 360 VAL A N 1
ATOM 2742 C CA . VAL A 1 360 ? -22.964 -7.515 10.124 1.00 97.12 360 VAL A CA 1
ATOM 2743 C C . VAL A 1 360 ? -21.786 -8.469 10.368 1.00 97.12 360 VAL A C 1
ATOM 2745 O O . VAL A 1 360 ? -20.741 -8.073 10.896 1.00 97.12 360 VAL A O 1
ATOM 2748 N N . GLN A 1 361 ? -21.913 -9.745 10.002 1.00 95.81 361 GLN A N 1
ATOM 2749 C CA . GLN A 1 361 ? -20.781 -10.674 10.007 1.00 95.81 361 GLN A CA 1
ATOM 2750 C C . GLN A 1 361 ? -19.754 -10.336 8.926 1.00 95.81 361 GLN A C 1
ATOM 2752 O O . GLN A 1 361 ? -18.571 -10.566 9.155 1.00 95.81 361 GLN A O 1
ATOM 2757 N N . ARG A 1 362 ? -20.188 -9.802 7.777 1.00 95.88 362 ARG A N 1
ATOM 2758 C CA . ARG A 1 362 ? -19.294 -9.389 6.686 1.00 95.88 362 ARG A CA 1
ATOM 2759 C C . ARG A 1 362 ? -18.705 -7.994 6.903 1.00 95.88 362 ARG A C 1
ATOM 2761 O O . ARG A 1 362 ? -17.512 -7.821 6.699 1.00 95.88 362 ARG A O 1
ATOM 2768 N N . ALA A 1 363 ? -19.517 -7.030 7.333 1.00 96.00 363 ALA A N 1
ATOM 2769 C CA . ALA A 1 363 ? -19.105 -5.654 7.616 1.00 96.00 363 ALA A CA 1
ATOM 2770 C C . ALA A 1 363 ? -19.888 -5.106 8.816 1.00 96.00 363 ALA A C 1
ATOM 2772 O O . ALA A 1 363 ? -21.117 -5.041 8.785 1.00 96.00 363 ALA A O 1
ATOM 2773 N N . LYS A 1 364 ? -19.199 -4.705 9.888 1.00 95.62 364 LYS A N 1
ATOM 2774 C CA . LYS A 1 364 ? -19.842 -4.303 11.153 1.00 95.62 364 LYS A CA 1
ATOM 2775 C C . LYS A 1 364 ? -20.682 -3.038 10.990 1.00 95.62 364 LYS A C 1
ATOM 2777 O O . LYS A 1 364 ? -21.766 -2.926 11.561 1.00 95.62 364 LYS A O 1
ATOM 2782 N N . GLU A 1 365 ? -20.214 -2.131 10.145 1.00 96.00 365 GLU A N 1
ATOM 2783 C CA . GLU A 1 365 ? -20.842 -0.869 9.773 1.00 96.00 365 GLU A CA 1
ATOM 2784 C C . GLU A 1 365 ? -22.198 -1.075 9.095 1.00 96.00 365 GLU A C 1
ATOM 2786 O O . GLU A 1 365 ? -23.000 -0.144 9.070 1.00 96.00 365 GLU A O 1
ATOM 2791 N N . ALA A 1 366 ? -22.495 -2.280 8.589 1.00 97.50 366 ALA A N 1
ATOM 2792 C CA . ALA A 1 366 ? -23.790 -2.599 8.000 1.00 97.50 366 ALA A CA 1
ATOM 2793 C C . ALA A 1 366 ? -24.954 -2.399 8.985 1.00 97.50 366 ALA A C 1
ATOM 2795 O O . ALA A 1 366 ? -26.070 -2.107 8.554 1.00 97.50 366 ALA A O 1
ATOM 2796 N N . LEU A 1 367 ? -24.701 -2.498 10.299 1.00 97.94 367 LEU A N 1
ATOM 2797 C CA . LEU A 1 367 ? -25.721 -2.310 11.332 1.00 97.94 367 LEU A CA 1
ATOM 2798 C C . LEU A 1 367 ? -26.410 -0.939 11.240 1.00 97.94 367 LEU A C 1
ATOM 2800 O O . LEU A 1 367 ? -27.611 -0.861 11.479 1.00 97.94 367 LEU A O 1
ATOM 2804 N N . GLN A 1 368 ? -25.700 0.115 10.816 1.00 96.94 368 GLN A N 1
ATOM 2805 C CA . GLN A 1 368 ? -26.277 1.462 10.675 1.00 96.94 368 GLN A CA 1
ATOM 2806 C C . GLN A 1 368 ? -27.434 1.516 9.660 1.00 96.94 368 GLN A C 1
ATOM 2808 O O . GLN A 1 368 ? -28.280 2.406 9.715 1.00 96.94 368 GLN A O 1
ATOM 2813 N N . TYR A 1 369 ? -27.475 0.562 8.724 1.00 97.56 369 TYR A N 1
ATOM 2814 C CA . TYR A 1 369 ? -28.515 0.468 7.705 1.00 97.56 369 TYR A CA 1
ATOM 2815 C C . TYR A 1 369 ? -29.678 -0.437 8.121 1.00 97.56 369 TYR A C 1
ATOM 2817 O O . TYR A 1 369 ? -30.705 -0.435 7.444 1.00 97.56 369 TYR A O 1
ATOM 2825 N N . ALA A 1 370 ? -29.547 -1.211 9.201 1.00 98.06 370 ALA A N 1
ATOM 2826 C CA . ALA A 1 370 ? -30.611 -2.077 9.695 1.00 98.06 370 ALA A CA 1
ATOM 2827 C C . ALA A 1 370 ? -31.815 -1.260 10.203 1.00 98.06 370 ALA A C 1
ATOM 2829 O O . ALA A 1 370 ? -31.695 -0.064 10.482 1.00 98.06 370 ALA A O 1
ATOM 2830 N N . SER A 1 371 ? -32.984 -1.895 10.323 1.00 98.06 371 SER A N 1
ATOM 2831 C CA . SER A 1 371 ? -34.155 -1.250 10.926 1.00 98.06 371 SER A CA 1
ATOM 2832 C C . SER A 1 371 ? -33.896 -0.897 12.393 1.00 98.06 371 SER A C 1
ATOM 2834 O O . SER A 1 371 ? -33.027 -1.491 13.033 1.00 98.06 371 SER A O 1
ATOM 2836 N N . VAL A 1 372 ? -34.664 0.050 12.938 1.00 97.62 372 VAL A N 1
ATOM 2837 C CA . VAL A 1 372 ? -34.530 0.483 14.340 1.00 97.62 372 VAL A CA 1
ATOM 2838 C C . VAL A 1 372 ? -34.633 -0.713 15.289 1.00 97.62 372 VAL A C 1
ATOM 2840 O O . VAL A 1 372 ? -33.815 -0.856 16.190 1.00 97.62 372 VAL A O 1
ATOM 2843 N N . GLU A 1 373 ? -35.564 -1.634 15.030 1.00 97.31 373 GLU A N 1
ATOM 2844 C CA . GLU A 1 373 ? -35.751 -2.843 15.837 1.00 97.31 373 GLU A CA 1
ATOM 2845 C C . GLU A 1 373 ? -34.494 -3.723 15.866 1.00 97.31 373 GLU A C 1
ATOM 2847 O O . GLU A 1 373 ? -34.155 -4.265 16.911 1.00 97.31 373 GLU A O 1
ATOM 2852 N N . GLN A 1 374 ? -33.787 -3.846 14.738 1.00 97.75 374 GLN A N 1
ATOM 2853 C CA . GLN A 1 374 ? -32.564 -4.648 14.639 1.00 97.75 374 GLN A CA 1
ATOM 2854 C C . GLN A 1 374 ? -31.336 -3.914 15.194 1.00 97.75 374 GLN A C 1
ATOM 2856 O O . GLN A 1 374 ? -30.441 -4.555 15.738 1.00 97.75 374 GLN A O 1
ATOM 2861 N N . GLN A 1 375 ? -31.294 -2.580 15.109 1.00 98.00 375 GLN A N 1
ATOM 2862 C CA . GLN A 1 375 ? -30.273 -1.778 15.793 1.00 98.00 375 GLN A CA 1
ATOM 2863 C C . GLN A 1 375 ? -30.423 -1.837 17.320 1.00 98.00 375 GLN A C 1
ATOM 2865 O O . GLN A 1 375 ? -29.426 -1.748 18.029 1.00 98.00 375 GLN A O 1
ATOM 2870 N N . CYS A 1 376 ? -31.649 -2.009 17.823 1.00 97.44 376 CYS A N 1
ATOM 2871 C CA . CYS A 1 376 ? -31.953 -2.199 19.242 1.00 97.44 376 CYS A CA 1
ATOM 2872 C C . CYS A 1 376 ? -31.824 -3.658 19.725 1.00 97.44 376 CYS A C 1
ATOM 2874 O O . CYS A 1 376 ? -31.982 -3.899 20.919 1.00 97.44 376 CYS A O 1
ATOM 2876 N N . ASP A 1 377 ? -31.577 -4.633 18.842 1.00 97.19 377 ASP A N 1
ATOM 2877 C CA . ASP A 1 377 ? -31.410 -6.038 19.234 1.00 97.19 377 ASP A CA 1
ATOM 2878 C C . ASP A 1 377 ? -30.016 -6.253 19.836 1.00 97.19 377 ASP A C 1
ATOM 2880 O O . ASP A 1 377 ? -29.007 -6.296 19.127 1.00 97.19 377 ASP A O 1
ATOM 2884 N N . ASP A 1 378 ? -29.964 -6.444 21.153 1.00 95.50 378 ASP A N 1
ATOM 2885 C CA . ASP A 1 378 ? -28.736 -6.707 21.904 1.00 95.50 378 ASP A CA 1
ATOM 2886 C C . ASP A 1 378 ? -27.916 -7.875 21.345 1.00 95.50 378 ASP A C 1
ATOM 2888 O O . ASP A 1 378 ? -26.686 -7.827 21.368 1.00 95.50 378 ASP A O 1
ATOM 2892 N N . THR A 1 379 ? -28.563 -8.912 20.800 1.00 96.00 379 THR A N 1
ATOM 2893 C CA . THR A 1 379 ? -27.869 -10.078 20.229 1.00 96.00 379 THR A CA 1
ATOM 2894 C C . THR A 1 379 ? -27.082 -9.735 18.965 1.00 96.00 379 THR A C 1
ATOM 2896 O O . THR A 1 379 ? -26.197 -10.497 18.568 1.00 96.00 379 THR A O 1
ATOM 2899 N N . ILE A 1 380 ? -27.389 -8.598 18.335 1.00 97.06 380 ILE A N 1
ATOM 2900 C CA . ILE A 1 380 ? -26.718 -8.076 17.144 1.00 97.06 380 ILE A CA 1
ATOM 2901 C C . ILE A 1 380 ? -25.808 -6.910 17.527 1.00 97.06 380 ILE A C 1
ATOM 2903 O O . ILE A 1 380 ? -24.619 -6.924 17.212 1.00 97.06 380 ILE A O 1
ATOM 2907 N N . ALA A 1 381 ? -26.356 -5.904 18.205 1.00 97.56 381 ALA A N 1
ATOM 2908 C CA . ALA A 1 381 ? -25.701 -4.623 18.411 1.00 97.56 381 ALA A CA 1
ATOM 2909 C C . ALA A 1 381 ? -24.582 -4.673 19.456 1.00 97.56 381 ALA A C 1
ATOM 2911 O O . ALA A 1 381 ? -23.526 -4.087 19.216 1.00 97.56 381 ALA A O 1
ATOM 2912 N N . VAL A 1 382 ? -24.751 -5.403 20.569 1.00 97.31 382 VAL A N 1
ATOM 2913 C CA . VAL A 1 382 ? -23.716 -5.501 21.617 1.00 97.31 382 VAL A CA 1
ATOM 2914 C C . VAL A 1 382 ? -22.406 -6.076 21.057 1.00 97.31 382 VAL A C 1
ATOM 2916 O O . VAL A 1 382 ? -21.384 -5.397 21.175 1.00 97.31 382 VAL A O 1
ATOM 2919 N N . PRO A 1 383 ? -22.390 -7.237 20.363 1.00 96.75 383 PRO A N 1
ATOM 2920 C CA . PRO A 1 383 ? -21.165 -7.746 19.740 1.00 96.75 383 PRO A CA 1
ATOM 2921 C C . PRO A 1 383 ? -20.507 -6.763 18.760 1.00 96.75 383 PRO A C 1
ATOM 2923 O O . PRO A 1 383 ? -19.282 -6.730 18.649 1.00 96.75 383 PRO A O 1
ATOM 2926 N N . VAL A 1 384 ? -21.304 -5.961 18.045 1.00 96.88 384 VAL A N 1
ATOM 2927 C CA . VAL A 1 384 ? -20.807 -4.978 17.071 1.00 96.88 384 VAL A CA 1
ATOM 2928 C C . VAL A 1 384 ? -20.100 -3.821 17.756 1.00 96.88 384 VAL A C 1
ATOM 2930 O O . VAL A 1 384 ? -18.949 -3.542 17.425 1.00 96.88 384 VAL A O 1
ATOM 2933 N N . VAL A 1 385 ? -20.756 -3.169 18.717 1.00 96.12 385 VAL A N 1
ATOM 2934 C CA . VAL A 1 385 ? -20.195 -1.989 19.393 1.00 96.12 385 VAL A CA 1
ATOM 2935 C C . VAL A 1 385 ? -19.083 -2.353 20.374 1.00 96.12 385 VAL A C 1
ATOM 2937 O O . VAL A 1 385 ? -18.252 -1.512 20.687 1.00 96.12 385 VAL A O 1
ATOM 2940 N N . THR A 1 386 ? -19.019 -3.601 20.846 1.00 94.31 386 THR A N 1
ATOM 2941 C CA . THR A 1 386 ? -17.855 -4.087 21.599 1.00 94.31 386 THR A CA 1
ATOM 2942 C C . THR A 1 386 ? -16.631 -4.263 20.699 1.00 94.31 386 THR A C 1
ATOM 2944 O O . THR A 1 386 ? -15.529 -3.928 21.118 1.00 94.31 386 THR A O 1
ATOM 2947 N N . PHE A 1 387 ? -16.809 -4.758 19.468 1.00 92.19 387 PHE A N 1
ATOM 2948 C CA . PHE A 1 387 ? -15.706 -4.927 18.517 1.00 92.19 387 PHE A CA 1
ATOM 2949 C C . PHE A 1 387 ? -15.243 -3.594 17.911 1.00 92.19 387 PHE A C 1
ATOM 2951 O O . PHE A 1 387 ? -14.048 -3.331 17.839 1.00 92.19 387 PHE A O 1
ATOM 2958 N N . SER A 1 388 ? -16.185 -2.751 17.478 1.00 93.56 388 SER A N 1
ATOM 2959 C CA . SER A 1 388 ? -15.913 -1.438 16.884 1.00 93.56 388 SER A CA 1
ATOM 2960 C C . SER A 1 388 ? -16.813 -0.375 17.529 1.00 93.56 388 SER A C 1
ATOM 2962 O O . SER A 1 388 ? -17.927 -0.121 17.057 1.00 93.56 388 SER A O 1
ATOM 2964 N N . PRO A 1 389 ? -16.353 0.259 18.626 1.00 92.00 389 PRO A N 1
ATOM 2965 C CA . PRO A 1 389 ? -17.169 1.179 19.420 1.00 92.00 389 PRO A CA 1
ATOM 2966 C C . PRO A 1 389 ? -17.674 2.380 18.635 1.00 92.00 389 PRO A C 1
ATOM 2968 O O . PRO A 1 389 ? -18.787 2.832 18.877 1.00 92.00 389 PRO A O 1
ATOM 2971 N N . ILE A 1 390 ? -16.917 2.855 17.640 1.00 92.31 390 ILE A N 1
ATOM 2972 C CA . ILE A 1 390 ? -17.301 4.013 16.824 1.00 92.31 390 ILE A CA 1
ATOM 2973 C C . ILE A 1 390 ? -18.654 3.827 16.121 1.00 92.31 390 ILE A C 1
ATOM 2975 O O . ILE A 1 390 ? -19.371 4.806 15.925 1.00 92.31 390 ILE A O 1
ATOM 2979 N N . ILE A 1 391 ? -19.058 2.585 15.824 1.00 94.31 391 ILE A N 1
ATOM 2980 C CA . ILE A 1 391 ? -20.360 2.280 15.214 1.00 94.31 391 ILE A CA 1
ATOM 2981 C C . ILE A 1 391 ? -21.512 2.726 16.111 1.00 94.31 391 ILE A C 1
ATOM 2983 O O . ILE A 1 391 ? -22.545 3.134 15.592 1.00 94.31 391 ILE A O 1
ATOM 2987 N N . PHE A 1 392 ? -21.330 2.746 17.436 1.00 96.81 392 PHE A N 1
ATOM 2988 C CA . PHE A 1 392 ? -22.325 3.282 18.363 1.00 96.81 392 PHE A CA 1
ATOM 2989 C C . PHE A 1 392 ? -22.744 4.709 17.988 1.00 96.81 392 PHE A C 1
ATOM 2991 O O . PHE A 1 392 ? -23.927 5.019 18.053 1.00 96.81 392 PHE A O 1
ATOM 2998 N N . SER A 1 393 ? -21.811 5.552 17.521 1.00 94.94 393 SER A N 1
ATOM 2999 C CA . SER A 1 393 ? -22.108 6.925 17.076 1.00 94.94 393 SER A CA 1
ATOM 3000 C C . SER A 1 393 ? -22.958 7.002 15.800 1.00 94.94 393 SER A C 1
ATOM 3002 O O . SER A 1 393 ? -23.583 8.031 15.552 1.00 94.94 393 SER A O 1
ATOM 3004 N N . LEU A 1 394 ? -23.011 5.917 15.022 1.00 94.75 394 LEU A N 1
ATOM 3005 C CA . LEU A 1 394 ? -23.784 5.795 13.785 1.00 94.75 394 LEU A CA 1
ATOM 3006 C C . LEU A 1 394 ? -25.177 5.184 14.013 1.00 94.75 394 LEU A C 1
ATOM 3008 O O . LEU A 1 394 ? -25.986 5.16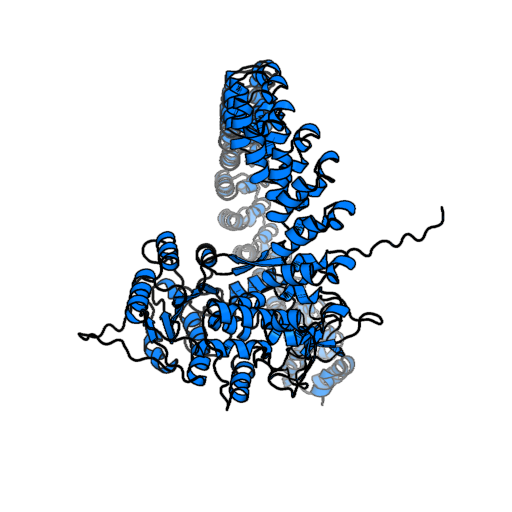1 13.087 1.00 94.75 394 LEU A O 1
ATOM 3012 N N . LEU A 1 395 ? -25.461 4.671 15.216 1.00 96.38 395 LEU A N 1
ATOM 3013 C CA . LEU A 1 395 ? -26.760 4.084 15.546 1.00 96.38 395 LEU A CA 1
ATOM 3014 C C . LEU A 1 395 ? -27.823 5.161 15.799 1.00 96.38 395 LEU A C 1
ATOM 3016 O O . LEU A 1 395 ? -27.526 6.275 16.259 1.00 96.38 395 LEU A O 1
ATOM 3020 N N . CYS A 1 396 ? -29.084 4.801 15.551 1.00 95.19 396 CYS A N 1
ATOM 3021 C CA . CYS A 1 396 ? -30.225 5.666 15.833 1.00 95.19 396 CYS A CA 1
ATOM 3022 C C . CYS A 1 396 ? -30.350 5.996 17.334 1.00 95.19 396 CYS A C 1
ATOM 3024 O O . CYS A 1 396 ? -29.777 5.323 18.200 1.00 95.19 396 CYS A O 1
ATOM 3026 N N . ASP A 1 397 ? -31.092 7.060 17.653 1.00 95.38 397 ASP A N 1
ATOM 3027 C CA . ASP A 1 397 ? -31.260 7.530 19.033 1.00 95.38 397 ASP A CA 1
ATOM 3028 C C . ASP A 1 397 ? -31.878 6.453 19.941 1.00 95.38 397 ASP A C 1
ATOM 3030 O O . ASP A 1 397 ? -31.483 6.321 21.101 1.00 95.38 397 ASP A O 1
ATOM 3034 N N . GLU A 1 398 ? -32.798 5.641 19.415 1.00 95.88 398 GLU A N 1
ATOM 3035 C CA . GLU A 1 398 ? -33.446 4.543 20.134 1.00 95.88 398 GLU A CA 1
ATOM 3036 C C . GLU A 1 398 ? -32.444 3.454 20.528 1.00 95.88 398 GLU A C 1
ATOM 3038 O O . GLU A 1 398 ? -32.424 3.031 21.683 1.00 95.88 398 GLU A O 1
ATOM 3043 N N . ALA A 1 399 ? -31.565 3.047 19.608 1.00 95.94 399 ALA A N 1
ATOM 3044 C CA . ALA A 1 399 ? -30.522 2.057 19.869 1.00 95.94 399 ALA A CA 1
ATOM 3045 C C . ALA A 1 399 ? -29.475 2.587 20.861 1.00 95.94 399 ALA A C 1
ATOM 3047 O O . ALA A 1 399 ? -29.093 1.887 21.799 1.00 95.94 399 ALA A O 1
ATOM 3048 N N . ARG A 1 400 ? -29.085 3.865 20.747 1.00 95.44 400 ARG A N 1
ATOM 3049 C CA . ARG A 1 400 ? -28.214 4.531 21.737 1.00 95.44 400 ARG A CA 1
ATOM 3050 C C . ARG A 1 400 ? -28.878 4.738 23.102 1.00 95.44 400 ARG A C 1
ATOM 3052 O O . ARG A 1 400 ? -28.191 5.016 24.088 1.00 95.44 400 ARG A O 1
ATOM 3059 N N . ALA A 1 401 ? -30.200 4.601 23.174 1.00 94.25 401 ALA A N 1
ATOM 3060 C CA . ALA A 1 401 ? -30.980 4.622 24.402 1.00 94.25 401 ALA A CA 1
ATOM 3061 C C . ALA A 1 401 ? -31.205 3.222 25.011 1.00 94.25 401 ALA A C 1
ATOM 3063 O O . ALA A 1 401 ? -31.855 3.134 26.058 1.00 94.25 401 ALA A O 1
ATOM 3064 N N . VAL A 1 402 ? -30.668 2.147 24.429 1.00 95.62 402 VAL A N 1
ATOM 3065 C CA . VAL A 1 402 ? -30.657 0.808 25.038 1.00 95.62 402 VAL A CA 1
ATOM 3066 C C . VAL A 1 402 ? -29.463 0.690 25.991 1.00 95.62 402 VAL A C 1
ATOM 3068 O O . VAL A 1 402 ? -28.325 0.972 25.617 1.00 95.62 402 VAL A O 1
ATOM 3071 N N . GLU A 1 403 ? -29.717 0.305 27.245 1.00 94.69 403 GLU A N 1
ATOM 3072 C CA . GLU A 1 403 ? -28.713 0.345 28.320 1.00 94.69 403 GLU A CA 1
ATOM 3073 C C . GLU A 1 403 ? -27.547 -0.616 28.076 1.00 94.69 403 GLU A C 1
ATOM 3075 O O . GLU A 1 403 ? -26.392 -0.220 28.193 1.00 94.69 403 GLU A O 1
ATOM 3080 N N . SER A 1 404 ? -27.839 -1.857 27.699 1.00 96.00 404 SER A N 1
ATOM 3081 C CA . SER A 1 404 ? -26.860 -2.900 27.375 1.00 96.00 404 SER A CA 1
ATOM 3082 C C . SER A 1 404 ? -25.944 -2.500 26.215 1.00 96.00 404 SER A C 1
ATOM 3084 O O . SER A 1 404 ? -24.728 -2.640 26.339 1.00 96.00 404 SER A O 1
ATOM 3086 N N . ILE A 1 405 ? -26.495 -1.941 25.131 1.00 97.06 405 ILE A N 1
ATOM 3087 C CA . ILE A 1 405 ? -25.730 -1.449 23.970 1.00 97.06 405 ILE A CA 1
ATOM 3088 C C . ILE A 1 405 ? -24.842 -0.265 24.365 1.00 97.06 405 ILE A C 1
ATOM 3090 O O . ILE A 1 405 ? -23.635 -0.279 24.110 1.00 97.06 405 ILE A O 1
ATOM 3094 N N . ALA A 1 406 ? -25.416 0.750 25.018 1.00 94.75 406 ALA A N 1
ATOM 3095 C CA . ALA A 1 406 ? -24.674 1.933 25.445 1.00 94.75 406 ALA A CA 1
ATOM 3096 C C . ALA A 1 406 ? -23.556 1.572 26.431 1.00 94.75 406 ALA A C 1
ATOM 3098 O O . ALA A 1 406 ? -22.431 2.058 26.306 1.00 94.75 406 ALA A O 1
ATOM 3099 N N . LEU A 1 407 ? -23.840 0.682 27.385 1.00 93.50 407 LEU A N 1
ATOM 3100 C CA . LEU A 1 407 ? -22.856 0.221 28.354 1.00 93.50 407 LEU A CA 1
ATOM 3101 C C . LEU A 1 407 ? -21.747 -0.586 27.675 1.00 93.50 407 LEU A C 1
ATOM 3103 O O . LEU A 1 407 ? -20.579 -0.382 27.993 1.00 93.50 407 LEU A O 1
ATOM 3107 N N . ALA A 1 408 ? -22.079 -1.468 26.729 1.00 95.50 408 ALA A N 1
ATOM 3108 C CA . ALA A 1 408 ? -21.090 -2.224 25.965 1.00 95.50 408 ALA A CA 1
ATOM 3109 C C . ALA A 1 408 ? -20.143 -1.304 25.176 1.00 95.50 408 ALA A C 1
ATOM 3111 O O . ALA A 1 408 ? -18.929 -1.501 25.219 1.00 95.50 408 ALA A O 1
ATOM 3112 N N . ALA A 1 409 ? -20.677 -0.265 24.524 1.00 94.06 409 ALA A N 1
ATOM 3113 C CA . ALA A 1 409 ? -19.882 0.723 23.796 1.00 94.06 409 ALA A CA 1
ATOM 3114 C C . ALA A 1 409 ? -18.964 1.532 24.731 1.00 94.06 409 ALA A C 1
ATOM 3116 O O . ALA A 1 409 ? -17.769 1.660 24.468 1.00 94.06 409 ALA A O 1
ATOM 3117 N N . CYS A 1 410 ? -19.492 2.034 25.854 1.00 90.62 410 CYS A N 1
ATOM 3118 C CA . CYS A 1 410 ? -18.712 2.786 26.843 1.00 90.62 410 CYS A CA 1
ATOM 3119 C C . CYS A 1 410 ? -17.646 1.935 27.539 1.00 90.62 410 CYS A C 1
ATOM 3121 O O . CYS A 1 410 ? -16.567 2.446 27.840 1.00 90.62 410 CYS A O 1
ATOM 3123 N N . LYS A 1 411 ? -17.923 0.647 27.779 1.00 89.94 411 LYS A N 1
ATOM 3124 C CA . LYS A 1 411 ? -16.944 -0.280 28.352 1.00 89.94 411 LYS A CA 1
ATOM 3125 C C . LYS A 1 411 ? -15.794 -0.578 27.396 1.00 89.94 411 LYS A C 1
ATOM 3127 O O . LYS A 1 411 ? -14.675 -0.761 27.864 1.00 89.94 411 LYS A O 1
ATOM 3132 N N . ALA A 1 412 ? -16.076 -0.622 26.095 1.00 87.25 412 ALA A N 1
ATOM 3133 C CA . ALA A 1 412 ? -15.073 -0.841 25.062 1.00 87.25 412 ALA A CA 1
ATOM 3134 C C . ALA A 1 412 ? -14.242 0.424 24.775 1.00 87.25 412 ALA A C 1
ATOM 3136 O O . ALA A 1 412 ? -13.038 0.320 24.554 1.00 87.25 412 ALA A O 1
ATOM 3137 N N . HIS A 1 413 ? -14.852 1.618 24.807 1.00 86.38 413 HIS A N 1
ATOM 3138 C CA . HIS A 1 413 ? -14.129 2.882 24.644 1.00 86.38 413 HIS A CA 1
ATOM 3139 C C . HIS A 1 413 ? -14.841 4.080 25.300 1.00 86.38 413 HIS A C 1
ATOM 3141 O O . HIS A 1 413 ? -15.983 4.416 24.981 1.00 86.38 413 HIS A O 1
ATOM 3147 N N . GLY A 1 414 ? -14.135 4.815 26.163 1.00 79.44 414 GLY A N 1
ATOM 3148 C CA . GLY A 1 414 ? -14.702 5.887 26.994 1.00 79.44 414 GLY A CA 1
ATOM 3149 C C . GLY A 1 414 ? -15.173 7.133 26.242 1.00 79.44 414 GLY A C 1
ATOM 3150 O O . GLY A 1 414 ? -15.999 7.883 26.763 1.00 79.44 414 GLY A O 1
ATOM 3151 N N . SER A 1 415 ? -14.715 7.359 25.005 1.00 84.38 415 SER A N 1
ATOM 3152 C CA . SER A 1 415 ? -15.242 8.451 24.166 1.00 84.38 415 SER A CA 1
ATOM 3153 C C . SER A 1 415 ? -16.703 8.228 23.757 1.00 84.38 415 SER A C 1
ATOM 3155 O O . SER A 1 415 ? -17.405 9.193 23.449 1.00 84.38 415 SER A O 1
ATOM 3157 N N . MET A 1 416 ? -17.203 6.985 23.822 1.00 88.88 416 MET A N 1
ATOM 3158 C CA . MET A 1 416 ? -18.595 6.670 23.484 1.00 88.88 416 MET A CA 1
ATOM 3159 C C . MET A 1 416 ? -19.599 7.317 24.434 1.00 88.88 416 MET A C 1
ATOM 3161 O O . MET A 1 416 ? -20.747 7.539 24.051 1.00 88.88 416 MET A O 1
ATOM 3165 N N . PHE A 1 417 ? -19.153 7.727 25.627 1.00 86.25 417 PHE A N 1
ATOM 3166 C CA . PHE A 1 417 ? -19.984 8.463 26.575 1.00 86.25 417 PHE A CA 1
ATOM 3167 C C . PHE A 1 417 ? -20.549 9.766 25.978 1.00 86.25 417 PHE A C 1
ATOM 3169 O O . PHE A 1 417 ? -21.651 10.177 26.329 1.00 86.25 417 PHE A O 1
ATOM 3176 N N . MET A 1 418 ? -19.858 10.394 25.017 1.00 84.69 418 MET A N 1
ATOM 3177 C CA . MET A 1 418 ? -20.361 11.598 24.336 1.00 84.69 418 MET A CA 1
ATOM 3178 C C . MET A 1 418 ? -21.657 11.345 23.548 1.00 84.69 418 MET A C 1
ATOM 3180 O O . MET A 1 418 ? -22.478 12.254 23.396 1.00 84.69 418 MET A O 1
ATOM 3184 N N . TYR A 1 419 ? -21.864 10.109 23.087 1.00 88.94 419 TYR A N 1
ATOM 3185 C CA . TYR A 1 419 ? -22.973 9.725 22.214 1.00 88.94 419 TYR A CA 1
ATOM 3186 C C . TYR A 1 419 ? -24.151 9.085 22.961 1.00 88.94 419 TYR A C 1
ATOM 3188 O O . TYR A 1 419 ? -25.209 8.901 22.359 1.00 88.94 419 TYR A O 1
ATOM 3196 N N . ILE A 1 420 ? -24.021 8.775 24.260 1.00 89.06 420 ILE A N 1
ATOM 3197 C CA . ILE A 1 420 ? -25.104 8.124 25.013 1.00 89.06 420 ILE A CA 1
ATOM 3198 C C . ILE A 1 420 ? -26.320 9.042 25.175 1.00 89.06 420 ILE A C 1
ATOM 3200 O O . ILE A 1 420 ? -26.197 10.272 25.311 1.00 89.06 420 ILE A O 1
ATOM 3204 N N . ALA A 1 421 ? -27.496 8.416 25.236 1.00 89.75 421 ALA A N 1
ATOM 3205 C CA . ALA A 1 421 ? -28.757 9.091 25.503 1.00 89.75 421 ALA A CA 1
ATOM 3206 C C . ALA A 1 421 ? -28.728 9.856 26.839 1.00 89.75 421 ALA A C 1
ATOM 3208 O O . ALA A 1 421 ? -28.156 9.402 27.834 1.00 89.75 421 ALA A O 1
ATOM 3209 N N . SER A 1 422 ? -29.394 11.015 26.878 1.00 87.06 422 SER A N 1
ATOM 3210 C CA . SER A 1 422 ? -29.409 11.923 28.037 1.00 87.06 422 SER A CA 1
ATOM 3211 C C . SER A 1 422 ? -29.819 11.236 29.343 1.00 87.06 422 SER A C 1
ATOM 3213 O O . SER A 1 422 ? -29.238 11.529 30.386 1.00 87.06 422 SER A O 1
ATOM 3215 N N . LYS A 1 423 ? -30.741 10.266 29.277 1.00 87.88 423 LYS A N 1
ATOM 3216 C CA . LYS A 1 423 ? -31.233 9.502 30.432 1.00 87.88 423 LYS A CA 1
ATOM 3217 C C . LYS A 1 423 ? -30.156 8.707 31.181 1.00 87.88 423 LYS A C 1
ATOM 3219 O O . LYS A 1 423 ? -30.342 8.454 32.361 1.00 87.88 423 LYS A O 1
ATOM 3224 N N . PHE A 1 424 ? -29.047 8.330 30.535 1.00 89.38 424 PHE A N 1
ATOM 3225 C CA . PHE A 1 424 ? -27.959 7.567 31.171 1.00 89.38 424 PHE A CA 1
ATOM 3226 C C . PHE A 1 424 ? -26.859 8.452 31.755 1.00 89.38 424 PHE A C 1
ATOM 3228 O O . PHE A 1 424 ? -26.128 8.033 32.649 1.00 89.38 424 PHE A O 1
ATOM 3235 N N . ARG A 1 425 ? -26.753 9.701 31.288 1.00 85.31 425 ARG A N 1
ATOM 3236 C CA . ARG A 1 425 ? -25.671 10.626 31.658 1.00 85.31 425 ARG A CA 1
ATOM 3237 C C . ARG A 1 425 ? -25.627 10.935 33.158 1.00 85.31 425 ARG A C 1
ATOM 3239 O O . ARG A 1 425 ? -24.575 11.287 33.681 1.00 85.31 425 ARG A O 1
ATOM 3246 N N . THR A 1 426 ? -26.761 10.800 33.841 1.00 86.50 426 THR A N 1
ATOM 3247 C CA . THR A 1 426 ? -26.930 11.053 35.278 1.00 86.50 426 THR A CA 1
ATOM 3248 C C . THR A 1 426 ? -27.235 9.789 36.086 1.00 86.50 426 THR A C 1
ATOM 3250 O O . THR A 1 426 ? -27.596 9.897 37.256 1.00 86.50 426 THR A O 1
ATOM 3253 N N . VAL A 1 427 ? -27.047 8.592 35.521 1.00 92.50 427 VAL A N 1
ATOM 3254 C CA . VAL A 1 427 ? -27.220 7.325 36.249 1.00 92.50 427 VAL A CA 1
ATOM 3255 C C . VAL A 1 427 ? -25.885 6.886 36.847 1.00 92.50 427 VAL A C 1
ATOM 3257 O O . VAL A 1 427 ? -24.961 6.519 36.125 1.00 92.50 427 VAL A O 1
ATOM 3260 N N . GLU A 1 428 ? -25.781 6.905 38.179 1.00 92.62 428 GLU A N 1
ATOM 3261 C CA . GLU A 1 428 ? -24.537 6.571 38.889 1.00 92.62 428 GLU A CA 1
ATOM 3262 C C . GLU A 1 428 ? -24.059 5.149 38.574 1.00 92.62 428 GLU A C 1
ATOM 3264 O O . GLU A 1 428 ? -22.901 4.963 38.214 1.00 92.62 428 GLU A O 1
ATOM 3269 N N . ALA A 1 429 ? -24.953 4.156 38.626 1.00 91.81 429 ALA A N 1
ATOM 3270 C CA . ALA A 1 429 ? -24.612 2.763 38.330 1.00 91.81 429 ALA A CA 1
ATOM 3271 C C . ALA A 1 429 ? -24.015 2.585 36.920 1.00 91.81 429 ALA A C 1
ATOM 3273 O O . ALA A 1 429 ? -23.062 1.825 36.742 1.00 91.81 429 ALA A O 1
ATOM 3274 N N . PHE A 1 430 ? -24.519 3.335 35.934 1.00 92.19 430 PHE A N 1
ATOM 3275 C CA . PHE A 1 430 ? -24.026 3.313 34.557 1.00 92.19 430 PHE A CA 1
ATOM 3276 C C . PHE A 1 430 ? -22.622 3.925 34.447 1.00 92.19 430 PHE A C 1
ATOM 3278 O O . PHE A 1 430 ? -21.726 3.350 33.820 1.00 92.19 430 PHE A O 1
ATOM 3285 N N . ALA A 1 431 ? -22.409 5.077 35.095 1.00 90.00 431 ALA A N 1
ATOM 3286 C CA . ALA A 1 431 ? -21.104 5.729 35.155 1.00 90.00 431 ALA A CA 1
ATOM 3287 C C . ALA A 1 431 ? -20.068 4.833 35.854 1.00 90.00 431 ALA A C 1
ATOM 3289 O O . ALA A 1 431 ? -18.980 4.630 35.320 1.00 90.00 431 ALA A O 1
ATOM 3290 N N . LEU A 1 432 ? -20.425 4.226 36.992 1.00 92.31 432 LEU A N 1
ATOM 3291 C CA . LEU A 1 432 ? -19.574 3.277 37.716 1.00 92.31 432 LEU A CA 1
ATOM 3292 C C . LEU A 1 432 ? -19.183 2.085 36.838 1.00 92.31 432 LEU A C 1
ATOM 3294 O O . LEU A 1 432 ? -18.001 1.770 36.727 1.00 92.31 432 LEU A O 1
ATOM 3298 N N . ALA A 1 433 ? -20.156 1.455 36.176 1.00 89.88 433 ALA A N 1
ATOM 3299 C CA . ALA A 1 433 ? -19.913 0.288 35.334 1.00 89.88 433 ALA A CA 1
ATOM 3300 C C . ALA A 1 433 ? -19.030 0.596 34.111 1.00 89.88 433 ALA A C 1
ATOM 3302 O O . ALA A 1 433 ? -18.293 -0.285 33.672 1.00 89.88 433 ALA A O 1
ATOM 3303 N N . SER A 1 434 ? -19.086 1.823 33.582 1.00 87.38 434 SER A N 1
ATOM 3304 C CA . SER A 1 434 ? -18.233 2.278 32.474 1.00 87.38 434 SER A CA 1
ATOM 3305 C C . SER A 1 434 ? -16.814 2.621 32.943 1.00 87.38 434 SER A C 1
ATOM 3307 O O . SER A 1 434 ? -15.833 2.189 32.343 1.00 87.38 434 SER A O 1
ATOM 3309 N N . MET A 1 435 ? -16.684 3.367 34.046 1.00 90.38 435 MET A N 1
ATOM 3310 C CA . MET A 1 435 ? -15.379 3.772 34.592 1.00 90.38 435 MET A CA 1
ATOM 3311 C C . MET A 1 435 ? -14.598 2.601 35.188 1.00 90.38 435 MET A C 1
ATOM 3313 O O . MET A 1 435 ? -13.371 2.641 35.225 1.00 90.38 435 MET A O 1
ATOM 3317 N N . ALA A 1 436 ? -15.296 1.545 35.612 1.00 89.25 436 ALA A N 1
ATOM 3318 C CA . ALA A 1 436 ? -14.675 0.314 36.078 1.00 89.25 436 ALA A CA 1
ATOM 3319 C C . ALA A 1 436 ? -13.831 -0.388 34.994 1.00 89.25 436 ALA A C 1
ATOM 3321 O O . ALA A 1 436 ? -12.907 -1.121 35.335 1.00 89.25 436 ALA A O 1
ATOM 3322 N N . THR A 1 437 ? -14.135 -0.183 33.707 1.00 86.81 437 THR A N 1
ATOM 3323 C CA . THR A 1 437 ? -13.407 -0.808 32.588 1.00 86.81 437 THR A CA 1
ATOM 3324 C C . THR A 1 437 ? -12.586 0.191 31.779 1.00 86.81 437 THR A C 1
ATOM 3326 O O . THR A 1 437 ? -11.492 -0.153 31.345 1.00 86.81 437 THR A O 1
ATOM 3329 N N . TYR A 1 438 ? -13.082 1.417 31.579 1.00 84.00 438 TYR A N 1
ATOM 3330 C CA . TYR A 1 438 ? -12.423 2.430 30.749 1.00 84.00 438 TYR A CA 1
ATOM 3331 C C . TYR A 1 438 ? -12.387 3.802 31.454 1.00 84.00 438 TYR A C 1
ATOM 3333 O O . TYR A 1 438 ? -13.182 4.700 31.155 1.00 84.00 438 TYR A O 1
ATOM 3341 N N . PRO A 1 439 ? -11.473 3.989 32.422 1.00 84.69 439 PRO A N 1
ATOM 3342 C CA . PRO A 1 439 ? -11.462 5.159 33.303 1.00 84.69 439 PRO A CA 1
ATOM 3343 C C . PRO A 1 439 ? -11.087 6.476 32.600 1.00 84.69 439 PRO A C 1
ATOM 3345 O O . PRO A 1 439 ? -11.512 7.536 33.047 1.00 84.69 439 PRO A O 1
ATOM 3348 N N . SER A 1 440 ? -10.386 6.446 31.461 1.00 81.88 440 SER A N 1
ATOM 3349 C CA . SER A 1 440 ? -10.058 7.662 30.690 1.00 81.88 440 SER A CA 1
ATOM 3350 C C . SER A 1 440 ? -11.271 8.330 30.030 1.00 81.88 440 SER A C 1
ATOM 3352 O O . SER A 1 440 ? -11.184 9.463 29.559 1.00 81.88 440 SER A O 1
ATOM 3354 N N . GLY A 1 441 ? -12.440 7.677 30.050 1.00 78.44 441 GLY A N 1
ATOM 3355 C CA . GLY A 1 441 ? -13.715 8.295 29.684 1.00 78.44 441 GLY A CA 1
ATOM 3356 C C . GLY A 1 441 ? -14.261 9.279 30.727 1.00 78.44 441 GLY A C 1
ATOM 3357 O O . GLY A 1 441 ? -15.257 9.946 30.451 1.00 78.44 441 GLY A O 1
ATOM 3358 N N . TYR A 1 442 ? -13.636 9.394 31.903 1.00 87.12 442 TYR A N 1
ATOM 3359 C CA . TYR A 1 442 ? -14.108 10.220 33.017 1.00 87.12 442 TYR A CA 1
ATOM 3360 C C . TYR A 1 442 ? -14.310 11.697 32.644 1.00 87.12 442 TYR A C 1
ATOM 3362 O O . TYR A 1 442 ? -15.301 12.313 33.040 1.00 87.12 442 TYR A O 1
ATOM 3370 N N . SER A 1 443 ? -13.421 12.256 31.821 1.00 86.12 443 SER A N 1
ATOM 3371 C CA . SER A 1 443 ? -13.514 13.640 31.334 1.00 86.12 443 SER A CA 1
ATOM 3372 C C . SER A 1 443 ? -14.751 13.901 30.461 1.00 86.12 443 SER A C 1
ATOM 3374 O O . SER A 1 443 ? -15.202 15.043 30.376 1.00 86.12 443 SER A O 1
ATOM 3376 N N . ASN A 1 444 ? -15.343 12.855 29.874 1.00 84.31 444 ASN A N 1
ATOM 3377 C CA . ASN A 1 444 ? -16.558 12.940 29.059 1.00 84.31 444 ASN A CA 1
ATOM 3378 C C . ASN A 1 444 ? -17.850 12.827 29.888 1.00 84.31 444 ASN A C 1
ATOM 3380 O O . ASN A 1 444 ? -18.944 13.013 29.350 1.00 84.31 444 ASN A O 1
ATOM 3384 N N . LEU A 1 445 ? -17.756 12.516 31.187 1.00 86.12 445 LEU A N 1
ATOM 3385 C CA . LEU A 1 445 ? -18.912 12.486 32.082 1.00 86.12 445 LEU A CA 1
ATOM 3386 C C . LEU A 1 445 ? -19.446 13.910 32.325 1.00 86.12 445 LEU A C 1
ATOM 3388 O O . LEU A 1 445 ? -18.660 14.853 32.396 1.00 86.12 445 LEU A O 1
ATOM 3392 N N . PRO A 1 446 ? -20.759 14.108 32.539 1.00 87.94 446 PRO A N 1
ATOM 3393 C CA . PRO A 1 446 ? -21.290 15.393 32.974 1.00 87.94 446 PRO A CA 1
ATOM 3394 C C . PRO A 1 446 ? -20.706 15.816 34.318 1.00 87.94 446 PRO A C 1
ATOM 3396 O O . PRO A 1 446 ? -20.415 14.977 35.172 1.00 87.94 446 PRO A O 1
ATOM 3399 N N . THR A 1 447 ? -20.663 17.124 34.566 1.00 89.12 447 THR A N 1
ATOM 3400 C CA . THR A 1 447 ? -20.135 17.711 35.808 1.00 89.12 447 THR A CA 1
ATOM 3401 C C . THR A 1 447 ? -20.744 17.100 37.074 1.00 89.12 447 THR A C 1
ATOM 3403 O O . THR A 1 447 ? -20.046 16.934 38.068 1.00 89.12 447 THR A O 1
ATOM 3406 N N . VAL A 1 448 ? -22.032 16.731 37.045 1.00 90.69 448 VAL A N 1
ATOM 3407 C CA . VAL A 1 448 ? -22.713 16.068 38.173 1.00 90.69 448 VAL A CA 1
ATOM 3408 C C . VAL A 1 448 ? -22.060 14.721 38.510 1.00 90.69 448 VAL A C 1
ATOM 3410 O O . VAL A 1 448 ? -21.866 14.418 39.682 1.00 90.69 448 VAL A O 1
ATOM 3413 N N . MET A 1 449 ? -21.663 13.943 37.498 1.00 92.31 449 MET A N 1
ATOM 3414 C CA . MET A 1 449 ? -21.001 12.646 37.676 1.00 92.31 449 MET A CA 1
ATOM 3415 C C . MET A 1 449 ? -19.511 12.768 37.966 1.00 92.31 449 MET A C 1
ATOM 3417 O O . MET A 1 449 ? -19.001 12.031 38.804 1.00 92.31 449 MET A O 1
ATOM 3421 N N . GLN A 1 450 ? -18.832 13.753 37.379 1.00 91.75 450 GLN A N 1
ATOM 3422 C CA . GLN A 1 450 ? -17.465 14.108 37.780 1.00 91.75 450 GLN A CA 1
ATOM 3423 C C . GLN A 1 450 ? -17.399 14.569 39.248 1.00 91.75 450 GLN A C 1
ATOM 3425 O O . GLN A 1 450 ? -16.365 14.480 39.902 1.00 91.75 450 GLN A O 1
ATOM 3430 N N . ARG A 1 451 ? -18.515 15.060 39.799 1.00 93.25 451 ARG A N 1
ATOM 3431 C CA . ARG A 1 451 ? -18.640 15.412 41.217 1.00 93.25 451 ARG A CA 1
ATOM 3432 C C . ARG A 1 451 ? -19.203 14.301 42.101 1.00 93.25 451 ARG A C 1
ATOM 3434 O O . ARG A 1 451 ? -19.340 14.502 43.306 1.00 93.25 451 ARG A O 1
ATOM 3441 N N . ASN A 1 452 ? -19.514 13.131 41.549 1.00 94.88 452 ASN A N 1
ATOM 3442 C CA . ASN A 1 452 ? -19.967 11.997 42.342 1.00 94.88 452 ASN A CA 1
ATOM 3443 C C . ASN A 1 452 ? -18.757 11.267 42.946 1.00 94.88 452 ASN A C 1
ATOM 3445 O O . ASN A 1 452 ? -17.911 10.726 42.233 1.00 94.88 452 ASN A O 1
ATOM 3449 N N . ARG A 1 453 ? -18.695 11.218 44.281 1.00 94.75 453 ARG A N 1
ATOM 3450 C CA . ARG A 1 453 ? -17.568 10.631 45.017 1.00 94.75 453 ARG A CA 1
ATOM 3451 C C . ARG A 1 453 ? -17.302 9.168 44.648 1.00 94.75 453 ARG A C 1
ATOM 3453 O O . ARG A 1 453 ? -16.140 8.784 44.546 1.00 94.75 453 ARG A O 1
ATOM 3460 N N . ASN A 1 454 ? -18.343 8.361 44.449 1.00 95.69 454 ASN A N 1
ATOM 3461 C CA . ASN A 1 454 ? -18.197 6.940 44.122 1.00 95.69 454 ASN A CA 1
ATOM 3462 C C . ASN A 1 454 ? -17.643 6.750 42.708 1.00 95.69 454 ASN A C 1
ATOM 3464 O O . ASN A 1 454 ? -16.797 5.881 42.490 1.00 95.69 454 ASN A O 1
ATOM 3468 N N . VAL A 1 455 ? -18.071 7.591 41.762 1.00 94.50 455 VAL A N 1
ATOM 3469 C CA . VAL A 1 455 ? -17.565 7.591 40.382 1.00 94.50 455 VAL A CA 1
ATOM 3470 C C . VAL A 1 455 ? -16.091 7.976 40.355 1.00 94.50 455 VAL A C 1
ATOM 3472 O O . VAL A 1 455 ? -15.290 7.252 39.765 1.00 94.50 455 VAL A O 1
ATOM 3475 N N . VAL A 1 456 ? -15.708 9.050 41.052 1.00 94.69 456 VAL A N 1
ATOM 3476 C CA . VAL A 1 456 ? -14.301 9.463 41.180 1.00 94.69 456 VAL A CA 1
ATOM 3477 C C . VAL A 1 456 ? -13.474 8.349 41.810 1.00 94.69 456 VAL A C 1
ATOM 3479 O O . VAL A 1 456 ? -12.455 7.956 41.251 1.00 94.69 456 VAL A O 1
ATOM 3482 N N . LEU A 1 457 ? -13.932 7.800 42.939 1.00 94.81 457 LEU A N 1
ATOM 3483 C CA . LEU A 1 457 ? -13.231 6.734 43.649 1.00 94.81 457 LEU A CA 1
ATOM 3484 C C . LEU A 1 457 ? -13.030 5.501 42.760 1.00 94.81 457 LEU A C 1
ATOM 3486 O O . LEU A 1 457 ? -11.921 4.978 42.703 1.00 94.81 457 LEU A O 1
ATOM 3490 N N . THR A 1 458 ? -14.063 5.068 42.035 1.00 94.31 458 THR A N 1
ATOM 3491 C CA . THR A 1 458 ? -13.985 3.933 41.100 1.00 94.31 458 THR A CA 1
ATOM 3492 C C . THR A 1 458 ? -12.990 4.215 39.981 1.00 94.31 458 THR A C 1
ATOM 3494 O O . THR A 1 458 ? -12.086 3.416 39.754 1.00 94.31 458 THR A O 1
ATOM 3497 N N . THR A 1 459 ? -13.092 5.388 39.352 1.00 91.69 459 THR A N 1
ATOM 3498 C CA . THR A 1 459 ? -12.213 5.813 38.253 1.00 91.69 459 THR A CA 1
ATOM 3499 C C . THR A 1 459 ? -10.745 5.785 38.678 1.00 91.69 459 THR A C 1
ATOM 3501 O O . THR A 1 459 ? -9.926 5.139 38.025 1.00 91.69 459 THR A O 1
ATOM 3504 N N . VAL A 1 460 ? -10.407 6.423 39.805 1.00 91.62 460 VAL A N 1
ATOM 3505 C CA . VAL A 1 460 ? -9.010 6.501 40.261 1.00 91.62 460 VAL A CA 1
ATOM 3506 C C . VAL A 1 460 ? -8.491 5.179 40.825 1.00 91.62 460 VAL A C 1
ATOM 3508 O O . VAL A 1 460 ? -7.290 4.932 40.792 1.00 91.62 460 VAL A O 1
ATOM 3511 N N . THR A 1 461 ? -9.372 4.312 41.330 1.00 92.44 461 THR A N 1
ATOM 3512 C CA . THR A 1 461 ? -8.981 2.970 41.794 1.00 92.44 461 THR A CA 1
ATOM 3513 C C . THR A 1 461 ? -8.567 2.083 40.621 1.00 92.44 461 THR A C 1
ATOM 3515 O O . THR A 1 461 ? -7.628 1.295 40.752 1.00 92.44 461 THR A O 1
ATOM 3518 N N . VAL A 1 462 ? -9.232 2.223 39.469 1.00 85.25 462 VAL A N 1
ATOM 3519 C CA . VAL A 1 462 ? -8.876 1.502 38.237 1.00 85.25 462 VAL A CA 1
ATOM 3520 C C . VAL A 1 462 ? -7.669 2.143 37.553 1.00 85.25 462 VAL A C 1
ATOM 3522 O O . VAL A 1 462 ? -6.736 1.433 37.189 1.00 85.25 462 VAL A O 1
ATOM 3525 N N . SER A 1 463 ? -7.642 3.473 37.429 1.00 85.56 463 SER A N 1
ATOM 3526 C CA . SER A 1 463 ? -6.510 4.220 36.874 1.00 85.56 463 SER A CA 1
ATOM 3527 C C . SER A 1 463 ? -6.195 5.448 37.719 1.00 85.56 463 SER A C 1
ATOM 3529 O O . SER A 1 463 ? -6.821 6.501 37.596 1.00 85.56 463 SER A O 1
ATOM 3531 N N . GLY A 1 464 ? -5.160 5.348 38.556 1.00 80.62 464 GLY A N 1
ATOM 3532 C CA . GLY A 1 464 ? -4.783 6.446 39.452 1.00 80.62 464 GLY A CA 1
ATOM 3533 C C . GLY A 1 464 ? -4.384 7.740 38.731 1.00 80.62 464 GLY A C 1
ATOM 3534 O O . GLY A 1 464 ? -4.435 8.810 39.335 1.00 80.62 464 GLY A O 1
ATOM 3535 N N . ILE A 1 465 ? -4.022 7.682 37.441 1.00 78.62 465 ILE A N 1
ATOM 3536 C CA . ILE A 1 465 ? -3.647 8.876 36.670 1.00 78.62 465 ILE A CA 1
ATOM 3537 C C . ILE A 1 465 ? -4.840 9.817 36.439 1.00 78.62 465 ILE A C 1
ATOM 3539 O O . ILE A 1 465 ? -4.639 11.028 36.371 1.00 78.62 465 ILE A O 1
ATOM 3543 N N . GLU A 1 466 ? -6.071 9.290 36.434 1.00 85.06 466 GLU A N 1
ATOM 3544 C CA . GLU A 1 466 ? -7.311 10.064 36.255 1.00 85.06 466 GLU A CA 1
ATOM 3545 C C . GLU A 1 466 ? -7.593 11.038 37.401 1.00 85.06 466 GLU A C 1
ATOM 3547 O O . GLU A 1 466 ? -8.422 11.939 37.272 1.00 85.06 466 GLU A O 1
ATOM 3552 N N . LEU A 1 467 ? -6.841 10.945 38.504 1.00 87.44 467 LEU A N 1
ATOM 3553 C CA . LEU A 1 467 ? -6.867 11.953 39.559 1.00 87.44 467 LEU A CA 1
ATOM 3554 C C . LEU A 1 467 ? -6.555 13.363 39.017 1.00 87.44 467 LEU A C 1
ATOM 3556 O O . LEU A 1 467 ? -7.022 14.342 39.593 1.00 87.44 467 LEU A O 1
ATOM 3560 N N . VAL A 1 468 ? -5.822 13.484 37.899 1.00 85.75 468 VAL A N 1
ATOM 3561 C CA . VAL A 1 468 ? -5.582 14.767 37.210 1.00 85.75 468 VAL A CA 1
ATOM 3562 C C . VAL A 1 468 ? -6.873 15.459 36.771 1.00 85.75 468 VAL A C 1
ATOM 3564 O O . VAL A 1 468 ? -6.966 16.684 36.850 1.00 85.75 468 VAL A O 1
ATOM 3567 N N . ASN A 1 469 ? -7.868 14.676 36.354 1.00 85.44 469 ASN A N 1
ATOM 3568 C CA . ASN A 1 469 ? -9.152 15.159 35.860 1.00 85.44 469 ASN A CA 1
ATOM 3569 C C . ASN A 1 469 ? -10.160 15.363 37.003 1.00 85.44 469 ASN A C 1
ATOM 3571 O O . ASN A 1 469 ? -11.203 15.987 36.807 1.00 85.44 469 ASN A O 1
ATOM 3575 N N . ALA A 1 470 ? -9.864 14.872 38.211 1.00 88.00 470 ALA A N 1
ATOM 3576 C CA . ALA A 1 470 ? -10.755 14.996 39.354 1.00 88.00 470 ALA A CA 1
ATOM 3577 C C . ALA A 1 470 ? -10.870 16.460 39.847 1.00 88.00 470 ALA A C 1
ATOM 3579 O O . ALA A 1 470 ? -9.860 17.178 39.949 1.00 88.00 470 ALA A O 1
ATOM 3580 N N . PRO A 1 471 ? -12.085 16.913 40.221 1.00 90.88 471 PRO A N 1
ATOM 3581 C CA . PRO A 1 471 ? -12.291 18.197 40.878 1.00 90.88 471 PRO A CA 1
ATOM 3582 C C . PRO A 1 471 ? -11.372 18.410 42.089 1.00 90.88 471 PRO A C 1
ATOM 3584 O O . PRO A 1 471 ? -10.949 17.466 42.762 1.00 90.88 471 PRO A O 1
ATOM 3587 N N . SER A 1 472 ? -11.047 19.674 42.370 1.00 90.00 472 SER A N 1
ATOM 3588 C CA . SER A 1 472 ? -10.063 20.045 43.399 1.00 90.00 472 SER A CA 1
ATOM 3589 C C . SER A 1 472 ? -10.391 19.496 44.792 1.00 90.00 472 SER A C 1
ATOM 3591 O O . SER A 1 472 ? -9.489 19.127 45.539 1.00 90.00 472 SER A O 1
ATOM 3593 N N . GLU A 1 473 ? -11.678 19.389 45.122 1.00 92.31 473 GLU A N 1
ATOM 3594 C CA . GLU A 1 473 ? -12.195 18.838 46.370 1.00 92.31 473 GLU A CA 1
ATOM 3595 C C . GLU A 1 473 ? -11.769 17.379 46.585 1.00 92.31 473 GLU A C 1
ATOM 3597 O O . GLU A 1 473 ? -11.403 17.008 47.697 1.00 92.31 473 GLU A O 1
ATOM 3602 N N . PHE A 1 474 ? -11.707 16.571 45.525 1.00 94.88 474 PHE A N 1
ATOM 3603 C CA . PHE A 1 474 ? -11.294 15.169 45.612 1.00 94.88 474 PHE A CA 1
ATOM 3604 C C . PHE A 1 474 ? -9.781 14.991 45.561 1.00 94.88 474 PHE A C 1
ATOM 3606 O O . PHE A 1 474 ? -9.256 14.048 46.143 1.00 94.88 474 PHE A O 1
ATOM 3613 N N . ARG A 1 475 ? -9.057 15.935 44.948 1.00 92.06 475 ARG A N 1
ATOM 3614 C CA . ARG A 1 475 ? -7.589 15.995 45.039 1.00 92.06 475 ARG A CA 1
ATOM 3615 C C . ARG A 1 475 ? -7.101 16.369 46.446 1.00 92.06 475 ARG A C 1
ATOM 3617 O O . ARG A 1 475 ? -5.937 16.120 46.753 1.00 92.06 475 ARG A O 1
ATOM 3624 N N . LYS A 1 476 ? -7.981 16.922 47.293 1.00 93.94 476 LYS A N 1
ATOM 3625 C CA . LYS A 1 476 ? -7.779 17.182 48.733 1.00 93.94 476 LYS A CA 1
ATOM 3626 C C . LYS A 1 476 ? -8.293 16.061 49.645 1.00 93.94 476 LYS A C 1
ATOM 3628 O O . LYS A 1 476 ? -7.920 16.024 50.816 1.00 93.94 476 LYS A O 1
ATOM 3633 N N . ASP A 1 477 ? -9.137 15.155 49.146 1.00 95.62 477 ASP A N 1
ATOM 3634 C CA . ASP A 1 477 ? -9.631 14.002 49.909 1.00 95.62 477 ASP A CA 1
ATOM 3635 C C . ASP A 1 477 ? -8.520 12.945 49.996 1.00 95.62 477 ASP A C 1
ATOM 3637 O O . ASP A 1 477 ? -8.226 12.227 49.037 1.00 95.62 477 ASP A O 1
ATOM 3641 N N . LYS A 1 478 ? -7.904 12.838 51.179 1.00 93.88 478 LYS A N 1
ATOM 3642 C CA . LYS A 1 478 ? -6.838 11.868 51.464 1.00 93.88 478 LYS A CA 1
ATOM 3643 C C . LYS A 1 478 ? -7.234 10.434 51.099 1.00 93.88 478 LYS A C 1
ATOM 3645 O O . LYS A 1 478 ? -6.397 9.693 50.596 1.00 93.88 478 LYS A O 1
ATOM 3650 N N . GLY A 1 479 ? -8.488 10.038 51.318 1.00 94.69 479 GLY A N 1
ATOM 3651 C CA . GLY A 1 479 ? -8.973 8.694 51.007 1.00 94.69 479 GLY A CA 1
ATOM 3652 C C . GLY A 1 479 ? -8.987 8.402 49.506 1.00 94.69 479 GLY A C 1
ATOM 3653 O O . GLY A 1 479 ? -8.579 7.318 49.093 1.00 94.69 479 GLY A O 1
ATOM 3654 N N . ILE A 1 480 ? -9.396 9.372 48.685 1.00 95.06 480 ILE A N 1
ATOM 3655 C CA . ILE A 1 480 ? -9.392 9.245 47.217 1.00 95.06 480 ILE A CA 1
ATOM 3656 C C . ILE A 1 480 ? -7.966 9.255 46.675 1.00 95.06 480 ILE A C 1
ATOM 3658 O O . ILE A 1 480 ? -7.623 8.421 45.840 1.00 95.06 480 ILE A O 1
ATOM 3662 N N . VAL A 1 481 ? -7.114 10.147 47.183 1.00 93.00 481 VAL A N 1
ATOM 3663 C CA . VAL A 1 481 ? -5.695 10.185 46.806 1.00 93.00 481 VAL A CA 1
ATOM 3664 C C . VAL A 1 481 ? -5.000 8.874 47.181 1.00 93.00 481 VAL A C 1
ATOM 3666 O O . VAL A 1 481 ? -4.295 8.301 46.352 1.00 93.00 481 VAL A O 1
ATOM 3669 N N . MET A 1 482 ? -5.258 8.338 48.379 1.00 93.56 482 MET A N 1
ATOM 3670 C CA . MET A 1 482 ? -4.779 7.011 48.777 1.00 93.56 482 MET A CA 1
ATOM 3671 C C . MET A 1 482 ? -5.266 5.920 47.820 1.00 93.56 482 MET A C 1
ATOM 3673 O O . MET A 1 482 ? -4.466 5.085 47.400 1.00 93.56 482 MET A O 1
ATOM 3677 N N . ALA A 1 483 ? -6.552 5.913 47.460 1.00 92.88 483 ALA A N 1
ATOM 3678 C CA . ALA A 1 483 ? -7.105 4.930 46.531 1.00 92.88 483 ALA A CA 1
ATOM 3679 C C . ALA A 1 483 ? -6.426 4.994 45.152 1.00 92.88 483 ALA A C 1
ATOM 3681 O O . ALA A 1 483 ? -5.993 3.960 44.645 1.00 92.88 483 ALA A O 1
ATOM 3682 N N . ALA A 1 484 ? -6.227 6.199 44.609 1.00 89.56 484 ALA A N 1
ATOM 3683 C CA . ALA A 1 484 ? -5.506 6.422 43.356 1.00 89.56 484 ALA A CA 1
ATOM 3684 C C . ALA A 1 484 ? -4.064 5.891 43.418 1.00 89.56 484 ALA A C 1
ATOM 3686 O O . ALA A 1 484 ? -3.582 5.208 42.512 1.00 89.56 484 ALA A O 1
ATOM 3687 N N . MET A 1 485 ? -3.379 6.168 44.530 1.00 87.94 485 MET A N 1
ATOM 3688 C CA . MET A 1 485 ? -1.992 5.765 44.745 1.00 87.94 485 MET A CA 1
ATOM 3689 C C . MET A 1 485 ? -1.816 4.261 44.932 1.00 87.94 485 MET A C 1
ATOM 3691 O O . MET A 1 485 ? -0.761 3.739 44.578 1.00 87.94 485 MET A O 1
ATOM 3695 N N . ARG A 1 486 ? -2.809 3.544 45.477 1.00 86.69 486 ARG A N 1
ATOM 3696 C CA . ARG A 1 486 ? -2.720 2.084 45.663 1.00 86.69 486 ARG A CA 1
ATOM 3697 C C . ARG A 1 486 ? -2.470 1.358 44.344 1.00 86.69 486 ARG A C 1
ATOM 3699 O O . ARG A 1 486 ? -1.641 0.454 44.333 1.00 86.69 486 ARG A O 1
ATOM 3706 N N . ASN A 1 487 ? -3.128 1.794 43.270 1.00 75.38 487 ASN A N 1
ATOM 3707 C CA . ASN A 1 487 ? -2.947 1.262 41.920 1.00 75.38 487 ASN A CA 1
ATOM 3708 C C . ASN A 1 487 ? -1.765 1.938 41.196 1.00 75.38 487 ASN A C 1
ATOM 3710 O O . ASN A 1 487 ? -0.888 1.256 40.674 1.00 75.38 487 ASN A O 1
ATOM 3714 N N . ASN A 1 488 ? -1.672 3.275 41.240 1.00 78.12 488 ASN A N 1
ATOM 3715 C CA . ASN A 1 488 ? -0.620 4.025 40.554 1.00 78.12 488 ASN A CA 1
ATOM 3716 C C . ASN A 1 488 ? -0.021 5.119 41.449 1.00 78.12 488 ASN A C 1
ATOM 3718 O O . ASN A 1 488 ? -0.578 6.203 41.608 1.00 78.12 488 ASN A O 1
ATOM 3722 N N . ARG A 1 489 ? 1.180 4.877 41.983 1.00 82.25 489 ARG A N 1
ATOM 3723 C CA . ARG A 1 489 ? 1.871 5.795 42.910 1.00 82.25 489 ARG A CA 1
ATOM 3724 C C . ARG A 1 489 ? 2.180 7.171 42.299 1.00 82.25 489 ARG A C 1
ATOM 3726 O O . ARG A 1 489 ? 2.291 8.147 43.037 1.00 82.25 489 ARG A O 1
ATOM 3733 N N . VAL A 1 490 ? 2.262 7.278 40.968 1.00 73.06 490 VAL A N 1
ATOM 3734 C CA . VAL A 1 490 ? 2.463 8.553 40.250 1.00 73.06 490 VAL A CA 1
ATOM 3735 C C . VAL A 1 490 ? 1.259 9.487 40.415 1.00 73.06 490 VAL A C 1
ATOM 3737 O O . VAL A 1 490 ? 1.429 10.703 40.347 1.00 73.06 490 VAL A O 1
ATOM 3740 N N . ALA A 1 491 ? 0.072 8.950 40.726 1.00 75.69 491 ALA A N 1
ATOM 3741 C CA . ALA A 1 491 ? -1.133 9.727 41.015 1.00 75.69 491 ALA A CA 1
ATOM 3742 C C . ALA A 1 491 ? -0.909 10.795 42.092 1.00 75.69 491 ALA A C 1
ATOM 3744 O O . ALA A 1 491 ? -1.499 11.871 42.017 1.00 75.69 491 ALA A O 1
ATOM 3745 N N . PHE A 1 492 ? 0.004 10.556 43.045 1.00 81.56 492 PHE A N 1
ATOM 3746 C CA . PHE A 1 492 ? 0.338 11.531 44.081 1.00 81.56 492 PHE A CA 1
ATOM 3747 C C . PHE A 1 492 ? 0.742 12.888 43.510 1.00 81.56 492 PHE A C 1
ATOM 3749 O O . PHE A 1 492 ? 0.496 13.897 44.161 1.00 81.56 492 PHE A O 1
ATOM 3756 N N . GLN A 1 493 ? 1.298 12.964 42.293 1.00 78.69 493 GLN A N 1
ATOM 3757 C CA . GLN A 1 493 ? 1.628 14.237 41.646 1.00 78.69 493 GLN A CA 1
ATOM 3758 C C . GLN A 1 493 ? 0.413 15.162 41.506 1.00 78.69 493 GLN A C 1
ATOM 3760 O O . GLN A 1 493 ? 0.557 16.375 41.645 1.00 78.69 493 GLN A O 1
ATOM 3765 N N . PHE A 1 494 ? -0.776 14.584 41.335 1.00 82.38 494 PHE A N 1
ATOM 3766 C CA . PHE A 1 494 ? -2.036 15.299 41.183 1.00 82.38 494 PHE A CA 1
ATOM 3767 C C . PHE A 1 494 ? -2.753 15.558 42.508 1.00 82.38 494 PHE A C 1
ATOM 3769 O O . PHE A 1 494 ? -3.728 16.300 42.510 1.00 82.38 494 PHE A O 1
ATOM 3776 N N . ALA A 1 495 ? -2.279 15.006 43.629 1.00 83.12 495 ALA A N 1
ATOM 3777 C CA . ALA A 1 495 ? -2.784 15.382 44.947 1.00 83.12 495 ALA A CA 1
ATOM 3778 C C . ALA A 1 495 ? -2.635 16.896 45.169 1.00 83.12 495 ALA A C 1
ATOM 3780 O O . ALA A 1 495 ? -1.683 17.513 44.679 1.00 83.12 495 ALA A O 1
ATOM 3781 N N . ASP A 1 496 ? -3.561 17.488 45.917 1.00 88.88 496 ASP A N 1
ATOM 3782 C CA . ASP A 1 496 ? -3.495 18.895 46.298 1.00 88.88 496 ASP A CA 1
ATOM 3783 C C . ASP A 1 496 ? -2.246 19.184 47.146 1.00 88.88 496 ASP A C 1
ATOM 3785 O O . ASP A 1 496 ? -1.715 18.303 47.831 1.00 88.88 496 ASP A O 1
ATOM 3789 N N . GLY A 1 497 ? -1.774 20.432 47.104 1.00 80.00 497 GLY A N 1
ATOM 3790 C CA . GLY A 1 497 ? -0.617 20.889 47.874 1.00 80.00 497 GLY A CA 1
ATOM 3791 C C . GLY A 1 497 ? -0.730 20.583 49.370 1.00 80.00 497 GLY A C 1
ATOM 3792 O O . GLY A 1 497 ? 0.272 20.222 49.987 1.00 80.00 497 GLY A O 1
ATOM 3793 N N . SER A 1 498 ? -1.942 20.639 49.938 1.00 87.25 498 SER A N 1
ATOM 3794 C CA . SER A 1 498 ? -2.184 20.363 51.361 1.00 87.25 498 SER A CA 1
ATOM 3795 C C . SER A 1 498 ? -1.844 18.932 51.785 1.00 87.25 498 SER A C 1
ATOM 3797 O O . SER A 1 498 ? -1.591 18.691 52.959 1.00 87.25 498 SER A O 1
ATOM 3799 N N . LEU A 1 499 ? -1.849 17.981 50.847 1.00 86.62 499 LEU A N 1
ATOM 3800 C CA . LEU A 1 499 ? -1.577 16.566 51.105 1.00 86.62 499 LEU A CA 1
ATOM 3801 C C . LEU A 1 499 ? -0.122 16.172 50.821 1.00 86.62 499 LEU A C 1
ATOM 3803 O O . LEU A 1 499 ? 0.278 15.044 51.105 1.00 86.62 499 LEU A O 1
ATOM 3807 N N . LYS A 1 500 ? 0.697 17.079 50.275 1.00 81.00 500 LYS A N 1
ATOM 3808 C CA . LYS A 1 500 ? 2.082 16.770 49.879 1.00 81.00 500 LYS A CA 1
ATOM 3809 C C . LYS A 1 500 ? 3.012 16.498 51.060 1.00 81.00 500 LYS A C 1
ATOM 3811 O O . LYS A 1 500 ? 4.060 15.891 50.870 1.00 81.00 500 LYS A O 1
ATOM 3816 N N . SER A 1 501 ? 2.640 16.945 52.254 1.00 79.50 501 SER A N 1
ATOM 3817 C CA . SER A 1 501 ? 3.360 16.716 53.509 1.00 79.50 501 SER A CA 1
ATOM 3818 C C . SER A 1 501 ? 2.728 15.627 54.387 1.00 79.50 501 SER A C 1
ATOM 3820 O O . SER A 1 501 ? 3.255 15.356 55.465 1.00 79.50 501 SER A O 1
ATOM 3822 N N . ASP A 1 502 ? 1.627 14.998 53.955 1.00 87.69 502 ASP A N 1
ATOM 3823 C CA . ASP A 1 502 ? 0.937 13.966 54.738 1.00 87.69 502 ASP A CA 1
ATOM 3824 C C . ASP A 1 502 ? 1.815 12.717 54.880 1.00 87.69 502 ASP A C 1
ATOM 3826 O O . ASP A 1 502 ? 2.208 12.086 53.900 1.00 87.69 502 ASP A O 1
ATOM 3830 N N . THR A 1 503 ? 2.137 12.349 56.118 1.00 81.62 503 THR A N 1
ATOM 3831 C CA . THR A 1 503 ? 3.101 11.284 56.413 1.00 81.62 503 THR A CA 1
ATOM 3832 C C . THR A 1 503 ? 2.662 9.915 55.905 1.00 81.62 503 THR A C 1
ATOM 3834 O O . THR A 1 503 ? 3.514 9.144 55.474 1.00 81.62 503 THR A O 1
ATOM 3837 N N . GLU A 1 504 ? 1.363 9.618 55.899 1.00 86.50 504 GLU A N 1
ATOM 3838 C CA . GLU A 1 504 ? 0.813 8.333 55.454 1.00 86.50 504 GLU A CA 1
ATOM 3839 C C . GLU A 1 504 ? 0.817 8.213 53.923 1.00 86.50 504 GLU A C 1
ATOM 3841 O O . GLU A 1 504 ? 1.170 7.174 53.372 1.00 86.50 504 GLU A O 1
ATOM 3846 N N . LEU A 1 505 ? 0.512 9.297 53.205 1.00 83.69 505 LEU A N 1
ATOM 3847 C CA . LEU A 1 505 ? 0.674 9.330 51.748 1.00 83.69 505 LEU A CA 1
ATOM 3848 C C . LEU A 1 505 ? 2.148 9.249 51.340 1.00 83.69 505 LEU A C 1
ATOM 3850 O O . LEU A 1 505 ? 2.491 8.633 50.333 1.00 83.69 505 LEU A O 1
ATOM 3854 N N . LEU A 1 506 ? 3.045 9.839 52.128 1.00 76.69 506 LEU A N 1
ATOM 3855 C CA . LEU A 1 506 ? 4.476 9.807 51.846 1.00 76.69 506 LEU A CA 1
ATOM 3856 C C . LEU A 1 506 ? 5.120 8.444 52.107 1.00 76.69 506 LEU A C 1
ATOM 3858 O O . LEU A 1 506 ? 6.051 8.092 51.386 1.00 76.69 506 LEU A O 1
ATOM 3862 N N . THR A 1 507 ? 4.643 7.668 53.084 1.00 80.75 507 THR A N 1
ATOM 3863 C CA . THR A 1 507 ? 5.102 6.279 53.293 1.00 80.75 507 THR A CA 1
ATOM 3864 C C . THR A 1 507 ? 4.611 5.339 52.198 1.00 80.75 507 THR A C 1
ATOM 3866 O O . THR A 1 507 ? 5.224 4.303 51.956 1.00 80.75 507 THR A O 1
ATOM 3869 N N . MET A 1 508 ? 3.538 5.704 51.493 1.00 77.44 508 MET A N 1
ATOM 3870 C CA . MET A 1 508 ? 3.078 4.979 50.315 1.00 77.44 508 MET A CA 1
ATOM 3871 C C . MET A 1 508 ? 3.998 5.165 49.096 1.00 77.44 508 MET A C 1
ATOM 3873 O O . MET A 1 508 ? 3.928 4.352 48.177 1.00 77.44 508 MET A O 1
ATOM 3877 N N . LEU A 1 509 ? 4.828 6.203 49.026 1.00 69.00 509 LEU A N 1
ATOM 3878 C CA . LEU A 1 509 ? 5.716 6.442 47.884 1.00 69.00 509 LEU A CA 1
ATOM 3879 C C . LEU A 1 509 ? 7.047 5.711 48.062 1.00 69.00 509 LEU A C 1
ATOM 3881 O O . LEU A 1 509 ? 7.596 5.681 49.159 1.00 69.00 509 LEU A O 1
ATOM 3885 N N . ASN A 1 510 ? 7.599 5.182 46.968 1.00 64.69 510 ASN A N 1
ATOM 3886 C CA . ASN A 1 510 ? 9.009 4.799 46.964 1.00 64.69 510 ASN A CA 1
ATOM 3887 C C . ASN A 1 510 ? 9.890 6.059 47.028 1.00 64.69 510 ASN A C 1
ATOM 3889 O O . ASN A 1 510 ? 9.432 7.169 46.735 1.00 64.69 510 ASN A O 1
ATOM 3893 N N . ASP A 1 511 ? 11.159 5.884 47.387 1.00 46.53 511 ASP A N 1
ATOM 3894 C CA . ASP A 1 511 ? 12.074 7.008 47.614 1.00 46.53 511 ASP A CA 1
ATOM 3895 C C . ASP A 1 511 ? 12.214 7.916 46.384 1.00 46.53 511 ASP A C 1
ATOM 3897 O O . ASP A 1 511 ? 12.304 9.134 46.517 1.00 46.53 511 ASP A O 1
ATOM 3901 N N . ASP A 1 512 ? 12.121 7.341 45.185 1.00 46.62 512 ASP A N 1
ATOM 3902 C CA . ASP A 1 512 ? 12.168 8.049 43.906 1.00 46.62 512 ASP A CA 1
ATOM 3903 C C . ASP A 1 512 ? 10.973 9.001 43.680 1.00 46.62 512 ASP A C 1
ATOM 3905 O O . ASP A 1 512 ? 11.142 10.193 43.403 1.00 46.62 512 ASP A O 1
ATOM 3909 N N . LEU A 1 513 ? 9.742 8.513 43.857 1.00 52.75 513 LEU A N 1
ATOM 3910 C CA . LEU A 1 513 ? 8.536 9.334 43.718 1.00 52.75 513 LEU A CA 1
ATOM 3911 C C . LEU A 1 513 ? 8.398 10.322 44.879 1.00 52.75 513 LEU A C 1
ATOM 3913 O O . LEU A 1 513 ? 8.000 11.470 44.677 1.00 52.75 513 LEU A O 1
ATOM 3917 N N . ARG A 1 514 ? 8.778 9.914 46.094 1.00 56.25 514 ARG A N 1
ATOM 3918 C CA . ARG A 1 514 ? 8.802 10.791 47.269 1.00 56.25 514 ARG A CA 1
ATOM 3919 C C . ARG A 1 514 ? 9.761 11.960 47.055 1.00 56.25 514 ARG A C 1
ATOM 3921 O O . ARG A 1 514 ? 9.398 13.105 47.336 1.00 56.25 514 ARG A O 1
ATOM 3928 N N . TYR A 1 515 ? 10.934 11.683 46.487 1.00 47.31 515 TYR A N 1
ATOM 3929 C CA . TYR A 1 515 ? 11.925 12.681 46.100 1.00 47.31 515 TYR A CA 1
ATOM 3930 C C . TYR A 1 515 ? 11.377 13.646 45.040 1.00 47.31 515 TYR A C 1
ATOM 3932 O O . TYR A 1 515 ? 11.425 14.864 45.230 1.00 47.31 515 TYR A O 1
ATOM 3940 N N . ARG A 1 516 ? 10.768 13.113 43.972 1.00 50.44 516 ARG A N 1
ATOM 3941 C CA . ARG A 1 516 ? 10.179 13.899 42.876 1.00 50.44 516 ARG A CA 1
ATOM 3942 C C . ARG A 1 516 ? 9.083 14.867 43.334 1.00 50.44 516 ARG A C 1
ATOM 3944 O O . ARG A 1 516 ? 8.959 15.943 42.753 1.00 50.44 516 ARG A O 1
ATOM 3951 N N . PHE A 1 517 ? 8.278 14.495 44.330 1.00 53.53 517 PHE A N 1
ATOM 3952 C CA . PHE A 1 517 ? 7.074 15.251 44.700 1.00 53.53 517 PHE A CA 1
ATOM 3953 C C . PHE A 1 517 ? 7.201 16.125 45.953 1.00 53.53 517 PHE A C 1
ATOM 3955 O O . PHE A 1 517 ? 6.407 17.051 46.097 1.00 53.53 517 PHE A O 1
ATOM 3962 N N . THR A 1 518 ? 8.168 15.865 46.841 1.00 53.41 518 THR A N 1
ATOM 3963 C CA . THR A 1 518 ? 8.347 16.647 48.086 1.00 53.41 518 THR A CA 1
ATOM 3964 C C . THR A 1 518 ? 9.571 17.551 48.097 1.00 53.41 518 THR A C 1
ATOM 3966 O O . THR A 1 518 ? 9.640 18.459 48.921 1.00 53.41 518 THR A O 1
ATOM 3969 N N . GLY A 1 519 ? 10.547 17.317 47.213 1.00 45.12 519 GLY A N 1
ATOM 3970 C CA . GLY A 1 519 ? 11.753 18.140 47.114 1.00 45.12 519 GLY A CA 1
ATOM 3971 C C . GLY A 1 519 ? 12.633 18.181 48.373 1.00 45.12 519 GLY A C 1
ATOM 3972 O O . GLY A 1 519 ? 13.537 19.014 48.431 1.00 45.12 519 GLY A O 1
ATOM 3973 N N . ASN A 1 520 ? 12.395 17.323 49.376 1.00 41.84 520 ASN A N 1
ATOM 3974 C CA . ASN A 1 520 ? 13.101 17.359 50.658 1.00 41.84 520 ASN A CA 1
ATOM 3975 C C . ASN A 1 520 ? 14.228 16.304 50.728 1.00 41.84 520 ASN A C 1
ATOM 3977 O O . ASN A 1 520 ? 14.023 15.129 50.435 1.00 41.84 520 ASN A O 1
ATOM 3981 N N . TRP A 1 521 ? 15.429 16.747 51.116 1.00 39.16 521 TRP A N 1
ATOM 3982 C CA . TRP A 1 521 ? 16.746 16.131 50.850 1.00 39.16 521 TRP A CA 1
ATOM 3983 C C . TRP A 1 521 ? 17.250 15.116 51.905 1.00 39.16 521 TRP A C 1
ATOM 3985 O O . TRP A 1 521 ? 18.449 14.859 51.997 1.00 39.16 521 TRP A O 1
ATOM 3995 N N . GLY A 1 522 ? 16.364 14.551 52.728 1.00 33.72 522 GLY A N 1
ATOM 3996 C CA . GLY A 1 522 ? 16.747 13.777 53.922 1.00 33.72 522 GLY A CA 1
ATOM 3997 C C . GLY A 1 522 ? 17.054 12.282 53.739 1.00 33.72 522 GLY A C 1
ATOM 3998 O O . GLY A 1 522 ? 17.332 11.619 54.731 1.00 33.72 522 GLY A O 1
ATOM 3999 N N . ILE A 1 523 ? 16.984 11.727 52.526 1.00 31.41 523 ILE A N 1
ATOM 4000 C CA . ILE A 1 523 ? 17.190 10.290 52.245 1.00 31.41 523 ILE A CA 1
ATOM 4001 C C . ILE A 1 523 ? 18.105 10.180 51.010 1.00 31.41 523 ILE A C 1
ATOM 4003 O O . ILE A 1 523 ? 17.934 10.977 50.082 1.00 31.41 523 ILE A O 1
ATOM 4007 N N . PRO A 1 524 ? 19.109 9.278 50.980 1.00 31.52 524 PRO A N 1
ATOM 4008 C CA . PRO A 1 524 ? 20.042 9.175 49.860 1.00 31.52 524 PRO A CA 1
ATOM 4009 C C . PRO A 1 524 ? 19.293 8.903 48.550 1.00 31.52 524 PRO A C 1
ATOM 4011 O O . PRO A 1 524 ? 18.485 7.985 48.459 1.00 31.52 524 PRO A O 1
ATOM 4014 N N . LEU A 1 525 ? 19.565 9.734 47.540 1.00 32.78 525 LEU A N 1
ATOM 4015 C CA . LEU A 1 525 ? 19.025 9.602 46.186 1.00 32.78 525 LEU A CA 1
ATOM 4016 C C . LEU A 1 525 ? 19.270 8.178 45.661 1.00 32.78 525 LEU A C 1
ATOM 4018 O O . LEU A 1 525 ? 20.421 7.733 45.722 1.00 32.78 525 LEU A O 1
ATOM 4022 N N . PRO A 1 526 ? 18.282 7.483 45.063 1.00 34.53 526 PRO A N 1
ATOM 4023 C CA . PRO A 1 526 ? 18.611 6.336 44.238 1.00 34.53 526 PRO A CA 1
ATOM 4024 C C . PRO A 1 526 ? 19.423 6.858 43.047 1.00 34.53 526 PRO A C 1
ATOM 4026 O O . PRO A 1 526 ? 18.917 7.614 42.217 1.00 34.53 526 PRO A O 1
ATOM 4029 N N . GLN A 1 527 ? 20.704 6.490 43.003 1.00 37.66 527 GLN A N 1
ATOM 4030 C CA . GLN A 1 527 ? 21.701 6.797 41.969 1.00 37.66 527 GLN A CA 1
ATOM 4031 C C . GLN A 1 527 ? 21.275 6.293 40.568 1.00 37.66 527 GLN A C 1
ATOM 4033 O O . GLN A 1 527 ? 21.939 5.427 40.012 1.00 37.66 527 GLN A O 1
ATOM 4038 N N . THR A 1 528 ? 20.150 6.729 39.988 1.00 40.66 528 THR A N 1
ATOM 4039 C CA . THR A 1 528 ? 19.511 5.961 38.892 1.00 40.66 528 THR A CA 1
ATOM 4040 C C . THR A 1 528 ? 19.040 6.746 37.667 1.00 40.66 528 THR A C 1
ATOM 4042 O O . THR A 1 528 ? 18.535 6.131 36.736 1.00 40.66 528 THR A O 1
ATOM 4045 N N . TYR A 1 529 ? 19.302 8.054 37.570 1.00 41.03 529 TYR A N 1
ATOM 4046 C CA . TYR A 1 529 ? 19.122 8.795 36.310 1.00 41.03 529 TYR A CA 1
ATOM 4047 C C . TYR A 1 529 ? 20.463 9.367 35.855 1.00 41.03 529 TYR A C 1
ATOM 4049 O O . TYR A 1 529 ? 20.857 10.450 36.280 1.00 41.03 529 TYR A O 1
ATOM 4057 N N . TRP A 1 530 ? 21.183 8.622 35.018 1.00 47.09 530 TRP A N 1
ATOM 4058 C CA . TRP A 1 530 ? 22.502 9.016 34.525 1.00 47.09 530 TRP A CA 1
ATOM 4059 C C . TRP A 1 530 ? 22.407 9.396 33.049 1.00 47.09 530 TRP A C 1
ATOM 4061 O O . TRP A 1 530 ? 22.444 8.539 32.177 1.00 47.09 530 TRP A O 1
ATOM 4071 N N . VAL A 1 531 ? 22.290 10.694 32.762 1.00 51.00 531 VAL A N 1
ATOM 4072 C CA . VAL A 1 531 ? 22.630 11.234 31.435 1.00 51.00 531 VAL A CA 1
ATOM 4073 C C . VAL A 1 531 ? 23.927 12.020 31.580 1.00 51.00 531 VAL A C 1
ATOM 4075 O O . VAL A 1 531 ? 24.027 12.897 32.445 1.00 51.00 531 VAL A O 1
ATOM 4078 N N . ALA A 1 532 ? 24.941 11.710 30.772 1.00 54.09 532 ALA A N 1
ATOM 4079 C CA . ALA A 1 532 ? 26.175 12.489 30.754 1.00 54.09 532 ALA A CA 1
ATOM 4080 C C . ALA A 1 532 ? 25.863 13.940 30.346 1.00 54.09 532 ALA A C 1
ATOM 4082 O O . ALA A 1 532 ? 25.159 14.190 29.368 1.00 54.09 532 ALA A O 1
ATOM 4083 N N . ALA A 1 533 ? 26.341 14.914 31.126 1.00 60.91 533 ALA A N 1
ATOM 4084 C CA . ALA A 1 533 ? 26.161 16.319 30.776 1.00 60.91 533 ALA A CA 1
ATOM 4085 C C . ALA A 1 533 ? 27.075 16.668 29.596 1.00 60.91 533 ALA A C 1
ATOM 4087 O O . ALA A 1 533 ? 28.284 16.458 29.686 1.00 60.91 533 ALA A O 1
ATOM 4088 N N . CYS A 1 534 ? 26.522 17.266 28.540 1.00 60.88 534 CYS A N 1
ATOM 4089 C CA . CYS A 1 534 ? 27.322 17.785 27.435 1.00 60.88 534 CYS A CA 1
ATOM 4090 C C . CYS A 1 534 ? 28.230 18.925 27.948 1.00 60.88 534 CYS A C 1
ATOM 4092 O O . CYS A 1 534 ? 27.712 19.888 28.546 1.00 60.88 534 CYS A O 1
ATOM 4094 N N . PRO A 1 535 ? 29.562 18.843 27.747 1.00 64.50 535 PRO A N 1
ATOM 4095 C CA . PRO A 1 535 ? 30.497 19.899 28.118 1.00 64.50 535 PRO A CA 1
ATOM 4096 C C . PRO A 1 535 ? 30.102 21.230 27.481 1.00 64.50 535 PRO A C 1
ATOM 4098 O O . PRO A 1 535 ? 29.674 21.275 26.332 1.00 64.50 535 PRO A O 1
ATOM 4101 N N . LYS A 1 536 ? 30.282 22.344 28.202 1.00 69.38 536 LYS A N 1
ATOM 4102 C CA . LYS A 1 536 ? 29.944 23.679 27.668 1.00 69.38 536 LYS A CA 1
ATOM 4103 C C . LYS A 1 536 ? 30.687 24.016 26.368 1.00 69.38 536 LYS A C 1
ATOM 4105 O O . LYS A 1 536 ? 30.162 24.789 25.579 1.00 69.38 536 LYS A O 1
ATOM 4110 N N . SER A 1 537 ? 31.881 23.458 26.159 1.00 61.53 537 SER A N 1
ATOM 4111 C CA . SER A 1 537 ? 32.668 23.613 24.928 1.00 61.53 537 SER A CA 1
ATOM 4112 C C . SER A 1 537 ? 31.984 23.027 23.691 1.00 61.53 537 SER A C 1
ATOM 4114 O O . SER A 1 537 ? 32.240 23.499 22.592 1.00 61.53 537 SER A O 1
ATOM 4116 N N . SER A 1 538 ? 31.098 22.046 23.873 1.00 62.72 538 SER A N 1
ATOM 4117 C CA . SER A 1 538 ? 30.373 21.361 22.798 1.00 62.72 538 SER A CA 1
ATOM 4118 C C . SER A 1 538 ? 28.945 21.890 22.613 1.00 62.72 538 SER A C 1
ATOM 4120 O O . SER A 1 538 ? 28.139 21.283 21.912 1.00 62.72 538 SER A O 1
ATOM 4122 N N . TRP A 1 539 ? 28.579 22.998 23.267 1.00 79.38 539 TRP A N 1
ATOM 4123 C CA . TRP A 1 539 ? 27.245 23.581 23.114 1.00 79.38 539 TRP A CA 1
ATOM 4124 C C . TRP A 1 539 ? 27.131 24.344 21.799 1.00 79.38 539 TRP A C 1
ATOM 4126 O O . TRP A 1 539 ? 28.007 25.130 21.438 1.00 79.38 539 TRP A O 1
ATOM 4136 N N . VAL A 1 540 ? 26.001 24.160 21.118 1.00 74.56 540 VAL A N 1
ATOM 4137 C CA . VAL A 1 540 ? 25.702 24.880 19.880 1.00 74.56 540 VAL A CA 1
ATOM 4138 C C . VAL A 1 540 ? 25.571 26.373 20.191 1.00 74.56 540 VAL A C 1
ATOM 4140 O O . VAL A 1 540 ? 24.820 26.775 21.085 1.00 74.56 540 VAL A O 1
ATOM 4143 N N . SER A 1 541 ? 26.315 27.201 19.456 1.00 78.12 541 SER A N 1
ATOM 4144 C CA . SER A 1 541 ? 26.250 28.659 19.582 1.00 78.12 541 SER A CA 1
ATOM 4145 C C . SER A 1 541 ? 24.884 29.192 19.138 1.00 78.12 541 SER A C 1
ATOM 4147 O O . SER A 1 541 ? 24.306 28.730 18.155 1.00 78.12 541 SER A O 1
ATOM 4149 N N . ASP A 1 542 ? 24.381 30.217 19.826 1.00 73.56 542 ASP A N 1
ATOM 4150 C CA . ASP A 1 542 ? 23.075 30.818 19.527 1.00 73.56 542 ASP A CA 1
ATOM 4151 C C . ASP A 1 542 ? 22.978 31.381 18.096 1.00 73.56 542 ASP A C 1
ATOM 4153 O O . ASP A 1 542 ? 21.883 31.431 17.535 1.00 73.56 542 ASP A O 1
ATOM 4157 N N . GLY A 1 543 ? 24.107 31.789 17.498 1.00 70.06 543 GLY A N 1
ATOM 4158 C CA . GLY A 1 543 ? 24.164 32.391 16.158 1.00 70.06 543 GLY A CA 1
ATOM 4159 C C . GLY A 1 543 ? 23.983 31.406 14.998 1.00 70.06 543 GLY A C 1
ATOM 4160 O O . GLY A 1 543 ? 23.589 31.818 13.914 1.00 70.06 543 GLY A O 1
ATOM 4161 N N . VAL A 1 544 ? 24.224 30.112 15.229 1.00 72.88 544 VAL A N 1
ATOM 4162 C CA . VAL A 1 544 ? 24.068 29.031 14.231 1.00 72.88 544 VAL A CA 1
ATOM 4163 C C . VAL A 1 544 ? 22.758 28.252 14.402 1.00 72.88 544 VAL A C 1
ATOM 4165 O O . VAL A 1 544 ? 22.473 27.346 13.627 1.00 72.88 544 VAL A O 1
ATOM 4168 N N . ALA A 1 545 ? 21.925 28.634 15.376 1.00 76.38 545 ALA A N 1
ATOM 4169 C CA . ALA A 1 545 ? 20.610 28.048 15.624 1.00 76.38 545 ALA A CA 1
ATOM 4170 C C . ALA A 1 545 ? 19.488 29.076 15.342 1.00 76.38 545 ALA A C 1
ATOM 4172 O O . ALA A 1 545 ? 19.010 29.739 16.275 1.00 76.38 545 ALA A O 1
ATOM 4173 N N . PRO A 1 546 ? 19.051 29.242 14.073 1.00 77.19 546 PRO A N 1
ATOM 4174 C CA . PRO A 1 546 ? 17.971 30.170 13.718 1.00 77.19 546 PRO A CA 1
ATOM 4175 C C . PRO A 1 546 ? 16.605 29.721 14.265 1.00 77.19 546 PRO A C 1
ATOM 4177 O O . PRO A 1 546 ? 15.750 30.555 14.562 1.00 77.19 546 PRO A O 1
ATOM 4180 N N . GLY A 1 547 ? 16.421 28.416 14.491 1.00 80.12 547 GLY A N 1
ATOM 4181 C CA . GLY A 1 547 ? 15.208 27.834 15.061 1.00 80.12 547 GLY A CA 1
ATOM 4182 C C . GLY A 1 547 ? 15.481 26.728 16.077 1.00 80.12 547 GLY A C 1
ATOM 4183 O O . GLY A 1 547 ? 16.612 26.288 16.276 1.00 80.12 547 GLY A O 1
ATOM 4184 N N . CYS A 1 548 ? 14.426 26.303 16.768 1.00 79.75 548 CYS A N 1
ATOM 4185 C CA . CYS A 1 548 ? 14.493 25.281 17.806 1.00 79.75 548 CYS A CA 1
ATOM 4186 C C . CYS A 1 548 ? 14.844 23.906 17.226 1.00 79.75 548 CYS A C 1
ATOM 4188 O O . CYS A 1 548 ? 14.074 23.378 16.431 1.00 79.75 548 CYS A O 1
ATOM 4190 N N . ALA A 1 549 ? 15.900 23.267 17.741 1.00 68.25 549 ALA A N 1
ATOM 4191 C CA . ALA A 1 549 ? 16.362 21.946 17.291 1.00 68.25 549 ALA A CA 1
ATOM 4192 C C . ALA A 1 549 ? 15.326 20.808 17.435 1.00 68.25 549 ALA A C 1
ATOM 4194 O O . ALA A 1 549 ? 15.487 19.752 16.840 1.00 68.25 549 ALA A O 1
ATOM 4195 N N . ALA A 1 550 ? 14.265 21.016 18.224 1.00 63.06 550 ALA A N 1
ATOM 4196 C CA . ALA A 1 550 ? 13.225 20.019 18.475 1.00 63.06 550 ALA A CA 1
ATOM 4197 C C . ALA A 1 550 ? 11.907 20.261 17.711 1.00 63.06 550 ALA A C 1
ATOM 4199 O O . ALA A 1 550 ? 11.143 19.325 17.517 1.00 63.06 550 ALA A O 1
ATOM 4200 N N . CYS A 1 551 ? 11.591 21.502 17.314 1.00 69.31 551 CYS A N 1
ATOM 4201 C CA . CYS A 1 551 ? 10.324 21.810 16.624 1.00 69.31 551 CYS A CA 1
ATOM 4202 C C . CYS A 1 551 ? 10.477 22.675 15.369 1.00 69.31 551 CYS A C 1
ATOM 4204 O O . CYS A 1 551 ? 9.471 23.077 14.786 1.00 69.31 551 CYS A O 1
ATOM 4206 N N . ASN A 1 552 ? 11.712 23.010 14.988 1.00 75.19 552 ASN A N 1
ATOM 4207 C CA . ASN A 1 552 ? 12.099 23.852 13.854 1.00 75.19 552 ASN A CA 1
ATOM 4208 C C . ASN A 1 552 ? 11.507 25.270 13.799 1.00 75.19 552 ASN A C 1
ATOM 4210 O O . ASN A 1 552 ? 11.778 26.003 12.854 1.00 75.19 552 ASN A O 1
ATOM 4214 N N . LYS A 1 553 ? 10.738 25.706 14.802 1.00 75.50 553 LYS A N 1
ATOM 4215 C CA . LYS A 1 553 ? 10.219 27.080 14.857 1.00 75.50 553 LYS A CA 1
ATOM 4216 C C . LYS A 1 553 ? 11.348 28.075 15.114 1.00 75.50 553 LYS A C 1
ATOM 4218 O O . LYS A 1 553 ? 12.143 27.864 16.033 1.00 75.50 553 LYS A O 1
ATOM 4223 N N . GLU A 1 554 ? 11.363 29.166 14.356 1.00 84.81 554 GLU A N 1
ATOM 4224 C CA . GLU A 1 554 ? 12.350 30.242 14.476 1.00 84.81 554 GLU A CA 1
ATOM 4225 C C . GLU A 1 554 ? 12.321 30.913 15.854 1.00 84.81 554 GLU A C 1
ATOM 4227 O O . GLU A 1 554 ? 11.267 31.078 16.484 1.00 84.81 554 GLU A O 1
ATOM 4232 N N . PHE A 1 555 ? 13.499 31.294 16.343 1.00 84.81 555 PHE A N 1
ATOM 4233 C CA . PHE A 1 555 ? 13.629 32.080 17.564 1.00 84.81 555 PHE A CA 1
ATOM 4234 C C . PHE A 1 555 ? 13.370 33.565 17.283 1.00 84.81 555 PHE A C 1
ATOM 4236 O O . PHE A 1 555 ? 13.771 34.098 16.256 1.00 84.81 555 PHE A O 1
ATOM 4243 N N . GLY A 1 556 ? 12.748 34.258 18.236 1.00 79.81 556 GLY A N 1
ATOM 4244 C CA . GLY A 1 556 ? 12.399 35.678 18.115 1.00 79.81 556 GLY A CA 1
ATOM 4245 C C . GLY A 1 556 ? 12.218 36.333 19.484 1.00 79.81 556 GLY A C 1
ATOM 4246 O O . GLY A 1 556 ? 12.534 35.727 20.509 1.00 79.81 556 GLY A O 1
ATOM 4247 N N . MET A 1 557 ? 11.673 37.554 19.540 1.00 74.62 557 MET A N 1
ATOM 4248 C CA . MET A 1 557 ? 11.539 38.309 20.804 1.00 74.62 557 MET A CA 1
ATOM 4249 C C . MET A 1 557 ? 10.732 37.572 21.892 1.00 74.62 557 MET A C 1
ATOM 4251 O O . MET A 1 557 ? 11.066 37.662 23.076 1.00 74.62 557 MET A O 1
ATOM 4255 N N . PHE A 1 558 ? 9.718 36.794 21.493 1.00 73.81 558 PHE A N 1
ATOM 4256 C CA . PHE A 1 558 ? 8.837 36.044 22.400 1.00 73.81 558 PHE A CA 1
ATOM 4257 C C . PHE A 1 558 ? 9.201 34.556 22.545 1.00 73.81 558 PHE A C 1
ATOM 4259 O O . PHE A 1 558 ? 8.714 33.891 23.455 1.00 73.81 558 PHE A O 1
ATOM 4266 N N . ARG A 1 559 ? 10.089 34.020 21.693 1.00 82.12 559 ARG A N 1
ATOM 4267 C CA . ARG A 1 559 ? 10.564 32.626 21.756 1.00 82.12 559 ARG A CA 1
ATOM 4268 C C . ARG A 1 559 ? 12.047 32.615 22.110 1.00 82.12 559 ARG A C 1
ATOM 4270 O O . ARG A 1 559 ? 12.904 32.740 21.240 1.00 82.12 559 ARG A O 1
ATOM 4277 N N . ARG A 1 560 ? 12.332 32.494 23.410 1.00 81.06 560 ARG A N 1
ATOM 4278 C CA . ARG A 1 560 ? 13.694 32.525 23.965 1.00 81.06 560 ARG A CA 1
ATOM 4279 C C . ARG A 1 560 ? 14.447 31.212 23.707 1.00 81.06 560 ARG A C 1
ATOM 4281 O O . ARG A 1 560 ? 13.843 30.142 23.622 1.00 81.06 560 ARG A O 1
ATOM 4288 N N . ARG A 1 561 ? 15.774 31.324 23.597 1.00 85.38 561 ARG A N 1
ATOM 4289 C CA . ARG A 1 561 ? 16.717 30.211 23.415 1.00 85.38 561 ARG A CA 1
ATOM 4290 C C . ARG A 1 561 ? 17.070 29.570 24.758 1.00 85.38 561 ARG A C 1
ATOM 4292 O O . ARG A 1 561 ? 17.303 30.270 25.745 1.00 85.38 561 ARG A O 1
ATOM 4299 N N . HIS A 1 562 ? 17.147 28.243 24.791 1.00 86.50 562 HIS A N 1
ATOM 4300 C CA . HIS A 1 562 ? 17.629 27.476 25.936 1.00 86.50 562 HIS A CA 1
ATOM 4301 C C . HIS A 1 562 ? 18.518 26.324 25.472 1.00 86.50 562 HIS A C 1
ATOM 4303 O O . HIS A 1 562 ? 18.126 25.578 24.588 1.00 86.50 562 HIS A O 1
ATOM 4309 N N . HIS A 1 563 ? 19.666 26.101 26.111 1.00 82.12 563 HIS A N 1
ATOM 4310 C CA . HIS A 1 563 ? 20.478 24.913 25.822 1.00 82.12 563 HIS A CA 1
ATOM 4311 C C . HIS A 1 563 ? 19.967 23.669 26.546 1.00 82.12 563 HIS A C 1
ATOM 4313 O O . HIS A 1 563 ? 19.673 23.706 27.747 1.00 82.12 563 HIS A O 1
ATOM 4319 N N . CYS A 1 564 ? 19.933 22.535 25.858 1.00 79.94 564 CYS A N 1
ATOM 4320 C CA . CYS A 1 564 ? 19.847 21.240 26.513 1.00 79.94 564 CYS A CA 1
ATOM 4321 C C . CYS A 1 564 ? 21.188 20.928 27.192 1.00 79.94 564 CYS A C 1
ATOM 4323 O O . CYS A 1 564 ? 22.230 20.945 26.550 1.00 79.94 564 CYS A O 1
ATOM 4325 N N . ARG A 1 565 ? 21.186 20.624 28.494 1.00 78.19 565 ARG A N 1
ATOM 4326 C CA . ARG A 1 565 ? 22.423 20.293 29.221 1.00 78.19 565 ARG A CA 1
ATOM 4327 C C . ARG A 1 565 ? 22.907 18.856 28.959 1.00 78.19 565 ARG A C 1
ATOM 4329 O O . ARG A 1 565 ? 24.026 18.545 29.341 1.00 78.19 565 ARG A O 1
ATOM 4336 N N . ALA A 1 566 ? 22.095 18.019 28.307 1.00 66.31 566 ALA A N 1
ATOM 4337 C CA . ALA A 1 566 ? 22.451 16.657 27.903 1.00 66.31 566 ALA A CA 1
ATOM 4338 C C . ALA A 1 566 ? 23.077 16.601 26.500 1.00 66.31 566 ALA A C 1
ATOM 4340 O O . ALA A 1 566 ? 24.105 15.963 26.346 1.00 66.31 566 ALA A O 1
ATOM 4341 N N . CYS A 1 567 ? 22.523 17.307 25.504 1.00 68.69 567 CYS A N 1
ATOM 4342 C CA . CYS A 1 567 ? 23.033 17.278 24.123 1.00 68.69 567 CYS A CA 1
ATOM 4343 C C . CYS A 1 567 ? 23.619 18.605 23.610 1.00 68.69 567 CYS A C 1
ATOM 4345 O O . CYS A 1 567 ? 24.119 18.653 22.497 1.00 68.69 567 CYS A O 1
ATOM 4347 N N . GLY A 1 568 ? 23.540 19.707 24.363 1.00 76.00 568 GLY A N 1
ATOM 4348 C CA . GLY A 1 568 ? 24.112 21.002 23.961 1.00 76.00 568 GLY A CA 1
ATOM 4349 C C . GLY A 1 568 ? 23.325 21.785 22.898 1.00 76.00 568 GLY A C 1
ATOM 4350 O O . GLY A 1 568 ? 23.678 22.930 22.622 1.00 76.00 568 GLY A O 1
ATOM 4351 N N . HIS A 1 569 ? 22.247 21.226 22.334 1.00 81.31 569 HIS A N 1
ATOM 4352 C CA . HIS A 1 569 ? 21.416 21.885 21.317 1.00 81.31 569 HIS A CA 1
ATOM 4353 C C . HIS A 1 569 ? 20.551 23.026 21.872 1.00 81.31 569 HIS A C 1
ATOM 4355 O O . HIS A 1 569 ? 20.141 23.011 23.039 1.00 81.31 569 HIS A O 1
ATOM 4361 N N . VAL A 1 570 ? 20.212 23.984 21.000 1.00 84.56 570 VAL A N 1
ATOM 4362 C CA . VAL A 1 570 ? 19.342 25.126 21.318 1.00 84.56 570 VAL A CA 1
ATOM 4363 C C . VAL A 1 570 ? 17.869 24.776 21.072 1.00 84.56 570 VAL A C 1
ATOM 4365 O O . VAL A 1 570 ? 17.447 24.443 19.964 1.00 84.56 570 VAL A O 1
ATOM 4368 N N . ILE A 1 571 ? 17.057 24.878 22.119 1.00 84.12 571 ILE A N 1
ATOM 4369 C CA . ILE A 1 571 ? 15.632 24.530 22.151 1.00 84.12 571 ILE A CA 1
ATOM 4370 C C . ILE A 1 571 ? 14.783 25.681 22.710 1.00 84.12 571 ILE A C 1
ATOM 4372 O O . ILE A 1 571 ? 15.288 26.563 23.403 1.00 84.12 571 ILE A O 1
ATOM 4376 N N . CYS A 1 572 ? 13.482 25.685 22.411 1.00 81.69 572 CYS A N 1
ATOM 4377 C CA . CYS A 1 572 ? 12.525 26.628 23.000 1.00 81.69 572 CYS A CA 1
ATOM 4378 C C . CYS A 1 572 ? 11.955 26.110 24.331 1.00 81.69 572 CYS A C 1
ATOM 4380 O O . CYS A 1 572 ? 12.131 24.938 24.665 1.00 81.69 572 CYS A O 1
ATOM 4382 N N . GLY A 1 573 ? 11.264 26.981 25.078 1.00 75.25 573 GLY A N 1
ATOM 4383 C CA . GLY A 1 573 ? 10.645 26.640 26.365 1.00 75.25 573 GLY A CA 1
ATOM 4384 C C . GLY A 1 573 ? 9.732 25.413 26.278 1.00 75.25 573 GLY A C 1
ATOM 4385 O O . GLY A 1 573 ? 9.915 24.474 27.048 1.00 75.25 573 GLY A O 1
ATOM 4386 N N . ASP A 1 574 ? 8.859 25.381 25.267 1.00 70.44 574 ASP A N 1
ATOM 4387 C CA . ASP A 1 574 ? 7.900 24.293 25.001 1.00 70.44 574 ASP A CA 1
ATOM 4388 C C . ASP A 1 574 ? 8.577 22.938 24.723 1.00 70.44 574 ASP A C 1
ATOM 4390 O O . ASP A 1 574 ? 7.998 21.884 24.953 1.00 70.44 574 ASP A O 1
ATOM 4394 N N . CYS A 1 575 ? 9.808 22.956 24.202 1.00 69.25 575 CYS A N 1
ATOM 4395 C CA . CYS A 1 575 ? 10.590 21.755 23.886 1.00 69.25 575 CYS A CA 1
ATOM 4396 C C . CYS A 1 575 ? 11.625 21.419 24.968 1.00 69.25 575 CYS A C 1
ATOM 4398 O O . CYS A 1 575 ? 12.513 20.592 24.743 1.00 69.25 575 CYS A O 1
ATOM 4400 N N . SER A 1 576 ? 11.559 22.103 26.112 1.00 75.44 576 SER A N 1
ATOM 4401 C CA . SER A 1 576 ? 12.512 21.958 27.202 1.00 75.44 576 SER A CA 1
ATOM 4402 C C . SER A 1 576 ? 11.844 21.401 28.454 1.00 75.44 576 SER A C 1
ATOM 4404 O O . SER A 1 576 ? 10.879 21.957 28.966 1.00 75.44 576 SER A O 1
ATOM 4406 N N . PHE A 1 577 ? 12.412 20.323 28.980 1.00 61.56 577 PHE A N 1
ATOM 4407 C CA . PHE A 1 577 ? 12.050 19.736 30.262 1.00 61.56 577 PHE A CA 1
ATOM 4408 C C . PHE A 1 577 ? 13.058 20.155 31.329 1.00 61.56 577 PHE A C 1
ATOM 4410 O O . PHE A 1 577 ? 14.264 20.204 31.086 1.00 61.56 577 PHE A O 1
ATOM 4417 N N . VAL A 1 578 ? 12.578 20.447 32.535 1.00 56.91 578 VAL A N 1
ATOM 4418 C CA . VAL A 1 578 ? 13.421 20.695 33.711 1.00 56.91 578 VAL A CA 1
ATOM 4419 C C . VAL A 1 578 ? 13.231 19.509 34.646 1.00 56.91 578 VAL A C 1
ATOM 4421 O O . VAL A 1 578 ? 12.114 19.290 35.102 1.00 56.91 578 VAL A O 1
ATOM 4424 N N . GLY A 1 579 ? 14.282 18.718 34.897 1.00 56.50 579 GLY A N 1
ATOM 4425 C CA . GLY A 1 579 ? 14.123 17.557 35.782 1.00 56.50 579 GLY A CA 1
ATOM 4426 C C . GLY A 1 579 ? 15.043 16.355 35.574 1.00 56.50 579 GLY A C 1
ATOM 4427 O O . GLY A 1 579 ? 14.615 15.256 35.900 1.00 56.50 579 GLY A O 1
ATOM 4428 N N . VAL A 1 580 ? 16.258 16.506 35.029 1.00 53.41 580 VAL A N 1
ATOM 4429 C CA . VAL A 1 580 ? 17.159 15.359 34.771 1.00 53.41 580 VAL A CA 1
ATOM 4430 C C . VAL A 1 580 ? 18.428 15.460 35.613 1.00 53.41 580 VAL A C 1
ATOM 4432 O O . VAL A 1 580 ? 19.119 16.478 35.549 1.00 53.41 580 VAL A O 1
ATOM 4435 N N . ALA A 1 581 ? 18.740 14.424 36.395 1.00 55.50 581 ALA A N 1
ATOM 4436 C CA . ALA A 1 581 ? 20.033 14.308 37.069 1.00 55.50 581 ALA A CA 1
ATOM 4437 C C . ALA A 1 581 ? 21.130 13.961 36.045 1.00 55.50 581 ALA A C 1
ATOM 4439 O O . ALA A 1 581 ? 20.868 13.271 35.061 1.00 55.50 581 ALA A O 1
ATOM 4440 N N . MET A 1 582 ? 22.342 14.493 36.231 1.00 58.12 582 MET A N 1
ATOM 4441 C CA . MET A 1 582 ? 23.430 14.339 35.259 1.00 58.12 582 MET A CA 1
ATOM 4442 C C . MET A 1 582 ? 24.699 13.785 35.887 1.00 58.12 582 MET A C 1
ATOM 4444 O O . MET A 1 582 ? 25.079 14.210 36.975 1.00 58.12 582 MET A O 1
ATOM 4448 N N . ALA A 1 583 ? 25.382 12.908 35.147 1.00 52.47 583 ALA A N 1
ATOM 4449 C CA . ALA A 1 583 ? 26.545 12.156 35.620 1.00 52.47 583 ALA A CA 1
ATOM 4450 C C . ALA A 1 583 ? 27.721 13.040 36.074 1.00 52.47 583 ALA A C 1
ATOM 4452 O O . ALA A 1 583 ? 28.373 12.751 37.069 1.00 52.47 583 ALA A O 1
ATOM 4453 N N . ASN A 1 584 ? 27.947 14.160 35.374 1.00 52.72 584 ASN A N 1
ATOM 4454 C CA . ASN A 1 584 ? 29.157 14.982 35.516 1.00 52.72 584 ASN A CA 1
ATOM 4455 C C . ASN A 1 584 ? 28.889 16.369 36.133 1.00 52.72 584 ASN A C 1
ATOM 4457 O O . ASN A 1 584 ? 29.654 17.311 35.918 1.00 52.72 584 ASN A O 1
ATOM 4461 N N . LYS A 1 585 ? 27.787 16.540 36.878 1.00 48.09 585 LYS A N 1
ATOM 4462 C CA . LYS A 1 585 ? 27.509 17.772 37.636 1.00 48.09 585 LYS A CA 1
ATOM 4463 C C . LYS A 1 585 ? 27.186 17.467 39.090 1.00 48.09 585 LYS A C 1
ATOM 4465 O O . LYS A 1 585 ? 26.381 16.593 39.390 1.00 48.09 585 LYS A O 1
ATOM 4470 N N . SER A 1 586 ? 27.797 18.222 40.001 1.00 45.03 586 SER A N 1
ATOM 4471 C CA . SER A 1 586 ? 27.475 18.145 41.422 1.00 45.03 586 SER A CA 1
ATOM 4472 C C . SER A 1 586 ? 26.023 18.578 41.658 1.00 45.03 586 SER A C 1
ATOM 4474 O O . SER A 1 586 ? 25.625 19.658 41.235 1.00 45.03 586 SER A O 1
ATOM 4476 N N . ARG A 1 587 ? 25.256 17.691 42.314 1.00 50.59 587 ARG A N 1
ATOM 4477 C CA . ARG A 1 587 ? 23.905 17.860 42.893 1.00 50.59 587 ARG A CA 1
ATOM 4478 C C . ARG A 1 587 ? 22.968 18.847 42.173 1.00 50.59 587 ARG A C 1
ATOM 4480 O O . ARG A 1 587 ? 23.074 20.058 42.327 1.00 50.59 587 ARG A O 1
ATOM 4487 N N . GLY A 1 588 ? 21.929 18.317 41.531 1.00 50.38 588 GLY A N 1
ATOM 4488 C CA . GLY A 1 588 ? 20.787 19.103 41.058 1.00 50.38 588 GLY A CA 1
ATOM 4489 C C . GLY A 1 588 ? 20.121 18.501 39.826 1.00 50.38 588 GLY A C 1
ATOM 4490 O O . GLY A 1 588 ? 20.707 17.680 39.126 1.00 50.38 588 GLY A O 1
ATOM 4491 N N . LEU A 1 589 ? 18.883 18.918 39.558 1.00 58.16 589 LEU A N 1
ATOM 4492 C CA . LEU A 1 589 ? 18.184 18.592 38.317 1.00 58.16 589 LEU A CA 1
ATOM 4493 C C . LEU A 1 589 ? 18.483 19.658 37.262 1.00 58.16 589 LEU A C 1
ATOM 4495 O O . LEU A 1 589 ? 18.475 20.861 37.532 1.00 58.16 589 LEU A O 1
ATOM 4499 N N . HIS A 1 590 ? 18.734 19.219 36.036 1.00 66.50 590 HIS A N 1
ATOM 4500 C CA . HIS A 1 590 ? 19.141 20.072 34.930 1.00 66.50 590 HIS A CA 1
ATOM 4501 C C . HIS A 1 590 ? 18.135 20.025 33.770 1.00 66.50 590 HIS A C 1
ATOM 4503 O O . HIS A 1 590 ? 17.310 19.115 33.658 1.00 66.50 590 HIS A O 1
ATOM 4509 N N . ARG A 1 591 ? 18.172 21.070 32.930 1.00 75.56 591 ARG A N 1
ATOM 4510 C CA . ARG A 1 591 ? 17.280 21.242 31.772 1.00 75.56 591 ARG A CA 1
ATOM 4511 C C . ARG A 1 591 ? 17.728 20.368 30.598 1.00 75.56 591 ARG A C 1
ATOM 4513 O O . ARG A 1 591 ? 18.874 20.485 30.161 1.00 75.56 591 ARG A O 1
ATOM 4520 N N . CYS A 1 592 ? 16.814 19.592 30.031 1.00 74.25 592 CYS A N 1
ATOM 4521 C CA . CYS A 1 592 ? 17.031 18.765 28.845 1.00 74.25 592 CYS A CA 1
ATOM 4522 C C . CYS A 1 592 ? 16.002 19.060 27.747 1.00 74.25 592 CYS A C 1
ATOM 4524 O O . CYS A 1 592 ? 14.959 19.646 28.026 1.00 74.25 592 CYS A O 1
ATOM 4526 N N . CYS A 1 593 ? 16.289 18.685 26.498 1.00 70.38 593 CYS A N 1
ATOM 4527 C CA . CYS A 1 593 ? 15.253 18.627 25.469 1.00 70.38 593 CYS A CA 1
ATOM 4528 C C . CYS A 1 593 ? 14.319 17.439 25.730 1.00 70.38 593 CYS A C 1
ATOM 4530 O O . CYS A 1 593 ? 14.680 16.508 26.456 1.00 70.38 593 CYS A O 1
ATOM 4532 N N . THR A 1 594 ? 13.132 17.472 25.124 1.00 61.16 594 THR A N 1
ATOM 4533 C CA . THR A 1 594 ? 12.154 16.378 25.207 1.00 61.16 594 THR A CA 1
ATOM 4534 C C . THR A 1 594 ? 12.761 15.029 24.812 1.00 61.16 594 THR A C 1
ATOM 4536 O O . THR A 1 594 ? 12.538 14.054 25.519 1.00 61.16 594 THR A O 1
ATOM 4539 N N . GLN A 1 595 ? 13.613 14.991 23.782 1.00 59.38 595 GLN A N 1
ATOM 4540 C CA . GLN A 1 595 ? 14.281 13.766 23.320 1.00 59.38 595 GLN A CA 1
ATOM 4541 C C . GLN A 1 595 ? 15.229 13.191 24.382 1.00 59.38 595 GLN A C 1
ATOM 4543 O O . GLN A 1 595 ? 15.070 12.049 24.795 1.00 59.38 595 GLN A O 1
ATOM 4548 N N . CYS A 1 596 ? 16.162 13.992 24.914 1.00 63.34 596 CYS A N 1
ATOM 4549 C CA . CYS A 1 596 ? 17.080 13.533 25.966 1.00 63.34 596 CYS A CA 1
ATOM 4550 C C . CYS A 1 596 ? 16.359 13.163 27.271 1.00 63.34 596 CYS A C 1
ATOM 4552 O O . CYS A 1 596 ? 16.861 12.352 28.042 1.00 63.34 596 CYS A O 1
ATOM 4554 N N . PHE A 1 597 ? 15.203 13.773 27.546 1.00 62.47 597 PHE A N 1
ATOM 4555 C CA . PHE A 1 597 ? 14.361 13.409 28.685 1.00 62.47 597 PHE A CA 1
ATOM 4556 C C . PHE A 1 597 ? 13.611 12.085 28.463 1.00 62.47 597 PHE A C 1
ATOM 4558 O O . PHE A 1 597 ? 13.448 11.304 29.395 1.00 62.47 597 PHE A O 1
ATOM 4565 N N . GLN A 1 598 ? 13.140 11.821 27.244 1.00 56.12 598 GLN A N 1
ATOM 4566 C CA . GLN A 1 598 ? 12.464 10.568 26.901 1.00 56.12 598 GLN A CA 1
ATOM 4567 C C . GLN A 1 598 ? 13.447 9.399 26.858 1.00 56.12 598 GLN A C 1
ATOM 4569 O O . GLN A 1 598 ? 13.191 8.382 27.498 1.00 56.12 598 GLN A O 1
ATOM 4574 N N . ALA A 1 599 ? 14.602 9.592 26.217 1.00 52.94 599 ALA A N 1
ATOM 4575 C CA . ALA A 1 599 ? 15.690 8.620 26.186 1.00 52.94 599 ALA A CA 1
ATOM 4576 C C . ALA A 1 599 ? 16.114 8.201 27.606 1.00 52.94 599 ALA A C 1
ATOM 4578 O O . ALA A 1 599 ? 16.249 7.016 27.894 1.00 52.94 599 ALA A O 1
ATOM 4579 N N . SER A 1 600 ? 16.221 9.154 28.542 1.00 55.91 600 SER A N 1
ATOM 4580 C CA . SER A 1 600 ? 16.584 8.841 29.929 1.00 55.91 600 SER A CA 1
ATOM 4581 C C . SER A 1 600 ? 15.501 8.088 30.709 1.00 55.91 600 SER A C 1
ATOM 4583 O O . SER A 1 600 ? 15.827 7.322 31.614 1.00 55.91 600 SER A O 1
ATOM 4585 N N . ARG A 1 601 ? 14.215 8.278 30.382 1.00 50.75 601 ARG A N 1
ATOM 4586 C CA . ARG A 1 601 ? 13.105 7.534 31.004 1.00 50.75 601 ARG A CA 1
ATOM 4587 C C . ARG A 1 601 ? 12.999 6.109 30.476 1.00 50.75 601 ARG A C 1
ATOM 4589 O O . ARG A 1 601 ? 12.794 5.196 31.273 1.00 50.75 601 ARG A O 1
ATOM 4596 N N . LEU A 1 602 ? 13.133 5.933 29.164 1.00 46.97 602 LEU A N 1
ATOM 4597 C CA . LEU A 1 602 ? 13.002 4.634 28.510 1.00 46.97 602 LEU A CA 1
ATOM 4598 C C . LEU A 1 602 ? 14.157 3.700 28.910 1.00 46.97 602 LEU A C 1
ATOM 4600 O O . LEU A 1 602 ? 13.907 2.569 29.321 1.00 46.97 602 LEU A O 1
ATOM 4604 N N . HIS A 1 603 ? 15.374 4.247 29.003 1.00 50.06 603 HIS A N 1
ATOM 4605 C CA . HIS A 1 603 ? 16.563 3.574 29.537 1.00 50.06 603 HIS A CA 1
ATOM 4606 C C . HIS A 1 603 ? 16.350 2.950 30.934 1.00 50.06 603 HIS A C 1
ATOM 4608 O O . HIS A 1 603 ? 16.818 1.850 31.225 1.00 50.06 603 HIS A O 1
ATOM 4614 N N . VAL A 1 604 ? 15.615 3.628 31.825 1.00 48.06 604 VAL A N 1
ATOM 4615 C CA . VAL A 1 604 ? 15.323 3.129 33.186 1.00 48.06 604 VAL A CA 1
ATOM 4616 C C . VAL A 1 604 ? 14.218 2.068 33.184 1.00 48.06 604 VAL A C 1
ATOM 4618 O O . VAL A 1 604 ? 14.231 1.150 34.007 1.00 48.06 604 VAL A O 1
ATOM 4621 N N . GLN A 1 605 ? 13.250 2.191 32.278 1.00 44.38 605 GLN A N 1
ATOM 4622 C CA . GLN A 1 605 ? 12.077 1.323 32.211 1.00 44.38 605 GLN A CA 1
ATOM 4623 C C . GLN A 1 605 ? 12.416 -0.035 31.577 1.00 44.38 605 GLN A C 1
ATOM 4625 O O . GLN A 1 605 ? 12.020 -1.071 32.111 1.00 44.38 605 GLN A O 1
ATOM 4630 N N . ILE A 1 606 ? 13.238 -0.033 30.525 1.00 42.38 606 ILE A N 1
ATOM 4631 C CA . ILE A 1 606 ? 13.684 -1.242 29.824 1.00 42.38 606 ILE A CA 1
ATOM 4632 C C . ILE A 1 606 ? 14.637 -2.057 30.703 1.00 42.38 606 ILE A C 1
ATOM 4634 O O . ILE A 1 606 ? 14.388 -3.242 30.914 1.00 42.38 606 ILE A O 1
ATOM 4638 N N . ARG A 1 607 ? 15.611 -1.416 31.370 1.00 49.12 607 ARG A N 1
ATOM 4639 C CA . ARG A 1 607 ? 16.525 -2.072 32.331 1.00 49.12 607 ARG A CA 1
ATOM 4640 C C . ARG A 1 607 ? 15.812 -2.814 33.467 1.00 49.12 607 ARG A C 1
ATOM 4642 O O . ARG A 1 607 ? 16.286 -3.855 33.907 1.00 49.12 607 ARG A O 1
ATOM 4649 N N . ARG A 1 608 ? 14.653 -2.316 33.918 1.00 44.97 608 ARG A N 1
ATOM 4650 C CA . ARG A 1 608 ? 13.813 -3.009 34.913 1.00 44.97 608 ARG A CA 1
ATOM 4651 C C . ARG A 1 608 ? 13.069 -4.214 34.337 1.00 44.97 608 ARG A C 1
ATOM 4653 O O . ARG A 1 608 ? 12.841 -5.164 35.075 1.00 44.97 608 ARG A O 1
ATOM 4660 N N . SER A 1 609 ? 12.690 -4.177 33.060 1.00 39.22 609 SER A N 1
ATOM 4661 C CA . SER A 1 609 ? 11.956 -5.265 32.398 1.00 39.22 609 SER A CA 1
ATOM 4662 C C . SER A 1 609 ? 12.834 -6.455 31.990 1.00 39.22 609 SER A C 1
ATOM 4664 O O . SER A 1 609 ? 12.339 -7.575 31.962 1.00 39.22 609 SER A O 1
ATOM 4666 N N . ILE A 1 610 ? 14.132 -6.230 31.748 1.00 40.72 610 ILE A N 1
ATOM 4667 C CA . ILE A 1 610 ? 15.093 -7.262 31.304 1.00 40.72 610 ILE A CA 1
ATOM 4668 C C . ILE A 1 610 ? 16.000 -7.802 32.424 1.00 40.72 610 ILE A C 1
ATOM 4670 O O . ILE A 1 610 ? 16.909 -8.580 32.160 1.00 40.72 610 ILE A O 1
ATOM 4674 N N . GLY A 1 611 ? 15.792 -7.388 33.681 1.00 39.72 611 GLY A N 1
ATOM 4675 C CA . GLY A 1 611 ? 16.502 -7.949 34.842 1.00 39.72 611 GLY A CA 1
ATOM 4676 C C . GLY A 1 611 ? 18.015 -7.683 34.903 1.00 39.72 611 GLY A C 1
ATOM 4677 O O . GLY A 1 611 ? 18.704 -8.293 35.718 1.00 39.72 611 GLY A O 1
ATOM 4678 N N . ILE A 1 612 ? 18.545 -6.775 34.077 1.00 41.22 612 ILE A N 1
ATOM 4679 C CA . ILE A 1 612 ? 19.977 -6.450 34.040 1.00 41.22 612 ILE A CA 1
ATOM 4680 C C . ILE A 1 612 ? 20.331 -5.525 35.224 1.00 41.22 612 ILE A C 1
ATOM 4682 O O . ILE A 1 612 ? 19.736 -4.449 35.356 1.00 41.22 612 ILE A O 1
ATOM 4686 N N . PRO A 1 613 ? 21.302 -5.885 36.088 1.00 41.19 613 PRO A N 1
ATOM 4687 C CA . PRO A 1 613 ? 21.750 -5.012 37.168 1.00 41.19 613 PRO A CA 1
ATOM 4688 C C . PRO A 1 613 ? 22.377 -3.721 36.619 1.00 41.19 613 PRO A C 1
ATOM 4690 O O . PRO A 1 613 ? 23.017 -3.715 35.569 1.00 41.19 613 PRO A O 1
ATOM 4693 N N . LEU A 1 614 ? 22.212 -2.613 37.350 1.00 43.22 614 LEU A N 1
ATOM 4694 C CA . LEU A 1 614 ? 22.898 -1.349 37.067 1.00 43.22 614 LEU A CA 1
ATOM 4695 C C . LEU A 1 614 ? 24.410 -1.595 37.168 1.00 43.22 614 LEU A C 1
ATOM 4697 O O . LEU A 1 614 ? 24.948 -1.669 38.271 1.00 43.22 614 LEU A O 1
ATOM 4701 N N . VAL A 1 615 ? 25.078 -1.790 36.029 1.00 40.19 615 VAL A N 1
ATOM 4702 C CA . VAL A 1 615 ? 26.517 -2.072 35.998 1.00 40.19 615 VAL A CA 1
ATOM 4703 C C . VAL A 1 615 ? 27.256 -0.913 36.685 1.00 40.19 615 VAL A C 1
ATOM 4705 O O . VAL A 1 615 ? 26.959 0.250 36.382 1.00 40.19 615 VAL A O 1
ATOM 4708 N N . PRO A 1 616 ? 28.185 -1.184 37.620 1.00 35.50 616 PRO A N 1
ATOM 4709 C CA . PRO A 1 616 ? 29.023 -0.150 38.205 1.00 35.50 616 PRO A CA 1
ATOM 4710 C C . PRO A 1 616 ? 29.808 0.543 37.094 1.00 35.50 616 PRO A C 1
ATOM 4712 O O . PRO A 1 616 ? 30.329 -0.115 36.196 1.00 35.50 616 PRO A O 1
ATOM 4715 N N . HIS A 1 617 ? 29.882 1.871 37.162 1.00 39.72 617 HIS A N 1
ATOM 4716 C CA . HIS A 1 617 ? 30.739 2.685 36.309 1.00 39.72 617 HIS A CA 1
ATOM 4717 C C . HIS A 1 617 ? 32.105 2.012 36.105 1.00 39.72 617 HIS A C 1
ATOM 4719 O O . HIS A 1 617 ? 32.740 1.581 37.068 1.00 39.72 617 HIS A O 1
ATOM 4725 N N . VAL A 1 618 ? 32.603 2.006 34.868 1.00 41.22 618 VAL A N 1
ATOM 4726 C CA . VAL A 1 618 ? 34.037 1.852 34.610 1.00 41.22 618 VAL A CA 1
ATOM 4727 C C . VAL A 1 618 ? 34.717 3.067 35.265 1.00 41.22 618 VAL A C 1
ATOM 4729 O O . VAL A 1 618 ? 34.812 4.141 34.686 1.00 41.22 618 VAL A O 1
ATOM 4732 N N . GLU A 1 619 ? 35.111 2.963 36.536 1.00 39.69 619 GLU A N 1
ATOM 4733 C CA . GLU A 1 619 ? 35.556 4.111 37.352 1.00 39.69 619 GLU A CA 1
ATOM 4734 C C . GLU A 1 619 ? 36.825 4.805 36.810 1.00 39.69 619 GLU A C 1
ATOM 4736 O O . GLU A 1 619 ? 37.180 5.897 37.256 1.00 39.69 619 GLU A O 1
ATOM 4741 N N . LYS A 1 620 ? 37.502 4.221 35.811 1.00 36.78 620 LYS A N 1
ATOM 4742 C CA . LYS A 1 620 ? 38.647 4.818 35.114 1.00 36.78 620 LYS A CA 1
ATOM 4743 C C . LYS A 1 620 ? 38.554 4.590 33.610 1.00 36.78 620 LYS A C 1
ATOM 4745 O O . LYS A 1 620 ? 38.588 3.457 33.155 1.00 36.78 620 LYS A O 1
ATOM 4750 N N . GLY A 1 621 ? 38.514 5.675 32.838 1.00 51.97 621 GLY A N 1
ATOM 4751 C CA . GLY A 1 621 ? 38.625 5.614 31.378 1.00 51.97 621 GLY A CA 1
ATOM 4752 C C . GLY A 1 621 ? 37.319 5.766 30.598 1.00 51.97 621 GLY A C 1
ATOM 4753 O O . GLY A 1 621 ? 37.404 5.836 29.381 1.00 51.97 621 GLY A O 1
ATOM 4754 N N . VAL A 1 622 ? 36.149 5.918 31.241 1.00 61.00 622 VAL A N 1
ATOM 4755 C CA . VAL A 1 622 ? 34.866 6.224 30.550 1.00 61.00 622 VAL A CA 1
ATOM 4756 C C . VAL A 1 622 ? 34.990 7.457 29.669 1.00 61.00 622 VAL A C 1
ATOM 4758 O O . VAL A 1 622 ? 34.551 7.450 28.531 1.00 61.00 622 VAL A O 1
ATOM 4761 N N . GLU A 1 623 ? 35.659 8.499 30.161 1.00 66.19 623 GLU A N 1
ATOM 4762 C CA . GLU A 1 623 ? 35.875 9.716 29.382 1.00 66.19 623 GLU A CA 1
ATOM 4763 C C . GLU A 1 623 ? 36.779 9.463 28.166 1.00 66.19 623 GLU A C 1
ATOM 4765 O O . GLU A 1 623 ? 36.513 9.978 27.085 1.00 66.19 623 GLU A O 1
ATOM 4770 N N . ALA A 1 624 ? 37.816 8.630 28.311 1.00 69.62 624 ALA A N 1
ATOM 4771 C CA . ALA A 1 624 ? 38.704 8.254 27.211 1.00 69.62 624 ALA A CA 1
ATOM 4772 C C . ALA A 1 624 ? 37.996 7.344 26.195 1.00 69.62 624 ALA A C 1
ATOM 4774 O O . ALA A 1 624 ? 38.153 7.537 24.996 1.00 69.62 624 ALA A O 1
ATOM 4775 N N . TYR A 1 625 ? 37.167 6.414 26.671 1.00 77.31 625 TYR A N 1
ATOM 4776 C CA . TYR A 1 625 ? 36.323 5.550 25.854 1.00 77.31 625 TYR A CA 1
ATOM 4777 C C . TYR A 1 625 ? 35.271 6.348 25.083 1.00 77.31 625 TYR A C 1
ATOM 4779 O O . TYR A 1 625 ? 35.178 6.235 23.869 1.00 77.31 625 TYR A O 1
ATOM 4787 N N . HIS A 1 626 ? 34.516 7.218 25.754 1.00 78.44 626 HIS A N 1
ATOM 4788 C CA . HIS A 1 626 ? 33.509 8.057 25.103 1.00 78.44 626 HIS A CA 1
ATOM 4789 C C . HIS A 1 626 ? 34.151 9.053 24.137 1.00 78.44 626 HIS A C 1
ATOM 4791 O O . HIS A 1 626 ? 33.567 9.344 23.098 1.00 78.44 626 HIS A O 1
ATOM 4797 N N . THR A 1 627 ? 35.365 9.528 24.434 1.00 75.88 627 THR A N 1
ATOM 4798 C CA . THR A 1 627 ? 36.159 10.331 23.493 1.00 75.88 627 THR A CA 1
ATOM 4799 C C . THR A 1 627 ? 36.602 9.501 22.294 1.00 75.88 627 THR A C 1
ATOM 4801 O O . THR A 1 627 ? 36.524 9.989 21.173 1.00 75.88 627 THR A O 1
ATOM 4804 N N . PHE A 1 628 ? 37.028 8.252 22.485 1.00 84.12 628 PHE A N 1
ATOM 4805 C CA . PHE A 1 628 ? 37.316 7.322 21.392 1.00 84.12 628 PHE A CA 1
ATOM 4806 C C . PHE A 1 628 ? 36.077 7.093 20.512 1.00 84.12 628 PHE A C 1
ATOM 4808 O O . PHE A 1 628 ? 36.159 7.287 19.301 1.00 84.12 628 PHE A O 1
ATOM 4815 N N . LEU A 1 629 ? 34.921 6.789 21.109 1.00 77.56 629 LEU A N 1
ATOM 4816 C CA . LEU A 1 629 ? 33.652 6.626 20.395 1.00 77.56 629 LEU A CA 1
ATOM 4817 C C . LEU A 1 629 ? 33.314 7.869 19.552 1.00 77.56 629 LEU A C 1
ATOM 4819 O O . LEU A 1 629 ? 33.000 7.750 18.371 1.00 77.56 629 LEU A O 1
ATOM 4823 N N . GLU A 1 630 ? 33.439 9.062 20.133 1.00 78.06 630 GLU A N 1
ATOM 4824 C CA . GLU A 1 630 ? 33.118 10.331 19.473 1.00 78.06 630 GLU A CA 1
ATOM 4825 C C . GLU A 1 630 ? 34.111 10.699 18.366 1.00 78.06 630 GLU A C 1
ATOM 4827 O O . GLU A 1 630 ? 33.717 11.045 17.256 1.00 78.06 630 GLU A O 1
ATOM 4832 N N . THR A 1 631 ? 35.409 10.616 18.650 1.00 77.69 631 THR A N 1
ATOM 4833 C CA . THR A 1 631 ? 36.455 11.117 17.745 1.00 77.69 631 THR A CA 1
ATOM 4834 C C . THR A 1 631 ? 36.872 10.104 16.688 1.00 77.69 631 THR A C 1
ATOM 4836 O O . THR A 1 631 ? 37.239 10.495 15.584 1.00 77.69 631 THR A O 1
ATOM 4839 N N . THR A 1 632 ? 36.835 8.810 17.015 1.00 80.19 632 THR A N 1
ATOM 4840 C CA . THR A 1 632 ? 37.338 7.736 16.147 1.00 80.19 632 THR A CA 1
ATOM 4841 C C . THR A 1 632 ? 36.215 7.046 15.386 1.00 80.19 632 THR A C 1
ATOM 4843 O O . THR A 1 632 ? 36.388 6.750 14.207 1.00 80.19 632 THR A O 1
ATOM 4846 N N . LEU A 1 633 ? 35.077 6.805 16.043 1.00 80.56 633 LEU A N 1
ATOM 4847 C CA . LEU A 1 633 ? 33.929 6.104 15.457 1.00 80.56 633 LEU A CA 1
ATOM 4848 C C . LEU A 1 633 ? 32.770 7.047 15.099 1.00 80.56 633 LEU A C 1
ATOM 4850 O O . LEU A 1 633 ? 31.764 6.610 14.547 1.00 80.56 633 LEU A O 1
ATOM 4854 N N . GLY A 1 634 ? 32.904 8.348 15.383 1.00 79.44 634 GLY A N 1
ATOM 4855 C CA . GLY A 1 634 ? 31.901 9.354 15.034 1.00 79.44 634 GLY A CA 1
ATOM 4856 C C . GLY A 1 634 ? 30.579 9.199 15.788 1.00 79.44 634 GLY A C 1
ATOM 4857 O O . GLY A 1 634 ? 29.561 9.709 15.323 1.00 79.44 634 GLY A O 1
ATOM 4858 N N . VAL A 1 635 ? 30.565 8.477 16.915 1.00 77.75 635 VAL A N 1
ATOM 4859 C CA . VAL A 1 635 ? 29.368 8.272 17.740 1.00 77.75 635 VAL A CA 1
ATOM 4860 C C . VAL A 1 635 ? 29.038 9.583 18.453 1.00 77.75 635 VAL A C 1
ATOM 4862 O O . VAL A 1 635 ? 29.847 10.063 19.251 1.00 77.75 635 VAL A O 1
ATOM 4865 N N . PRO A 1 636 ? 27.858 10.187 18.219 1.00 73.88 636 PRO A N 1
ATOM 4866 C CA . PRO A 1 636 ? 27.494 11.415 18.910 1.00 73.88 636 PRO A CA 1
ATOM 4867 C C . PRO A 1 636 ? 27.535 11.223 20.423 1.00 73.88 636 PRO A C 1
ATOM 4869 O O . PRO A 1 636 ? 26.997 10.250 20.951 1.00 73.88 636 PRO A O 1
ATOM 4872 N N . ARG A 1 637 ? 28.116 12.190 21.139 1.00 70.94 637 ARG A N 1
ATOM 4873 C CA . ARG A 1 637 ? 28.404 12.061 22.576 1.00 70.94 637 ARG A CA 1
ATOM 4874 C C . ARG A 1 637 ? 27.204 11.654 23.437 1.00 70.94 637 ARG A C 1
ATOM 4876 O O . ARG A 1 637 ? 27.357 10.973 24.446 1.00 70.94 637 ARG A O 1
ATOM 4883 N N . GLN A 1 638 ? 26.008 12.075 23.035 1.00 60.47 638 GLN A N 1
ATOM 4884 C CA . GLN A 1 638 ? 24.742 11.739 23.690 1.00 60.47 638 GLN A CA 1
ATOM 4885 C C . GLN A 1 638 ? 24.382 10.244 23.638 1.00 60.47 638 GLN A C 1
ATOM 4887 O O . GLN A 1 638 ? 23.614 9.793 24.485 1.00 60.47 638 GLN A O 1
ATOM 4892 N N . TYR A 1 639 ? 24.934 9.490 22.682 1.00 69.19 639 TYR A N 1
ATOM 4893 C CA . TYR A 1 639 ? 24.688 8.061 22.500 1.00 69.19 639 TYR A CA 1
ATOM 4894 C C . TYR A 1 639 ? 25.802 7.172 23.070 1.00 69.19 639 TYR A C 1
ATOM 4896 O O . TYR A 1 639 ? 25.567 5.990 23.301 1.00 69.19 639 TYR A O 1
ATOM 4904 N N . CYS A 1 640 ? 26.979 7.726 23.388 1.00 69.25 640 CYS A N 1
ATOM 4905 C CA . CYS A 1 640 ? 28.083 6.967 23.990 1.00 69.25 640 CYS A CA 1
ATOM 4906 C C . CYS A 1 640 ? 27.680 6.135 25.229 1.00 69.25 640 CYS A C 1
ATOM 4908 O O . CYS A 1 640 ? 28.099 4.985 25.305 1.00 69.25 640 CYS A O 1
ATOM 4910 N N . PRO A 1 641 ? 26.830 6.621 26.161 1.00 65.81 641 PRO A N 1
ATOM 4911 C CA . PRO A 1 641 ? 26.401 5.813 27.307 1.00 65.81 641 PRO A CA 1
ATOM 4912 C C . PRO A 1 641 ? 25.568 4.574 26.947 1.00 65.81 641 PRO A C 1
ATOM 4914 O O . PRO A 1 641 ? 25.512 3.631 27.731 1.00 65.81 641 PRO A O 1
ATOM 4917 N N . PHE A 1 642 ? 24.898 4.558 25.789 1.00 70.25 642 PHE A N 1
ATOM 4918 C CA . PHE A 1 642 ? 24.166 3.371 25.339 1.00 70.25 642 PHE A CA 1
ATOM 4919 C C . PHE A 1 642 ? 25.135 2.268 24.929 1.00 70.25 642 PHE A C 1
ATOM 4921 O O . PHE A 1 642 ? 24.887 1.110 25.236 1.00 70.25 642 PHE A O 1
ATOM 4928 N N . MET A 1 643 ? 26.278 2.622 24.337 1.00 78.44 643 MET A N 1
ATOM 4929 C CA . MET A 1 643 ? 27.308 1.659 23.934 1.00 78.44 643 MET A CA 1
ATOM 4930 C C . MET A 1 643 ? 27.873 0.876 25.123 1.00 78.44 643 MET A C 1
ATOM 4932 O O . MET A 1 643 ? 28.252 -0.278 24.962 1.00 78.44 643 MET A O 1
ATOM 4936 N N . ASP A 1 644 ? 27.841 1.444 26.333 1.00 74.62 644 ASP A N 1
ATOM 4937 C CA . ASP A 1 644 ? 28.234 0.746 27.561 1.00 74.62 644 ASP A CA 1
ATOM 4938 C C . ASP A 1 644 ? 27.348 -0.497 27.830 1.00 74.62 644 ASP A C 1
ATOM 4940 O O . ASP A 1 644 ? 27.777 -1.429 28.514 1.00 74.62 644 ASP A O 1
ATOM 4944 N N . LEU A 1 645 ? 26.118 -0.549 27.290 1.00 74.44 645 LEU A N 1
ATOM 4945 C CA . LEU A 1 645 ? 25.150 -1.633 27.521 1.00 74.44 645 LEU A CA 1
ATOM 4946 C C . LEU A 1 645 ? 25.615 -2.989 27.003 1.00 74.44 645 LEU A C 1
ATOM 4948 O O . LEU A 1 645 ? 25.225 -4.006 27.575 1.00 74.44 645 LEU A O 1
ATOM 4952 N N . VAL A 1 646 ? 26.468 -3.031 25.979 1.00 81.62 646 VAL A N 1
ATOM 4953 C CA . VAL A 1 646 ? 26.976 -4.305 25.444 1.00 81.62 646 VAL A CA 1
ATOM 4954 C C . VAL A 1 646 ? 27.794 -5.076 26.484 1.00 81.62 646 VAL A C 1
ATOM 4956 O O . VAL A 1 646 ? 27.864 -6.299 26.434 1.00 81.62 646 VAL A O 1
ATOM 4959 N N . THR A 1 647 ? 28.331 -4.387 27.501 1.00 80.12 647 THR A N 1
ATOM 4960 C CA . THR A 1 647 ? 29.008 -5.018 28.646 1.00 80.12 647 THR A CA 1
ATOM 4961 C C . THR A 1 647 ? 28.058 -5.773 29.577 1.00 80.12 647 THR A C 1
ATOM 4963 O O . THR A 1 647 ? 28.515 -6.508 30.448 1.00 80.12 647 THR A O 1
ATOM 4966 N N . ALA A 1 648 ? 26.740 -5.643 29.421 1.00 75.38 648 ALA A N 1
ATOM 4967 C CA . ALA A 1 648 ? 25.775 -6.385 30.225 1.00 75.38 648 ALA A CA 1
ATOM 4968 C C . ALA A 1 648 ? 25.564 -7.825 29.731 1.00 75.38 648 ALA A C 1
ATOM 4970 O O . ALA A 1 648 ? 25.154 -8.673 30.523 1.00 75.38 648 ALA A O 1
ATOM 4971 N N . ALA A 1 649 ? 25.887 -8.114 28.469 1.00 82.50 649 ALA A N 1
ATOM 4972 C CA . ALA A 1 649 ? 25.625 -9.398 27.828 1.00 82.50 649 ALA A CA 1
ATOM 4973 C C . ALA A 1 649 ? 26.915 -10.162 27.491 1.00 82.50 649 ALA A C 1
ATOM 4975 O O . ALA A 1 649 ? 27.985 -9.577 27.296 1.00 82.50 649 ALA A O 1
ATOM 4976 N N . ASP A 1 650 ? 26.810 -11.485 27.422 1.00 87.06 650 ASP A N 1
ATOM 4977 C CA . ASP A 1 650 ? 27.773 -12.293 26.678 1.00 87.06 650 ASP A CA 1
ATOM 4978 C C . ASP A 1 650 ? 27.466 -12.158 25.184 1.00 87.06 650 ASP A C 1
ATOM 4980 O O . ASP A 1 650 ? 26.297 -12.104 24.805 1.00 87.06 650 ASP A O 1
ATOM 4984 N N . ILE A 1 651 ? 28.492 -12.103 24.333 1.00 90.88 651 ILE A N 1
ATOM 4985 C CA . ILE A 1 651 ? 28.314 -11.793 22.909 1.00 90.88 651 ILE A CA 1
ATOM 4986 C C . ILE A 1 651 ? 28.697 -12.987 22.033 1.00 90.88 651 ILE A C 1
ATOM 4988 O O . ILE A 1 651 ? 29.793 -13.543 22.162 1.00 90.88 651 ILE A O 1
ATOM 4992 N N . ALA A 1 652 ? 27.802 -13.333 21.108 1.00 92.19 652 ALA A N 1
ATOM 4993 C CA . ALA A 1 652 ? 28.064 -14.238 19.997 1.00 92.19 652 ALA A CA 1
ATOM 4994 C C . ALA A 1 652 ? 27.752 -13.544 18.663 1.00 92.19 652 ALA A C 1
ATOM 4996 O O . ALA A 1 652 ? 26.791 -12.786 18.560 1.00 92.19 652 ALA A O 1
ATOM 4997 N N . VAL A 1 653 ? 28.550 -13.809 17.634 1.00 94.50 653 VAL A N 1
ATOM 4998 C CA . VAL A 1 653 ? 28.383 -13.254 16.288 1.00 94.50 653 VAL A CA 1
ATOM 4999 C C . VAL A 1 653 ? 28.313 -14.402 15.292 1.00 94.50 653 VAL A C 1
ATOM 5001 O O . VAL A 1 653 ? 29.230 -15.219 15.207 1.00 94.50 653 VAL A O 1
ATOM 5004 N N . ILE A 1 654 ? 27.226 -14.458 14.534 1.00 94.19 654 ILE A N 1
ATOM 5005 C CA . ILE A 1 654 ? 27.021 -15.387 13.430 1.00 94.19 654 ILE A CA 1
ATOM 5006 C C . ILE A 1 654 ? 27.204 -14.609 12.131 1.00 94.19 654 ILE A C 1
ATOM 5008 O O . ILE A 1 654 ? 26.523 -13.611 11.895 1.00 94.19 654 ILE A O 1
ATOM 5012 N N . LEU A 1 655 ? 28.131 -15.075 11.301 1.00 94.38 655 LEU A N 1
ATOM 5013 C CA . LEU A 1 655 ? 28.469 -14.478 10.019 1.00 94.38 655 LEU A CA 1
ATOM 5014 C C . LEU A 1 655 ? 27.989 -15.390 8.894 1.00 94.38 655 LEU A C 1
ATOM 5016 O O . LEU A 1 655 ? 28.445 -16.534 8.773 1.00 94.38 655 LEU A O 1
ATOM 5020 N N . ASP A 1 656 ? 27.082 -14.872 8.075 1.00 93.25 656 ASP A N 1
ATOM 5021 C CA . ASP A 1 656 ? 26.729 -15.471 6.798 1.00 93.25 656 ASP A CA 1
ATOM 5022 C C . ASP A 1 656 ? 27.925 -15.373 5.845 1.00 93.25 656 ASP A C 1
ATOM 5024 O O . ASP A 1 656 ? 28.408 -14.296 5.498 1.00 93.25 656 ASP A O 1
ATOM 5028 N N . ASP A 1 657 ? 28.458 -16.529 5.474 1.00 92.38 657 ASP A N 1
ATOM 5029 C CA . ASP A 1 657 ? 29.521 -16.695 4.493 1.00 92.38 657 ASP A CA 1
ATOM 5030 C C . ASP A 1 657 ? 29.047 -17.507 3.291 1.00 92.38 657 ASP A C 1
ATOM 5032 O O . ASP A 1 657 ? 29.856 -18.195 2.672 1.00 92.38 657 ASP A O 1
ATOM 5036 N N . SER A 1 658 ? 27.757 -17.428 2.966 1.00 91.75 658 SER A N 1
ATOM 5037 C CA . SER A 1 658 ? 27.142 -18.061 1.802 1.00 91.75 658 SER A CA 1
ATOM 5038 C C . SER A 1 658 ? 27.577 -17.428 0.475 1.00 91.75 658 SER A C 1
ATOM 5040 O O . SER A 1 658 ? 28.174 -16.353 0.402 1.00 91.75 658 SER A O 1
ATOM 5042 N N . GLY A 1 659 ? 27.280 -18.103 -0.637 1.00 88.06 659 GLY A N 1
ATOM 5043 C CA . GLY A 1 659 ? 27.625 -17.597 -1.966 1.00 88.06 659 GLY A CA 1
ATOM 5044 C C . GLY A 1 659 ? 27.010 -16.233 -2.319 1.00 88.06 659 GLY A C 1
ATOM 5045 O O . GLY A 1 659 ? 27.622 -15.517 -3.116 1.00 88.06 659 GLY A O 1
ATOM 5046 N N . SER A 1 660 ? 25.854 -15.873 -1.745 1.00 89.56 660 SER A N 1
ATOM 5047 C CA . SER A 1 660 ? 25.141 -14.612 -2.017 1.00 89.56 660 SER A CA 1
ATOM 5048 C C . SER A 1 660 ? 25.879 -13.387 -1.483 1.00 89.56 660 SER A C 1
ATOM 5050 O O . SER A 1 660 ? 25.892 -12.348 -2.138 1.00 89.56 660 SER A O 1
ATOM 5052 N N . MET A 1 661 ? 26.687 -13.542 -0.434 1.00 89.06 661 MET A N 1
ATOM 5053 C CA . MET A 1 661 ? 27.496 -12.449 0.119 1.00 89.06 661 MET A CA 1
ATOM 5054 C C . MET A 1 661 ? 28.537 -11.874 -0.870 1.00 89.06 661 MET A C 1
ATOM 5056 O O . MET A 1 661 ? 29.168 -10.853 -0.602 1.00 89.06 661 MET A O 1
ATOM 5060 N N . LYS A 1 662 ? 28.735 -12.499 -2.042 1.00 88.81 662 LYS A N 1
ATOM 5061 C CA . LYS A 1 662 ? 29.567 -11.968 -3.141 1.00 88.81 662 LYS A CA 1
ATOM 5062 C C . LYS A 1 662 ? 28.891 -10.871 -3.961 1.00 88.81 662 LYS A C 1
ATOM 5064 O O . LYS A 1 662 ? 29.588 -10.220 -4.741 1.00 88.81 662 LYS A O 1
ATOM 5069 N N . PHE A 1 663 ? 27.572 -10.713 -3.863 1.00 85.75 663 PHE A N 1
ATOM 5070 C CA . PHE A 1 663 ? 26.850 -9.736 -4.670 1.00 85.75 663 PHE A CA 1
ATOM 5071 C C . PHE A 1 663 ? 27.317 -8.303 -4.358 1.00 85.75 663 PHE A C 1
ATOM 5073 O O . PHE A 1 663 ? 27.734 -8.019 -3.228 1.00 85.75 663 PHE A O 1
ATOM 5080 N N . PRO A 1 664 ? 27.322 -7.413 -5.367 1.00 81.62 664 PRO A N 1
ATOM 5081 C CA . PRO A 1 664 ? 27.671 -6.011 -5.175 1.00 81.62 664 PRO A CA 1
ATOM 5082 C C . PRO A 1 664 ? 26.608 -5.294 -4.333 1.00 81.62 664 PRO A C 1
ATOM 5084 O O . PRO A 1 664 ? 25.447 -5.694 -4.324 1.00 81.62 664 PRO A O 1
ATOM 5087 N N . THR A 1 665 ? 27.008 -4.221 -3.658 1.00 72.38 665 THR A N 1
ATOM 5088 C CA . THR A 1 665 ? 26.131 -3.334 -2.884 1.00 72.38 665 THR A CA 1
ATOM 5089 C C . THR A 1 665 ? 25.879 -2.040 -3.661 1.00 72.38 665 THR A C 1
ATOM 5091 O O . THR A 1 665 ? 26.630 -1.691 -4.576 1.00 72.38 665 THR A O 1
ATOM 5094 N N . ASN A 1 666 ? 24.838 -1.287 -3.296 1.00 61.28 666 ASN A N 1
ATOM 5095 C CA . ASN A 1 666 ? 24.410 -0.072 -4.010 1.00 61.28 666 ASN A CA 1
ATOM 5096 C C . ASN A 1 666 ? 25.324 1.163 -3.827 1.00 61.28 666 ASN A C 1
ATOM 5098 O O . ASN A 1 666 ? 24.948 2.274 -4.199 1.00 61.28 666 ASN A O 1
ATOM 5102 N N . GLY A 1 667 ? 26.534 1.001 -3.281 1.00 51.72 667 GLY A N 1
ATOM 5103 C CA . GLY A 1 667 ? 27.596 2.014 -3.341 1.00 51.72 667 GLY A CA 1
ATOM 5104 C C . GLY A 1 667 ? 27.427 3.255 -2.451 1.00 51.72 667 GLY A C 1
ATOM 5105 O O . GLY A 1 667 ? 28.215 4.193 -2.573 1.00 51.72 667 GLY A O 1
ATOM 5106 N N . ALA A 1 668 ? 26.458 3.295 -1.533 1.00 47.09 668 ALA A N 1
ATOM 5107 C CA . ALA A 1 668 ? 26.285 4.416 -0.606 1.00 47.09 668 ALA A CA 1
ATOM 5108 C C . ALA A 1 668 ? 27.063 4.199 0.710 1.00 47.09 668 ALA A C 1
ATOM 5110 O O . ALA A 1 668 ? 26.487 3.895 1.743 1.00 47.09 668 ALA A O 1
ATOM 5111 N N . GLY A 1 669 ? 28.387 4.376 0.641 1.00 52.03 669 GLY A N 1
ATOM 5112 C CA . GLY A 1 669 ? 29.282 4.752 1.748 1.00 52.03 669 GLY A CA 1
ATOM 5113 C C . GLY A 1 669 ? 29.159 4.000 3.080 1.00 52.03 669 GLY A C 1
ATOM 5114 O O . GLY A 1 669 ? 28.425 4.422 3.964 1.00 52.03 669 GLY A O 1
ATOM 5115 N N . THR A 1 670 ? 30.013 2.998 3.303 1.00 50.81 670 THR A N 1
ATOM 5116 C CA . THR A 1 670 ? 30.252 2.454 4.649 1.00 50.81 670 THR A CA 1
ATOM 5117 C C . THR A 1 670 ? 30.753 3.538 5.617 1.00 50.81 670 THR A C 1
ATOM 5119 O O . THR A 1 670 ? 31.705 4.262 5.297 1.00 50.81 670 THR A O 1
ATOM 5122 N N . PRO A 1 671 ? 30.199 3.615 6.834 1.00 45.91 671 PRO A N 1
ATOM 5123 C CA . PRO A 1 671 ? 30.677 4.514 7.869 1.00 45.91 671 PRO A CA 1
ATOM 5124 C C . PRO A 1 671 ? 31.914 3.957 8.595 1.00 45.91 671 PRO A C 1
ATOM 5126 O O . PRO A 1 671 ? 31.772 3.211 9.555 1.00 45.91 671 PRO A O 1
ATOM 5129 N N . GLY A 1 672 ? 33.141 4.308 8.192 1.00 44.00 672 GLY A N 1
ATOM 5130 C CA . GLY A 1 672 ? 34.337 4.024 9.011 1.00 44.00 672 GLY A CA 1
ATOM 5131 C C . GLY A 1 672 ? 35.619 3.705 8.246 1.00 44.00 672 GLY A C 1
ATOM 5132 O O . GLY A 1 672 ? 35.593 3.518 7.035 1.00 44.00 672 GLY A O 1
ATOM 5133 N N . LYS A 1 673 ? 36.752 3.728 8.971 1.00 39.94 673 LYS A N 1
ATOM 5134 C CA . LYS A 1 673 ? 38.140 3.847 8.473 1.00 39.94 673 LYS A CA 1
ATOM 5135 C C . LYS A 1 673 ? 38.402 3.083 7.177 1.00 39.94 673 LYS A C 1
ATOM 5137 O O . LYS A 1 673 ? 38.207 1.877 7.098 1.00 39.94 673 LYS A O 1
ATOM 5142 N N . SER A 1 674 ? 38.974 3.805 6.216 1.00 39.66 674 SER A N 1
ATOM 5143 C CA . SER A 1 674 ? 39.561 3.288 4.985 1.00 39.66 674 SER A CA 1
ATOM 5144 C C . SER A 1 674 ? 40.419 2.037 5.231 1.00 39.66 674 SER A C 1
ATOM 5146 O O . SER A 1 674 ? 41.617 2.141 5.507 1.00 39.66 674 SER A O 1
ATOM 5148 N N . PHE A 1 675 ? 39.840 0.850 5.072 1.00 32.94 675 PHE A N 1
ATOM 5149 C CA . PHE A 1 675 ? 40.620 -0.340 4.775 1.00 32.94 675 PHE A CA 1
ATOM 5150 C C . PHE A 1 675 ? 40.897 -0.341 3.270 1.00 32.94 675 PHE A C 1
ATOM 5152 O O . PHE A 1 675 ? 40.107 -0.788 2.452 1.00 32.94 675 PHE A O 1
ATOM 5159 N N . ALA A 1 676 ? 42.040 0.267 2.953 1.00 28.47 676 ALA A N 1
ATOM 5160 C CA . ALA A 1 676 ? 42.838 0.118 1.744 1.00 28.47 676 ALA A CA 1
ATOM 5161 C C . ALA A 1 676 ? 42.137 0.301 0.382 1.00 28.47 676 ALA A C 1
ATOM 5163 O O . ALA A 1 676 ? 41.720 -0.646 -0.281 1.00 28.47 676 ALA A O 1
ATOM 5164 N N . ALA A 1 677 ? 42.296 1.507 -0.165 1.00 28.80 677 ALA A N 1
ATOM 5165 C CA . ALA A 1 677 ? 42.681 1.606 -1.565 1.00 28.80 677 ALA A CA 1
ATOM 5166 C C . ALA A 1 677 ? 43.984 0.803 -1.784 1.00 28.80 677 ALA A C 1
ATOM 5168 O O . ALA A 1 677 ? 45.062 1.228 -1.374 1.00 28.80 677 ALA A O 1
ATOM 5169 N N . SER A 1 678 ? 43.889 -0.392 -2.367 1.00 31.52 678 SER A N 1
ATOM 5170 C CA . SER A 1 678 ? 44.697 -0.834 -3.517 1.00 31.52 678 SER A CA 1
ATOM 5171 C C . SER A 1 678 ? 44.629 -2.354 -3.690 1.00 31.52 678 SER A C 1
ATOM 5173 O O . SER A 1 678 ? 45.330 -3.111 -3.025 1.00 31.52 678 SER A O 1
ATOM 5175 N N . ARG A 1 679 ? 43.823 -2.798 -4.657 1.00 32.31 679 ARG A N 1
ATOM 5176 C CA . ARG A 1 679 ? 44.203 -3.756 -5.710 1.00 32.31 679 ARG A CA 1
ATOM 5177 C C . ARG A 1 679 ? 42.999 -3.947 -6.636 1.00 32.31 679 ARG A C 1
ATOM 5179 O O . ARG A 1 679 ? 41.925 -4.299 -6.180 1.00 32.31 679 ARG A O 1
ATOM 5186 N N . SER A 1 680 ? 43.244 -3.691 -7.922 1.00 31.31 680 SER A N 1
ATOM 5187 C CA . SER A 1 680 ? 42.337 -3.774 -9.082 1.00 31.31 680 SER A CA 1
ATOM 5188 C C . SER A 1 680 ? 41.107 -2.859 -9.074 1.00 31.31 680 SER A C 1
ATOM 5190 O O . SER A 1 680 ? 40.231 -2.964 -8.229 1.00 31.31 680 SER A O 1
ATOM 5192 N N . GLY A 1 681 ? 41.051 -1.972 -10.071 1.00 32.72 681 GLY A N 1
ATOM 5193 C CA . GLY A 1 681 ? 39.908 -1.109 -10.333 1.00 32.72 681 GLY A CA 1
ATOM 5194 C C . GLY A 1 681 ? 38.669 -1.902 -10.743 1.00 32.72 681 GLY A C 1
ATOM 5195 O O . GLY A 1 681 ? 38.633 -2.491 -11.821 1.00 32.72 681 GLY A O 1
ATOM 5196 N N . SER A 1 682 ? 37.662 -1.866 -9.879 1.00 35.72 682 SER A N 1
ATOM 5197 C CA . SER A 1 682 ? 36.242 -2.010 -10.196 1.00 35.72 682 SER A CA 1
ATOM 5198 C C . SER A 1 682 ? 35.464 -1.475 -8.989 1.00 35.72 682 SER A C 1
ATOM 5200 O O . SER A 1 682 ? 35.497 -2.092 -7.927 1.00 35.72 682 SER A O 1
ATOM 5202 N N . ASP A 1 683 ? 34.830 -0.311 -9.133 1.00 42.62 683 ASP A N 1
ATOM 5203 C CA . ASP A 1 683 ? 34.122 0.423 -8.071 1.00 42.62 683 ASP A CA 1
ATOM 5204 C C . ASP A 1 683 ? 32.788 -0.247 -7.674 1.00 42.62 683 ASP A C 1
ATOM 5206 O O . ASP A 1 683 ? 31.711 0.307 -7.880 1.00 42.62 683 ASP A O 1
ATOM 5210 N N . ALA A 1 684 ? 32.848 -1.460 -7.116 1.00 52.59 684 ALA A N 1
ATOM 5211 C CA . ALA A 1 684 ? 31.705 -2.121 -6.489 1.00 52.59 684 ALA A CA 1
ATOM 5212 C C . ALA A 1 684 ? 32.143 -2.836 -5.199 1.00 52.59 684 ALA A C 1
ATOM 5214 O O . ALA A 1 684 ? 32.873 -3.829 -5.237 1.00 52.59 684 ALA A O 1
ATOM 5215 N N . THR A 1 685 ? 31.706 -2.327 -4.046 1.00 71.50 685 THR A N 1
ATOM 5216 C CA . THR A 1 685 ? 31.803 -3.016 -2.750 1.00 71.50 685 THR A CA 1
ATOM 5217 C C . THR A 1 685 ? 30.870 -4.227 -2.751 1.00 71.50 685 THR A C 1
ATOM 5219 O O . THR A 1 685 ? 29.761 -4.130 -3.261 1.00 71.50 685 THR A O 1
ATOM 5222 N N . SER A 1 686 ? 31.304 -5.379 -2.228 1.00 85.88 686 SER A N 1
ATOM 5223 C CA . SER A 1 686 ? 30.428 -6.555 -2.062 1.00 85.88 686 SER A CA 1
ATOM 5224 C C . SER A 1 686 ? 29.825 -6.599 -0.662 1.00 85.88 686 SER A C 1
ATOM 5226 O O . SER A 1 686 ? 30.420 -6.052 0.271 1.00 85.88 686 SER A O 1
ATOM 5228 N N . ARG A 1 687 ? 28.697 -7.303 -0.500 1.00 89.00 687 ARG A N 1
ATOM 5229 C CA . ARG A 1 687 ? 28.028 -7.524 0.798 1.00 89.00 687 ARG A CA 1
ATOM 5230 C C . ARG A 1 687 ? 29.002 -8.093 1.843 1.00 89.00 687 ARG A C 1
ATOM 5232 O O . ARG A 1 687 ? 29.019 -7.670 2.995 1.00 89.00 687 ARG A O 1
ATOM 5239 N N . TRP A 1 688 ? 29.908 -8.976 1.411 1.00 89.44 688 TRP A N 1
ATOM 5240 C CA . TRP A 1 688 ? 31.001 -9.537 2.215 1.00 89.44 688 TRP A CA 1
ATOM 5241 C C . TRP A 1 688 ? 31.975 -8.484 2.761 1.00 89.44 688 TRP A C 1
ATOM 5243 O O . TRP A 1 688 ? 32.349 -8.535 3.933 1.00 89.44 688 TRP A O 1
ATOM 5253 N N . LEU A 1 689 ? 32.391 -7.528 1.925 1.00 86.06 689 LEU A N 1
ATOM 5254 C CA . LEU A 1 689 ? 33.318 -6.460 2.319 1.00 86.06 689 LEU A CA 1
ATOM 5255 C C . LEU A 1 689 ? 32.635 -5.404 3.195 1.00 86.06 689 LEU A C 1
ATOM 5257 O O . LEU A 1 689 ? 33.256 -4.868 4.111 1.00 86.06 689 LEU A O 1
ATOM 5261 N N . GLU A 1 690 ? 31.359 -5.122 2.942 1.00 84.62 690 GLU A N 1
ATOM 5262 C CA . GLU A 1 690 ? 30.558 -4.233 3.783 1.00 84.62 690 GLU A CA 1
ATOM 5263 C C . GLU A 1 690 ? 30.371 -4.809 5.191 1.00 84.62 690 GLU A C 1
ATOM 5265 O O . GLU A 1 690 ? 30.682 -4.134 6.176 1.00 84.62 690 GLU A O 1
ATOM 5270 N N . MET A 1 691 ? 29.982 -6.085 5.294 1.00 90.31 691 MET A N 1
ATOM 5271 C CA . MET A 1 691 ? 29.918 -6.803 6.568 1.00 90.31 691 MET A CA 1
ATOM 5272 C C . MET A 1 691 ? 31.257 -6.734 7.312 1.00 90.31 691 MET A C 1
ATOM 5274 O O . MET A 1 691 ? 31.289 -6.462 8.513 1.00 90.31 691 MET A O 1
ATOM 5278 N N . GLN A 1 692 ? 32.373 -6.937 6.602 1.00 89.81 692 GLN A N 1
ATOM 5279 C CA . GLN A 1 692 ? 33.716 -6.849 7.175 1.00 89.81 692 GLN A CA 1
ATOM 5280 C C . GLN A 1 692 ? 33.999 -5.468 7.792 1.00 89.81 692 GLN A C 1
ATOM 5282 O O . GLN A 1 692 ? 34.574 -5.384 8.880 1.00 89.81 692 GLN A O 1
ATOM 5287 N N . ALA A 1 693 ? 33.587 -4.388 7.123 1.00 85.25 693 ALA A N 1
ATOM 5288 C CA . ALA A 1 693 ? 33.778 -3.020 7.599 1.00 85.25 693 ALA A CA 1
ATOM 5289 C C . ALA A 1 693 ? 32.939 -2.716 8.852 1.00 85.25 693 ALA A C 1
ATOM 5291 O O . ALA A 1 693 ? 33.467 -2.170 9.824 1.00 85.25 693 ALA A O 1
ATOM 5292 N N . ILE A 1 694 ? 31.662 -3.119 8.865 1.00 88.19 694 ILE A N 1
ATOM 5293 C CA . ILE A 1 694 ? 30.777 -2.964 10.033 1.00 88.19 694 ILE A CA 1
ATOM 5294 C C . ILE A 1 694 ? 31.353 -3.734 11.224 1.00 88.19 694 ILE A C 1
ATOM 5296 O O . ILE A 1 694 ? 31.532 -3.173 12.308 1.00 88.19 694 ILE A O 1
ATOM 5300 N N . LEU A 1 695 ? 31.727 -4.995 11.001 1.00 91.06 695 LEU A N 1
ATOM 5301 C CA . LEU A 1 695 ? 32.300 -5.857 12.027 1.00 91.06 695 LEU A CA 1
ATOM 5302 C C . LEU A 1 695 ? 33.615 -5.290 12.583 1.00 91.06 695 LEU A C 1
ATOM 5304 O O . LEU A 1 695 ? 33.849 -5.362 13.788 1.00 91.06 695 LEU A O 1
ATOM 5308 N N . SER A 1 696 ? 34.447 -4.667 11.742 1.00 90.31 696 SER A N 1
ATOM 5309 C CA . SER A 1 696 ? 35.673 -3.998 12.190 1.00 90.31 696 SER A CA 1
ATOM 5310 C C . SER A 1 696 ? 35.386 -2.864 13.179 1.00 90.31 696 SER A C 1
ATOM 5312 O O . SER A 1 696 ? 36.087 -2.752 14.183 1.00 90.31 696 SER A O 1
ATOM 5314 N N . ASN A 1 697 ? 34.360 -2.043 12.934 1.00 89.31 697 ASN A N 1
ATOM 5315 C CA . ASN A 1 697 ? 33.966 -0.979 13.863 1.00 89.31 697 ASN A CA 1
ATOM 5316 C C . ASN A 1 697 ? 33.424 -1.545 15.187 1.00 89.31 697 ASN A C 1
ATOM 5318 O O . ASN A 1 697 ? 33.700 -0.995 16.252 1.00 89.31 697 ASN A O 1
ATOM 5322 N N . MET A 1 698 ? 32.677 -2.653 15.136 1.00 93.19 698 MET A N 1
ATOM 5323 C CA . MET A 1 698 ? 32.180 -3.327 16.342 1.00 93.19 698 MET A CA 1
ATOM 5324 C C . MET A 1 698 ? 33.328 -3.924 17.167 1.00 93.19 698 MET A C 1
ATOM 5326 O O . MET A 1 698 ? 33.351 -3.758 18.386 1.00 93.19 698 MET A O 1
ATOM 5330 N N . PHE A 1 699 ? 34.324 -4.545 16.521 1.00 92.31 699 PHE A N 1
ATOM 5331 C CA . PHE A 1 699 ? 35.532 -5.016 17.203 1.00 92.31 699 PHE A CA 1
ATOM 5332 C C . PHE A 1 699 ? 36.323 -3.875 17.831 1.00 92.31 699 PHE A C 1
ATOM 5334 O O . PHE A 1 699 ? 36.745 -4.020 18.967 1.00 92.31 699 PHE A O 1
ATOM 5341 N N . ASP A 1 700 ? 36.460 -2.728 17.165 1.00 88.88 700 ASP A N 1
ATOM 5342 C CA . ASP A 1 700 ? 37.089 -1.533 17.745 1.00 88.88 700 ASP A CA 1
ATOM 5343 C C . ASP A 1 700 ? 36.439 -1.161 19.102 1.00 88.88 700 ASP A C 1
ATOM 5345 O O . ASP A 1 700 ? 37.136 -0.832 20.067 1.00 88.88 700 ASP A O 1
ATOM 5349 N N . VAL A 1 701 ? 35.111 -1.296 19.219 1.00 88.50 701 VAL A N 1
ATOM 5350 C CA . VAL A 1 701 ? 34.379 -1.098 20.480 1.00 88.50 701 VAL A CA 1
ATOM 5351 C C . VAL A 1 701 ? 34.619 -2.235 21.477 1.00 88.50 701 VAL A C 1
ATOM 5353 O O . VAL A 1 701 ? 34.958 -1.980 22.635 1.00 88.50 701 VAL A O 1
ATOM 5356 N N . TRP A 1 702 ? 34.444 -3.488 21.059 1.00 90.75 702 TRP A N 1
ATOM 5357 C CA . TRP A 1 702 ? 34.581 -4.655 21.934 1.00 90.75 702 TRP A CA 1
ATOM 5358 C C . TRP A 1 702 ? 36.001 -4.822 22.475 1.00 90.75 702 TRP A C 1
ATOM 5360 O O . TRP A 1 702 ? 36.166 -5.062 23.670 1.00 90.75 702 TRP A O 1
ATOM 5370 N N . SER A 1 703 ? 37.020 -4.622 21.637 1.00 86.31 703 SER A N 1
ATOM 5371 C CA . SER A 1 703 ? 38.430 -4.635 22.027 1.00 86.31 703 SER A CA 1
ATOM 5372 C C . SER A 1 703 ? 38.719 -3.561 23.070 1.00 86.31 703 SER A C 1
ATOM 5374 O O . SER A 1 703 ? 39.402 -3.841 24.054 1.00 86.31 703 SER A O 1
ATOM 5376 N N . TRP A 1 704 ? 38.174 -2.348 22.904 1.00 84.19 704 TRP A N 1
ATOM 5377 C CA . TRP A 1 704 ? 38.346 -1.278 23.891 1.00 84.19 704 TRP A CA 1
ATOM 5378 C C . TRP A 1 704 ? 37.728 -1.639 25.245 1.00 84.19 704 TRP A C 1
ATOM 5380 O O . TRP A 1 704 ? 38.313 -1.374 26.295 1.00 84.19 704 TRP A O 1
ATOM 5390 N N . LEU A 1 705 ? 36.554 -2.272 25.225 1.00 81.88 705 LEU A N 1
ATOM 5391 C CA . LEU A 1 705 ? 35.856 -2.747 26.421 1.00 81.88 705 LEU A CA 1
ATOM 5392 C C . LEU A 1 705 ? 36.454 -4.042 27.002 1.00 81.88 705 LEU A C 1
ATOM 5394 O O . LEU A 1 705 ? 36.003 -4.498 28.052 1.00 81.88 705 LEU A O 1
ATOM 5398 N N . GLY A 1 706 ? 37.458 -4.636 26.349 1.00 82.00 706 GLY A N 1
ATOM 5399 C CA . GLY A 1 706 ? 38.074 -5.897 26.764 1.00 82.00 706 GLY A CA 1
ATOM 5400 C C . GLY A 1 706 ? 37.137 -7.103 26.649 1.00 82.00 706 GLY A C 1
ATOM 5401 O O . GLY A 1 706 ? 37.295 -8.072 27.391 1.00 82.00 706 GLY A O 1
ATOM 5402 N N . LEU A 1 707 ? 36.145 -7.041 25.758 1.00 83.38 707 LEU A N 1
ATOM 5403 C CA . LEU A 1 707 ? 35.183 -8.116 25.539 1.00 83.38 707 LEU A CA 1
ATOM 5404 C C . LEU A 1 707 ? 35.750 -9.157 24.573 1.00 83.38 707 LEU A C 1
ATOM 5406 O O . LEU A 1 707 ? 36.342 -8.834 23.546 1.00 83.38 707 LEU A O 1
ATOM 5410 N N . SER A 1 708 ? 35.532 -10.426 24.905 1.00 79.75 708 SER A N 1
ATOM 5411 C CA . SER A 1 708 ? 35.900 -11.566 24.071 1.00 79.75 708 SER A CA 1
ATOM 5412 C C . SER A 1 708 ? 34.664 -12.106 23.353 1.00 79.75 708 SER A C 1
ATOM 5414 O O . SER A 1 708 ? 33.665 -12.400 24.014 1.00 79.75 708 SER A O 1
ATOM 5416 N N . ILE A 1 709 ? 34.734 -12.264 22.035 1.00 89.25 709 ILE A N 1
ATOM 5417 C CA . ILE A 1 709 ? 33.566 -12.479 21.175 1.00 89.25 709 ILE A CA 1
ATOM 5418 C C . ILE A 1 709 ? 33.583 -13.885 20.580 1.00 89.25 709 ILE A C 1
ATOM 5420 O O . ILE A 1 709 ? 34.574 -14.304 19.988 1.00 89.25 709 ILE A O 1
ATOM 5424 N N . ASP A 1 710 ? 32.491 -14.630 20.720 1.00 87.75 710 ASP A N 1
ATOM 5425 C CA . ASP A 1 710 ? 32.347 -15.945 20.084 1.00 87.75 710 ASP A CA 1
ATOM 5426 C C . ASP A 1 710 ? 31.888 -15.755 18.630 1.00 87.75 710 ASP A C 1
ATOM 5428 O O . ASP A 1 710 ? 30.787 -15.261 18.403 1.00 87.75 710 ASP A O 1
ATOM 5432 N N . VAL A 1 711 ? 32.727 -16.086 17.642 1.00 90.38 711 VAL A N 1
ATOM 5433 C CA . VAL A 1 711 ? 32.436 -15.849 16.214 1.00 90.38 711 VAL A CA 1
ATOM 5434 C C . VAL A 1 711 ? 32.232 -17.172 15.481 1.00 90.38 711 VAL A C 1
ATOM 5436 O O . VAL A 1 711 ? 33.098 -18.051 15.499 1.00 90.38 711 VAL A O 1
ATOM 5439 N N . VAL A 1 712 ? 31.101 -17.300 14.787 1.00 90.19 712 VAL A N 1
ATOM 5440 C CA . VAL A 1 712 ? 30.684 -18.504 14.062 1.00 90.19 712 VAL A CA 1
ATOM 5441 C C . VAL A 1 712 ? 30.371 -18.156 12.608 1.00 90.19 712 VAL A C 1
ATOM 5443 O O . VAL A 1 712 ? 29.519 -17.320 12.339 1.00 90.19 712 VAL A O 1
ATOM 5446 N N . PHE A 1 713 ? 31.031 -18.828 11.664 1.00 90.50 713 PHE A N 1
ATOM 5447 C CA . PHE A 1 713 ? 30.694 -18.762 10.238 1.00 90.50 713 PHE A CA 1
ATOM 5448 C C . PHE A 1 713 ? 29.735 -19.898 9.875 1.00 90.50 713 PHE A C 1
ATOM 5450 O O . PHE A 1 713 ? 29.990 -21.043 10.258 1.00 90.50 713 PHE A O 1
ATOM 5457 N N . MET A 1 714 ? 28.673 -19.605 9.123 1.00 90.19 714 MET A N 1
ATOM 5458 C CA . MET A 1 714 ? 27.614 -20.574 8.813 1.00 90.19 714 MET A CA 1
ATOM 5459 C C . MET A 1 714 ? 28.109 -21.807 8.033 1.00 90.19 714 MET A C 1
ATOM 5461 O O . MET A 1 714 ? 27.791 -22.943 8.390 1.00 90.19 714 MET A O 1
ATOM 5465 N N . ASN A 1 715 ? 28.916 -21.605 6.991 1.00 87.69 715 ASN A N 1
ATOM 5466 C CA . ASN A 1 715 ? 29.383 -22.650 6.075 1.00 87.69 715 ASN A CA 1
ATOM 5467 C C . ASN A 1 715 ? 30.797 -23.123 6.406 1.00 87.69 715 ASN A C 1
ATOM 5469 O O . ASN A 1 715 ? 31.115 -24.304 6.263 1.00 87.69 715 ASN A O 1
ATOM 5473 N N . ARG A 1 716 ? 31.657 -22.223 6.888 1.00 78.50 716 ARG A N 1
ATOM 5474 C CA . ARG A 1 716 ? 33.055 -22.527 7.232 1.00 78.50 716 ARG A CA 1
ATOM 5475 C C . ARG A 1 716 ? 33.277 -22.908 8.677 1.00 78.50 716 ARG A C 1
ATOM 5477 O O . ARG A 1 716 ? 34.433 -22.849 9.102 1.00 78.50 716 ARG A O 1
ATOM 5484 N N . ASN A 1 717 ? 32.212 -23.260 9.411 1.00 58.12 717 ASN A N 1
ATOM 5485 C CA . ASN A 1 717 ? 32.260 -23.707 10.802 1.00 58.12 717 ASN A CA 1
ATOM 5486 C C . ASN A 1 717 ? 33.644 -24.278 11.121 1.00 58.12 717 ASN A C 1
ATOM 5488 O O . ASN A 1 717 ? 34.046 -25.282 10.524 1.00 58.12 717 ASN A O 1
ATOM 5492 N N . ARG A 1 718 ? 34.395 -23.643 12.033 1.00 49.66 718 ARG A N 1
ATOM 5493 C CA . ARG A 1 718 ? 35.581 -24.261 12.640 1.00 49.66 718 ARG A CA 1
ATOM 5494 C C . ARG A 1 718 ? 35.098 -25.461 13.470 1.00 49.66 718 ARG A C 1
ATOM 5496 O O . ARG A 1 718 ? 35.139 -25.451 14.694 1.00 49.66 718 ARG A O 1
ATOM 5503 N N . VAL A 1 719 ? 34.610 -26.502 12.800 1.00 34.69 719 VAL A N 1
ATOM 5504 C CA . VAL A 1 719 ? 34.467 -27.842 13.339 1.00 34.69 719 VAL A CA 1
ATOM 5505 C C . VAL A 1 719 ? 35.870 -28.400 13.300 1.00 34.69 719 VAL A C 1
ATOM 5507 O O . VAL A 1 719 ? 36.425 -28.721 12.247 1.00 34.69 719 VAL A O 1
ATOM 5510 N N . GLN A 1 720 ? 36.467 -28.441 14.484 1.00 31.48 720 GLN A N 1
ATOM 5511 C CA . GLN A 1 720 ? 37.630 -29.257 14.743 1.00 31.48 720 GLN A CA 1
ATOM 5512 C C . GLN A 1 720 ? 37.469 -30.613 14.051 1.00 31.48 720 GLN A C 1
ATOM 5514 O O . GLN A 1 720 ? 36.464 -31.308 14.214 1.00 31.48 720 GLN A O 1
ATOM 5519 N N . ARG A 1 721 ? 38.530 -31.034 13.362 1.00 29.48 721 ARG A N 1
ATOM 5520 C CA . ARG A 1 721 ? 38.905 -32.445 13.359 1.00 29.48 721 ARG A CA 1
ATOM 5521 C C . ARG A 1 721 ? 38.786 -32.962 14.799 1.00 29.48 721 ARG A C 1
ATOM 5523 O O . ARG A 1 721 ? 39.611 -32.602 15.624 1.00 29.48 721 ARG A O 1
ATOM 5530 N N . GLY A 1 722 ? 37.755 -33.756 15.079 1.00 31.80 722 GLY A N 1
ATOM 5531 C CA . GLY A 1 722 ? 37.620 -34.579 16.282 1.00 31.80 722 GLY A CA 1
ATOM 5532 C C . GLY A 1 722 ? 37.928 -33.887 17.616 1.00 31.80 722 GLY A C 1
ATOM 5533 O O . GLY A 1 722 ? 38.988 -34.108 18.187 1.00 31.80 722 GLY A O 1
ATOM 5534 N N . GLY A 1 723 ? 36.978 -33.134 18.168 1.00 33.03 723 GLY A N 1
ATOM 5535 C CA . GLY A 1 723 ? 37.066 -32.663 19.550 1.00 33.03 723 GLY A CA 1
ATOM 5536 C C . GLY A 1 723 ? 35.840 -31.858 19.973 1.00 33.03 723 GLY A C 1
ATOM 5537 O O . GLY A 1 723 ? 35.344 -31.015 19.239 1.00 33.03 723 GLY A O 1
ATOM 5538 N N . ARG A 1 724 ? 35.311 -32.151 21.163 1.00 39.97 724 ARG A N 1
ATOM 5539 C CA . ARG A 1 724 ? 34.111 -31.545 21.773 1.00 39.97 724 ARG A CA 1
ATOM 5540 C C . ARG A 1 724 ? 34.334 -30.114 22.308 1.00 39.97 724 ARG A C 1
ATOM 5542 O O . ARG A 1 724 ? 33.639 -29.711 23.235 1.00 39.97 724 ARG A O 1
ATOM 5549 N N . THR A 1 725 ? 35.293 -29.345 21.792 1.00 46.38 725 THR A N 1
ATOM 5550 C CA . THR A 1 725 ? 35.597 -28.002 22.317 1.00 46.38 725 THR A CA 1
ATOM 5551 C C . THR A 1 725 ? 35.315 -26.914 21.283 1.00 46.38 725 THR A C 1
ATOM 5553 O O . THR A 1 725 ? 35.769 -26.980 20.142 1.00 46.38 725 THR A O 1
ATOM 5556 N N . ALA A 1 726 ? 34.516 -25.919 21.683 1.00 50.88 726 ALA A N 1
ATOM 5557 C CA . ALA A 1 726 ? 34.231 -24.732 20.881 1.00 50.88 726 ALA A CA 1
ATOM 5558 C C . ALA A 1 726 ? 35.534 -23.961 20.570 1.00 50.88 726 ALA A C 1
ATOM 5560 O O . ALA A 1 726 ? 36.464 -24.001 21.384 1.00 50.88 726 ALA A O 1
ATOM 5561 N N . PRO A 1 727 ? 35.639 -23.287 19.408 1.00 57.88 727 PRO A N 1
ATOM 5562 C CA . PRO A 1 727 ? 36.780 -22.424 19.112 1.00 57.88 727 PRO A CA 1
ATOM 5563 C C . PRO A 1 727 ? 36.938 -21.321 20.178 1.00 57.88 727 PRO A C 1
ATOM 5565 O O . PRO A 1 727 ? 35.955 -20.937 20.813 1.00 57.88 727 PRO A O 1
ATOM 5568 N N . PRO A 1 728 ? 38.169 -20.829 20.413 1.00 65.62 728 PRO A N 1
ATOM 5569 C CA . PRO A 1 728 ? 38.405 -19.782 21.397 1.00 65.62 728 PRO A CA 1
ATOM 5570 C C . PRO A 1 728 ? 37.736 -18.461 20.969 1.00 65.62 728 PRO A C 1
ATOM 5572 O O . PRO A 1 728 ? 37.673 -18.188 19.767 1.00 65.62 728 PRO A O 1
ATOM 5575 N N . PRO A 1 729 ? 37.278 -17.636 21.928 1.00 78.81 729 PRO A N 1
ATOM 5576 C CA . PRO A 1 729 ? 36.778 -16.292 21.657 1.00 78.81 729 PRO A CA 1
ATOM 5577 C C . PRO A 1 729 ? 37.812 -15.413 20.946 1.00 78.81 729 PRO A C 1
ATOM 5579 O O . PRO A 1 729 ? 39.007 -15.502 21.226 1.00 78.81 729 PRO A O 1
ATOM 5582 N N . VAL A 1 730 ? 37.329 -14.536 20.074 1.00 84.31 730 VAL A N 1
ATOM 5583 C CA . VAL A 1 730 ? 38.102 -13.584 19.275 1.00 84.31 730 VAL A CA 1
ATOM 5584 C C . VAL A 1 730 ? 38.091 -12.216 19.944 1.00 84.31 730 VAL A C 1
ATOM 5586 O O . VAL A 1 730 ? 37.062 -11.782 20.464 1.00 84.31 730 VAL A O 1
ATOM 5589 N N . SER A 1 731 ? 39.226 -11.518 19.913 1.00 81.12 731 SER A N 1
ATOM 5590 C CA . SER A 1 731 ? 39.363 -10.200 20.542 1.00 81.12 731 SER A CA 1
ATOM 5591 C C . SER A 1 731 ? 39.561 -9.050 19.559 1.00 81.12 731 SER A C 1
ATOM 5593 O O . SER A 1 731 ? 39.414 -7.898 19.957 1.00 81.12 731 SER A O 1
ATOM 5595 N N . SER A 1 732 ? 39.888 -9.333 18.293 1.00 85.25 732 SER A N 1
ATOM 5596 C CA . SER A 1 732 ? 40.156 -8.313 17.276 1.00 85.25 732 SER A CA 1
ATOM 5597 C C . SER A 1 732 ? 39.857 -8.789 15.855 1.00 85.25 732 SER A C 1
ATOM 5599 O O . SER A 1 732 ? 39.920 -9.980 15.546 1.00 85.25 732 SER A O 1
ATOM 5601 N N . MET A 1 733 ? 39.630 -7.833 14.952 1.00 86.81 733 MET A N 1
ATOM 5602 C CA . MET A 1 733 ? 39.384 -8.113 13.535 1.00 86.81 733 MET A CA 1
ATOM 5603 C C . MET A 1 733 ? 40.574 -8.797 12.835 1.00 86.81 733 MET A C 1
ATOM 5605 O O . MET A 1 733 ? 40.393 -9.598 11.917 1.00 86.81 733 MET A O 1
ATOM 5609 N N . ALA A 1 734 ? 41.802 -8.534 13.294 1.00 84.38 734 ALA A N 1
ATOM 5610 C CA . ALA A 1 734 ? 43.018 -9.108 12.717 1.00 84.38 734 ALA A CA 1
ATOM 5611 C C . ALA A 1 734 ? 43.047 -10.646 12.795 1.00 84.38 734 ALA A C 1
ATOM 5613 O O . ALA A 1 734 ? 43.565 -11.303 11.893 1.00 84.38 734 ALA A O 1
ATOM 5614 N N . GLU A 1 735 ? 42.448 -11.230 13.836 1.00 85.12 735 GLU A N 1
ATOM 5615 C CA . GLU A 1 735 ? 42.353 -12.685 14.009 1.00 85.12 735 GLU A CA 1
ATOM 5616 C C . GLU A 1 735 ? 41.408 -13.341 12.984 1.00 85.12 735 GLU A C 1
ATOM 5618 O O . GLU A 1 735 ? 41.572 -14.517 12.651 1.00 85.12 735 GLU A O 1
ATOM 5623 N N . LEU A 1 736 ? 40.449 -12.577 12.448 1.00 85.81 736 LEU A N 1
ATOM 5624 C CA . LEU A 1 736 ? 39.493 -13.033 11.436 1.00 85.81 736 LEU A CA 1
ATOM 5625 C C . LEU A 1 736 ? 39.953 -12.760 10.004 1.00 85.81 736 LEU A C 1
ATOM 5627 O O . LEU A 1 736 ? 39.373 -13.326 9.080 1.00 85.81 736 LEU A O 1
ATOM 5631 N N . GLN A 1 737 ? 40.994 -11.948 9.795 1.00 84.75 737 GLN A N 1
ATOM 5632 C CA . GLN A 1 737 ? 41.407 -11.505 8.459 1.00 84.75 737 GLN A CA 1
ATOM 5633 C C . GLN A 1 737 ? 41.633 -12.678 7.492 1.00 84.75 737 GLN A C 1
ATOM 5635 O O . GLN A 1 737 ? 41.108 -12.672 6.385 1.00 84.75 737 GLN A O 1
ATOM 5640 N N . SER A 1 738 ? 42.303 -13.740 7.950 1.00 81.75 738 SER A N 1
ATOM 5641 C CA . SER A 1 738 ? 42.532 -14.946 7.135 1.00 81.75 738 SER A CA 1
ATOM 5642 C C . SER A 1 738 ? 41.246 -15.653 6.677 1.00 81.75 738 SER A C 1
ATOM 5644 O O . SER A 1 738 ? 41.239 -16.297 5.630 1.00 81.75 738 SER A O 1
ATOM 5646 N N . ALA A 1 739 ? 40.152 -15.540 7.439 1.00 82.50 739 ALA A N 1
ATOM 5647 C CA . ALA A 1 739 ? 38.848 -16.071 7.051 1.00 82.50 739 ALA A CA 1
ATOM 5648 C C . ALA A 1 739 ? 38.156 -15.173 6.010 1.00 82.50 739 ALA A C 1
ATOM 5650 O O . ALA A 1 739 ? 37.477 -15.689 5.122 1.00 82.50 739 ALA A O 1
ATOM 5651 N N . PHE A 1 740 ? 38.367 -13.855 6.087 1.00 86.56 740 PHE A N 1
ATOM 5652 C CA . PHE A 1 740 ? 37.871 -12.879 5.110 1.00 86.56 740 PHE A CA 1
ATOM 5653 C C . PHE A 1 740 ? 38.649 -12.879 3.789 1.00 86.56 740 PHE A C 1
ATOM 5655 O O . PHE A 1 740 ? 38.059 -12.566 2.755 1.00 86.56 740 PHE A O 1
ATOM 5662 N N . ASP A 1 741 ? 39.914 -13.311 3.794 1.00 83.56 741 ASP A N 1
ATOM 5663 C CA . ASP A 1 741 ? 40.726 -13.487 2.580 1.00 83.56 741 ASP A CA 1
ATOM 5664 C C . ASP A 1 741 ? 40.171 -14.593 1.655 1.00 83.56 741 ASP A C 1
ATOM 5666 O O . ASP A 1 741 ? 40.426 -14.596 0.448 1.00 83.56 741 ASP A O 1
ATOM 5670 N N . ALA A 1 742 ? 39.397 -15.540 2.201 1.00 82.69 742 ALA A N 1
ATOM 5671 C CA . ALA A 1 742 ? 38.717 -16.571 1.424 1.00 82.69 742 ALA A CA 1
ATOM 5672 C C . ALA A 1 742 ? 37.321 -16.092 0.960 1.00 82.69 742 ALA A C 1
ATOM 5674 O O . ALA A 1 742 ? 36.527 -15.617 1.777 1.00 82.69 742 ALA A O 1
ATOM 5675 N N . PRO A 1 743 ? 36.936 -16.291 -0.317 1.00 84.31 743 PRO A N 1
ATOM 5676 C CA . PRO A 1 743 ? 35.644 -15.839 -0.841 1.00 84.31 743 PRO A CA 1
ATOM 5677 C C . PRO A 1 743 ? 34.476 -16.714 -0.348 1.00 84.31 743 PRO A C 1
ATOM 5679 O O . PRO A 1 743 ? 34.620 -17.946 -0.357 1.00 84.31 743 PRO A O 1
ATOM 5682 N N . PRO A 1 744 ? 33.337 -16.129 0.079 1.00 90.94 744 PRO A N 1
ATOM 5683 C CA . PRO A 1 744 ? 32.245 -16.858 0.740 1.00 90.94 744 PRO A CA 1
ATOM 5684 C C . PRO A 1 744 ? 31.612 -17.925 -0.179 1.00 90.94 744 PRO A C 1
ATOM 5686 O O . PRO A 1 744 ? 31.728 -17.864 -1.407 1.00 90.94 744 PRO A O 1
ATOM 5689 N N . TYR A 1 745 ? 31.062 -18.996 0.388 1.00 88.50 745 TYR A N 1
ATOM 5690 C CA . TYR A 1 745 ? 30.548 -20.161 -0.335 1.00 88.50 745 TYR A CA 1
ATOM 5691 C C . TYR A 1 745 ? 29.462 -20.897 0.459 1.00 88.50 745 TYR A C 1
ATOM 5693 O O . TYR A 1 745 ? 29.438 -20.856 1.679 1.00 88.50 745 TYR A O 1
ATOM 5701 N N . GLY A 1 746 ? 28.629 -21.674 -0.235 1.00 86.94 746 GLY A N 1
ATOM 5702 C CA . GLY A 1 746 ? 27.571 -22.465 0.401 1.00 86.94 746 GLY A CA 1
ATOM 5703 C C . GLY A 1 746 ? 26.238 -21.718 0.467 1.00 86.94 746 GLY A C 1
ATOM 5704 O O . GLY A 1 746 ? 26.026 -20.785 -0.309 1.00 86.94 746 GLY A O 1
ATOM 5705 N N . GLY A 1 747 ? 25.336 -22.185 1.331 1.00 87.19 747 GLY A N 1
ATOM 5706 C CA . GLY A 1 747 ? 23.985 -21.632 1.516 1.00 87.19 747 GLY A CA 1
ATOM 5707 C C . GLY A 1 747 ? 23.848 -20.879 2.841 1.00 87.19 747 GLY A C 1
ATOM 5708 O O . GLY A 1 747 ? 24.850 -20.645 3.508 1.00 87.19 747 GLY A O 1
ATOM 5709 N N . THR A 1 748 ? 22.622 -20.550 3.251 1.00 88.44 748 THR A N 1
ATOM 5710 C CA . THR A 1 748 ? 22.344 -19.738 4.455 1.00 88.44 748 THR A CA 1
ATOM 5711 C C . THR A 1 748 ? 21.667 -20.573 5.560 1.00 88.44 748 THR A C 1
ATOM 5713 O O . THR A 1 748 ? 20.464 -20.446 5.783 1.00 88.44 748 THR A O 1
ATOM 5716 N N . PRO A 1 749 ? 22.386 -21.483 6.259 1.00 89.88 749 PRO A N 1
ATOM 5717 C CA . PRO A 1 749 ? 21.825 -22.326 7.321 1.00 89.88 749 PRO A CA 1
ATOM 5718 C C . PRO A 1 749 ? 21.673 -21.559 8.652 1.00 89.88 749 PRO A C 1
ATOM 5720 O O . PRO A 1 749 ? 22.262 -21.927 9.678 1.00 89.88 749 PRO A O 1
ATOM 5723 N N . SER A 1 750 ? 20.941 -20.448 8.639 1.00 87.75 750 SER A N 1
ATOM 5724 C CA . SER A 1 750 ? 20.818 -19.527 9.772 1.00 87.75 750 SER A CA 1
ATOM 5725 C C . SER A 1 750 ? 20.039 -20.116 10.956 1.00 87.75 750 SER A C 1
ATOM 5727 O O . SER A 1 750 ? 20.504 -19.980 12.091 1.00 87.75 750 SER A O 1
ATOM 5729 N N . VAL A 1 751 ? 18.936 -20.844 10.733 1.00 88.12 751 VAL A N 1
ATOM 5730 C CA . VAL A 1 751 ? 18.161 -21.539 11.782 1.00 88.12 751 VAL A CA 1
ATOM 5731 C C . VAL A 1 751 ? 19.038 -22.583 12.456 1.00 88.12 751 VAL A C 1
ATOM 5733 O O . VAL A 1 751 ? 19.194 -22.581 13.679 1.00 88.12 751 VAL A O 1
ATOM 5736 N N . THR A 1 752 ? 19.657 -23.454 11.658 1.00 87.25 752 THR A N 1
ATOM 5737 C CA . THR A 1 752 ? 20.508 -24.536 12.166 1.00 87.25 752 THR A CA 1
ATOM 5738 C C . THR A 1 752 ? 21.694 -23.986 12.973 1.00 87.25 752 THR A C 1
ATOM 5740 O O . THR A 1 752 ? 22.037 -24.509 14.040 1.00 87.25 752 THR A O 1
ATOM 5743 N N . THR A 1 753 ? 22.310 -22.893 12.511 1.00 89.25 753 THR A N 1
ATOM 5744 C CA . THR A 1 753 ? 23.446 -22.259 13.201 1.00 89.25 753 THR A CA 1
ATOM 5745 C C . THR A 1 753 ? 23.016 -21.597 14.511 1.00 89.25 753 THR A C 1
ATOM 5747 O O . THR A 1 753 ? 23.655 -21.817 15.545 1.00 89.25 753 THR A O 1
ATOM 5750 N N . LEU A 1 754 ? 21.903 -20.855 14.511 1.00 89.62 754 LEU A N 1
ATOM 5751 C CA . LEU A 1 754 ? 21.333 -20.250 15.718 1.00 89.62 754 LEU A CA 1
ATOM 5752 C C . LEU A 1 754 ? 20.972 -21.305 16.764 1.00 89.62 754 LEU A C 1
ATOM 5754 O O . LEU A 1 754 ? 21.350 -21.163 17.925 1.00 89.62 754 LEU A O 1
ATOM 5758 N N . GLN A 1 755 ? 20.319 -22.398 16.360 1.00 87.88 755 GLN A N 1
ATOM 5759 C CA . GLN A 1 755 ? 20.011 -23.525 17.246 1.00 87.88 755 GLN A CA 1
ATOM 5760 C C . GLN A 1 755 ? 21.267 -24.072 17.927 1.00 87.88 755 GLN A C 1
ATOM 5762 O O . GLN A 1 755 ? 21.259 -24.330 19.134 1.00 87.88 755 GLN A O 1
ATOM 5767 N N . SER A 1 756 ? 22.365 -24.209 17.180 1.00 85.31 756 SER A N 1
ATOM 5768 C CA . SER A 1 756 ? 23.647 -24.671 17.717 1.00 85.31 756 SER A CA 1
ATOM 5769 C C . SER A 1 756 ? 24.271 -23.683 18.707 1.00 85.31 756 SER A C 1
ATOM 5771 O O . SER A 1 756 ? 24.824 -24.097 19.729 1.00 85.31 756 SER A O 1
ATOM 5773 N N . VAL A 1 757 ? 24.214 -22.377 18.429 1.00 86.56 757 VAL A N 1
ATOM 5774 C CA . VAL A 1 757 ? 24.728 -21.336 19.335 1.00 86.56 757 VAL A CA 1
ATOM 5775 C C . VAL A 1 757 ? 23.895 -21.285 20.614 1.00 86.56 757 VAL A C 1
ATOM 5777 O O . VAL A 1 757 ? 24.450 -21.397 21.707 1.00 86.56 757 VAL A O 1
ATOM 5780 N N . PHE A 1 758 ? 22.571 -21.217 20.486 1.00 87.38 758 PHE A N 1
ATOM 5781 C CA . PHE A 1 758 ? 21.640 -21.180 21.612 1.00 87.38 758 PHE A CA 1
ATOM 5782 C C . PHE A 1 758 ? 21.777 -22.413 22.500 1.00 87.38 758 PHE A C 1
ATOM 5784 O O . PHE A 1 758 ? 21.953 -22.267 23.704 1.00 87.38 758 PHE A O 1
ATOM 5791 N N . SER A 1 759 ? 21.833 -23.615 21.925 1.00 83.00 759 SER A N 1
ATOM 5792 C CA . SER A 1 759 ? 21.983 -24.853 22.706 1.00 83.00 759 SER A CA 1
ATOM 5793 C C . SER A 1 759 ? 23.313 -24.949 23.464 1.00 83.00 759 SER A C 1
ATOM 5795 O O . SER A 1 759 ? 23.398 -25.653 24.466 1.00 83.00 759 SER A O 1
ATOM 5797 N N . ARG A 1 760 ? 24.374 -24.283 22.984 1.00 80.31 760 ARG A N 1
ATOM 5798 C CA . ARG A 1 760 ? 25.698 -24.287 23.633 1.00 80.31 760 ARG A CA 1
ATOM 5799 C C . ARG A 1 760 ? 25.848 -23.214 24.706 1.00 80.31 760 ARG A C 1
ATOM 5801 O O . ARG A 1 760 ? 26.617 -23.414 25.642 1.00 80.31 760 ARG A O 1
ATOM 5808 N N . ARG A 1 761 ? 25.201 -22.061 24.522 1.00 81.44 761 ARG A N 1
ATOM 5809 C CA . ARG A 1 761 ? 25.465 -20.840 25.300 1.00 81.44 761 ARG A CA 1
ATOM 5810 C C . ARG A 1 761 ? 24.328 -20.455 26.238 1.00 81.44 761 ARG A C 1
ATOM 5812 O O . ARG A 1 761 ? 24.601 -19.815 27.247 1.00 81.44 761 ARG A O 1
ATOM 5819 N N . LEU A 1 762 ? 23.088 -20.838 25.937 1.00 78.69 762 LEU A N 1
ATOM 5820 C CA . LEU A 1 762 ? 21.956 -20.603 26.827 1.00 78.69 762 LEU A CA 1
ATOM 5821 C C . LEU A 1 762 ? 21.868 -21.745 27.840 1.00 78.69 762 LEU A C 1
ATOM 5823 O O . LEU A 1 762 ? 21.751 -22.914 27.476 1.00 78.69 762 LEU A O 1
ATOM 5827 N N . SER A 1 763 ? 21.927 -21.399 29.122 1.00 65.69 763 SER A N 1
ATOM 5828 C CA . SER A 1 763 ? 21.698 -22.321 30.233 1.00 65.69 763 SER A CA 1
ATOM 5829 C C . SER A 1 763 ? 20.678 -21.725 31.203 1.00 65.69 763 SER A C 1
ATOM 5831 O O . SER A 1 763 ? 20.550 -20.505 31.308 1.00 65.69 763 SER A O 1
ATOM 5833 N N . ASN A 1 764 ? 19.964 -22.586 31.934 1.00 54.34 764 ASN A N 1
ATOM 5834 C CA . ASN A 1 764 ? 18.939 -22.173 32.903 1.00 54.34 764 ASN A CA 1
ATOM 5835 C C . ASN A 1 764 ? 19.484 -21.305 34.059 1.00 54.34 764 ASN A C 1
ATOM 5837 O O . ASN A 1 764 ? 18.699 -20.610 34.695 1.00 54.34 764 ASN A O 1
ATOM 5841 N N . ASP A 1 765 ? 20.798 -21.341 34.315 1.00 55.66 765 ASP A N 1
ATOM 5842 C CA . ASP A 1 765 ? 21.482 -20.643 35.418 1.00 55.66 765 ASP A CA 1
ATOM 5843 C C . ASP A 1 765 ? 22.346 -19.453 34.940 1.00 55.66 765 ASP A C 1
ATOM 5845 O O . ASP A 1 765 ? 23.177 -18.934 35.691 1.00 55.66 765 ASP A O 1
ATOM 5849 N N . ALA A 1 766 ? 22.212 -19.026 33.678 1.00 59.72 766 ALA A N 1
ATOM 5850 C CA . ALA A 1 766 ? 23.037 -17.956 33.123 1.00 59.72 766 ALA A CA 1
ATOM 5851 C C . ALA A 1 766 ? 22.794 -16.618 33.851 1.00 59.72 766 ALA A C 1
ATOM 5853 O O . ALA A 1 766 ? 21.699 -16.061 33.834 1.00 59.72 766 ALA A O 1
ATOM 5854 N N . SER A 1 767 ? 23.844 -16.069 34.468 1.00 64.56 767 SER A N 1
ATOM 5855 C CA . SER A 1 767 ? 23.792 -14.792 35.197 1.00 64.56 767 SER A CA 1
ATOM 5856 C C . SER A 1 767 ? 23.747 -13.559 34.287 1.00 64.56 767 SER A C 1
ATOM 5858 O O . SER A 1 767 ? 23.496 -12.452 34.766 1.00 64.56 767 SER A O 1
ATOM 5860 N N . ARG A 1 768 ? 24.003 -13.736 32.984 1.00 73.88 768 ARG A N 1
ATOM 5861 C CA . ARG A 1 768 ? 24.027 -12.681 31.964 1.00 73.88 768 ARG A CA 1
ATOM 5862 C C . ARG A 1 768 ? 23.258 -13.133 30.720 1.00 73.88 768 ARG A C 1
ATOM 5864 O O . ARG A 1 768 ? 23.339 -14.309 30.366 1.00 73.88 768 ARG A O 1
ATOM 5871 N N . PRO A 1 769 ? 22.518 -12.229 30.053 1.00 85.88 769 PRO A N 1
ATOM 5872 C CA . PRO A 1 769 ? 21.884 -12.539 28.779 1.00 85.88 769 PRO A CA 1
ATOM 5873 C C . PRO A 1 769 ? 22.937 -12.784 27.690 1.00 85.88 769 PRO A C 1
ATOM 5875 O O . PRO A 1 769 ? 24.028 -12.212 27.725 1.00 85.88 769 PRO A O 1
ATOM 5878 N N . LEU A 1 770 ? 22.586 -13.604 26.704 1.00 89.31 770 LEU A N 1
ATOM 5879 C CA . LEU A 1 770 ? 23.344 -13.785 25.472 1.00 89.31 770 LEU A CA 1
ATOM 5880 C C . LEU A 1 770 ? 22.798 -12.828 24.409 1.00 89.31 770 LEU A C 1
ATOM 5882 O O . LEU A 1 770 ? 21.634 -12.940 24.022 1.00 89.31 770 LEU A O 1
ATOM 5886 N N . LEU A 1 771 ? 23.641 -11.921 23.923 1.00 91.88 771 LEU A N 1
ATOM 5887 C CA . LEU A 1 771 ? 23.369 -11.074 22.768 1.00 91.88 771 LEU A CA 1
ATOM 5888 C C . LEU A 1 771 ? 24.006 -11.691 21.527 1.00 91.88 771 LEU A C 1
ATOM 5890 O O . LEU A 1 771 ? 25.228 -11.808 21.429 1.00 91.88 771 LEU A O 1
ATOM 5894 N N . THR A 1 772 ? 23.158 -12.107 20.593 1.00 94.56 772 THR A N 1
ATOM 5895 C CA . THR A 1 772 ? 23.582 -12.725 19.339 1.00 94.56 772 THR A CA 1
ATOM 5896 C C . THR A 1 772 ? 23.415 -11.733 18.199 1.00 94.56 772 THR A C 1
ATOM 5898 O O . THR A 1 772 ? 22.307 -11.263 17.963 1.00 94.56 772 THR A O 1
ATOM 5901 N N . TYR A 1 773 ? 24.498 -11.438 17.488 1.00 96.62 773 TYR A N 1
ATOM 5902 C CA . TYR A 1 773 ? 24.455 -10.679 16.240 1.00 96.62 773 TYR A CA 1
ATOM 5903 C C . TYR A 1 773 ? 24.419 -11.653 15.067 1.00 96.62 773 TYR A C 1
ATOM 5905 O O . TYR A 1 773 ? 25.288 -12.518 14.965 1.00 96.62 773 TYR A O 1
ATOM 5913 N N . LEU A 1 774 ? 23.425 -11.531 14.194 1.00 95.69 774 LEU A N 1
ATOM 5914 C CA . LEU A 1 774 ? 23.291 -12.322 12.975 1.00 95.69 774 LEU A CA 1
ATOM 5915 C C . LEU A 1 774 ? 23.477 -11.406 11.769 1.00 95.69 774 LEU A C 1
ATOM 5917 O O . LEU A 1 774 ? 22.589 -10.617 11.466 1.00 95.69 774 LEU A O 1
ATOM 5921 N N . PHE A 1 775 ? 24.596 -11.541 11.066 1.00 95.50 775 PHE A N 1
ATOM 5922 C CA . PHE A 1 7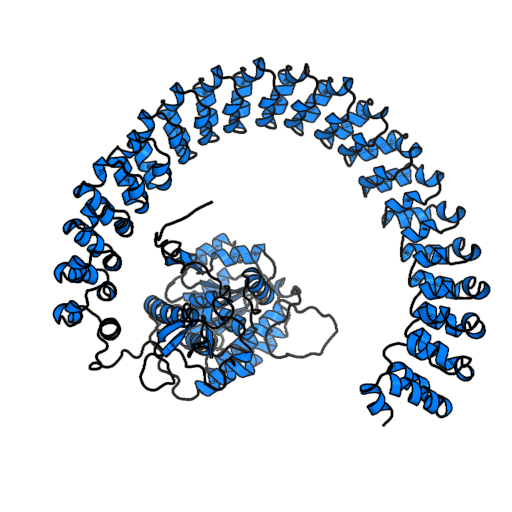75 ? 24.784 -10.908 9.763 1.00 95.50 775 PHE A CA 1
ATOM 5923 C C . PHE A 1 775 ? 24.305 -11.855 8.671 1.00 95.50 775 PHE A C 1
ATOM 5925 O O . PHE A 1 775 ? 24.751 -13.003 8.655 1.00 95.50 775 PHE A O 1
ATOM 5932 N N . THR A 1 776 ? 23.417 -11.406 7.782 1.00 93.38 776 THR A N 1
ATOM 5933 C CA . THR A 1 776 ? 22.898 -12.231 6.675 1.00 93.38 776 THR A CA 1
ATOM 5934 C C . THR A 1 776 ? 22.348 -11.388 5.527 1.00 93.38 776 THR A C 1
ATOM 5936 O O . THR A 1 776 ? 21.915 -10.256 5.735 1.00 93.38 776 THR A O 1
ATOM 5939 N N . ASP A 1 777 ? 22.369 -11.930 4.309 1.00 85.50 777 ASP A N 1
ATOM 5940 C CA . ASP A 1 777 ? 21.796 -11.300 3.113 1.00 85.50 777 ASP A CA 1
ATOM 5941 C C . ASP A 1 777 ? 20.665 -12.109 2.457 1.00 85.50 777 ASP A C 1
ATOM 5943 O O . ASP A 1 777 ? 20.118 -11.672 1.443 1.00 85.50 777 ASP A O 1
ATOM 5947 N N . GLY A 1 778 ? 20.330 -13.281 3.004 1.00 74.94 778 GLY A N 1
ATOM 5948 C CA . GLY A 1 778 ? 19.538 -14.301 2.320 1.00 74.94 778 GLY A CA 1
ATOM 5949 C C . GLY A 1 778 ? 18.369 -14.861 3.129 1.00 74.94 778 GLY A C 1
ATOM 5950 O O . GLY A 1 778 ? 18.196 -14.591 4.315 1.00 74.94 778 GLY A O 1
ATOM 5951 N N . GLU A 1 779 ? 17.547 -15.669 2.457 1.00 78.31 779 GLU A N 1
ATOM 5952 C CA . GLU A 1 779 ? 16.433 -16.392 3.073 1.00 78.31 779 GLU A CA 1
ATOM 5953 C C . GLU A 1 779 ? 16.952 -17.501 4.015 1.00 78.31 779 GLU A C 1
ATOM 5955 O O . GLU A 1 779 ? 17.839 -18.272 3.628 1.00 78.31 779 GLU A O 1
ATOM 5960 N N . PRO A 1 780 ? 16.422 -17.605 5.249 1.00 83.75 780 PRO A N 1
ATOM 5961 C CA . PRO A 1 780 ? 16.821 -18.634 6.204 1.00 83.75 780 PRO A CA 1
ATOM 5962 C C . PRO A 1 780 ? 16.479 -20.051 5.723 1.00 83.75 780 PRO A C 1
ATOM 5964 O O . PRO A 1 780 ? 15.527 -20.267 4.969 1.00 83.75 780 PRO A O 1
ATOM 5967 N N . ASP A 1 781 ? 17.213 -21.056 6.208 1.00 82.81 781 ASP A N 1
ATOM 5968 C CA . ASP A 1 781 ? 16.935 -22.455 5.889 1.00 82.81 781 ASP A CA 1
ATOM 5969 C C . ASP A 1 781 ? 15.546 -22.908 6.381 1.00 82.81 781 ASP A C 1
ATOM 5971 O O . ASP A 1 781 ? 15.133 -22.653 7.510 1.00 82.81 781 ASP A O 1
ATOM 5975 N N . GLY A 1 782 ? 14.813 -23.617 5.511 1.00 71.56 782 GLY A N 1
ATOM 5976 C CA . GLY A 1 782 ? 13.496 -24.204 5.793 1.00 71.56 782 GLY A CA 1
ATOM 5977 C C . GLY A 1 782 ? 12.290 -23.334 5.411 1.00 71.56 782 GLY A C 1
ATOM 5978 O O . GLY A 1 782 ? 11.299 -23.892 4.940 1.00 71.56 782 GLY A O 1
ATOM 5979 N N . SER A 1 783 ? 12.356 -22.015 5.622 1.00 84.81 783 SER A N 1
ATOM 5980 C CA . SER A 1 783 ? 11.438 -20.934 5.173 1.00 84.81 783 SER A CA 1
ATOM 5981 C C . SER A 1 783 ? 11.486 -19.768 6.165 1.00 84.81 783 SER A C 1
ATOM 5983 O O . SER A 1 783 ? 11.803 -19.957 7.344 1.00 84.81 783 SER A O 1
ATOM 5985 N N . PHE A 1 784 ? 11.084 -18.572 5.731 1.00 85.44 784 PHE A N 1
ATOM 5986 C CA . PHE A 1 784 ? 10.904 -17.431 6.634 1.00 85.44 784 PHE A CA 1
ATOM 5987 C C . PHE A 1 784 ? 9.889 -17.695 7.751 1.00 85.44 784 PHE A C 1
ATOM 5989 O O . PHE A 1 784 ? 10.151 -17.337 8.894 1.00 85.44 784 PHE A O 1
ATOM 5996 N N . GLU A 1 785 ? 8.767 -18.360 7.470 1.00 85.75 785 GLU A N 1
ATOM 5997 C CA . GLU A 1 785 ? 7.754 -18.669 8.486 1.00 85.75 785 GLU A CA 1
ATOM 5998 C C . GLU A 1 785 ? 8.288 -19.648 9.537 1.00 85.75 785 GLU A C 1
ATOM 6000 O O . GLU A 1 785 ? 7.925 -19.568 10.712 1.00 85.75 785 GLU A O 1
ATOM 6005 N N . ALA A 1 786 ? 9.147 -20.588 9.130 1.00 82.44 786 ALA A N 1
ATOM 6006 C CA . ALA A 1 786 ? 9.821 -21.487 10.059 1.00 82.44 786 ALA A CA 1
ATOM 6007 C C . ALA A 1 786 ? 10.857 -20.740 10.911 1.00 82.44 786 ALA A C 1
ATOM 6009 O O . ALA A 1 786 ? 10.937 -20.990 12.113 1.00 82.44 786 ALA A O 1
ATOM 6010 N N . PHE A 1 787 ? 11.604 -19.806 10.315 1.00 88.75 787 PHE A N 1
ATOM 6011 C CA . PHE A 1 787 ? 12.550 -18.950 11.030 1.00 88.75 787 PHE A CA 1
ATOM 6012 C C . PHE A 1 787 ? 11.844 -18.043 12.043 1.00 88.75 787 PHE A C 1
ATOM 6014 O O . PHE A 1 787 ? 12.227 -18.027 13.207 1.00 88.75 787 PHE A O 1
ATOM 6021 N N . GLU A 1 788 ? 10.775 -17.355 11.641 1.00 88.56 788 GLU A N 1
ATOM 6022 C CA . GLU A 1 788 ? 9.969 -16.493 12.511 1.00 88.56 788 GLU A CA 1
ATOM 6023 C C . GLU A 1 788 ? 9.426 -17.270 13.712 1.00 88.56 788 GLU A C 1
ATOM 6025 O O . GLU A 1 788 ? 9.634 -16.860 14.852 1.00 88.56 788 GLU A O 1
ATOM 6030 N N . ARG A 1 789 ? 8.824 -18.446 13.481 1.00 87.19 789 ARG A N 1
ATOM 6031 C CA . ARG A 1 789 ? 8.375 -19.321 14.576 1.00 87.19 789 ARG A CA 1
ATOM 6032 C C . ARG A 1 789 ? 9.526 -19.787 15.450 1.00 87.19 789 ARG A C 1
ATOM 6034 O O . ARG A 1 789 ? 9.374 -19.832 16.659 1.00 87.19 789 ARG A O 1
ATOM 6041 N N . PHE A 1 790 ? 10.676 -20.123 14.874 1.00 89.19 790 PHE A N 1
ATOM 6042 C CA . PHE A 1 790 ? 11.844 -20.523 15.653 1.00 89.19 790 PHE A CA 1
ATOM 6043 C C . PHE A 1 790 ? 12.347 -19.390 16.560 1.00 89.19 790 PHE A C 1
ATOM 6045 O O . PHE A 1 790 ? 12.662 -19.640 17.724 1.00 89.19 790 PHE A O 1
ATOM 6052 N N . ILE A 1 791 ? 12.396 -18.153 16.061 1.00 90.06 791 ILE A N 1
ATOM 6053 C CA . ILE A 1 791 ? 12.755 -16.983 16.866 1.00 90.06 791 ILE A CA 1
ATOM 6054 C C . ILE A 1 791 ? 11.683 -16.721 17.925 1.00 90.06 791 ILE A C 1
ATOM 6056 O O . ILE A 1 791 ? 12.028 -16.499 19.086 1.00 90.06 791 ILE A O 1
ATOM 6060 N N . GLU A 1 792 ? 10.403 -16.800 17.574 1.00 87.50 792 GLU A N 1
ATOM 6061 C CA . GLU A 1 792 ? 9.300 -16.648 18.521 1.00 87.50 792 GLU A CA 1
ATOM 6062 C C . GLU A 1 792 ? 9.249 -17.793 19.537 1.00 87.50 792 GLU A C 1
ATOM 6064 O O . GLU A 1 792 ? 8.837 -17.561 20.653 1.00 87.50 792 GLU A O 1
ATOM 6069 N N . ASP A 1 793 ? 9.717 -19.001 19.257 1.00 85.56 793 ASP A N 1
ATOM 6070 C CA . ASP A 1 793 ? 9.692 -20.120 20.214 1.00 85.56 793 ASP A CA 1
ATOM 6071 C C . ASP A 1 793 ? 11.053 -20.354 20.889 1.00 85.56 793 ASP A C 1
ATOM 6073 O O . ASP A 1 793 ? 11.246 -21.336 21.614 1.00 85.56 793 ASP A O 1
ATOM 6077 N N . ARG A 1 794 ? 12.020 -19.451 20.673 1.00 85.31 794 ARG A N 1
ATOM 6078 C CA . ARG A 1 794 ? 13.394 -19.634 21.145 1.00 85.31 794 ARG A CA 1
ATOM 6079 C C . ARG A 1 794 ? 13.467 -19.778 22.674 1.00 85.31 794 ARG A C 1
ATOM 6081 O O . ARG A 1 794 ? 12.757 -19.080 23.412 1.00 85.31 794 ARG A O 1
ATOM 6088 N N . PRO A 1 795 ? 14.344 -20.662 23.178 1.00 70.56 795 PRO A N 1
ATOM 6089 C CA . PRO A 1 795 ? 14.462 -20.918 24.606 1.00 70.56 795 PRO A CA 1
ATOM 6090 C C . PRO A 1 795 ? 14.970 -19.677 25.349 1.00 70.56 795 PRO A C 1
ATOM 6092 O O . PRO A 1 795 ? 15.864 -18.984 24.876 1.00 70.56 795 PRO A O 1
ATOM 6095 N N . HIS A 1 796 ? 14.422 -19.422 26.540 1.00 75.56 796 HIS A N 1
ATOM 6096 C CA . HIS A 1 796 ? 14.841 -18.328 27.429 1.00 75.56 796 HIS A CA 1
ATOM 6097 C C . HIS A 1 796 ? 14.796 -16.929 26.795 1.00 75.56 796 HIS A C 1
ATOM 6099 O O . HIS A 1 796 ? 15.736 -16.165 26.979 1.00 75.56 796 HIS A O 1
ATOM 6105 N N . LYS A 1 797 ? 13.693 -16.553 26.125 1.00 74.06 797 LYS A N 1
ATOM 6106 C CA . LYS A 1 797 ? 13.512 -15.239 25.460 1.00 74.06 797 LYS A CA 1
ATOM 6107 C C . LYS A 1 797 ? 14.082 -14.026 26.212 1.00 74.06 797 LYS A C 1
ATOM 6109 O O . LYS A 1 797 ? 14.696 -13.167 25.594 1.00 74.06 797 LYS A O 1
ATOM 6114 N N . GLN A 1 798 ? 13.909 -13.967 27.537 1.00 68.31 798 GLN A N 1
ATOM 6115 C CA . GLN A 1 798 ? 14.397 -12.868 28.391 1.00 68.31 798 GLN A CA 1
ATOM 6116 C C . GLN A 1 798 ? 15.934 -12.792 28.507 1.00 68.31 798 GLN A C 1
ATOM 6118 O O . GLN A 1 798 ? 16.475 -11.748 28.855 1.00 68.31 798 GLN A O 1
ATOM 6123 N N . HIS A 1 799 ? 16.631 -13.886 28.202 1.00 76.88 799 HIS A N 1
ATOM 6124 C CA . HIS A 1 799 ? 18.086 -14.031 28.233 1.00 76.88 799 HIS A CA 1
ATOM 6125 C C . HIS A 1 799 ? 18.695 -14.331 26.852 1.00 76.88 799 HIS A C 1
ATOM 6127 O O . HIS A 1 799 ? 19.907 -14.511 26.758 1.00 76.88 799 HIS A O 1
ATOM 6133 N N . SER A 1 800 ? 17.888 -14.379 25.787 1.00 85.69 800 SER A N 1
ATOM 6134 C CA . SER A 1 800 ? 18.316 -14.645 24.409 1.00 85.69 800 SER A CA 1
ATOM 6135 C C . SER A 1 800 ? 17.951 -13.464 23.500 1.00 85.69 800 SER A C 1
ATOM 6137 O O . SER A 1 800 ? 16.867 -13.429 22.897 1.00 85.69 800 SER A O 1
ATOM 6139 N N . LEU A 1 801 ? 18.850 -12.484 23.438 1.00 89.44 801 LEU A N 1
ATOM 6140 C CA . LEU A 1 801 ? 18.705 -11.276 22.628 1.00 89.44 801 LEU A CA 1
ATOM 6141 C C . LEU A 1 801 ? 19.291 -11.511 21.232 1.00 89.44 801 LEU A C 1
ATOM 6143 O O . LEU A 1 801 ? 20.340 -12.148 21.099 1.00 89.44 801 LEU A O 1
ATOM 6147 N N . LEU A 1 802 ? 18.626 -10.994 20.202 1.00 92.62 802 LEU A N 1
ATOM 6148 C CA . LEU A 1 802 ? 19.017 -11.176 18.805 1.00 92.62 802 LEU A CA 1
ATOM 6149 C C . LEU A 1 802 ? 18.997 -9.833 18.071 1.00 92.62 802 LEU A C 1
ATOM 6151 O O . LEU A 1 802 ? 17.951 -9.204 17.989 1.00 92.62 802 LEU A O 1
ATOM 6155 N N . SER A 1 803 ? 20.130 -9.420 17.514 1.00 94.06 803 SER A N 1
ATOM 6156 C CA . SER A 1 803 ? 20.202 -8.304 16.567 1.00 94.06 803 SER A CA 1
ATOM 6157 C C . SER A 1 803 ? 20.555 -8.862 15.191 1.00 94.06 803 SER A C 1
ATOM 6159 O O . SER A 1 803 ? 21.583 -9.524 15.025 1.00 94.06 803 SER A O 1
ATOM 6161 N N . VAL A 1 804 ? 19.662 -8.674 14.224 1.00 94.56 804 VAL A N 1
ATOM 6162 C CA . VAL A 1 804 ? 19.845 -9.092 12.833 1.00 94.56 804 VAL A CA 1
ATOM 6163 C C . VAL A 1 804 ? 20.336 -7.890 12.039 1.00 94.56 804 VAL A C 1
ATOM 6165 O O . VAL A 1 804 ? 19.664 -6.867 12.000 1.00 94.56 804 VAL A O 1
ATOM 6168 N N . ILE A 1 805 ? 21.496 -8.015 11.403 1.00 94.31 805 ILE A N 1
ATOM 6169 C CA . ILE A 1 805 ? 22.092 -6.969 10.571 1.00 94.31 805 ILE A CA 1
ATOM 6170 C C . ILE A 1 805 ? 22.037 -7.451 9.125 1.00 94.31 805 ILE A C 1
ATOM 6172 O O . ILE A 1 805 ? 22.699 -8.426 8.754 1.00 94.31 805 ILE A O 1
ATOM 6176 N N . LEU A 1 806 ? 21.210 -6.791 8.320 1.00 92.56 806 LEU A N 1
ATOM 6177 C CA . LEU A 1 806 ? 20.973 -7.185 6.940 1.00 92.56 806 LEU A CA 1
ATOM 6178 C C . LEU A 1 806 ? 22.074 -6.642 6.036 1.00 92.56 806 LEU A C 1
ATOM 6180 O O . LEU A 1 806 ? 22.364 -5.451 6.009 1.00 92.56 806 LEU A O 1
ATOM 6184 N N . CYS A 1 807 ? 22.682 -7.535 5.267 1.00 89.44 807 CYS A N 1
ATOM 6185 C CA . CYS A 1 807 ? 23.684 -7.203 4.261 1.00 89.44 807 CYS A CA 1
ATOM 6186 C C . CYS A 1 807 ? 23.063 -7.231 2.859 1.00 89.44 807 CYS A C 1
ATOM 6188 O O . CYS A 1 807 ? 23.676 -7.746 1.933 1.00 89.44 807 CYS A O 1
ATOM 6190 N N . THR A 1 808 ? 21.826 -6.754 2.704 1.00 85.25 808 THR A N 1
ATOM 6191 C CA . THR A 1 808 ? 21.083 -6.780 1.438 1.00 85.25 808 THR A CA 1
ATOM 6192 C C . THR A 1 808 ? 20.244 -5.521 1.265 1.00 85.25 808 THR A C 1
ATOM 6194 O O . THR A 1 808 ? 19.728 -4.965 2.228 1.00 85.25 808 THR A O 1
ATOM 6197 N N . ASP A 1 809 ? 20.093 -5.106 0.015 1.00 76.44 809 ASP A N 1
ATOM 6198 C CA . ASP A 1 809 ? 19.245 -4.013 -0.451 1.00 76.44 809 ASP A CA 1
ATOM 6199 C C . ASP A 1 809 ? 17.899 -4.512 -1.014 1.00 76.44 809 ASP A C 1
ATOM 6201 O O . ASP A 1 809 ? 17.070 -3.725 -1.483 1.00 76.44 809 ASP A O 1
ATOM 6205 N N . GLU A 1 810 ? 17.679 -5.829 -0.994 1.00 83.69 810 GLU A N 1
ATOM 6206 C CA . GLU A 1 810 ? 16.475 -6.467 -1.512 1.00 83.69 810 GLU A CA 1
ATOM 6207 C C . GLU A 1 810 ? 15.278 -6.188 -0.599 1.00 83.69 810 GLU A C 1
ATOM 6209 O O . GLU A 1 810 ? 15.115 -6.794 0.461 1.00 83.69 810 GLU A O 1
ATOM 6214 N N . THR A 1 811 ? 14.399 -5.289 -1.052 1.00 81.50 811 THR A N 1
ATOM 6215 C CA . THR A 1 811 ? 13.249 -4.793 -0.280 1.00 81.50 811 THR A CA 1
ATOM 6216 C C . THR A 1 811 ? 12.349 -5.911 0.250 1.00 81.50 811 THR A C 1
ATOM 6218 O O . THR A 1 811 ? 11.882 -5.829 1.379 1.00 81.50 811 THR A O 1
ATOM 6221 N N . GLU A 1 812 ? 12.144 -6.991 -0.512 1.00 84.06 812 GLU A N 1
ATOM 6222 C CA . GLU A 1 812 ? 11.307 -8.112 -0.061 1.00 84.06 812 GLU A CA 1
ATOM 6223 C C . GLU A 1 812 ? 11.918 -8.859 1.138 1.00 84.06 812 GLU A C 1
ATOM 6225 O O . GLU A 1 812 ? 11.201 -9.214 2.074 1.00 84.06 812 GLU A O 1
ATOM 6230 N N . ILE A 1 813 ? 13.235 -9.087 1.137 1.00 83.75 813 ILE A N 1
ATOM 6231 C CA . ILE A 1 813 ? 13.940 -9.753 2.244 1.00 83.75 813 ILE A CA 1
ATOM 6232 C C . ILE A 1 813 ? 13.930 -8.846 3.475 1.00 83.75 813 ILE A C 1
ATOM 6234 O O . ILE A 1 813 ? 13.592 -9.290 4.575 1.00 83.75 813 ILE A O 1
ATOM 6238 N N . VAL A 1 814 ? 14.233 -7.566 3.267 1.00 85.31 814 VAL A N 1
ATOM 6239 C CA . VAL A 1 814 ? 14.208 -6.523 4.294 1.00 85.31 814 VAL A CA 1
ATOM 6240 C C . VAL A 1 814 ? 12.846 -6.454 4.990 1.00 85.31 814 VAL A C 1
ATOM 6242 O O . VAL A 1 814 ? 12.765 -6.598 6.209 1.00 85.31 814 VAL A O 1
ATOM 6245 N N . GLU A 1 815 ? 11.756 -6.325 4.231 1.00 85.38 815 GLU A N 1
ATOM 6246 C CA . GLU A 1 815 ? 10.399 -6.234 4.783 1.00 85.38 815 GLU A CA 1
ATOM 6247 C C . GLU A 1 815 ? 9.984 -7.493 5.555 1.00 85.38 815 GLU A C 1
ATOM 6249 O O . GLU A 1 815 ? 9.228 -7.406 6.524 1.00 85.38 815 GLU A O 1
ATOM 6254 N N . ARG A 1 816 ? 10.470 -8.676 5.155 1.00 87.62 816 ARG A N 1
ATOM 6255 C CA . ARG A 1 816 ? 10.204 -9.925 5.883 1.00 87.62 816 ARG A CA 1
ATOM 6256 C C . ARG A 1 816 ? 10.904 -9.954 7.238 1.00 87.62 816 ARG A C 1
ATOM 6258 O O . ARG A 1 816 ? 10.265 -10.335 8.216 1.00 87.62 816 ARG A O 1
ATOM 6265 N N . TYR A 1 817 ? 12.168 -9.536 7.307 1.00 89.19 817 TYR A N 1
ATOM 6266 C CA . TYR A 1 817 ? 12.910 -9.462 8.566 1.00 89.19 817 TYR A CA 1
ATOM 6267 C C . TYR A 1 817 ? 12.374 -8.364 9.492 1.00 89.19 817 TYR A C 1
ATOM 6269 O O . TYR A 1 817 ? 12.193 -8.641 10.676 1.00 89.19 817 TYR A O 1
ATOM 6277 N N . ARG A 1 818 ? 12.016 -7.178 8.975 1.00 85.19 818 ARG A N 1
ATOM 6278 C CA . ARG A 1 818 ? 11.429 -6.078 9.772 1.00 85.19 818 ARG A CA 1
ATOM 6279 C C . ARG A 1 818 ? 10.197 -6.492 10.585 1.00 85.19 818 ARG A C 1
ATOM 6281 O O . ARG A 1 818 ? 9.963 -5.951 11.654 1.00 85.19 818 ARG A O 1
ATOM 6288 N N . ARG A 1 819 ? 9.421 -7.494 10.150 1.00 83.25 819 ARG A N 1
ATOM 6289 C CA . ARG A 1 819 ? 8.279 -8.006 10.941 1.00 83.25 819 ARG A CA 1
ATOM 6290 C C . ARG A 1 819 ? 8.675 -8.607 12.296 1.00 83.25 819 ARG A C 1
ATOM 6292 O O . ARG A 1 819 ? 7.824 -8.716 13.175 1.00 83.25 819 ARG A O 1
ATOM 6299 N N . LEU A 1 820 ? 9.936 -9.009 12.455 1.00 84.56 820 LEU A N 1
ATOM 6300 C CA . LEU A 1 820 ? 10.474 -9.547 13.705 1.00 84.56 820 LEU A CA 1
ATOM 6301 C C . LEU A 1 820 ? 10.864 -8.441 14.696 1.00 84.56 820 LEU A C 1
ATOM 6303 O O . LEU A 1 820 ? 10.943 -8.709 15.896 1.00 84.56 820 LEU A O 1
ATOM 6307 N N . GLU A 1 821 ? 11.137 -7.235 14.195 1.00 82.62 821 GLU A N 1
ATOM 6308 C CA . GLU A 1 821 ? 11.690 -6.107 14.943 1.00 82.62 821 GLU A CA 1
ATOM 6309 C C . GLU A 1 821 ? 10.754 -5.670 16.069 1.00 82.62 821 GLU A C 1
ATOM 6311 O O . GLU A 1 821 ? 9.560 -5.471 15.858 1.00 82.62 821 GLU A O 1
ATOM 6316 N N . ASN A 1 822 ? 11.300 -5.519 17.276 1.00 73.81 822 ASN A N 1
ATOM 6317 C CA . ASN A 1 822 ? 10.562 -5.097 18.460 1.00 73.81 822 ASN A CA 1
ATOM 6318 C C . ASN A 1 822 ? 10.405 -3.565 18.531 1.00 73.81 822 ASN A C 1
ATOM 6320 O O . ASN A 1 822 ? 10.932 -2.920 19.447 1.00 73.81 822 ASN A O 1
ATOM 6324 N N . GLU A 1 823 ? 9.693 -2.982 17.570 1.00 66.56 823 GLU A N 1
ATOM 6325 C CA . GLU A 1 823 ? 9.526 -1.534 17.440 1.00 66.56 823 GLU A CA 1
ATOM 6326 C C . GLU A 1 823 ? 8.667 -0.954 18.576 1.00 66.56 823 GLU A C 1
ATOM 6328 O O . GLU A 1 823 ? 7.611 -1.485 18.933 1.00 66.56 823 GLU A O 1
ATOM 6333 N N . VAL A 1 824 ? 9.093 0.184 19.136 1.00 59.28 824 VAL A N 1
ATOM 6334 C CA . VAL A 1 824 ? 8.325 0.914 20.152 1.00 59.28 824 VAL A CA 1
ATOM 6335 C C . VAL A 1 824 ? 7.481 2.001 19.487 1.00 59.28 824 VAL A C 1
ATOM 6337 O O . VAL A 1 824 ? 7.980 3.065 19.125 1.00 59.28 824 VAL A O 1
ATOM 6340 N N . VAL A 1 825 ? 6.172 1.776 19.408 1.00 54.50 825 VAL A N 1
ATOM 6341 C CA . VAL A 1 825 ? 5.223 2.705 18.787 1.00 54.50 825 VAL A CA 1
ATOM 6342 C C . VAL A 1 825 ? 4.445 3.467 19.853 1.00 54.50 825 VAL A C 1
ATOM 6344 O O . VAL A 1 825 ? 3.879 2.885 20.783 1.00 54.50 825 VAL A O 1
ATOM 6347 N N . LEU A 1 826 ? 4.402 4.795 19.717 1.00 45.72 826 LEU A N 1
ATOM 6348 C CA . LEU A 1 826 ? 3.528 5.638 20.524 1.00 45.72 826 LEU A CA 1
ATOM 6349 C C . LEU A 1 826 ? 2.100 5.476 20.017 1.00 45.72 826 LEU A C 1
ATOM 6351 O O . LEU A 1 826 ? 1.742 5.990 18.955 1.00 45.72 826 LEU A O 1
ATOM 6355 N N . MET A 1 827 ? 1.281 4.781 20.791 1.00 47.97 827 MET A N 1
ATOM 6356 C CA . MET A 1 827 ? -0.122 4.618 20.467 1.00 47.97 827 MET A CA 1
ATOM 6357 C C . MET A 1 827 ? -0.876 5.944 20.675 1.00 47.97 827 MET A C 1
ATOM 6359 O O . MET A 1 827 ? -0.431 6.814 21.435 1.00 47.97 827 MET A O 1
ATOM 6363 N N . PRO A 1 828 ? -2.033 6.138 20.016 1.00 37.03 828 PRO A N 1
ATOM 6364 C CA . PRO A 1 828 ? -2.822 7.370 20.122 1.00 37.03 828 PRO A CA 1
ATOM 6365 C C . PRO A 1 828 ? -3.263 7.742 21.549 1.00 37.03 828 PRO A C 1
ATOM 6367 O O . PRO A 1 828 ? -3.619 8.891 21.805 1.00 37.03 828 PRO A O 1
ATOM 6370 N N . ASP A 1 829 ? -3.236 6.786 22.479 1.00 39.56 829 ASP A N 1
ATOM 6371 C CA . ASP A 1 829 ? -3.525 6.954 23.907 1.00 39.56 829 ASP A CA 1
ATOM 6372 C C . ASP A 1 829 ? -2.329 7.493 24.721 1.00 39.56 829 ASP A C 1
ATOM 6374 O O . ASP A 1 829 ? -2.432 7.705 25.931 1.00 39.56 829 ASP A O 1
ATOM 6378 N N . GLY A 1 830 ? -1.193 7.744 24.065 1.00 36.72 830 GLY A N 1
ATOM 6379 C CA . GLY A 1 830 ? 0.033 8.215 24.698 1.00 36.72 830 GLY A CA 1
ATOM 6380 C C . GLY A 1 830 ? 0.833 7.112 25.399 1.00 36.72 830 GLY A C 1
ATOM 6381 O O . GLY A 1 830 ? 1.798 7.428 26.105 1.00 36.72 830 GLY A O 1
ATOM 6382 N N . VAL A 1 831 ? 0.449 5.844 25.226 1.00 39.84 831 VAL A N 1
ATOM 6383 C CA . VAL A 1 831 ? 1.152 4.671 25.749 1.00 39.84 831 VAL A CA 1
ATOM 6384 C C . VAL A 1 831 ? 2.077 4.122 24.669 1.00 39.84 831 VAL A C 1
ATOM 6386 O O . VAL A 1 831 ? 1.706 3.959 23.512 1.00 39.84 831 VAL A O 1
ATOM 6389 N N . TRP A 1 832 ? 3.318 3.850 25.052 1.00 45.62 832 TRP A N 1
ATOM 6390 C CA . TRP A 1 832 ? 4.266 3.180 24.174 1.00 45.62 832 TRP A CA 1
ATOM 6391 C C . TRP A 1 832 ? 4.010 1.677 24.226 1.00 45.62 832 TRP A C 1
ATOM 6393 O O . TRP A 1 832 ? 4.123 1.080 25.299 1.00 45.62 832 TRP A O 1
ATOM 6403 N N . ASN A 1 833 ? 3.681 1.084 23.084 1.00 48.47 833 ASN A N 1
ATOM 6404 C CA . ASN A 1 833 ? 3.577 -0.361 22.921 1.00 48.47 833 ASN A CA 1
ATOM 6405 C C . ASN A 1 833 ? 4.768 -0.871 22.115 1.00 48.47 833 ASN A C 1
ATOM 6407 O O . ASN A 1 833 ? 5.304 -0.152 21.278 1.00 48.47 833 ASN A O 1
ATOM 6411 N N . SER A 1 834 ? 5.161 -2.114 22.375 1.00 55.56 834 SER A N 1
ATOM 6412 C CA . SER A 1 834 ? 6.075 -2.846 21.500 1.00 55.56 834 SER A CA 1
ATOM 6413 C C . SER A 1 834 ? 5.258 -3.640 20.485 1.00 55.56 834 SER A C 1
ATOM 6415 O O . SER A 1 834 ? 4.262 -4.268 20.851 1.00 55.56 834 SER A O 1
ATOM 6417 N N . LEU A 1 835 ? 5.654 -3.583 19.221 1.00 61.69 835 LEU A N 1
ATOM 6418 C CA . LEU A 1 835 ? 5.174 -4.452 18.151 1.00 61.69 835 LEU A CA 1
ATOM 6419 C C . LEU A 1 835 ? 6.342 -5.346 17.729 1.00 61.69 835 LEU A C 1
ATOM 6421 O O . LEU A 1 835 ? 7.463 -4.867 17.719 1.00 61.69 835 LEU A O 1
ATOM 6425 N N . GLY A 1 836 ? 6.090 -6.619 17.418 1.00 75.94 836 GLY A N 1
ATOM 6426 C CA . GLY A 1 836 ? 7.133 -7.585 17.044 1.00 75.94 836 GLY A CA 1
ATOM 6427 C C . GLY A 1 836 ? 7.612 -8.474 18.196 1.00 75.94 836 GLY A C 1
ATOM 6428 O O . GLY A 1 836 ? 6.900 -8.676 19.185 1.00 75.94 836 GLY A O 1
ATOM 6429 N N . ILE A 1 837 ? 8.801 -9.066 18.049 1.00 80.00 837 ILE A N 1
ATOM 6430 C CA . ILE A 1 837 ? 9.300 -10.107 18.956 1.00 80.00 837 ILE A CA 1
ATOM 6431 C C . ILE A 1 837 ? 10.225 -9.498 20.010 1.00 80.00 837 ILE A C 1
ATOM 6433 O O . ILE A 1 837 ? 11.342 -9.090 19.716 1.00 80.00 837 ILE A O 1
ATOM 6437 N N . SER A 1 838 ? 9.813 -9.519 21.280 1.00 79.44 838 SER A N 1
ATOM 6438 C CA . SER A 1 838 ? 10.610 -8.975 22.392 1.00 79.44 838 SER A CA 1
ATOM 6439 C C . SER A 1 838 ? 12.071 -9.457 22.382 1.00 79.44 838 SER A C 1
ATOM 6441 O O . SER A 1 838 ? 12.334 -10.660 22.297 1.00 79.44 838 SER A O 1
ATOM 6443 N N . GLY A 1 839 ? 13.016 -8.516 22.494 1.00 80.19 839 GLY A N 1
ATOM 6444 C CA . GLY A 1 839 ? 14.459 -8.792 22.493 1.00 80.19 839 GLY A CA 1
ATOM 6445 C C . GLY A 1 839 ? 15.048 -9.109 21.114 1.00 80.19 839 GLY A C 1
ATOM 6446 O O . GLY A 1 839 ? 16.150 -9.656 21.054 1.00 80.19 839 GLY A O 1
ATOM 6447 N N . VAL A 1 840 ? 14.311 -8.813 20.037 1.00 88.31 840 VAL A N 1
ATOM 6448 C CA . VAL A 1 840 ? 14.772 -8.897 18.648 1.00 88.31 840 VAL A CA 1
ATOM 6449 C C . VAL A 1 840 ? 14.816 -7.500 18.036 1.00 88.31 840 VAL A C 1
ATOM 6451 O O . VAL A 1 840 ? 13.879 -6.720 18.180 1.00 88.31 840 VAL A O 1
ATOM 6454 N N . ASP A 1 841 ? 15.911 -7.205 17.354 1.00 90.50 841 ASP A N 1
ATOM 6455 C CA . ASP A 1 841 ? 16.150 -5.971 16.613 1.00 90.50 841 ASP A CA 1
ATOM 6456 C C . ASP A 1 841 ? 16.628 -6.318 15.205 1.00 90.50 841 ASP A C 1
ATOM 6458 O O . ASP A 1 841 ? 17.320 -7.324 15.014 1.00 90.50 841 ASP A O 1
ATOM 6462 N N . VAL A 1 842 ? 16.237 -5.508 14.227 1.00 90.88 842 VAL A N 1
ATOM 6463 C CA . VAL A 1 842 ? 16.617 -5.675 12.825 1.00 90.88 842 VAL A CA 1
ATOM 6464 C C . VAL A 1 842 ? 17.149 -4.340 12.337 1.00 90.88 842 VAL A C 1
ATOM 6466 O O . VAL A 1 842 ? 16.445 -3.342 12.380 1.00 90.88 842 VAL A O 1
ATOM 6469 N N . THR A 1 843 ? 18.401 -4.323 11.894 1.00 89.75 843 THR A N 1
ATOM 6470 C CA . THR A 1 843 ? 19.041 -3.143 11.311 1.00 89.75 843 THR A CA 1
ATOM 6471 C C . THR A 1 843 ? 19.373 -3.435 9.854 1.00 89.75 843 THR A C 1
ATOM 6473 O O . THR A 1 843 ? 19.944 -4.481 9.529 1.00 89.75 843 THR A O 1
ATOM 6476 N N . GLU A 1 844 ? 19.000 -2.516 8.973 1.00 87.31 844 GLU A N 1
ATOM 6477 C CA . GLU A 1 844 ? 19.305 -2.597 7.544 1.00 87.31 844 GLU A CA 1
ATOM 6478 C C . GLU A 1 844 ? 20.744 -2.234 7.209 1.00 87.31 844 GLU A C 1
ATOM 6480 O O . GLU A 1 844 ? 21.529 -1.909 8.094 1.00 87.31 844 GLU A O 1
ATOM 6485 N N . ASP A 1 845 ? 21.094 -2.256 5.922 1.00 84.31 845 ASP A N 1
ATOM 6486 C CA . ASP A 1 845 ? 22.326 -1.619 5.477 1.00 84.31 845 ASP A CA 1
ATOM 6487 C C . ASP A 1 845 ? 22.281 -0.095 5.726 1.00 84.31 845 ASP A C 1
ATOM 6489 O O . ASP A 1 845 ? 21.226 0.535 5.859 1.00 84.31 845 ASP A O 1
ATOM 6493 N N . TYR A 1 846 ? 23.455 0.541 5.794 1.00 83.12 846 TYR A N 1
ATOM 6494 C CA . TYR A 1 846 ? 23.536 1.978 6.091 1.00 83.12 846 TYR A CA 1
ATOM 6495 C C . TYR A 1 846 ? 22.757 2.829 5.075 1.00 83.12 846 TYR A C 1
ATOM 6497 O O . TYR A 1 846 ? 22.202 3.874 5.421 1.00 83.12 846 TYR A O 1
ATOM 6505 N N . ALA A 1 847 ? 22.713 2.389 3.816 1.00 79.38 847 ALA A N 1
ATOM 6506 C CA . ALA A 1 847 ? 22.037 3.086 2.733 1.00 79.38 847 ALA A CA 1
ATOM 6507 C C . ALA A 1 847 ? 20.508 3.074 2.886 1.00 79.38 847 ALA A C 1
ATOM 6509 O O . ALA A 1 847 ? 19.874 4.113 2.667 1.00 79.38 847 ALA A O 1
ATOM 6510 N N . GLY A 1 848 ? 19.927 1.924 3.238 1.00 79.44 848 GLY A N 1
ATOM 6511 C CA . GLY A 1 848 ? 18.512 1.763 3.563 1.00 79.44 848 GLY A CA 1
ATOM 6512 C C . GLY A 1 848 ? 18.138 2.598 4.778 1.00 79.44 848 GLY A C 1
ATOM 6513 O O . GLY A 1 848 ? 17.261 3.456 4.690 1.00 79.44 848 GLY A O 1
ATOM 6514 N N . GLU A 1 849 ? 18.916 2.491 5.852 1.00 81.56 849 GLU A N 1
ATOM 6515 C CA . GLU A 1 849 ? 18.692 3.253 7.082 1.00 81.56 849 GLU A CA 1
ATOM 6516 C C . GLU A 1 849 ? 18.763 4.769 6.859 1.00 81.56 849 GLU A C 1
ATOM 6518 O O . GLU A 1 849 ? 17.871 5.528 7.242 1.00 81.56 849 GLU A O 1
ATOM 6523 N N . ALA A 1 850 ? 19.792 5.253 6.161 1.00 79.88 850 ALA A N 1
ATOM 6524 C CA . ALA A 1 850 ? 19.918 6.673 5.850 1.00 79.88 850 ALA A CA 1
ATOM 6525 C C . ALA A 1 850 ? 18.768 7.184 4.963 1.00 79.88 850 ALA A C 1
ATOM 6527 O O . ALA A 1 850 ? 18.352 8.343 5.098 1.00 79.88 850 ALA A O 1
ATOM 6528 N N . ARG A 1 851 ? 18.248 6.339 4.062 1.00 81.38 851 ARG A N 1
ATOM 6529 C CA . ARG A 1 851 ? 17.083 6.648 3.226 1.00 81.38 851 ARG A CA 1
ATOM 6530 C C . ARG A 1 851 ? 15.820 6.754 4.071 1.00 81.38 851 ARG A C 1
ATOM 6532 O O . ARG A 1 851 ? 15.080 7.722 3.899 1.00 81.38 851 ARG A O 1
ATOM 6539 N N . ASP A 1 852 ? 15.607 5.833 4.999 1.00 77.88 852 ASP A N 1
ATOM 6540 C CA . ASP A 1 852 ? 14.437 5.828 5.874 1.00 77.88 852 ASP A CA 1
ATOM 6541 C C . ASP A 1 852 ? 14.432 7.036 6.811 1.00 77.88 852 ASP A C 1
ATOM 6543 O O . ASP A 1 852 ? 13.422 7.736 6.906 1.00 77.88 852 ASP A O 1
ATOM 6547 N N . VAL A 1 853 ? 15.585 7.404 7.375 1.00 73.88 853 VAL A N 1
ATOM 6548 C CA . VAL A 1 853 ? 15.747 8.649 8.147 1.00 73.88 853 VAL A CA 1
ATOM 6549 C C . VAL A 1 853 ? 15.422 9.896 7.313 1.00 73.88 853 VAL A C 1
ATOM 6551 O O . VAL A 1 853 ? 14.796 10.847 7.803 1.00 73.88 853 VAL A O 1
ATOM 6554 N N . ALA A 1 854 ? 15.832 9.915 6.041 1.00 73.00 854 ALA A N 1
ATOM 6555 C CA . ALA A 1 854 ? 15.519 11.013 5.131 1.00 73.00 854 ALA A CA 1
ATOM 6556 C C . ALA A 1 854 ? 14.014 11.082 4.813 1.00 73.00 854 ALA A C 1
ATOM 6558 O O . ALA A 1 854 ? 13.435 12.172 4.850 1.00 73.00 854 ALA A O 1
ATOM 6559 N N . LEU A 1 855 ? 13.368 9.938 4.559 1.00 74.19 855 LEU A N 1
ATOM 6560 C CA . LEU A 1 855 ? 11.922 9.829 4.323 1.00 74.19 855 LEU A CA 1
ATOM 6561 C C . LEU A 1 855 ? 11.105 10.216 5.557 1.00 74.19 855 LEU A C 1
ATOM 6563 O O . LEU A 1 855 ? 10.082 10.892 5.432 1.00 74.19 855 LEU A O 1
ATOM 6567 N N . ALA A 1 856 ? 11.592 9.873 6.749 1.00 63.19 856 ALA A N 1
ATOM 6568 C CA . ALA A 1 856 ? 10.993 10.269 8.014 1.00 63.19 856 ALA A CA 1
ATOM 6569 C C . ALA A 1 856 ? 11.049 11.799 8.218 1.00 63.19 856 ALA A C 1
ATOM 6571 O O . ALA A 1 856 ? 10.320 12.350 9.035 1.00 63.19 856 ALA A O 1
ATOM 6572 N N . GLY A 1 857 ? 11.849 12.538 7.441 1.00 59.41 857 GLY A N 1
ATOM 6573 C CA . GLY A 1 857 ? 11.878 14.002 7.455 1.00 59.41 857 GLY A CA 1
ATOM 6574 C C . GLY A 1 857 ? 12.761 14.583 8.559 1.00 59.41 857 GLY A C 1
ATOM 6575 O O . GLY A 1 857 ? 12.537 15.718 9.011 1.00 59.41 857 GLY A O 1
ATOM 6576 N N . ARG A 1 858 ? 13.756 13.814 9.024 1.00 66.81 858 ARG A N 1
ATOM 6577 C CA . ARG A 1 858 ? 14.784 14.301 9.945 1.00 66.81 858 ARG A CA 1
ATOM 6578 C C . ARG A 1 858 ? 15.619 15.385 9.239 1.00 66.81 858 ARG A C 1
ATOM 6580 O O . ARG A 1 858 ? 16.037 15.202 8.101 1.00 66.81 858 ARG A O 1
ATOM 6587 N N . PRO A 1 859 ? 15.876 16.540 9.883 1.00 55.00 859 PRO A N 1
ATOM 6588 C CA . PRO A 1 859 ? 16.587 17.652 9.243 1.00 55.00 859 PRO A CA 1
ATOM 6589 C C . PRO A 1 859 ? 18.089 17.399 9.028 1.00 55.00 859 PRO A C 1
ATOM 6591 O O . PRO A 1 859 ? 18.733 18.171 8.322 1.00 55.00 859 PRO A O 1
ATOM 6594 N N . THR A 1 860 ? 18.652 16.360 9.647 1.00 63.38 860 THR A N 1
ATOM 6595 C CA . THR A 1 860 ? 20.061 15.962 9.526 1.00 63.38 860 THR A CA 1
ATOM 6596 C C . THR A 1 860 ? 20.144 14.515 9.041 1.00 63.38 860 THR A C 1
ATOM 6598 O O . THR A 1 860 ? 19.359 13.704 9.538 1.00 63.38 860 THR A O 1
ATOM 6601 N N . PRO A 1 861 ? 21.084 14.175 8.140 1.00 72.00 861 PRO A N 1
ATOM 6602 C CA . PRO A 1 861 ? 21.276 12.797 7.689 1.00 72.00 861 PRO A CA 1
ATOM 6603 C C . PRO A 1 861 ? 21.719 11.891 8.846 1.00 72.00 861 PRO A C 1
ATOM 6605 O O . PRO A 1 861 ? 22.328 12.373 9.806 1.00 72.00 861 PRO A O 1
ATOM 6608 N N . LEU A 1 862 ? 21.429 10.591 8.734 1.00 79.75 862 LEU A N 1
ATOM 6609 C CA . LEU A 1 862 ? 21.887 9.578 9.686 1.00 79.75 862 LEU A CA 1
ATOM 6610 C C . LEU A 1 862 ? 23.417 9.535 9.702 1.00 79.75 862 LEU A C 1
ATOM 6612 O O . LEU A 1 862 ? 24.058 9.322 8.669 1.00 79.75 862 LEU A O 1
ATOM 6616 N N . LEU A 1 863 ? 24.017 9.746 10.871 1.00 80.00 863 LEU A N 1
ATOM 6617 C CA . LEU A 1 863 ? 25.469 9.737 10.981 1.00 80.00 863 LEU A CA 1
ATOM 6618 C C . LEU A 1 863 ? 26.016 8.300 11.029 1.00 80.00 863 LEU A C 1
ATOM 6620 O O . LEU A 1 863 ? 25.427 7.440 11.680 1.00 80.00 863 LEU A O 1
ATOM 6624 N N . PRO A 1 864 ? 27.204 8.062 10.453 1.00 81.06 864 PRO A N 1
ATOM 6625 C CA . PRO A 1 864 ? 28.013 6.864 10.660 1.00 81.06 864 PRO A CA 1
ATOM 6626 C C . PRO A 1 864 ? 27.972 6.244 12.065 1.00 81.06 864 PRO A C 1
ATOM 6628 O O . PRO A 1 864 ? 27.664 5.065 12.233 1.00 81.06 864 PRO A O 1
ATOM 6631 N N . GLY A 1 865 ? 28.245 7.052 13.090 1.00 81.81 865 GLY A N 1
ATOM 6632 C CA . GLY A 1 865 ? 28.245 6.584 14.470 1.00 81.81 865 GLY A CA 1
ATOM 6633 C C . GLY A 1 865 ? 26.848 6.372 15.058 1.00 81.81 865 GLY A C 1
ATOM 6634 O O . GLY A 1 865 ? 26.722 5.640 16.029 1.00 81.81 865 GLY A O 1
ATOM 6635 N N . GLU A 1 866 ? 25.796 6.971 14.491 1.00 81.94 866 GLU A N 1
ATOM 6636 C CA . GLU A 1 866 ? 24.405 6.686 14.881 1.00 81.94 866 GLU A CA 1
ATOM 6637 C C . GLU A 1 866 ? 23.967 5.312 14.370 1.00 81.94 866 GLU A C 1
ATOM 6639 O O . GLU A 1 866 ? 23.382 4.539 15.122 1.00 81.94 866 GLU A O 1
ATOM 6644 N N . TYR A 1 867 ? 24.338 4.971 13.134 1.00 88.00 867 TYR A N 1
ATOM 6645 C CA . TYR A 1 867 ? 24.123 3.637 12.575 1.00 88.00 867 TYR A CA 1
ATOM 6646 C C . TYR A 1 867 ? 24.852 2.546 13.376 1.00 88.00 867 TYR A C 1
ATOM 6648 O O . TYR A 1 867 ? 24.271 1.510 13.693 1.00 88.00 867 TYR A O 1
ATOM 6656 N N . LEU A 1 868 ? 26.101 2.801 13.790 1.00 89.00 868 LEU A N 1
ATOM 6657 C CA . LEU A 1 868 ? 26.840 1.869 14.649 1.00 89.00 868 LEU A CA 1
ATOM 6658 C C . LEU A 1 868 ? 26.146 1.652 16.006 1.00 89.00 868 LEU A C 1
ATOM 6660 O O . LEU A 1 868 ? 26.149 0.534 16.518 1.00 89.00 868 LEU A O 1
ATOM 6664 N N . VAL A 1 869 ? 25.539 2.697 16.582 1.00 85.06 869 VAL A N 1
ATOM 6665 C CA . VAL A 1 869 ? 24.740 2.574 17.813 1.00 85.06 869 VAL A CA 1
ATOM 6666 C C . VAL A 1 869 ? 23.547 1.651 17.570 1.00 85.06 869 VAL A C 1
ATOM 6668 O O . VAL A 1 869 ? 23.368 0.718 18.350 1.00 85.06 869 VAL A O 1
ATOM 6671 N N . LYS A 1 870 ? 22.790 1.840 16.479 1.00 86.88 870 LYS A N 1
ATOM 6672 C CA . LYS A 1 870 ? 21.681 0.940 16.111 1.00 86.88 870 LYS A CA 1
ATOM 6673 C C . LYS A 1 870 ? 22.136 -0.519 16.046 1.00 86.88 870 LYS A C 1
ATOM 6675 O O . LYS A 1 870 ? 21.657 -1.332 16.833 1.00 86.88 870 LYS A O 1
ATOM 6680 N N . CYS A 1 871 ? 23.175 -0.789 15.252 1.00 90.12 871 CYS A N 1
ATOM 6681 C CA . CYS A 1 871 ? 23.739 -2.130 15.086 1.00 90.12 871 CYS A CA 1
ATOM 6682 C C . CYS A 1 871 ? 24.165 -2.778 16.409 1.00 90.12 871 CYS A C 1
ATOM 6684 O O . CYS A 1 871 ? 24.065 -3.989 16.557 1.00 90.12 871 CYS A O 1
ATOM 6686 N N . MET A 1 872 ? 24.715 -2.011 17.358 1.00 89.75 872 MET A N 1
ATOM 6687 C CA . MET A 1 872 ? 25.287 -2.581 18.581 1.00 89.75 872 MET A CA 1
ATOM 6688 C C . MET A 1 872 ? 24.271 -2.770 19.706 1.00 89.75 872 MET A C 1
ATOM 6690 O O . MET A 1 872 ? 24.436 -3.699 20.498 1.00 89.75 872 MET A O 1
ATOM 6694 N N . VAL A 1 873 ? 23.264 -1.904 19.828 1.00 86.38 873 VAL A N 1
ATOM 6695 C CA . VAL A 1 873 ? 22.428 -1.857 21.039 1.00 86.38 873 VAL A CA 1
ATOM 6696 C C . VAL A 1 873 ? 20.923 -1.948 20.800 1.00 86.38 873 VAL A C 1
ATOM 6698 O O . VAL A 1 873 ? 20.205 -2.016 21.794 1.00 86.38 873 VAL A O 1
ATOM 6701 N N . GLY A 1 874 ? 20.430 -2.027 19.559 1.00 82.62 874 GLY A N 1
ATOM 6702 C CA . GLY A 1 874 ? 18.986 -2.089 19.275 1.00 82.62 874 GLY A CA 1
ATOM 6703 C C . GLY A 1 874 ? 18.253 -3.201 20.043 1.00 82.62 874 GLY A C 1
ATOM 6704 O O . GLY A 1 874 ? 17.297 -2.934 20.770 1.00 82.62 874 GLY A O 1
ATOM 6705 N N . ALA A 1 875 ? 18.791 -4.429 20.041 1.00 84.19 875 ALA A N 1
ATOM 6706 C CA . ALA A 1 875 ? 18.200 -5.558 20.780 1.00 84.19 875 ALA A CA 1
ATOM 6707 C C . ALA A 1 875 ? 18.262 -5.409 22.317 1.00 84.19 875 ALA A C 1
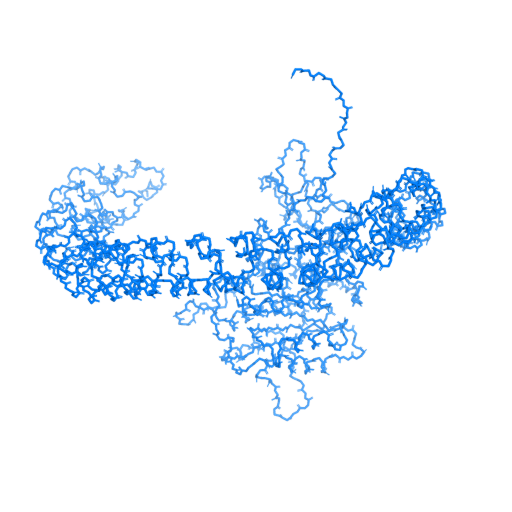ATOM 6709 O O . ALA A 1 875 ? 17.489 -6.043 23.038 1.00 84.19 875 ALA A O 1
ATOM 6710 N N . LEU A 1 876 ? 19.204 -4.606 22.830 1.00 78.06 876 LEU A N 1
ATOM 6711 C CA . LEU A 1 876 ? 19.372 -4.325 24.262 1.00 78.06 876 LEU A CA 1
ATOM 6712 C C . LEU A 1 876 ? 18.470 -3.178 24.731 1.00 78.06 876 LEU A C 1
ATOM 6714 O O . LEU A 1 876 ? 18.040 -3.168 25.887 1.00 78.06 876 LEU A O 1
ATOM 6718 N N . ASP A 1 877 ? 18.230 -2.198 23.861 1.00 73.69 877 ASP A N 1
ATOM 6719 C CA . ASP A 1 877 ? 17.462 -0.996 24.157 1.00 73.69 877 ASP A CA 1
ATOM 6720 C C . ASP A 1 877 ? 16.645 -0.538 22.931 1.00 73.69 877 ASP A C 1
ATOM 6722 O O . ASP A 1 877 ? 17.111 0.290 22.144 1.00 73.69 877 ASP A O 1
ATOM 6726 N N . PRO A 1 878 ? 15.385 -0.999 22.811 1.00 66.38 878 PRO A N 1
ATOM 6727 C CA . PRO A 1 878 ? 14.435 -0.537 21.796 1.00 66.38 878 PRO A CA 1
ATOM 6728 C C . PRO A 1 878 ? 14.222 0.991 21.729 1.00 66.38 878 PRO A C 1
ATOM 6730 O O . PRO A 1 878 ? 13.631 1.498 20.781 1.00 66.38 878 PRO A O 1
ATOM 6733 N N . ALA A 1 879 ? 14.694 1.780 22.707 1.00 62.72 879 ALA A N 1
ATOM 6734 C CA . ALA A 1 879 ? 14.707 3.243 22.598 1.00 62.72 879 ALA A CA 1
ATOM 6735 C C . ALA A 1 879 ? 15.569 3.762 21.443 1.00 62.72 879 ALA A C 1
ATOM 6737 O O . ALA A 1 879 ? 15.402 4.905 21.014 1.00 62.72 879 ALA A O 1
ATOM 6738 N N . VAL A 1 880 ? 16.525 2.954 20.989 1.00 69.19 880 VAL A N 1
ATOM 6739 C CA . VAL A 1 880 ? 17.508 3.309 19.967 1.00 69.19 880 VAL A CA 1
ATOM 6740 C C . VAL A 1 880 ? 16.843 3.526 18.600 1.00 69.19 880 VAL A C 1
ATOM 6742 O O . VAL A 1 880 ? 17.319 4.373 17.852 1.00 69.19 880 VAL A O 1
ATOM 6745 N N . HIS A 1 881 ? 15.672 2.930 18.328 1.00 64.19 881 HIS A N 1
ATOM 6746 C CA . HIS A 1 881 ? 14.864 3.223 17.126 1.00 64.19 881 HIS A CA 1
ATOM 6747 C C . HIS A 1 881 ? 14.402 4.693 17.043 1.00 64.19 881 HIS A C 1
ATOM 6749 O O . HIS A 1 881 ? 14.112 5.220 15.972 1.00 64.19 881 HIS A O 1
ATOM 6755 N N . LEU A 1 882 ? 14.379 5.430 18.164 1.00 61.72 882 LEU A N 1
ATOM 6756 C CA . LEU A 1 882 ? 14.042 6.861 18.153 1.00 61.72 882 LEU A CA 1
ATOM 6757 C C . LEU A 1 882 ? 15.118 7.735 17.479 1.00 61.72 882 LEU A C 1
ATOM 6759 O O . LEU A 1 882 ? 14.892 8.934 17.300 1.00 61.72 882 LEU A O 1
ATOM 6763 N N . ILE A 1 883 ? 16.280 7.171 17.130 1.00 65.38 883 ILE A N 1
ATOM 6764 C CA . ILE A 1 883 ? 17.343 7.854 16.376 1.00 65.38 883 ILE A CA 1
ATOM 6765 C C . ILE A 1 883 ? 16.874 8.219 14.954 1.00 65.38 883 ILE A C 1
ATOM 6767 O O . ILE A 1 883 ? 17.333 9.229 14.403 1.00 65.38 883 ILE A O 1
ATOM 6771 N N . ASP A 1 884 ? 15.924 7.465 14.397 1.00 57.75 884 ASP A N 1
ATOM 6772 C CA . ASP A 1 884 ? 15.508 7.584 12.994 1.00 57.75 884 ASP A CA 1
ATOM 6773 C C . ASP A 1 884 ? 14.359 8.569 12.772 1.00 57.75 884 ASP A C 1
ATOM 6775 O O . ASP A 1 884 ? 14.169 9.103 11.677 1.00 57.75 884 ASP A O 1
ATOM 6779 N N . LEU A 1 885 ? 13.599 8.863 13.827 1.00 53.91 885 LEU A N 1
ATOM 6780 C CA . LEU A 1 885 ? 12.396 9.680 13.731 1.00 53.91 885 LEU A CA 1
ATOM 6781 C C . LEU A 1 885 ? 12.721 11.182 13.627 1.00 53.91 885 LEU A C 1
ATOM 6783 O O . LEU A 1 885 ? 13.620 11.700 14.305 1.00 53.91 885 LEU A O 1
ATOM 6787 N N . PRO A 1 886 ? 11.953 11.954 12.831 1.00 43.91 886 PRO A N 1
ATOM 6788 C CA . PRO A 1 886 ? 12.097 13.397 12.785 1.00 43.91 886 PRO A CA 1
ATOM 6789 C C . PRO A 1 886 ? 11.805 13.994 14.160 1.00 43.91 886 PRO A C 1
ATOM 6791 O O . PRO A 1 886 ? 10.840 13.647 14.843 1.00 43.91 886 PRO A O 1
ATOM 6794 N N . ALA A 1 887 ? 12.556 15.027 14.522 1.00 46.94 887 ALA A N 1
ATOM 6795 C CA . ALA A 1 887 ? 12.107 15.958 15.544 1.00 46.94 887 ALA A CA 1
ATOM 6796 C C . ALA A 1 887 ? 10.921 16.774 14.988 1.00 46.94 887 ALA A C 1
ATOM 6798 O O . ALA A 1 887 ? 11.120 17.907 14.545 1.00 46.94 887 ALA A O 1
ATOM 6799 N N . ARG A 1 888 ? 9.698 16.224 14.899 1.00 37.47 888 ARG A N 1
ATOM 6800 C CA . ARG A 1 888 ? 8.552 16.985 14.369 1.00 37.47 888 ARG A CA 1
ATOM 6801 C C . ARG A 1 888 ? 7.231 16.879 15.141 1.00 37.47 888 ARG A C 1
ATOM 6803 O O . ARG A 1 888 ? 7.019 15.968 15.931 1.00 37.47 888 ARG A O 1
ATOM 6810 N N . PRO A 1 889 ? 6.392 17.932 15.003 1.00 38.16 889 PRO A N 1
ATOM 6811 C CA . PRO A 1 889 ? 5.544 18.471 16.060 1.00 38.16 889 PRO A CA 1
ATOM 6812 C C . PRO A 1 889 ? 4.056 18.214 15.797 1.00 38.16 889 PRO A C 1
ATOM 6814 O O . PRO A 1 889 ? 3.631 18.361 14.660 1.00 38.16 889 PRO A O 1
ATOM 6817 N N . THR A 1 890 ? 3.249 17.940 16.835 1.00 29.09 890 THR A N 1
ATOM 6818 C CA . THR A 1 890 ? 1.823 18.373 16.942 1.00 29.09 890 THR A CA 1
ATOM 6819 C C . THR A 1 890 ? 1.051 17.860 18.162 1.00 29.09 890 THR A C 1
ATOM 6821 O O . THR A 1 890 ? -0.066 18.314 18.350 1.00 29.09 890 THR A O 1
ATOM 6824 N N . PHE A 1 891 ? 1.598 17.051 19.073 1.00 26.38 891 PHE A N 1
ATOM 6825 C CA . PHE A 1 891 ? 0.793 16.570 20.217 1.00 26.38 891 PHE A CA 1
ATOM 6826 C C . PHE A 1 891 ? 0.675 17.517 21.433 1.00 26.38 891 PHE A C 1
ATOM 6828 O O . PHE A 1 891 ? 0.056 17.164 22.430 1.00 26.38 891 PHE A O 1
ATOM 6835 N N . TRP A 1 892 ? 1.209 18.746 21.355 1.00 26.62 892 TRP A N 1
ATOM 6836 C CA . TRP A 1 892 ? 1.172 19.721 22.465 1.00 26.62 892 TRP A CA 1
ATOM 6837 C C . TRP A 1 892 ? 0.621 21.108 22.091 1.00 26.62 892 TRP A C 1
ATOM 6839 O O . TRP A 1 892 ? 0.992 22.110 22.701 1.00 26.62 892 TRP A O 1
ATOM 6849 N N . ARG A 1 893 ? -0.285 21.203 21.109 1.00 25.33 893 ARG A N 1
ATOM 6850 C CA . ARG A 1 893 ? -1.257 22.309 21.107 1.00 25.33 893 ARG A CA 1
ATOM 6851 C C . ARG A 1 893 ? -2.543 21.796 21.744 1.00 25.33 893 ARG A C 1
ATOM 6853 O O . ARG A 1 893 ? -3.295 21.081 21.095 1.00 25.33 893 ARG A O 1
ATOM 6860 N N . GLN A 1 894 ? -2.841 22.232 22.966 1.00 28.98 894 GLN A N 1
ATOM 6861 C CA . GLN A 1 894 ? -4.241 22.568 23.212 1.00 28.98 894 GLN A CA 1
ATOM 6862 C C . GLN A 1 894 ? -4.611 23.676 22.209 1.00 28.98 894 GLN A C 1
ATOM 6864 O O . GLN A 1 894 ? -3.770 24.554 21.961 1.00 28.98 894 GLN A O 1
ATOM 6869 N N . PRO A 1 895 ? -5.805 23.664 21.591 1.00 26.94 895 PRO A N 1
ATOM 6870 C CA . PRO A 1 895 ? -6.293 24.880 20.959 1.00 26.94 895 PRO A CA 1
ATOM 6871 C C . PRO A 1 895 ? -6.270 25.984 22.028 1.00 26.94 895 PRO A C 1
ATOM 6873 O O . PRO A 1 895 ? -6.616 25.705 23.180 1.00 26.94 895 PRO A O 1
ATOM 6876 N N . PRO A 1 896 ? -5.837 27.219 21.715 1.00 30.42 896 PRO A N 1
ATOM 6877 C CA . PRO A 1 896 ? -6.130 28.317 22.613 1.00 30.42 896 PRO A CA 1
ATOM 6878 C C . PRO A 1 896 ? -7.647 28.344 22.780 1.00 30.42 896 PRO A C 1
ATOM 6880 O O . PRO A 1 896 ? -8.388 28.452 21.802 1.00 30.42 896 PRO A O 1
ATOM 6883 N N . VAL A 1 897 ? -8.089 28.177 24.024 1.00 31.56 897 VAL A N 1
ATOM 6884 C CA . VAL A 1 897 ? -9.437 28.528 24.447 1.00 31.56 897 VAL A CA 1
ATOM 6885 C C . VAL A 1 897 ? -9.683 29.932 23.911 1.00 31.56 897 VAL A C 1
ATOM 6887 O O . VAL A 1 897 ? -8.966 30.866 24.273 1.00 31.56 897 VAL A O 1
ATOM 6890 N N . GLN A 1 898 ? -10.645 30.057 22.996 1.00 29.45 898 GLN A N 1
ATOM 6891 C CA . GLN A 1 898 ? -11.212 31.345 22.635 1.00 29.45 898 GLN A CA 1
ATOM 6892 C C . GLN A 1 898 ? -11.724 31.964 23.934 1.00 29.45 898 GLN A C 1
ATOM 6894 O O . GLN A 1 898 ? -12.741 31.539 24.481 1.00 29.45 898 GLN A O 1
ATOM 6899 N N . GLN A 1 899 ? -10.989 32.943 24.455 1.00 31.06 899 GLN A N 1
ATOM 6900 C CA . GLN A 1 899 ? -11.606 33.959 25.283 1.00 31.06 899 GLN A CA 1
ATOM 6901 C C . GLN A 1 899 ? -12.595 34.680 24.376 1.00 31.06 899 GLN A C 1
ATOM 6903 O O . GLN A 1 899 ? -12.214 35.341 23.412 1.00 31.06 899 GLN A O 1
ATOM 6908 N N . ALA A 1 900 ? -13.874 34.458 24.656 1.00 36.81 900 ALA A N 1
ATOM 6909 C CA . ALA A 1 900 ? -14.921 35.357 24.243 1.00 36.81 900 ALA A CA 1
ATOM 6910 C C . ALA A 1 900 ? -14.637 36.715 24.893 1.00 36.81 900 ALA A C 1
ATOM 6912 O O . ALA A 1 900 ? -14.901 36.887 26.076 1.00 36.81 900 ALA A O 1
ATOM 6913 N N . ASP A 1 901 ? -14.104 37.644 24.110 1.00 31.11 901 ASP A N 1
ATOM 6914 C CA . ASP A 1 901 ? -14.313 39.071 24.305 1.00 31.11 901 ASP A CA 1
ATOM 6915 C C . ASP A 1 901 ? -14.924 39.606 23.009 1.00 31.11 901 ASP A C 1
ATOM 6917 O O . ASP A 1 901 ? -14.477 39.295 21.904 1.00 31.11 901 ASP A O 1
ATOM 6921 N N . GLY A 1 902 ? -16.057 40.286 23.163 1.00 31.73 902 GLY A N 1
ATOM 6922 C CA . GLY A 1 902 ? -16.968 40.615 22.079 1.00 31.73 902 GLY A CA 1
ATOM 6923 C C . GLY A 1 902 ? -16.641 41.886 21.299 1.00 31.73 902 GLY A C 1
ATOM 6924 O O . GLY A 1 902 ? -15.739 42.644 21.635 1.00 31.73 902 GLY A O 1
ATOM 6925 N N . GLY A 1 903 ? -17.513 42.152 20.323 1.00 30.05 903 GLY A N 1
ATOM 6926 C CA . GLY A 1 903 ? -17.892 43.506 19.917 1.00 30.05 903 GLY A CA 1
ATOM 6927 C C . GLY A 1 903 ? -17.428 43.968 18.532 1.00 30.05 903 GLY A C 1
ATOM 6928 O O . GLY A 1 903 ? -16.242 44.180 18.322 1.00 30.05 903 GLY A O 1
ATOM 6929 N N . GLY A 1 904 ? -18.420 44.255 17.671 1.00 30.78 904 GLY A N 1
ATOM 6930 C CA . GLY A 1 904 ? -18.335 45.099 16.463 1.00 30.78 904 GLY A CA 1
ATOM 6931 C C . GLY A 1 904 ? -17.706 44.402 15.254 1.00 30.78 904 GLY A C 1
ATOM 6932 O O . GLY A 1 904 ? -16.691 43.742 15.392 1.00 30.78 904 GLY A O 1
ATOM 6933 N N . GLY A 1 905 ? -18.235 44.457 14.038 1.00 33.78 905 GLY A N 1
ATOM 6934 C CA . GLY A 1 905 ? -19.089 45.448 13.394 1.00 33.78 905 GLY A CA 1
ATOM 6935 C C . GLY A 1 905 ? -18.555 45.610 11.962 1.00 33.78 905 GLY A C 1
ATOM 6936 O O . GLY A 1 905 ? -17.342 45.726 11.808 1.00 33.78 905 GLY A O 1
ATOM 6937 N N . ASP A 1 906 ? -19.481 45.604 10.999 1.00 32.50 906 ASP A N 1
ATOM 6938 C CA . ASP A 1 906 ? -19.350 45.690 9.528 1.00 32.50 906 ASP A CA 1
ATOM 6939 C C . ASP A 1 906 ? -18.892 44.446 8.744 1.00 32.50 906 ASP A C 1
ATOM 6941 O O . ASP A 1 906 ? -17.701 44.060 8.787 1.00 32.50 906 ASP A O 1
#

pLDDT: mean 79.86, std 18.49, range [25.33, 98.5]